Protein 7LKI (pdb70)

Secondary structure (P-SEA, 3-state):
cbbbbbcccccccccbbbbbbbbbcccccccbbbbbbbbccccccccccbbbcccccbbbbbcccccccbbbbbcccccbbbbbbccccccccccccccccccbbbbccbbbbbbccccbbbbbccccccccbbbbbcccccccccbbbbbcccccccccccccbbbbcccbbbbbbbbbbcccccccbbbbbbbbbcccbbbbbbbbcc/cbbbbbcccbbbbcccbbbbbbbbbcccccccccccbbbbbbbcccccccccccccccccccccccccccccccbbbbbbccccccccbbbbbbbccccccccccbbbbcccccbbbbbbbbbcccaaaaaacbbbbbbbbcccccccbbbbbbccccccccbbbbbbbcccccccbbbbbbbbbbcccccccccbbbbbbbcccccbbbbbbccccc/cccccccc/cbbbbcccccccccbbbbbbbbbcccccccbbbbbbbbcccccccccbbbbcccccbbbbbcccccccccccccccccbbbbbbccccccccbbbbbcccccbbbbccbbbbbbccccccccccccccccbbbbbcccccccccbbbbbcccccccccccbbbbcccbbbbbbbbbbcccccccbbbbbbbbbcccbbbbbbbbcc/cbbbbcccbbbbcccbbbbbbbbbcccccccccccbbbbbbbcccccccccccccccccccccccccccccccbbbbbbccccccccbbbbbbbccccccccccbbbbbbbbcbbbbbbbbbcccaaaaaacbbbbbbbbcccccccbbbbbbccccccccccccccccccbbbbbbbbbbcccccccccbbbbbbbcccccbbbbbcc/cccccccc

Nearest PDB structures (foldseek):
  7lki-assembly2_EEE  TM=1.005E+00  e=5.283E-41  Mus musculus
  7lki-assembly1_BBB  TM=8.548E-01  e=1.337E-38  Mus musculus
  3sgd-assembly1_L  TM=9.559E-01  e=1.073E-36  Mus musculus
  6b0g-assembly1_C  TM=9.041E-01  e=3.671E-32  Homo sapiens
  6o3g-assembly4_F  TM=9.374E-01  e=7.115E-29  Homo sapiens

Radius of gyration: 34.5 Å; Cα contacts (8 Å, |Δi|>4): 2276; chains: 6; bounding box: 102×67×68 Å

Foldseek 3Di:
DWAKAKDFADEAAQQAKIKIKIQIDDDQLQQFKKWKWWADPVPGIGTAKIFHHVVVVRDIDGDPVQPPFWDWDADSVRSMIMIIGGSDDQVNFTWMWIWGPGVDTDTHPTGTHGHAPDDADAWDWDWAADPQKGKTKIKTDFGDDDDKDKDKPNPPQPPQKDKDDWDDDPRGTITMMMGMDGPVCPPVPWIWIWIADVSVRDTDTHIHHD/DKAKAKPDQEDADAAFAKDKIKIFIPWWQQAPVRFRFKWKWFDDPPGDIHTQDTSQFHGDPPRDPQWGKDDGITMIMIMGRGDHPVRFGWMKMWRPRDPPIDIYPTYGHAYDDDFAFFDKDKDWADPVVVVVFKTKIKIKRDFGDDQDKDKWKDFVNHTDDPQWDKDKDQQDPVRSGIMMMIMRIDTSVVSVVTFKIWIWMDDPVDPHIDIDIGTPVD/DDDPDDPD/DAKAKDFADEAAQQDKIKIKIQDDDDQLQQFKKWKWWADPVPGIGTAKIFHHVVVVRDIDGDPVQPPFWDWADDSVRSMIMIIGGSDDQVNFTWMWIWGPGVDTDIHPTGTHGHHPDDADAWDWAWAADCKGKTKIKTDFGDDDDKDKAKPNHDVQKDKDDWDDDPRGTITMMMGMDRPVCPPVPWIWIWIADVSVRDTDTHIHHD/DAKAKPDQEDADAAFAKDKIKIFDPWWQQAPVRFRFKWKWFDDPPGDIDTQDTSQFHGDPPRDPQWGKDDGTTMIMIMGRGDDLVRFGWMKIWRPRDPPIDIYPTYGHAYDDDFAFFDKDKDWADPVVLVVQKTKIKIKRPFGDDQDKDKWKDFPNHTDDKDKDDQDSVRSGIMMMDMDIDTSVVSVVTDKIWIWMDDPVDPHIDIDID/DDDPDDPD

B-factor: mean 30.25, std 10.68, range [11.55, 88.4]

Sequence (859 aa):
EVKLEESGGGLVQPGGSMKLSCAASGFTFSDAYMDWVRQSPEKGLEWVAEIRNKANNHATFYAESVKGRFTISRDDSKSSVYLQMNSLRAEDTGIYYCTLQYGTSSWGQGTTLTVSSAKTTPPSVYPLAPNSMVTLGCLVKGYFPEPVTVTWNSGSLSSGVHTFPAVLQSDLYTLSSSVTVPSSTWPSETVTCNVAHPASSTKVDKKIVPDVVMTQTPLTLSVTIGQPASISCKSSQSLLYSNGKTFLNWLFQRPGQSPKRLIYLVSKLDSGVPDRFTGSGSGTAFTLKISRVEAEDLGVYYCVQGTHFPLTFGAGTKLELKRADAAPTVSIFPPSSEQLTSGGASVVCFLNNFYPKDINVKWKIDGSERQNGVLNSWTDQDSKDSTYSMSSTLTLTKDEYERHNSYTCEATHKTSTSPIVKSFNRNEGAPTYSWGVKLEESGGGLVQPGGSMKLSCAASGFTFSDAYMDWVRQSPEKGLEWVAEIRNKANNHATFYAESVKGRFTISRDDSKSSVYLQMNSLRAEDTGIYYCTLQYGTSSWGQGTTLTVSSAKTTPPSVYPLAPSMVTLGCLVKGYFPEPVTVTWNSGSSGVHTFPAVLQSDLYTLSSSVTVPSSTWPSETVTCNVAHPASSTKVDKKIVPVVMTQTPLTLSVTIGQPASISCKSSQSLLYSNGKTFLNWLFQRPGQSPKRLIYLVSKLDSGVPDRFTGSGSGTAFTLKISRVEAEDLGVYYCVQGTHFPLTFGAGTKLELKRADAAPTVSIFPPSSEQLTSGGASVVCFLNNFYPKDINVKWKIDGSERLNSWTDQDSKDSTYSMSSTLTLTKDEYERHNSYTCEATHKTSTSPIVKSFGAPTYSWG

Structure (mmCIF, N/CA/C/O backbone):
data_7LKI
#
_entry.id   7LKI
#
_cell.length_a   201.683
_cell.length_b   42.793
_cell.length_c   110.824
_cell.angle_alpha   90.000
_cell.angle_beta   109.533
_cell.angle_gamma   90.000
#
_symmetry.space_group_name_H-M   'C 1 2 1'
#
loop_
_entity.id
_entity.type
_entity.pdbx_description
1 polymer 'antibody 1H8 heavy chain'
2 polymer 'antibody 1H8 light chain'
3 polymer 'Epitope III peptide GLY-ALA-PRO-THR-TYR-SER-TRP-GLY'
4 water water
#
loop_
_atom_site.group_PDB
_atom_site.id
_atom_site.type_symbol
_atom_site.label_atom_id
_atom_site.label_alt_id
_atom_site.label_comp_id
_atom_site.label_asym_id
_atom_site.label_entity_id
_atom_site.label_seq_id
_atom_site.pdbx_PDB_ins_code
_atom_site.Cartn_x
_atom_site.Cartn_y
_atom_site.Cartn_z
_atom_site.occupancy
_atom_site.B_iso_or_equiv
_atom_site.auth_seq_id
_atom_site.auth_comp_id
_atom_site.auth_asym_id
_atom_site.auth_atom_id
_atom_site.pdbx_PDB_model_num
ATOM 1 N N . GLU A 1 1 ? 20.474 8.054 14.579 1.000 39.166 1 GLU AAA N 1
ATOM 2 C CA . GLU A 1 1 ? 20.377 6.672 15.123 1.000 37.864 1 GLU AAA CA 1
ATOM 3 C C . GLU A 1 1 ? 18.907 6.376 15.452 1.000 32.867 1 GLU AAA C 1
ATOM 4 O O . GLU A 1 1 ? 18.299 7.175 16.185 1.000 33.776 1 GLU AAA O 1
ATOM 10 N N . VAL A 1 2 ? 18.357 5.281 14.920 1.000 50.725 2 VAL AAA N 1
ATOM 11 C CA . VAL A 1 2 ? 16.964 4.819 15.199 1.000 46.655 2 VAL AAA CA 1
ATOM 12 C C . VAL A 1 2 ? 16.870 4.374 16.668 1.000 43.101 2 VAL AAA C 1
ATOM 13 O O . VAL A 1 2 ? 17.643 3.494 17.079 1.000 42.319 2 VAL AAA O 1
ATOM 17 N N . LYS A 1 3 ? 15.933 4.955 17.418 1.000 40.293 3 LYS AAA N 1
ATOM 18 C CA . LYS A 1 3 ? 15.663 4.623 18.843 1.000 37.911 3 LYS AAA CA 1
ATOM 19 C C . LYS A 1 3 ? 14.159 4.352 19.006 1.000 35.392 3 LYS AAA C 1
ATOM 20 O O . LYS A 1 3 ? 13.341 5.201 18.588 1.000 35.518 3 LYS AAA O 1
ATOM 26 N N . LEU A 1 4 ? 13.826 3.186 19.558 1.000 32.383 4 LEU AAA N 1
ATOM 27 C CA . LEU A 1 4 ? 12.464 2.777 19.994 1.000 30.681 4 LEU AAA CA 1
ATOM 28 C C . LEU A 1 4 ? 12.532 2.468 21.494 1.000 29.293 4 LEU AAA C 1
ATOM 29 O O . LEU A 1 4 ? 13.417 1.703 21.883 1.000 28.575 4 LEU AAA O 1
ATOM 34 N N . GLU A 1 5 ? 11.661 3.077 22.301 1.000 28.561 5 GLU AAA N 1
ATOM 35 C CA . GLU A 1 5 ? 11.618 2.858 23.774 1.000 27.517 5 GLU AAA CA 1
ATOM 36 C C . GLU A 1 5 ? 10.174 2.574 24.198 1.000 26.351 5 GLU AAA C 1
ATOM 37 O O . GLU A 1 5 ? 9.323 3.489 24.111 1.000 26.721 5 GLU AAA O 1
ATOM 43 N N . GLU A 1 6 ? 9.924 1.344 24.643 1.000 24.795 6 GLU AAA N 1
ATOM 44 C CA . GLU A 1 6 ? 8.586 0.865 25.076 1.000 23.786 6 GLU AAA CA 1
ATOM 45 C C . GLU A 1 6 ? 8.392 1.064 26.574 1.000 23.267 6 GLU AAA C 1
ATOM 46 O O . GLU A 1 6 ? 9.375 0.997 27.317 1.000 23.338 6 GLU AAA O 1
ATOM 52 N N . SER A 1 7 ? 7.136 1.235 26.979 1.000 22.670 7 SER AAA N 1
ATOM 53 C CA . SER A 1 7 ? 6.693 1.250 28.392 1.000 22.211 7 SER AAA CA 1
ATOM 54 C C . SER A 1 7 ? 5.274 0.665 28.490 1.000 21.245 7 SER AAA C 1
ATOM 55 O O . SER A 1 7 ? 4.642 0.427 27.436 1.000 20.934 7 SER AAA O 1
ATOM 58 N N . GLY A 1 8 ? 4.795 0.473 29.719 1.000 20.587 8 GLY AAA N 1
ATOM 59 C CA . GLY A 1 8 ? 3.399 0.136 30.013 1.000 20.020 8 GLY AAA CA 1
ATOM 60 C C . GLY A 1 8 ? 3.245 -1.316 30.435 1.000 19.190 8 GLY AAA C 1
ATOM 61 O O . GLY A 1 8 ? 2.098 -1.718 30.682 1.000 18.937 8 GLY AAA O 1
ATOM 62 N N . GLY A 1 9 ? 4.339 -2.078 30.473 1.000 18.758 9 GLY AAA N 1
ATOM 63 C CA . GLY A 1 9 ? 4.325 -3.468 30.948 1.000 18.288 9 GLY AAA CA 1
ATOM 64 C C . GLY A 1 9 ? 4.008 -3.518 32.433 1.000 18.303 9 GLY AAA C 1
ATOM 65 O O . GLY A 1 9 ? 3.910 -2.432 33.078 1.000 18.584 9 GLY AAA O 1
ATOM 66 N N . GLY A 1 10 ? 3.829 -4.720 32.960 1.000 18.021 10 GLY AAA N 1
ATOM 67 C CA . GLY A 1 10 ? 3.621 -4.955 34.402 1.000 18.291 10 GLY AAA CA 1
ATOM 68 C C . GLY A 1 10 ? 2.858 -6.240 34.658 1.000 18.039 10 GLY AAA C 1
ATOM 69 O O . GLY A 1 10 ? 2.706 -7.046 33.712 1.000 17.754 10 GLY AAA O 1
ATOM 70 N N . LEU A 1 11 ? 2.422 -6.424 35.900 1.000 18.379 11 LEU AAA N 1
ATOM 71 C CA . LEU A 1 11 ? 1.570 -7.555 36.349 1.000 18.467 11 LEU AAA CA 1
ATOM 72 C C . LEU A 1 11 ? 0.098 -7.167 36.192 1.000 18.388 11 LEU AAA C 1
ATOM 73 O O . LEU A 1 11 ? -0.262 -6.075 36.633 1.000 18.398 11 LEU AAA O 1
ATOM 78 N N . VAL A 1 12 ? -0.722 -8.029 35.582 1.000 18.334 12 VAL AAA N 1
ATOM 79 C CA . VAL A 1 12 ? -2.193 -7.802 35.498 1.000 18.488 12 VAL AAA CA 1
ATOM 80 C C . VAL A 1 12 ? -2.888 -9.148 35.648 1.000 18.912 12 VAL AAA C 1
ATOM 81 O O . VAL A 1 12 ? -2.316 -10.153 35.212 1.000 18.821 12 VAL AAA O 1
ATOM 85 N N . GLN A 1 13 ? -4.086 -9.140 36.231 1.000 19.689 13 GLN AAA N 1
ATOM 86 C CA . GLN A 1 13 ? -4.951 -10.337 36.391 1.000 20.473 13 GLN AAA CA 1
ATOM 87 C C . GLN A 1 13 ? -5.564 -10.700 35.037 1.000 20.308 13 GLN AAA C 1
ATOM 88 O O . GLN A 1 13 ? -5.762 -9.827 34.196 1.000 19.992 13 GLN AAA O 1
ATOM 94 N N . PRO A 1 14 ? -5.831 -12.004 34.772 1.000 20.716 14 PRO AAA N 1
ATOM 95 C CA . PRO A 1 14 ? -6.596 -12.421 33.601 1.000 20.780 14 PRO AAA CA 1
ATOM 96 C C . PRO A 1 14 ? -7.935 -11.677 33.564 1.000 20.743 14 PRO AAA C 1
ATOM 97 O O . PRO A 1 14 ? -8.528 -11.485 34.610 1.000 20.793 14 PRO AAA O 1
ATOM 101 N N . GLY A 1 15 ? -8.350 -11.231 32.374 1.000 20.743 15 GLY AAA N 1
ATOM 102 C CA . GLY A 1 15 ? -9.531 -10.376 32.190 1.000 20.773 15 GLY AAA CA 1
ATOM 103 C C . GLY A 1 15 ? -9.153 -8.907 32.193 1.000 20.395 15 GLY AAA C 1
ATOM 104 O O . GLY A 1 15 ? -9.934 -8.115 31.655 1.000 20.509 15 GLY AAA O 1
ATOM 105 N N . GLY A 1 16 ? -7.957 -8.566 32.682 1.000 19.996 16 GLY AAA N 1
ATOM 106 C CA . GLY A 1 16 ? -7.511 -7.170 32.849 1.000 19.805 16 GLY AAA CA 1
ATOM 107 C C . GLY A 1 16 ? -7.061 -6.517 31.556 1.000 19.849 16 GLY AAA C 1
ATOM 108 O O . GLY A 1 16 ? -7.000 -7.187 30.514 1.000 19.583 16 GLY AAA O 1
ATOM 109 N N . SER A 1 17 ? -6.714 -5.229 31.650 1.000 20.063 17 SER AAA N 1
ATOM 110 C CA . SER A 1 17 ? -6.343 -4.344 30.515 1.000 20.464 17 SER AAA CA 1
ATOM 111 C C . SER A 1 17 ? -4.961 -3.731 30.761 1.000 20.375 17 SER AAA C 1
ATOM 112 O O . SER A 1 17 ? -4.657 -3.432 31.928 1.000 19.905 17 SER AAA O 1
ATOM 115 N N . MET A 1 18 ? -4.172 -3.530 29.702 1.000 20.557 18 MET AAA N 1
ATOM 116 C CA . MET A 1 18 ? -2.872 -2.809 29.772 1.000 20.853 18 MET AAA CA 1
ATOM 117 C C . MET A 1 18 ? -2.635 -2.068 28.448 1.000 21.149 18 MET AAA C 1
ATOM 118 O O . MET A 1 18 ? -3.046 -2.581 27.399 1.000 21.248 18 MET AAA O 1
ATOM 123 N N . LYS A 1 19 ? -2.001 -0.897 28.488 1.000 21.615 19 LYS AAA N 1
ATOM 124 C CA . LYS A 1 19 ? -1.656 -0.137 27.257 1.000 22.072 19 LYS AAA CA 1
ATOM 125 C C . LYS A 1 19 ? -0.137 -0.042 27.184 1.000 21.815 19 LYS AAA C 1
ATOM 126 O O . LYS A 1 19 ? 0.451 0.419 28.181 1.000 21.652 19 LYS AAA O 1
ATOM 132 N N . LEU A 1 20 ? 0.459 -0.535 26.093 1.000 21.432 20 LEU AAA N 1
ATOM 133 C CA . LEU A 1 20 ? 1.903 -0.354 25.816 1.000 21.487 20 LEU AAA CA 1
ATOM 134 C C . LEU A 1 20 ? 2.037 0.887 24.925 1.000 22.222 20 LEU AAA C 1
ATOM 135 O O . LEU A 1 20 ? 1.141 1.128 24.088 1.000 22.592 20 LEU AAA O 1
ATOM 140 N N . SER A 1 21 ? 3.086 1.668 25.165 1.000 22.678 21 SER AAA N 1
ATOM 141 C CA . SER A 1 21 ? 3.466 2.896 24.418 1.000 23.644 21 SER AAA CA 1
ATOM 142 C C . SER A 1 21 ? 4.896 2.720 23.925 1.000 23.890 21 SER AAA C 1
ATOM 143 O O . SER A 1 21 ? 5.690 2.093 24.636 1.000 23.389 21 SER AAA O 1
ATOM 146 N N . CYS A 1 22 ? 5.192 3.269 22.754 1.000 24.783 22 CYS AAA N 1
ATOM 147 C CA . CYS A 1 22 ? 6.526 3.245 22.120 1.000 25.317 22 CYS AAA CA 1
ATOM 148 C C . CYS A 1 22 ? 6.788 4.634 21.555 1.000 26.614 22 CYS AAA C 1
ATOM 149 O O . CYS A 1 22 ? 6.007 5.045 20.707 1.000 27.110 22 CYS AAA O 1
ATOM 152 N N . ALA A 1 23 ? 7.783 5.332 22.101 1.000 27.317 23 ALA AAA N 1
ATOM 153 C CA . ALA A 1 23 ? 8.337 6.597 21.579 1.000 28.764 23 ALA AAA CA 1
ATOM 154 C C . ALA A 1 23 ? 9.416 6.241 20.549 1.000 29.222 23 ALA AAA C 1
ATOM 155 O O . ALA A 1 23 ? 10.367 5.535 20.912 1.000 28.564 23 ALA AAA O 1
ATOM 157 N N . ALA A 1 24 ? 9.254 6.660 19.295 1.000 30.384 24 ALA AAA N 1
ATOM 158 C CA . ALA A 1 24 ? 10.254 6.418 18.228 1.000 31.084 24 ALA AAA CA 1
ATOM 159 C C . ALA A 1 24 ? 11.022 7.714 17.938 1.000 32.686 24 ALA AAA C 1
ATOM 160 O O . ALA A 1 24 ? 10.465 8.800 18.150 1.000 33.555 24 ALA AAA O 1
ATOM 162 N N . SER A 1 25 ? 12.271 7.595 17.487 1.000 33.554 25 SER AAA N 1
ATOM 163 C CA . SER A 1 25 ? 13.077 8.711 16.920 1.000 35.493 25 SER AAA CA 1
ATOM 164 C C . SER A 1 25 ? 14.119 8.155 15.939 1.000 35.977 25 SER AAA C 1
ATOM 165 O O . SER A 1 25 ? 14.410 6.941 16.015 1.000 35.030 25 SER AAA O 1
ATOM 168 N N . GLY A 1 26 ? 14.645 9.001 15.043 1.000 37.773 26 GLY AAA N 1
ATOM 169 C CA . GLY A 1 26 ? 15.749 8.664 14.117 1.000 38.467 26 GLY AAA CA 1
ATOM 170 C C . GLY A 1 26 ? 15.275 8.165 12.757 1.000 38.970 26 GLY AAA C 1
ATOM 171 O O . GLY A 1 26 ? 16.110 7.601 12.009 1.000 39.039 26 GLY AAA O 1
ATOM 172 N N . PHE A 1 27 ? 13.993 8.356 12.429 1.000 39.423 27 PHE AAA N 1
ATOM 173 C CA . PHE A 1 27 ? 13.430 8.075 11.082 1.000 40.297 27 PHE AAA CA 1
ATOM 174 C C . PHE A 1 27 ? 12.148 8.887 10.888 1.000 41.336 27 PHE AAA C 1
ATOM 175 O O . PHE A 1 27 ? 11.579 9.385 11.879 1.000 41.148 27 PHE AAA O 1
ATOM 183 N N . THR A 1 28 ? 11.722 9.047 9.634 1.000 42.765 28 THR AAA N 1
ATOM 184 C CA . THR A 1 28 ? 10.494 9.799 9.277 1.000 43.950 28 THR AAA CA 1
ATOM 185 C C . THR A 1 28 ? 9.319 8.910 9.673 1.000 42.822 28 THR AAA C 1
ATOM 186 O O . THR A 1 28 ? 8.996 7.966 8.924 1.000 42.760 28 THR AAA O 1
ATOM 190 N N . PHE A 1 29 ? 8.768 9.171 10.853 1.000 42.236 29 PHE AAA N 1
ATOM 191 C CA . PHE A 1 29 ? 7.812 8.269 11.535 1.000 41.023 29 PHE AAA CA 1
ATOM 192 C C . PHE A 1 29 ? 6.534 8.165 10.699 1.000 41.504 29 PHE AAA C 1
ATOM 193 O O . PHE A 1 29 ? 6.087 7.029 10.487 1.000 41.003 29 PHE AAA O 1
ATOM 201 N N . SER A 1 30 ? 6.002 9.297 10.221 1.000 42.884 30 SER AAA N 1
ATOM 202 C CA . SER A 1 30 ? 4.763 9.399 9.399 1.000 43.750 30 SER AAA CA 1
ATOM 203 C C . SER A 1 30 ? 4.704 8.307 8.323 1.000 43.290 30 SER AAA C 1
ATOM 204 O O . SER A 1 30 ? 3.585 7.837 8.038 1.000 43.429 30 SER AAA O 1
ATOM 207 N N . ASP A 1 31 ? 5.851 7.954 7.733 1.000 42.852 31 ASP AAA N 1
ATOM 208 C CA . ASP A 1 31 ? 5.957 7.197 6.456 1.000 42.898 31 ASP AAA CA 1
ATOM 209 C C . ASP A 1 31 ? 6.163 5.707 6.735 1.000 40.607 31 ASP AAA C 1
ATOM 210 O O . ASP A 1 31 ? 6.051 4.913 5.793 1.000 40.964 31 ASP AAA O 1
ATOM 215 N N . ALA A 1 32 ? 6.453 5.333 7.980 1.000 38.144 32 ALA AAA N 1
ATOM 216 C CA . ALA A 1 32 ? 6.776 3.940 8.356 1.000 36.094 32 ALA AAA CA 1
ATOM 217 C C . ALA A 1 32 ? 5.508 3.202 8.799 1.000 34.738 32 ALA AAA C 1
ATOM 218 O O . ALA A 1 32 ? 4.639 3.829 9.435 1.000 34.665 32 ALA AAA O 1
ATOM 220 N N . TYR A 1 33 ? 5.403 1.922 8.441 1.000 33.695 33 TYR AAA N 1
ATOM 221 C CA . TYR A 1 33 ? 4.601 0.923 9.185 1.000 32.106 33 TYR AAA CA 1
ATOM 222 C C . TYR A 1 33 ? 5.340 0.707 10.511 1.000 30.268 33 TYR AAA C 1
ATOM 223 O O . TYR A 1 33 ? 6.587 0.800 10.529 1.000 29.989 33 TYR AAA O 1
ATOM 232 N N . MET A 1 34 ? 4.602 0.444 11.584 1.000 28.906 34 MET AAA N 1
ATOM 233 C CA . MET A 1 34 ? 5.169 0.026 12.886 1.000 27.292 34 MET AAA CA 1
ATOM 234 C C . MET A 1 34 ? 4.559 -1.338 13.209 1.000 26.297 34 MET AAA C 1
ATOM 235 O O . MET A 1 34 ? 3.401 -1.569 12.806 1.000 26.627 34 MET AAA O 1
ATOM 240 N N . ASP A 1 35 ? 5.341 -2.219 13.828 1.000 25.199 35 ASP AAA N 1
ATOM 241 C CA . ASP A 1 35 ? 4.956 -3.616 14.159 1.000 24.412 35 ASP AAA CA 1
ATOM 242 C C . ASP A 1 35 ? 5.307 -3.934 15.615 1.000 23.202 35 ASP AAA C 1
ATOM 243 O O . ASP A 1 35 ? 6.438 -3.654 16.006 1.000 22.852 35 ASP AAA O 1
ATOM 248 N N . TRP A 1 36 ? 4.374 -4.548 16.352 1.000 22.577 36 TRP AAA N 1
ATOM 249 C CA . TRP A 1 3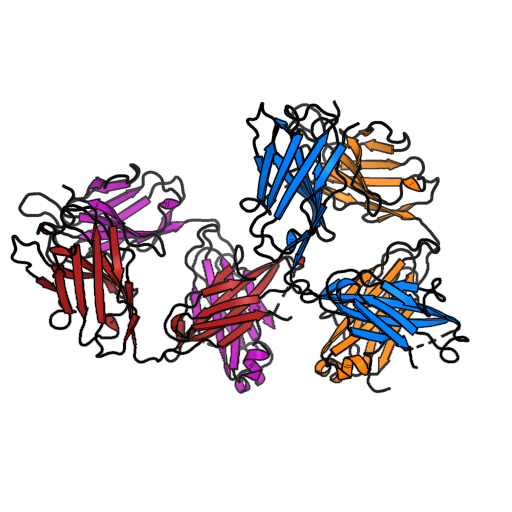6 ? 4.624 -5.150 17.685 1.000 21.579 36 TRP AAA CA 1
ATOM 250 C C . TRP A 1 36 ? 4.896 -6.642 17.495 1.000 21.520 36 TRP AAA C 1
ATOM 251 O O . TRP A 1 36 ? 4.181 -7.298 16.712 1.000 21.968 36 TRP AAA O 1
ATOM 262 N N . VAL A 1 37 ? 5.919 -7.132 18.177 1.000 21.250 37 VAL AAA N 1
ATOM 263 C CA . VAL A 1 37 ? 6.308 -8.569 18.239 1.000 21.232 37 VAL AAA CA 1
ATOM 264 C C . VAL A 1 37 ? 6.419 -8.896 19.722 1.000 20.773 37 VAL AAA C 1
ATOM 265 O O . VAL A 1 37 ? 6.875 -8.005 20.457 1.000 20.546 37 VAL AAA O 1
ATOM 269 N N . ARG A 1 38 ? 6.027 -10.103 20.134 1.000 20.850 38 ARG AAA N 1
ATOM 270 C CA . ARG A 1 38 ? 6.171 -10.542 21.543 1.000 20.590 38 ARG AAA CA 1
ATOM 271 C C . ARG A 1 38 ? 7.007 -11.819 21.551 1.000 21.019 38 ARG AAA C 1
ATOM 272 O O . ARG A 1 38 ? 7.131 -12.443 20.476 1.000 21.359 38 ARG AAA O 1
ATOM 280 N N . GLN A 1 39 ? 7.550 -12.156 22.721 1.000 21.100 39 GLN AAA N 1
ATOM 281 C CA . GLN A 1 39 ? 8.439 -13.315 22.951 1.000 21.671 39 GLN AAA CA 1
ATOM 282 C C . GLN A 1 39 ? 8.071 -13.972 24.282 1.000 22.144 39 GLN AAA C 1
ATOM 283 O O . GLN A 1 39 ? 8.002 -13.256 25.299 1.000 21.256 39 GLN AAA O 1
ATOM 289 N N . SER A 1 40 ? 7.856 -15.285 24.248 1.000 23.383 40 SER AAA N 1
ATOM 290 C CA . SER A 1 40 ? 7.620 -16.166 25.419 1.000 24.737 40 SER AAA CA 1
ATOM 291 C C . SER A 1 40 ? 8.442 -17.450 25.248 1.000 26.631 40 SER AAA C 1
ATOM 292 O O . SER A 1 40 ? 8.658 -17.891 24.118 1.000 27.184 40 SER AAA O 1
ATOM 295 N N . PRO A 1 41 ? 8.915 -18.113 26.331 1.000 28.432 41 PRO AAA N 1
ATOM 296 C CA . PRO A 1 41 ? 9.548 -19.435 26.205 1.000 30.063 41 PRO AAA CA 1
ATOM 297 C C . PRO A 1 41 ? 8.780 -20.464 25.357 1.000 31.702 41 PRO AAA C 1
ATOM 298 O O . PRO A 1 41 ? 9.378 -21.105 24.512 1.000 32.559 41 PRO AAA O 1
ATOM 302 N N . GLU A 1 42 ? 7.464 -20.551 25.550 1.000 33.190 42 GLU AAA N 1
ATOM 303 C CA . GLU A 1 42 ? 6.613 -21.655 25.031 1.000 34.507 42 GLU AAA CA 1
ATOM 304 C C . GLU A 1 42 ? 6.238 -21.394 23.563 1.000 34.005 42 GLU AAA C 1
ATOM 305 O O . GLU A 1 42 ? 6.127 -22.385 22.840 1.000 35.438 42 GLU AAA O 1
ATOM 311 N N . LYS A 1 43 ? 6.084 -20.134 23.112 1.000 32.275 43 LYS AAA N 1
ATOM 312 C CA . LYS A 1 43 ? 5.658 -19.823 21.715 1.000 31.453 43 LYS AAA CA 1
ATOM 313 C C . LYS A 1 43 ? 6.791 -19.184 20.905 1.000 29.684 43 LYS AAA C 1
ATOM 314 O O . LYS A 1 43 ? 6.582 -18.992 19.694 1.000 29.491 43 LYS AAA O 1
ATOM 320 N N . GLY A 1 44 ? 7.928 -18.858 21.529 1.000 27.802 44 GLY AAA N 1
ATOM 321 C CA . GLY A 1 44 ? 9.043 -18.151 20.868 1.000 26.655 44 GLY AAA CA 1
ATOM 322 C C . GLY A 1 44 ? 8.655 -16.738 20.468 1.000 25.504 44 GLY AAA C 1
ATOM 323 O O . GLY A 1 44 ? 7.916 -16.077 21.245 1.000 25.122 44 GLY AAA O 1
ATOM 324 N N . LEU A 1 45 ? 9.162 -16.259 19.328 1.000 24.957 45 LEU AAA N 1
ATOM 325 C CA . LEU A 1 45 ? 8.864 -14.911 18.754 1.000 24.258 45 LEU AAA CA 1
ATOM 326 C C . LEU A 1 45 ? 7.559 -14.966 17.948 1.000 24.321 45 LEU AAA C 1
ATOM 327 O O . LEU A 1 45 ? 7.412 -15.866 17.103 1.000 24.925 45 LEU AAA O 1
ATOM 332 N N . GLU A 1 46 ? 6.641 -14.034 18.204 1.000 23.666 46 GLU AAA N 1
ATOM 333 C CA . GLU A 1 46 ? 5.323 -13.987 17.525 1.000 23.957 46 GLU AAA CA 1
ATOM 334 C C . GLU A 1 46 ? 5.001 -12.559 17.104 1.000 23.292 46 GLU AAA C 1
ATOM 335 O O . GLU A 1 46 ? 4.903 -11.716 17.984 1.000 22.407 46 GLU AAA O 1
ATOM 341 N N . TRP A 1 47 ? 4.757 -12.334 15.812 1.000 23.412 47 TRP AAA N 1
ATOM 342 C CA . TRP A 1 47 ? 4.162 -11.069 15.318 1.000 23.347 47 TRP AAA CA 1
ATOM 343 C C . TRP A 1 47 ? 2.797 -10.902 15.995 1.000 23.077 47 TRP AAA C 1
ATOM 344 O O . TRP A 1 47 ? 2.066 -11.903 16.089 1.000 23.131 47 TRP AAA O 1
ATOM 355 N N . VAL A 1 48 ? 2.489 -9.689 16.471 1.000 22.587 48 VAL AAA N 1
ATOM 356 C CA . VAL A 1 48 ? 1.246 -9.370 17.233 1.000 22.276 48 VAL AAA CA 1
ATOM 357 C C . VAL A 1 48 ? 0.342 -8.454 16.403 1.000 22.883 48 VAL AAA C 1
ATOM 358 O O . VAL A 1 48 ? -0.875 -8.761 16.295 1.000 23.363 48 VAL AAA O 1
ATOM 362 N N . ALA A 1 49 ? 0.874 -7.341 15.897 1.000 22.997 49 ALA AAA N 1
ATOM 363 C CA . ALA A 1 49 ? 0.071 -6.269 15.258 1.000 23.713 49 ALA AAA CA 1
ATOM 364 C C . ALA A 1 49 ? 0.927 -5.343 14.390 1.000 24.259 49 ALA AAA C 1
ATOM 365 O O . ALA A 1 49 ? 2.127 -5.143 14.701 1.000 23.680 49 ALA AAA O 1
ATOM 367 N N . GLU A 1 50 ? 0.284 -4.779 13.361 1.000 25.361 50 GLU AAA N 1
ATOM 368 C CA . GLU A 1 50 ? 0.860 -3.787 12.414 1.000 26.296 50 GLU AAA CA 1
ATOM 369 C C . GLU A 1 50 ? -0.087 -2.598 12.217 1.000 27.239 50 GLU AAA C 1
ATOM 370 O O . GLU A 1 50 ? -1.311 -2.816 12.069 1.000 27.417 50 GLU AAA O 1
ATOM 376 N N . ILE A 1 51 ? 0.463 -1.381 12.225 1.000 27.811 51 ILE AAA N 1
ATOM 377 C CA . ILE A 1 51 ? -0.271 -0.152 11.803 1.000 29.256 51 ILE AAA CA 1
ATOM 378 C C . ILE A 1 51 ? 0.498 0.512 10.654 1.000 30.798 51 ILE AAA C 1
ATOM 379 O O . ILE A 1 51 ? 1.719 0.725 10.763 1.000 30.355 51 ILE AAA O 1
ATOM 384 N N . ARG A 1 52 ? -0.199 0.789 9.557 1.000 32.872 52 ARG AAA N 1
ATOM 385 C CA . ARG A 1 52 ? 0.452 1.263 8.312 1.000 34.812 52 ARG AAA CA 1
ATOM 386 C C . ARG A 1 52 ? 0.504 2.793 8.335 1.000 36.223 52 ARG AAA C 1
ATOM 387 O O . ARG A 1 52 ? 0.007 3.401 9.303 1.000 35.729 52 ARG AAA O 1
ATOM 395 N N . ASN A 1 53 ? 1.152 3.369 7.324 1.000 38.249 53 ASN AAA N 1
ATOM 396 C CA . ASN A 1 53 ? 1.505 4.808 7.236 1.000 39.996 53 ASN AAA CA 1
ATOM 397 C C . ASN A 1 53 ? 0.304 5.613 6.734 1.000 42.348 53 ASN AAA C 1
ATOM 398 O O . ASN A 1 53 ? -0.697 5.002 6.276 1.000 42.797 53 ASN AAA O 1
ATOM 403 N N . LYS A 1 54 ? 0.421 6.940 6.776 1.000 44.180 54 LYS AAA N 1
ATOM 404 C CA . LYS A 1 54 ? -0.693 7.866 6.454 1.000 46.459 54 LYS AAA CA 1
ATOM 405 C C . LYS A 1 54 ? -1.252 7.519 5.066 1.000 48.623 54 LYS AAA C 1
ATOM 406 O O . LYS A 1 54 ? -2.483 7.616 4.878 1.000 49.606 54 LYS AAA O 1
ATOM 412 N N . ALA A 1 55 ? -0.384 7.106 4.142 1.000 49.679 55 ALA AAA N 1
ATOM 413 C CA . ALA A 1 55 ? -0.737 6.755 2.748 1.000 51.883 55 ALA AAA CA 1
ATOM 414 C C . ALA A 1 55 ? -1.753 5.606 2.725 1.000 51.819 55 ALA AAA C 1
ATOM 415 O O . ALA A 1 55 ? -2.669 5.662 1.889 1.000 53.478 55 ALA AAA O 1
ATOM 417 N N . ASN A 1 56 ? -1.592 4.608 3.595 1.000 50.378 56 ASN AAA N 1
ATOM 418 C CA . ASN A 1 56 ? -2.498 3.427 3.706 1.000 50.355 56 ASN AAA CA 1
ATOM 419 C C . ASN A 1 56 ? -3.588 3.676 4.761 1.000 49.678 56 ASN AAA C 1
ATOM 420 O O . ASN A 1 56 ? -4.129 2.684 5.281 1.000 48.951 56 ASN AAA O 1
ATOM 425 N N . ASN A 1 57 ? -3.883 4.946 5.072 1.000 50.420 57 ASN AAA N 1
ATOM 426 C CA . ASN A 1 57 ? -4.943 5.394 6.021 1.000 50.122 57 ASN AAA CA 1
ATOM 427 C C . ASN A 1 57 ? -4.804 4.686 7.373 1.000 47.555 57 ASN AAA C 1
ATOM 428 O O . ASN A 1 57 ? -5.858 4.333 7.959 1.000 47.338 57 ASN AAA O 1
ATOM 433 N N . HIS A 1 58 ? -3.569 4.494 7.851 1.000 45.840 58 HIS AAA N 1
ATOM 434 C CA . HIS A 1 58 ? -3.246 3.868 9.157 1.000 43.367 58 HIS AAA CA 1
ATOM 435 C C . HIS A 1 58 ? -3.887 2.481 9.292 1.000 41.575 58 HIS AAA C 1
ATOM 436 O O . HIS A 1 58 ? -4.371 2.175 10.405 1.000 40.410 58 HIS AAA O 1
ATOM 443 N N . ALA A 1 59 ? -3.867 1.661 8.235 1.000 41.073 59 ALA AAA N 1
ATOM 444 C CA . ALA A 1 59 ? -4.514 0.322 8.201 1.000 39.976 59 ALA AAA CA 1
ATOM 445 C C . ALA A 1 59 ? -3.896 -0.593 9.271 1.000 37.352 59 ALA AAA C 1
ATOM 446 O O . ALA A 1 59 ? -2.653 -0.722 9.317 1.000 36.448 59 ALA AAA O 1
ATOM 448 N N . THR A 1 60 ? -4.738 -1.207 10.104 1.000 35.775 60 THR AAA N 1
ATOM 449 C CA . THR A 1 60 ? -4.322 -2.022 11.272 1.000 33.669 60 THR AAA CA 1
ATOM 450 C C . THR A 1 60 ? -4.531 -3.504 10.958 1.000 33.083 60 THR AAA C 1
ATOM 451 O O . THR A 1 60 ? -5.532 -3.807 10.308 1.000 34.020 60 THR AAA O 1
ATOM 455 N N . PHE A 1 61 ? -3.623 -4.370 11.426 1.000 31.429 61 PHE AAA N 1
ATOM 456 C CA . PHE A 1 61 ? -3.635 -5.847 11.236 1.000 31.013 61 PHE AAA CA 1
ATOM 457 C C . PHE A 1 61 ? -3.181 -6.521 12.534 1.000 29.176 61 PHE AAA C 1
ATOM 458 O O . PHE A 1 61 ? -2.292 -5.962 13.194 1.000 28.109 61 PHE AAA O 1
ATOM 466 N N . TYR A 1 62 ? -3.774 -7.675 12.865 1.000 28.721 62 TYR AAA N 1
ATOM 467 C CA . TYR A 1 62 ? -3.623 -8.384 14.162 1.000 27.372 62 TYR AAA CA 1
ATOM 468 C C . TYR A 1 62 ? -3.349 -9.866 13.903 1.000 27.638 62 TYR AAA C 1
ATOM 469 O O . TYR A 1 62 ? -3.908 -10.409 12.962 1.000 28.511 62 TYR AAA O 1
ATOM 478 N N . ALA A 1 63 ? -2.509 -10.492 14.729 1.000 26.933 63 ALA AAA N 1
ATOM 479 C CA . ALA A 1 63 ? -2.391 -11.966 14.821 1.000 27.269 63 ALA AAA CA 1
ATOM 480 C C . ALA A 1 63 ? -3.760 -12.533 15.209 1.000 27.813 63 ALA AAA C 1
ATOM 481 O O . ALA A 1 63 ? -4.503 -11.845 15.935 1.000 27.212 63 ALA AAA O 1
ATOM 483 N N . GLU A 1 64 ? -4.091 -13.740 14.748 1.000 28.929 64 GLU AAA N 1
ATOM 484 C CA . GLU A 1 64 ? -5.400 -14.384 15.037 1.000 29.707 64 GLU AAA CA 1
ATOM 485 C C . GLU A 1 64 ? -5.611 -14.496 16.552 1.000 28.453 64 GLU AAA C 1
ATOM 486 O O . GLU A 1 64 ? -6.727 -14.204 17.006 1.000 28.472 64 GLU AAA O 1
ATOM 492 N N . SER A 1 65 ? -4.575 -14.853 17.316 1.000 27.402 65 SER AAA N 1
ATOM 493 C CA . SER A 1 65 ? -4.660 -15.103 18.785 1.000 26.492 65 SER AAA CA 1
ATOM 494 C C . SER A 1 65 ? -5.114 -13.847 19.549 1.000 25.522 65 SER AAA C 1
ATOM 495 O O . SER A 1 65 ? -5.522 -13.974 20.728 1.000 25.018 65 SER AAA O 1
ATOM 498 N N . VAL A 1 66 ? -5.034 -12.674 18.910 1.000 25.334 66 VAL AAA N 1
ATOM 499 C CA . VAL A 1 66 ? -5.112 -11.331 19.558 1.000 24.581 66 VAL AAA CA 1
ATOM 500 C C . VAL A 1 66 ? -6.288 -10.522 18.978 1.000 25.350 66 VAL AAA C 1
ATOM 501 O O . VAL A 1 66 ? -6.748 -9.579 19.648 1.000 24.969 66 VAL AAA O 1
ATOM 505 N N . LYS A 1 67 ? -6.812 -10.907 17.805 1.000 26.628 67 LYS AAA N 1
ATOM 506 C CA . LYS A 1 67 ? -7.924 -10.202 17.105 1.000 27.530 67 LYS AAA CA 1
ATOM 507 C C . LYS A 1 67 ? -9.109 -9.987 18.070 1.000 27.274 67 LYS AAA C 1
ATOM 508 O O . LYS A 1 67 ? -9.490 -10.924 18.809 1.000 26.870 67 LYS AAA O 1
ATOM 514 N N . GLY A 1 68 ? -9.652 -8.766 18.096 1.000 27.197 68 GLY AAA N 1
ATOM 515 C CA . GLY A 1 68 ? -10.826 -8.409 18.906 1.000 26.960 68 GLY AAA CA 1
ATOM 516 C C . GLY A 1 68 ? -10.463 -8.095 20.357 1.000 25.705 68 GLY AAA C 1
ATOM 517 O O . GLY A 1 68 ? -11.342 -7.676 21.096 1.000 25.381 68 GLY AAA O 1
ATOM 518 N N . ARG A 1 69 ? -9.212 -8.305 20.780 1.000 24.898 69 ARG AAA N 1
ATOM 519 C CA . ARG A 1 69 ? -8.779 -8.056 22.179 1.000 23.793 69 ARG AAA CA 1
ATOM 520 C C . ARG A 1 69 ? -7.742 -6.929 22.199 1.000 22.976 69 ARG AAA C 1
ATOM 521 O O . ARG A 1 69 ? -7.694 -6.197 23.197 1.000 22.305 69 ARG AAA O 1
ATOM 529 N N . PHE A 1 70 ? -6.928 -6.812 21.152 1.000 22.849 70 PHE AAA N 1
ATOM 530 C CA . PHE A 1 70 ? -5.861 -5.787 21.056 1.000 22.421 70 PHE AAA CA 1
ATOM 531 C C . PHE A 1 70 ? -6.221 -4.732 20.010 1.000 23.271 70 PHE AAA C 1
ATOM 532 O O . PHE A 1 70 ? -6.818 -5.059 18.938 1.000 24.110 70 PHE AAA O 1
ATOM 540 N N . THR A 1 71 ? -5.786 -3.496 20.264 1.000 23.289 71 THR AAA N 1
ATOM 541 C CA . THR A 1 71 ? -5.943 -2.349 19.324 1.000 24.220 71 THR AAA CA 1
ATOM 542 C C . THR A 1 71 ? -4.603 -1.627 19.187 1.000 24.254 71 THR AAA C 1
ATOM 543 O O . THR A 1 71 ? -4.093 -1.083 20.185 1.000 23.492 71 THR AAA O 1
ATOM 547 N N . ILE A 1 72 ? -4.065 -1.604 17.969 1.000 25.149 72 ILE AAA N 1
ATOM 548 C CA . ILE A 1 72 ? -2.808 -0.873 17.669 1.000 25.533 72 ILE AAA CA 1
ATOM 549 C C . ILE A 1 72 ? -3.207 0.507 17.152 1.000 26.927 72 ILE AAA C 1
ATOM 550 O O . ILE A 1 72 ? -4.167 0.596 16.374 1.000 27.754 72 ILE AAA O 1
ATOM 555 N N . SER A 1 73 ? -2.559 1.553 17.652 1.000 27.453 73 SER AAA N 1
ATOM 556 C CA . SER A 1 73 ? -2.823 2.952 17.235 1.000 29.082 73 SER AAA CA 1
ATOM 557 C C . SER A 1 73 ? -1.505 3.705 17.167 1.000 30.016 73 SER AAA C 1
ATOM 558 O O . SER A 1 73 ? -0.461 3.140 17.551 1.000 29.079 73 SER AAA O 1
ATOM 561 N N . ARG A 1 74 ? -1.567 4.940 16.686 1.000 32.131 74 ARG AAA N 1
ATOM 562 C CA . ARG A 1 74 ? -0.361 5.749 16.420 1.000 33.679 74 ARG AAA CA 1
ATOM 563 C C . ARG A 1 74 ? -0.703 7.233 16.573 1.000 35.520 74 ARG AAA C 1
ATOM 564 O O . ARG A 1 74 ? -1.817 7.634 16.197 1.000 36.131 74 ARG AAA O 1
ATOM 572 N N . ASP A 1 75 ? 0.240 8.008 17.107 1.000 36.721 75 ASP AAA N 1
ATOM 573 C CA . ASP A 1 75 ? 0.180 9.491 17.149 1.000 38.858 75 ASP AAA CA 1
ATOM 574 C C . ASP A 1 75 ? 1.342 10.018 16.306 1.000 40.680 75 ASP AAA C 1
ATOM 575 O O . ASP A 1 75 ? 2.477 10.052 16.828 1.000 40.875 75 ASP AAA O 1
ATOM 580 N N . ASP A 1 76 ? 1.077 10.372 15.043 1.000 42.398 76 ASP AAA N 1
ATOM 581 C CA . ASP A 1 76 ? 2.123 10.776 14.068 1.000 43.847 76 ASP AAA CA 1
ATOM 582 C C . ASP A 1 76 ? 2.833 12.020 14.605 1.000 44.577 76 ASP AAA C 1
ATOM 583 O O . ASP A 1 76 ? 4.052 12.128 14.391 1.000 44.735 76 ASP AAA O 1
ATOM 588 N N . SER A 1 77 ? 2.115 12.890 15.321 1.000 44.973 77 SER AAA N 1
ATOM 589 C CA . SER A 1 77 ? 2.652 14.186 15.818 1.000 46.100 77 SER AAA CA 1
ATOM 590 C C . SER A 1 77 ? 3.654 13.938 16.960 1.000 44.811 77 SER AAA C 1
ATOM 591 O O . SER A 1 77 ? 4.599 14.729 17.076 1.000 45.451 77 SER AAA O 1
ATOM 594 N N . LYS A 1 78 ? 3.491 12.860 17.743 1.000 42.770 78 LYS AAA N 1
ATOM 595 C CA . LYS A 1 78 ? 4.369 12.553 18.908 1.000 41.435 78 LYS AAA CA 1
ATOM 596 C C . LYS A 1 78 ? 5.382 11.450 18.587 1.000 39.354 78 LYS AAA C 1
ATOM 597 O O . LYS A 1 78 ? 6.104 11.071 19.528 1.000 38.341 78 LYS AAA O 1
ATOM 603 N N . SER A 1 79 ? 5.440 10.971 17.337 1.000 38.276 79 SER AAA N 1
ATOM 604 C CA . SER A 1 79 ? 6.239 9.795 16.897 1.000 36.619 79 SER AAA CA 1
ATOM 605 C C . SER A 1 79 ? 6.032 8.628 17.876 1.000 34.093 79 SER AAA C 1
ATOM 606 O O . SER A 1 79 ? 7.030 7.992 18.267 1.000 33.120 79 SER AAA O 1
ATOM 609 N N . SER A 1 80 ? 4.779 8.333 18.225 1.000 32.689 80 SER AAA N 1
ATOM 610 C CA . SER A 1 80 ? 4.429 7.279 19.211 1.000 30.792 80 SER AAA CA 1
ATOM 611 C C . SER A 1 80 ? 3.460 6.249 18.618 1.000 29.722 80 SER AAA C 1
ATOM 612 O O . SER A 1 80 ? 2.511 6.654 17.900 1.000 30.288 80 SER AAA O 1
ATOM 615 N N . VAL A 1 81 ? 3.690 4.967 18.930 1.000 28.017 81 VAL AAA N 1
ATOM 616 C CA . VAL A 1 81 ? 2.786 3.843 18.555 1.000 27.242 81 VAL AAA CA 1
ATOM 617 C C . VAL A 1 81 ? 2.347 3.144 19.846 1.000 25.941 81 VAL AAA C 1
ATOM 618 O O . VAL A 1 81 ? 3.143 3.083 20.799 1.000 25.490 81 VAL AAA O 1
ATOM 622 N N . TYR A 1 82 ? 1.093 2.693 19.899 1.000 25.517 82 TYR AAA N 1
ATOM 623 C CA . TYR A 1 82 ? 0.453 2.158 21.125 1.000 24.539 82 TYR AAA CA 1
ATOM 624 C C . TYR A 1 82 ? -0.179 0.799 20.826 1.000 23.872 82 TYR AAA C 1
ATOM 625 O O . TYR A 1 82 ? -0.538 0.500 19.673 1.000 24.500 82 TYR AAA O 1
ATOM 634 N N . LEU A 1 83 ? -0.343 0.008 21.871 1.000 22.752 83 LEU AAA N 1
ATOM 635 C CA . LEU A 1 83 ? -1.026 -1.305 21.815 1.000 22.128 83 LEU AAA CA 1
ATOM 636 C C . LEU A 1 83 ? -1.913 -1.408 23.048 1.000 21.590 83 LEU AAA C 1
ATOM 637 O O . LEU A 1 83 ? -1.374 -1.649 24.134 1.000 20.856 83 LEU AAA O 1
ATOM 642 N N . GLN A 1 84 ? -3.213 -1.167 22.872 1.000 21.945 84 GLN AAA N 1
ATOM 643 C CA . GLN A 1 84 ? -4.233 -1.355 23.931 1.000 21.676 84 GLN AAA CA 1
ATOM 644 C C . GLN A 1 84 ? -4.608 -2.834 23.952 1.000 21.197 84 GLN AAA C 1
ATOM 645 O O . GLN A 1 84 ? -5.050 -3.333 22.917 1.000 21.566 84 GLN AAA O 1
ATOM 651 N N . MET A 1 85 ? -4.434 -3.500 25.089 1.000 20.589 85 MET AAA N 1
ATOM 652 C CA . MET A 1 85 ? -4.673 -4.960 25.230 1.000 20.355 85 MET AAA CA 1
ATOM 653 C C . MET A 1 85 ? -5.765 -5.183 26.275 1.000 20.113 85 MET AAA C 1
ATOM 654 O O . MET A 1 85 ? -5.521 -4.895 27.451 1.000 19.753 85 MET AAA O 1
ATOM 659 N N . ASN A 1 86 ? -6.918 -5.697 25.845 1.000 20.308 86 ASN AAA N 1
ATOM 660 C CA . ASN A 1 86 ? -8.077 -5.997 26.721 1.000 20.191 86 ASN AAA CA 1
ATOM 661 C C . ASN A 1 86 ? -8.193 -7.520 26.897 1.000 20.062 86 ASN AAA C 1
ATOM 662 O O . ASN A 1 86 ? -7.580 -8.278 26.088 1.000 20.069 86 ASN AAA O 1
ATOM 667 N N . SER A 1 87 ? -8.989 -7.935 27.884 1.000 19.833 87 SER AAA N 1
ATOM 668 C CA . SER A 1 87 ? -9.375 -9.349 28.132 1.000 19.969 87 SER AAA CA 1
ATOM 669 C C . SER A 1 87 ? -8.115 -10.218 28.108 1.000 19.701 87 SER AAA C 1
ATOM 670 O O . SER A 1 87 ? -8.098 -11.240 27.375 1.000 20.088 87 SER AAA O 1
ATOM 673 N N . LEU A 1 88 ? -7.097 -9.819 28.876 1.000 19.135 88 LEU AAA N 1
ATOM 674 C CA . LEU A 1 88 ? -5.756 -10.461 28.826 1.000 19.059 88 LEU AAA CA 1
ATOM 675 C C . LEU A 1 88 ? -5.828 -11.875 29.419 1.000 19.380 88 LEU AAA C 1
ATOM 676 O O . LEU A 1 88 ? -6.614 -12.119 30.337 1.000 19.372 88 LEU AAA O 1
ATOM 681 N N . ARG A 1 89 ? -5.025 -12.770 28.876 1.000 19.752 89 ARG AAA N 1
ATOM 682 C CA . ARG A 1 89 ? -4.982 -14.194 29.274 1.000 20.459 89 ARG AAA CA 1
ATOM 683 C C . ARG A 1 89 ? -3.535 -14.541 29.630 1.000 20.042 89 ARG AAA C 1
ATOM 684 O O . ARG A 1 89 ? -2.609 -13.813 29.180 1.000 19.502 89 ARG AAA O 1
ATOM 692 N N . ALA A 1 90 ? -3.355 -15.628 30.378 1.000 20.263 90 ALA AAA N 1
ATOM 693 C CA . ALA A 1 90 ? -2.038 -16.187 30.769 1.000 20.307 90 ALA AAA CA 1
ATOM 694 C C . ALA A 1 90 ? -1.093 -16.289 29.566 1.000 20.155 90 ALA AAA C 1
ATOM 695 O O . ALA A 1 90 ? 0.104 -15.981 29.749 1.000 19.904 90 ALA AAA O 1
ATOM 697 N N . GLU A 1 91 ? -1.605 -16.667 28.391 1.000 20.406 91 GLU AAA N 1
ATOM 698 C CA . GLU A 1 91 ? -0.811 -16.935 27.160 1.000 20.608 91 GLU AAA CA 1
ATOM 699 C C . GLU A 1 91 ? -0.315 -15.631 26.529 1.000 19.895 91 GLU AAA C 1
ATOM 700 O O . GLU A 1 91 ? 0.497 -15.734 25.603 1.000 19.947 91 GLU AAA O 1
ATOM 706 N N . ASP A 1 92 ? -0.801 -14.469 26.973 1.000 19.335 92 ASP AAA N 1
ATOM 707 C CA . ASP A 1 92 ? -0.334 -13.138 26.493 1.000 18.809 92 ASP AAA CA 1
ATOM 708 C C . ASP A 1 92 ? 0.924 -12.735 27.259 1.000 18.472 92 ASP AAA C 1
ATOM 709 O O . ASP A 1 92 ? 1.566 -11.771 26.855 1.000 18.303 92 ASP AAA O 1
ATOM 714 N N . THR A 1 93 ? 1.251 -13.455 28.330 1.000 18.569 93 THR AAA N 1
ATOM 715 C CA . THR A 1 93 ? 2.488 -13.259 29.131 1.000 18.414 93 THR AAA CA 1
ATOM 716 C C . THR A 1 93 ? 3.699 -13.271 28.191 1.000 18.472 93 THR AAA C 1
ATOM 717 O O . THR A 1 93 ? 3.790 -14.189 27.343 1.000 18.732 93 THR AAA O 1
ATOM 721 N N . GLY A 1 94 ? 4.592 -12.280 28.320 1.000 18.275 94 GLY AAA N 1
ATOM 722 C CA . GLY A 1 94 ? 5.864 -12.266 27.580 1.000 18.351 94 GLY AAA CA 1
ATOM 723 C C . GLY A 1 94 ? 6.461 -10.887 27.466 1.000 18.263 94 GLY AAA C 1
ATOM 724 O O . GLY A 1 94 ? 5.899 -9.910 28.060 1.000 17.962 94 GLY AAA O 1
ATOM 725 N N . ILE A 1 95 ? 7.548 -10.800 26.703 1.000 18.383 95 ILE AAA N 1
ATOM 726 C CA . ILE A 1 95 ? 8.253 -9.519 26.431 1.000 18.524 95 ILE AAA CA 1
ATOM 727 C C . ILE A 1 95 ? 7.678 -8.955 25.132 1.000 18.539 95 ILE AAA C 1
ATOM 728 O O . ILE A 1 95 ? 7.678 -9.699 24.120 1.000 18.774 95 ILE AAA O 1
ATOM 733 N N . TYR A 1 96 ? 7.177 -7.718 25.167 1.000 18.471 96 TYR AAA N 1
ATOM 734 C CA . TYR A 1 96 ? 6.599 -7.019 23.994 1.000 18.755 96 TYR AAA CA 1
ATOM 735 C C . TYR A 1 96 ? 7.618 -6.006 23.464 1.000 19.279 96 TYR AAA C 1
ATOM 736 O O . TYR A 1 96 ? 8.049 -5.122 24.239 1.000 19.332 96 TYR AAA O 1
ATOM 745 N N . TYR A 1 97 ? 7.954 -6.137 22.175 1.000 19.775 97 TYR AAA N 1
ATOM 746 C CA . TYR A 1 97 ? 8.905 -5.271 21.442 1.000 20.411 97 TYR AAA CA 1
ATOM 747 C C . TYR A 1 97 ? 8.128 -4.425 20.436 1.000 21.082 97 TYR AAA C 1
ATOM 748 O O . TYR A 1 97 ? 7.345 -4.956 19.665 1.000 21.086 97 TYR AAA O 1
ATOM 757 N N . CYS A 1 98 ? 8.349 -3.123 20.504 1.000 21.842 98 CYS AAA N 1
ATOM 758 C CA . CYS A 1 98 ? 8.052 -2.151 19.438 1.000 23.026 98 CYS AAA CA 1
ATOM 759 C C . CYS A 1 98 ? 9.139 -2.293 18.368 1.000 23.535 98 CYS AAA C 1
ATOM 760 O O . CYS A 1 98 ? 10.326 -2.333 18.746 1.000 23.533 98 CYS AAA O 1
ATOM 763 N N . THR A 1 99 ? 8.771 -2.456 17.099 1.000 24.108 99 THR AAA N 1
ATOM 764 C CA . THR A 1 99 ? 9.768 -2.678 16.022 1.000 24.631 99 THR AAA CA 1
ATOM 765 C C . THR A 1 99 ? 9.452 -1.826 14.794 1.000 25.813 99 THR AAA C 1
ATOM 766 O O . THR A 1 99 ? 8.269 -1.592 14.485 1.000 25.993 99 THR AAA O 1
ATOM 770 N N . LEU A 1 100 ? 10.518 -1.375 14.143 1.000 26.697 100 LEU AAA N 1
ATOM 771 C CA . LEU A 1 100 ? 10.514 -0.849 12.759 1.000 28.054 100 LEU AAA CA 1
ATOM 772 C C . LEU A 1 100 ? 11.076 -1.944 11.854 1.000 28.553 100 LEU AAA C 1
ATOM 773 O O . LEU A 1 100 ? 12.289 -2.217 11.963 1.000 28.372 100 LEU AAA O 1
ATOM 778 N N . GLN A 1 101 ? 10.235 -2.560 11.025 1.000 29.373 101 GLN AAA N 1
ATOM 779 C CA . GLN A 1 101 ? 10.667 -3.625 10.086 1.000 30.235 101 GLN AAA CA 1
ATOM 780 C C . GLN A 1 101 ? 10.256 -3.202 8.668 1.000 31.611 101 GLN AAA C 1
ATOM 781 O O . GLN A 1 101 ? 10.135 -4.068 7.792 1.000 31.935 101 GLN AAA O 1
ATOM 787 N N . TYR A 1 102 ? 10.137 -1.888 8.450 1.000 32.374 102 TYR AAA N 1
ATOM 788 C CA . TYR A 1 102 ? 9.692 -1.254 7.185 1.000 34.010 102 TYR AAA CA 1
ATOM 789 C C . TYR A 1 102 ? 10.904 -0.623 6.487 1.000 34.873 102 TYR AAA C 1
ATOM 790 O O . TYR A 1 102 ? 11.347 0.476 6.887 1.000 34.918 102 TYR AAA O 1
ATOM 799 N N . GLY A 1 103 ? 11.415 -1.311 5.460 1.000 35.529 103 GLY AAA N 1
ATOM 800 C CA . GLY A 1 103 ? 12.563 -0.876 4.642 1.000 36.459 103 GLY AAA CA 1
ATOM 801 C C . GLY A 1 103 ? 13.867 -0.897 5.424 1.000 35.543 103 GLY AAA C 1
ATOM 802 O O . GLY A 1 103 ? 14.872 -0.400 4.891 1.000 36.335 103 GLY AAA O 1
ATOM 803 N N . THR A 1 104 ? 13.847 -1.466 6.635 1.000 34.077 104 THR AAA N 1
ATOM 804 C CA . THR A 1 104 ? 14.980 -1.563 7.597 1.000 33.055 104 THR AAA CA 1
ATOM 805 C C . THR A 1 104 ? 14.526 -2.478 8.738 1.000 31.584 104 THR AAA C 1
ATOM 806 O O . THR A 1 104 ? 13.402 -3.017 8.619 1.000 31.405 104 THR AAA O 1
ATOM 810 N N . SER A 1 105 ? 15.358 -2.671 9.773 1.000 30.452 105 SER AAA N 1
ATOM 811 C CA . SER A 1 105 ? 15.024 -3.455 10.993 1.000 29.096 105 SER AAA CA 1
ATOM 812 C C . SER A 1 105 ? 15.591 -2.751 12.221 1.000 28.323 105 SER AAA C 1
ATOM 813 O O . SER A 1 105 ? 16.798 -2.482 12.233 1.000 28.588 105 SER AAA O 1
ATOM 816 N N . SER A 1 106 ? 14.736 -2.473 13.201 1.000 27.552 106 SER AAA N 1
ATOM 817 C CA . SER A 1 106 ? 15.121 -1.894 14.514 1.000 27.073 106 SER AAA CA 1
ATOM 818 C C . SER A 1 106 ? 14.130 -2.344 15.591 1.000 25.980 106 SER AAA C 1
ATOM 819 O O . SER A 1 106 ? 12.916 -2.247 15.368 1.000 25.807 106 SER AAA O 1
ATOM 822 N N . TRP A 1 107 ? 14.643 -2.902 16.685 1.000 25.227 107 TRP AAA N 1
ATOM 823 C CA . TRP A 1 107 ? 13.847 -3.484 17.795 1.000 24.461 107 TRP AAA CA 1
ATOM 824 C C . TRP A 1 107 ? 14.097 -2.658 19.057 1.000 24.624 107 TRP AAA C 1
ATOM 825 O O . TRP A 1 107 ? 15.271 -2.311 19.290 1.000 24.785 107 TRP AAA O 1
ATOM 836 N N . GLY A 1 108 ? 13.048 -2.350 19.824 1.000 24.585 108 GLY AAA N 1
ATOM 837 C CA . GLY A 1 108 ? 13.179 -1.718 21.153 1.000 24.787 108 GLY AAA CA 1
ATOM 838 C C . GLY A 1 108 ? 13.766 -2.692 22.162 1.000 24.597 108 GLY AAA C 1
ATOM 839 O O . GLY A 1 108 ? 14.011 -3.822 21.770 1.000 24.425 108 GLY AAA O 1
ATOM 840 N N . GLN A 1 109 ? 13.976 -2.232 23.403 1.000 24.954 109 GLN AAA N 1
ATOM 841 C CA . GLN A 1 109 ? 14.500 -2.968 24.585 1.000 24.868 109 GLN AAA CA 1
ATOM 842 C C . GLN A 1 109 ? 13.415 -3.932 25.068 1.000 23.790 109 GLN AAA C 1
ATOM 843 O O . GLN A 1 109 ? 13.757 -4.950 25.694 1.000 23.847 109 GLN AAA O 1
ATOM 849 N N . GLY A 1 110 ? 12.153 -3.615 24.777 1.000 22.742 110 GLY AAA N 1
ATOM 850 C CA . GLY A 1 110 ? 11.011 -4.448 25.174 1.000 21.782 110 GLY AAA CA 1
ATOM 851 C C . GLY A 1 110 ? 10.463 -4.049 26.530 1.000 21.130 110 GLY AAA C 1
ATOM 852 O O . GLY A 1 110 ? 11.157 -3.332 27.275 1.000 21.449 110 GLY AAA O 1
ATOM 853 N N . THR A 1 111 ? 9.227 -4.460 26.801 1.000 20.228 111 THR AAA N 1
ATOM 854 C CA . THR A 1 111 ? 8.511 -4.275 28.086 1.000 19.813 111 THR AAA CA 1
ATOM 855 C C . THR A 1 111 ? 7.820 -5.602 28.414 1.000 19.134 111 THR AAA C 1
ATOM 856 O O . THR A 1 111 ? 7.297 -6.265 27.476 1.000 18.771 111 THR AAA O 1
ATOM 860 N N . THR A 1 112 ? 7.921 -6.036 29.674 1.000 18.906 112 THR AAA N 1
ATOM 861 C CA . THR A 1 112 ? 7.473 -7.369 30.128 1.000 18.532 112 THR AAA CA 1
ATOM 862 C C . THR A 1 112 ? 6.040 -7.253 30.625 1.000 18.124 112 THR AAA C 1
ATOM 863 O O . THR A 1 112 ? 5.757 -6.314 31.392 1.000 18.201 112 THR AAA O 1
ATOM 867 N N . LEU A 1 113 ? 5.184 -8.156 30.156 1.000 17.608 113 LEU AAA N 1
ATOM 868 C CA . LEU A 1 113 ? 3.781 -8.291 30.598 1.000 17.349 113 LEU AAA CA 1
ATOM 869 C C . LEU A 1 113 ? 3.637 -9.660 31.261 1.000 17.348 113 LEU AAA C 1
ATOM 870 O O . LEU A 1 113 ? 4.069 -10.646 30.637 1.000 17.384 113 LEU AAA O 1
ATOM 875 N N . THR A 1 114 ? 3.078 -9.692 32.476 1.000 17.303 114 THR AAA N 1
ATOM 876 C CA . THR A 1 114 ? 2.809 -10.931 33.259 1.000 17.542 114 THR AAA CA 1
ATOM 877 C C . THR A 1 114 ? 1.319 -10.983 33.577 1.000 17.514 114 THR AAA C 1
ATOM 878 O O . THR A 1 114 ? 0.836 -10.051 34.244 1.000 17.388 114 THR AAA O 1
ATOM 882 N N . VAL A 1 115 ? 0.612 -11.994 33.066 1.000 17.667 115 VAL AAA N 1
ATOM 883 C CA . VAL A 1 115 ? -0.860 -12.120 33.293 1.000 17.876 115 VAL AAA CA 1
ATOM 884 C C . VAL A 1 115 ? -1.066 -13.262 34.289 1.000 18.579 115 VAL AAA C 1
ATOM 885 O O . VAL A 1 115 ? -0.877 -14.436 33.919 1.000 18.844 115 VAL AAA O 1
ATOM 889 N N . SER A 1 116 ? -1.395 -12.938 35.533 1.000 19.060 116 SER AAA N 1
ATOM 890 C CA . SER A 1 116 ? -1.516 -13.962 36.603 1.000 20.074 116 SER AAA CA 1
ATOM 891 C C . SER A 1 116 ? -2.510 -13.494 37.665 1.000 20.749 116 SER AAA C 1
ATOM 892 O O . SER A 1 116 ? -2.665 -12.261 37.862 1.000 20.191 116 SER AAA O 1
ATOM 895 N N . SER A 1 117 ? -3.170 -14.478 38.273 1.000 22.136 117 SER AAA N 1
ATOM 896 C CA . SER A 1 117 ? -4.132 -14.357 39.394 1.000 23.358 117 SER AAA CA 1
ATOM 897 C C . SER A 1 117 ? -3.378 -14.197 40.715 1.000 24.378 117 SER AAA C 1
ATOM 898 O O . SER A 1 117 ? -4.037 -13.810 41.661 1.000 24.231 117 SER AAA O 1
ATOM 901 N N . ALA A 1 118 ? -2.091 -14.577 40.766 1.000 25.715 118 ALA AAA N 1
ATOM 902 C CA . ALA A 1 118 ? -1.313 -14.819 42.014 1.000 27.623 118 ALA AAA CA 1
ATOM 903 C C . ALA A 1 118 ? -1.191 -13.547 42.878 1.000 28.831 118 ALA AAA C 1
ATOM 904 O O . ALA A 1 118 ? -1.026 -12.466 42.312 1.000 27.876 118 ALA AAA O 1
ATOM 906 N N . LYS A 1 119 ? -1.276 -13.709 44.214 1.000 14.766 119 LYS AAA N 1
ATOM 907 C CA . LYS A 1 119 ? -0.968 -12.690 45.270 1.000 16.191 119 LYS AAA CA 1
ATOM 908 C C . LYS A 1 119 ? 0.434 -12.948 45.836 1.000 14.976 119 LYS AAA C 1
ATOM 909 O O . LYS A 1 119 ? 0.920 -14.090 45.700 1.000 16.314 119 LYS AAA O 1
ATOM 915 N N . THR A 1 120 ? 1.073 -11.927 46.420 1.000 26.104 120 THR AAA N 1
ATOM 916 C CA . THR A 1 120 ? 2.381 -12.058 47.106 1.000 23.505 120 THR AAA CA 1
ATOM 917 C C . THR A 1 120 ? 2.289 -13.211 48.119 1.000 21.755 120 THR AAA C 1
ATOM 918 O O . THR A 1 120 ? 1.389 -13.224 48.951 1.000 21.533 120 THR AAA O 1
ATOM 922 N N . THR A 1 121 ? 3.213 -14.155 48.026 1.000 19.899 121 THR AAA N 1
ATOM 923 C CA . THR A 1 121 ? 3.231 -15.398 48.829 1.000 18.809 121 THR AAA CA 1
ATOM 924 C C . THR A 1 121 ? 4.698 -15.717 49.102 1.000 17.563 121 THR AAA C 1
ATOM 925 O O . THR A 1 121 ? 5.463 -15.825 48.152 1.000 16.955 121 THR AAA O 1
ATOM 929 N N . PRO A 1 122 ? 5.153 -15.828 50.376 1.000 16.991 122 PRO AAA N 1
ATOM 930 C CA . PRO A 1 122 ? 6.540 -16.162 50.667 1.000 16.266 122 PRO AAA CA 1
ATOM 931 C C . PRO A 1 122 ? 6.778 -17.649 50.412 1.000 15.590 122 PRO AAA C 1
ATOM 932 O O . PRO A 1 122 ? 5.844 -18.440 50.461 1.000 15.566 122 PRO AAA O 1
ATOM 936 N N . PRO A 1 123 ? 8.040 -18.057 50.199 1.000 14.879 123 PRO AAA N 1
ATOM 937 C CA . PRO A 1 123 ? 8.364 -19.451 49.949 1.000 14.463 123 PRO AAA CA 1
ATOM 938 C C . PRO A 1 123 ? 8.369 -20.299 51.224 1.000 14.553 123 PRO AAA C 1
ATOM 939 O O . PRO A 1 123 ? 8.574 -19.794 52.310 1.000 14.701 123 PRO AAA O 1
ATOM 943 N N . SER A 1 124 ? 8.095 -21.584 51.046 1.000 14.434 124 SER AAA N 1
ATOM 944 C CA . SER A 1 124 ? 8.426 -22.657 52.007 1.000 14.559 124 SER AAA CA 1
ATOM 945 C C . SER A 1 124 ? 9.787 -23.223 51.597 1.000 14.160 124 SER AAA C 1
ATOM 946 O O . SER A 1 124 ? 9.941 -23.562 50.397 1.000 13.906 124 SER AAA O 1
ATOM 949 N N . VAL A 1 125 ? 10.759 -23.226 52.501 1.000 14.258 125 VAL AAA N 1
ATOM 950 C CA . VAL A 1 125 ? 12.151 -23.636 52.177 1.000 14.184 125 VAL AAA CA 1
ATOM 951 C C . VAL A 1 125 ? 12.400 -24.983 52.856 1.000 14.591 125 VAL AAA C 1
ATOM 952 O O . VAL A 1 125 ? 12.258 -25.077 54.111 1.000 14.948 125 VAL AAA O 1
ATOM 956 N N . TYR A 1 126 ? 12.716 -25.989 52.051 1.000 14.533 126 TYR AAA N 1
ATOM 957 C CA . TYR A 1 126 ? 12.838 -27.384 52.538 1.000 15.091 126 TYR AAA CA 1
ATOM 958 C C . TYR A 1 126 ? 14.239 -27.889 52.269 1.000 15.320 126 TYR AAA C 1
ATOM 959 O O . TYR A 1 126 ? 14.777 -27.624 51.198 1.000 15.032 126 TYR AAA O 1
ATOM 968 N N . PRO A 1 127 ? 14.867 -28.613 53.226 1.000 16.140 127 PRO AAA N 1
ATOM 969 C CA . PRO A 1 127 ? 16.225 -29.111 53.030 1.000 16.444 127 PRO AAA CA 1
ATOM 970 C C . PRO A 1 127 ? 16.183 -30.395 52.195 1.000 16.683 127 PRO AAA C 1
ATOM 971 O O . PRO A 1 127 ? 15.242 -31.194 52.336 1.000 16.687 127 PRO AAA O 1
ATOM 975 N N . LEU A 1 128 ? 17.197 -30.549 51.348 1.000 16.783 128 LEU AAA N 1
ATOM 976 C CA . LEU A 1 128 ? 17.449 -31.760 50.546 1.000 16.966 128 LEU AAA CA 1
ATOM 977 C C . LEU A 1 128 ? 18.766 -32.357 51.052 1.000 17.660 128 LEU AAA C 1
ATOM 978 O O . LEU A 1 128 ? 19.843 -31.760 50.818 1.000 17.479 128 LEU AAA O 1
ATOM 983 N N . ALA A 1 129 ? 18.676 -33.429 51.837 1.000 18.463 129 ALA AAA N 1
ATOM 984 C CA . ALA A 1 129 ? 19.850 -34.131 52.394 1.000 19.550 129 ALA AAA CA 1
ATOM 985 C C . ALA A 1 129 ? 19.785 -35.579 51.920 1.000 20.060 129 ALA AAA C 1
ATOM 986 O O . ALA A 1 129 ? 18.686 -36.092 51.712 1.000 19.730 129 ALA AAA O 1
ATOM 988 N N . PRO A 1 130 ? 20.945 -36.230 51.664 1.000 20.994 130 PRO AAA N 1
ATOM 989 C CA . PRO A 1 130 ? 20.994 -37.600 51.145 1.000 21.585 130 PRO AAA CA 1
ATOM 990 C C . PRO A 1 130 ? 20.023 -38.577 51.826 1.000 21.877 130 PRO AAA C 1
ATOM 991 O O . PRO A 1 130 ? 19.967 -38.489 53.055 1.000 22.371 130 PRO AAA O 1
ATOM 995 N N . ASN A 1 137 ? 30.899 -41.087 47.771 1.000 37.690 137 ASN AAA N 1
ATOM 996 C CA . ASN A 1 137 ? 32.144 -40.627 47.092 1.000 38.837 137 ASN AAA CA 1
ATOM 997 C C . ASN A 1 137 ? 32.785 -39.472 47.882 1.000 38.129 137 ASN AAA C 1
ATOM 998 O O . ASN A 1 137 ? 32.330 -39.204 49.000 1.000 37.418 137 ASN AAA O 1
ATOM 1003 N N . SER A 1 138 ? 33.805 -38.837 47.293 1.000 38.279 138 SER AAA N 1
ATOM 1004 C CA . SER A 1 138 ? 34.669 -37.745 47.820 1.000 38.854 138 SER AAA CA 1
ATOM 1005 C C . SER A 1 138 ? 33.960 -36.392 47.799 1.000 37.024 138 SER AAA C 1
ATOM 1006 O O . SER A 1 138 ? 34.492 -35.461 48.423 1.000 36.808 138 SER AAA O 1
ATOM 1009 N N . MET A 1 139 ? 32.880 -36.269 47.012 1.000 35.400 139 MET AAA N 1
ATOM 1010 C CA . MET A 1 139 ? 32.027 -35.054 46.915 1.000 33.525 139 MET AAA CA 1
ATOM 1011 C C . MET A 1 139 ? 30.627 -35.432 47.405 1.000 30.505 139 MET AAA C 1
ATOM 1012 O O . MET A 1 139 ? 30.208 -36.559 47.160 1.000 29.316 139 MET AAA O 1
ATOM 1017 N N . VAL A 1 140 ? 29.939 -34.527 48.093 1.000 27.808 140 VAL AAA N 1
ATOM 1018 C CA . VAL A 1 140 ? 28.526 -34.739 48.502 1.000 26.012 140 VAL AAA CA 1
ATOM 1019 C C . VAL A 1 140 ? 27.694 -33.581 47.935 1.000 24.010 140 VAL AAA C 1
ATOM 1020 O O . VAL A 1 140 ? 28.185 -32.420 47.915 1.000 23.893 140 VAL AAA O 1
ATOM 1024 N N . THR A 1 141 ? 26.497 -33.892 47.452 1.000 22.070 141 THR AAA N 1
ATOM 1025 C CA . THR A 1 141 ? 25.560 -32.893 46.904 1.000 20.782 141 THR AAA CA 1
ATOM 1026 C C . THR A 1 141 ? 24.426 -32.692 47.905 1.000 19.847 141 THR AAA C 1
ATOM 1027 O O . THR A 1 141 ? 23.865 -33.699 48.387 1.000 19.731 141 THR AAA O 1
ATOM 1031 N N . LEU A 1 142 ? 24.173 -31.433 48.251 1.000 19.053 142 LEU AAA N 1
ATOM 1032 C CA . LEU A 1 142 ? 23.037 -31.008 49.101 1.000 18.456 142 LEU AAA CA 1
ATOM 1033 C C . LEU A 1 142 ? 22.154 -30.071 48.287 1.000 17.418 142 LEU AAA C 1
ATOM 1034 O O . LEU A 1 142 ? 22.612 -29.570 47.253 1.000 17.408 142 LEU AAA O 1
ATOM 1039 N N . GLY A 1 143 ? 20.946 -29.813 48.764 1.000 16.741 143 GLY AAA N 1
ATOM 1040 C CA . GLY A 1 143 ? 20.033 -28.891 48.068 1.000 16.074 143 GLY AAA CA 1
ATOM 1041 C C . GLY A 1 143 ? 19.100 -28.181 49.015 1.000 15.709 143 GLY AAA C 1
ATOM 1042 O O . GLY A 1 143 ? 19.000 -28.604 50.182 1.000 15.840 143 GLY AAA O 1
ATOM 1043 N N . CYS A 1 144 ? 18.419 -27.163 48.490 1.000 15.350 144 CYS AAA N 1
ATOM 1044 C CA . CYS A 1 144 ? 17.234 -26.523 49.101 1.000 15.112 144 CYS AAA CA 1
ATOM 1045 C C . CYS A 1 144 ? 16.107 -26.441 48.076 1.000 14.388 144 CYS AAA C 1
ATOM 1046 O O . CYS A 1 144 ? 16.377 -26.004 46.937 1.000 14.161 144 CYS AAA O 1
ATOM 1049 N N . LEU A 1 145 ? 14.914 -26.897 48.472 1.000 13.926 145 LEU AAA N 1
ATOM 1050 C CA . LEU A 1 145 ? 13.662 -26.758 47.697 1.000 13.524 145 LEU AAA CA 1
ATOM 1051 C C . LEU A 1 145 ? 12.963 -25.468 48.133 1.000 13.304 145 LEU AAA C 1
ATOM 1052 O O . LEU A 1 145 ? 12.665 -25.326 49.325 1.000 13.434 145 LEU AAA O 1
ATOM 1057 N N . VAL A 1 146 ? 12.756 -24.543 47.212 1.000 13.052 146 VAL AAA N 1
ATOM 1058 C CA . VAL A 1 146 ? 12.113 -23.229 47.532 1.000 13.099 146 VAL AAA CA 1
ATOM 1059 C C . VAL A 1 146 ? 10.761 -23.224 46.834 1.000 13.154 146 VAL AAA C 1
ATOM 1060 O O . VAL A 1 146 ? 10.741 -23.035 45.582 1.000 13.214 146 VAL AAA O 1
ATOM 1064 N N . LYS A 1 147 ? 9.692 -23.471 47.592 1.000 13.360 147 LYS AAA N 1
ATOM 1065 C CA . LYS A 1 147 ? 8.383 -23.908 47.042 1.000 13.522 147 LYS AAA CA 1
ATOM 1066 C C . LYS A 1 147 ? 7.253 -22.915 47.355 1.000 13.787 147 LYS AAA C 1
ATOM 1067 O O . LYS A 1 147 ? 7.098 -22.493 48.532 1.000 13.912 147 LYS AAA O 1
ATOM 1073 N N . GLY A 1 148 ? 6.473 -22.590 46.328 1.000 13.862 148 GLY AAA N 1
ATOM 1074 C CA . GLY A 1 148 ? 5.153 -21.951 46.453 1.000 14.310 148 GLY AAA CA 1
ATOM 1075 C C . GLY A 1 148 ? 5.232 -20.459 46.736 1.000 14.437 148 GLY AAA C 1
ATOM 1076 O O . GLY A 1 148 ? 4.437 -20.024 47.538 1.000 14.895 148 GLY AAA O 1
ATOM 1077 N N . TYR A 1 149 ? 6.086 -19.698 46.043 1.000 14.205 149 TYR AAA N 1
ATOM 1078 C CA . TYR A 1 149 ? 6.232 -18.232 46.248 1.000 14.382 149 TYR AAA CA 1
ATOM 1079 C C . TYR A 1 149 ? 5.731 -17.463 45.027 1.000 14.717 149 TYR AAA C 1
ATOM 1080 O O . TYR A 1 149 ? 5.625 -18.014 43.919 1.000 14.691 149 TYR AAA O 1
ATOM 1089 N N . PHE A 1 150 ? 5.481 -16.173 45.224 1.000 15.112 150 PHE AAA N 1
ATOM 1090 C CA . PHE A 1 150 ? 5.100 -15.235 44.143 1.000 15.612 150 PHE AAA CA 1
ATOM 1091 C C . PHE A 1 150 ? 5.553 -13.844 44.593 1.000 15.957 150 PHE AAA C 1
ATOM 1092 O O . PHE A 1 150 ? 5.427 -13.559 45.793 1.000 15.969 150 PHE AAA O 1
ATOM 1100 N N . PRO A 1 151 ? 5.623 -12.863 43.664 1.000 16.528 151 PRO AAA N 1
ATOM 1101 C CA . PRO A 1 151 ? 6.318 -13.009 42.374 1.000 16.564 151 PRO AAA CA 1
ATOM 1102 C C . PRO A 1 151 ? 7.779 -13.478 42.408 1.000 16.189 151 PRO AAA C 1
ATOM 1103 O O . PRO A 1 151 ? 8.287 -13.722 43.461 1.000 15.739 151 PRO AAA O 1
ATOM 1107 N N . GLU A 1 152 ? 8.406 -13.572 41.240 1.000 16.565 152 GLU AAA N 1
ATOM 1108 C CA . GLU A 1 152 ? 9.879 -13.703 41.099 1.000 16.648 152 GLU AAA CA 1
ATOM 1109 C C . GLU A 1 152 ? 10.480 -12.449 41.721 1.000 17.026 152 GLU AAA C 1
ATOM 1110 O O . GLU A 1 152 ? 9.815 -11.411 41.675 1.000 17.613 152 GLU AAA O 1
ATOM 1116 N N . PRO A 1 153 ? 11.811 -12.355 41.845 1.000 17.093 153 PRO AAA N 1
ATOM 1117 C CA . PRO A 1 153 ? 12.662 -13.497 42.155 1.000 16.646 153 PRO AAA CA 1
ATOM 1118 C C . PRO A 1 153 ? 12.789 -13.917 43.618 1.000 16.468 153 PRO AAA C 1
ATOM 1119 O O . PRO A 1 153 ? 12.334 -13.199 44.490 1.000 16.601 153 PRO AAA O 1
ATOM 1123 N N . VAL A 1 154 ? 13.418 -15.075 43.839 1.000 16.278 154 VAL AAA N 1
ATOM 1124 C CA . VAL A 1 154 ? 14.078 -15.401 45.140 1.000 16.210 154 VAL AAA CA 1
ATOM 1125 C C . VAL A 1 154 ? 15.582 -15.381 44.886 1.000 16.387 154 VAL AAA C 1
ATOM 1126 O O . VAL A 1 154 ? 15.969 -15.537 43.725 1.000 16.815 154 VAL AAA O 1
ATOM 1130 N N . THR A 1 155 ? 16.394 -15.110 45.893 1.000 16.484 155 THR AAA N 1
ATOM 1131 C CA . THR A 1 155 ? 17.867 -15.281 45.829 1.000 16.760 155 THR AAA CA 1
ATOM 1132 C C . THR A 1 155 ? 18.211 -16.451 46.762 1.000 16.406 155 THR AAA C 1
ATOM 1133 O O . THR A 1 155 ? 17.596 -16.537 47.853 1.000 16.665 155 THR AAA O 1
ATOM 1137 N N . VAL A 1 156 ? 19.105 -17.349 46.351 1.000 16.021 156 VAL AAA N 1
ATOM 1138 C CA . VAL A 1 156 ? 19.620 -18.457 47.205 1.000 15.649 156 VAL AAA CA 1
ATOM 1139 C C . VAL A 1 156 ? 21.146 -18.357 47.246 1.000 15.911 156 VAL AAA C 1
ATOM 1140 O O . VAL A 1 156 ? 21.785 -18.280 46.172 1.000 16.119 156 VAL AAA O 1
ATOM 1144 N N . THR A 1 157 ? 21.710 -18.313 48.443 1.000 15.890 157 THR AAA N 1
ATOM 1145 C CA . THR A 1 157 ? 23.165 -18.410 48.649 1.000 16.393 157 THR AAA CA 1
ATOM 1146 C C . THR A 1 157 ? 23.403 -19.589 49.581 1.000 16.369 157 THR AAA C 1
ATOM 1147 O O . THR A 1 157 ? 22.407 -20.127 50.153 1.000 16.012 157 THR AAA O 1
ATOM 1151 N N . TRP A 1 158 ? 24.658 -19.997 49.674 1.000 16.875 158 TRP AAA N 1
ATOM 1152 C CA . TRP A 1 158 ? 25.106 -21.131 50.524 1.000 17.247 158 TRP AAA CA 1
ATOM 1153 C C . TRP A 1 158 ? 26.234 -20.650 51.440 1.000 18.137 158 TRP AAA C 1
ATOM 1154 O O . TRP A 1 158 ? 27.202 -20.027 50.920 1.000 18.551 158 TRP AAA O 1
ATOM 1165 N N . ASN A 1 159 ? 26.088 -20.919 52.742 1.000 18.581 159 ASN AAA N 1
ATOM 1166 C CA . ASN A 1 159 ? 26.918 -20.374 53.857 1.000 19.656 159 ASN AAA CA 1
ATOM 1167 C C . ASN A 1 159 ? 27.211 -18.878 53.595 1.000 20.151 159 ASN AAA C 1
ATOM 1168 O O . ASN A 1 159 ? 28.400 -18.453 53.660 1.000 20.857 159 ASN AAA O 1
ATOM 1173 N N . SER A 1 160 ? 26.142 -18.120 53.340 1.000 19.951 160 SER AAA N 1
ATOM 1174 C CA . SER A 1 160 ? 26.093 -16.659 53.047 1.000 20.427 160 SER AAA CA 1
ATOM 1175 C C . SER A 1 160 ? 27.017 -16.282 51.883 1.000 21.117 160 SER AAA C 1
ATOM 1176 O O . SER A 1 160 ? 27.566 -15.139 51.893 1.000 21.859 160 SER AAA O 1
ATOM 1179 N N . GLY A 1 161 ? 27.181 -17.193 50.918 1.000 21.130 161 GLY AAA N 1
ATOM 1180 C CA . GLY A 1 161 ? 27.955 -16.954 49.689 1.000 21.866 161 GLY AAA CA 1
ATOM 1181 C C . GLY A 1 161 ? 29.397 -17.439 49.772 1.000 23.095 161 GLY AAA C 1
ATOM 1182 O O . GLY A 1 161 ? 30.100 -17.285 48.769 1.000 23.727 161 GLY AAA O 1
ATOM 1183 N N . SER A 1 162 ? 29.835 -18.036 50.885 1.000 23.791 162 SER AAA N 1
ATOM 1184 C CA . SER A 1 162 ? 31.199 -18.619 51.002 1.000 24.920 162 SER AAA CA 1
ATOM 1185 C C . SER A 1 162 ? 31.327 -19.839 50.089 1.000 24.969 162 SER AAA C 1
ATOM 1186 O O . SER A 1 162 ? 32.432 -20.062 49.578 1.000 25.497 162 SER AAA O 1
ATOM 1189 N N . LEU A 1 163 ? 30.245 -20.612 49.930 1.000 24.586 163 LEU AAA N 1
ATOM 1190 C CA . LEU A 1 163 ? 30.143 -21.664 48.890 1.000 24.696 163 LEU AAA CA 1
ATOM 1191 C C . LEU A 1 163 ? 29.393 -21.029 47.711 1.000 24.651 163 LEU AAA C 1
ATOM 1192 O O . LEU A 1 163 ? 28.175 -20.798 47.821 1.000 23.991 163 LEU AAA O 1
ATOM 1197 N N . SER A 1 164 ? 30.121 -20.622 46.679 1.000 25.798 164 SER AAA N 1
ATOM 1198 C CA . SER A 1 164 ? 29.542 -20.079 45.419 1.000 26.001 164 SER AAA CA 1
ATOM 1199 C C . SER A 1 164 ? 29.964 -20.960 44.235 1.000 26.483 164 SER AAA C 1
ATOM 1200 O O . SER A 1 164 ? 29.191 -21.029 43.274 1.000 26.696 164 SER AAA O 1
ATOM 1203 N N . SER A 1 165 ? 31.078 -21.688 44.370 1.000 27.491 165 SER AAA N 1
ATOM 1204 C CA . SER A 1 165 ? 31.767 -22.470 43.307 1.000 27.964 165 SER AAA CA 1
ATOM 1205 C C . SER A 1 165 ? 30.950 -23.677 42.831 1.000 27.255 165 SER AAA C 1
ATOM 1206 O O . SER A 1 165 ? 30.847 -23.879 41.578 1.000 28.099 165 SER AAA O 1
ATOM 1209 N N . GLY A 1 166 ? 30.432 -24.491 43.749 1.000 25.820 166 GLY AAA N 1
ATOM 1210 C CA . GLY A 1 166 ? 29.751 -25.747 43.370 1.000 24.676 166 GLY AAA CA 1
ATOM 1211 C C . GLY A 1 166 ? 28.235 -25.607 43.401 1.000 23.019 166 GLY AAA C 1
ATOM 1212 O O . GLY A 1 166 ? 27.581 -26.619 43.697 1.000 22.387 166 GLY AAA O 1
ATOM 1213 N N . VAL A 1 167 ? 27.697 -24.407 43.120 1.000 22.035 167 VAL AAA N 1
ATOM 1214 C CA . VAL A 1 167 ? 26.247 -24.068 43.271 1.000 20.836 167 VAL AAA CA 1
ATOM 1215 C C . VAL A 1 167 ? 25.547 -24.072 41.910 1.000 20.352 167 VAL AAA C 1
ATOM 1216 O O . VAL A 1 167 ? 26.108 -23.521 40.929 1.000 21.007 167 VAL AAA O 1
ATOM 1220 N N . HIS A 1 168 ? 24.354 -24.667 41.854 1.000 19.514 168 HIS AAA N 1
ATOM 1221 C CA . HIS A 1 168 ? 23.405 -24.554 40.712 1.000 19.093 168 HIS AAA CA 1
ATOM 1222 C C . HIS A 1 168 ? 22.049 -24.165 41.279 1.000 17.924 168 HIS AAA C 1
ATOM 1223 O O . HIS A 1 168 ? 21.487 -24.984 41.998 1.000 17.604 168 HIS AAA O 1
ATOM 1230 N N . THR A 1 169 ? 21.556 -22.954 40.983 1.000 17.409 169 THR AAA N 1
ATOM 1231 C CA . THR A 1 169 ? 20.144 -22.591 41.254 1.000 16.496 169 THR AAA CA 1
ATOM 1232 C C . THR A 1 169 ? 19.411 -22.682 39.924 1.000 16.158 169 THR AAA C 1
ATOM 1233 O O . THR A 1 169 ? 19.802 -21.955 39.007 1.000 16.578 169 THR AAA O 1
ATOM 1237 N N . PHE A 1 170 ? 18.383 -23.524 39.847 1.000 15.432 170 PHE AAA N 1
ATOM 1238 C CA . PHE A 1 170 ? 17.638 -23.833 38.600 1.000 15.269 170 PHE AAA CA 1
ATOM 1239 C C . PHE A 1 170 ? 16.548 -22.796 38.394 1.000 15.151 170 PHE AAA C 1
ATOM 1240 O O . PHE A 1 170 ? 16.082 -22.218 39.367 1.000 14.740 170 PHE AAA O 1
ATOM 1248 N N . PRO A 1 171 ? 16.164 -22.504 37.133 1.000 15.445 171 PRO AAA N 1
ATOM 1249 C CA . PRO A 1 171 ? 15.078 -21.563 36.859 1.000 15.731 171 PRO AAA CA 1
ATOM 1250 C C . PRO A 1 171 ? 13.799 -22.042 37.545 1.000 15.429 171 PRO AAA C 1
ATOM 1251 O O . PRO A 1 171 ? 13.584 -23.278 37.623 1.000 15.273 171 PRO AAA O 1
ATOM 1255 N N . ALA A 1 172 ? 12.975 -21.100 37.999 1.000 15.502 172 ALA AAA N 1
ATOM 1256 C CA . ALA A 1 172 ? 11.705 -21.413 38.684 1.000 15.519 172 ALA AAA CA 1
ATOM 1257 C C . ALA A 1 172 ? 10.684 -21.936 37.658 1.000 16.067 172 ALA AAA C 1
ATOM 1258 O O . ALA A 1 172 ? 10.779 -21.592 36.492 1.000 16.422 172 ALA AAA O 1
ATOM 1260 N N . VAL A 1 173 ? 9.799 -22.825 38.094 1.000 16.084 173 VAL AAA N 1
ATOM 1261 C CA . VAL A 1 173 ? 8.643 -23.315 37.308 1.000 16.624 173 VAL AAA CA 1
ATOM 1262 C C . VAL A 1 173 ? 7.358 -22.953 38.052 1.000 16.901 173 VAL AAA C 1
ATOM 1263 O O . VAL A 1 173 ? 7.389 -22.772 39.274 1.000 16.304 173 VAL AAA O 1
ATOM 1267 N N . LEU A 1 174 ? 6.252 -22.869 37.320 1.000 17.804 174 LEU AAA N 1
ATOM 1268 C CA . LEU A 1 174 ? 4.922 -22.563 37.897 1.000 18.452 174 LEU AAA CA 1
ATOM 1269 C C . LEU A 1 174 ? 4.104 -23.835 38.080 1.000 18.795 174 LEU AAA C 1
ATOM 1270 O O . LEU A 1 174 ? 4.070 -24.664 37.142 1.000 19.000 174 LEU AAA O 1
ATOM 1275 N N . GLN A 1 175 ? 3.478 -23.958 39.245 1.000 19.001 175 GLN AAA N 1
ATOM 1276 C CA . GLN A 1 175 ? 2.342 -24.874 39.500 1.000 19.733 175 GLN AAA CA 1
ATOM 1277 C C . GLN A 1 175 ? 1.272 -24.041 40.232 1.000 19.298 175 GLN AAA C 1
ATOM 1278 O O . GLN A 1 175 ? 1.545 -23.535 41.337 1.000 18.874 175 GLN AAA O 1
ATOM 1284 N N . SER A 1 176 ? 0.084 -23.951 39.648 1.000 19.224 176 SER AAA N 1
ATOM 1285 C CA . SER A 1 176 ? -1.107 -23.311 40.250 1.000 19.428 176 SER AAA CA 1
ATOM 1286 C C . SER A 1 176 ? -0.762 -21.862 40.640 1.000 18.954 176 SER AAA C 1
ATOM 1287 O O . SER A 1 176 ? -1.008 -21.469 41.774 1.000 18.726 176 SER AAA O 1
ATOM 1290 N N . ASP A 1 177 ? -0.098 -21.156 39.726 1.000 18.531 177 ASP AAA N 1
ATOM 1291 C CA . ASP A 1 177 ? 0.204 -19.702 39.813 1.000 18.473 177 ASP AAA CA 1
ATOM 1292 C C . ASP A 1 177 ? 1.418 -19.415 40.709 1.000 17.470 177 ASP AAA C 1
ATOM 1293 O O . ASP A 1 177 ? 1.824 -18.231 40.733 1.000 17.600 177 ASP AAA O 1
ATOM 1298 N N . LEU A 1 178 ? 1.965 -20.410 41.426 1.000 16.633 178 LEU AAA N 1
ATOM 1299 C CA . LEU A 1 178 ? 3.098 -20.225 42.383 1.000 15.837 178 LEU AAA CA 1
ATOM 1300 C C . LEU A 1 178 ? 4.381 -20.806 41.781 1.000 15.111 178 LEU AAA C 1
ATOM 1301 O O . LEU A 1 178 ? 4.292 -21.847 41.056 1.000 14.924 178 LEU AAA O 1
ATOM 1306 N N . TYR A 1 179 ? 5.511 -20.130 42.015 1.000 14.661 179 TYR AAA N 1
ATOM 1307 C CA . TYR A 1 179 ? 6.871 -20.554 41.588 1.000 14.204 179 TYR AAA CA 1
ATOM 1308 C C . TYR A 1 179 ? 7.468 -21.545 42.601 1.000 13.793 179 TYR AAA C 1
ATOM 1309 O O . TYR A 1 179 ? 7.253 -21.415 43.826 1.000 13.679 179 TYR AAA O 1
ATOM 1318 N N . THR A 1 180 ? 8.220 -22.517 42.092 1.000 13.557 180 THR AAA N 1
ATOM 1319 C CA . THR A 1 180 ? 9.106 -23.406 42.873 1.000 13.308 180 THR AAA CA 1
ATOM 1320 C C . THR A 1 180 ? 10.441 -23.462 42.149 1.000 13.294 180 THR AAA C 1
ATOM 1321 O O . THR A 1 180 ? 10.452 -23.534 40.937 1.000 13.492 180 THR AAA O 1
ATOM 1325 N N . LEU A 1 181 ? 11.538 -23.433 42.878 1.000 13.433 181 LEU AAA N 1
ATOM 1326 C CA . LEU A 1 181 ? 12.854 -23.834 42.336 1.000 13.602 181 LEU AAA CA 1
ATOM 1327 C C . LEU A 1 181 ? 13.615 -24.635 43.390 1.000 13.652 181 LEU AAA C 1
ATOM 1328 O O . LEU A 1 181 ? 13.177 -24.707 44.555 1.000 13.627 181 LEU AAA O 1
ATOM 1333 N N . SER A 1 182 ? 14.731 -25.203 42.976 1.000 13.963 182 SER AAA N 1
ATOM 1334 C CA . SER A 1 182 ? 15.705 -25.856 43.875 1.000 14.214 182 SER AAA CA 1
ATOM 1335 C C . SER A 1 182 ? 17.079 -25.272 43.586 1.000 14.515 182 SER AAA C 1
ATOM 1336 O O . SER A 1 182 ? 17.310 -24.784 42.468 1.000 14.603 182 SER AAA O 1
ATOM 1339 N N . SER A 1 183 ? 17.950 -25.363 44.573 1.000 14.871 183 SER AAA N 1
ATOM 1340 C CA . SER A 1 183 ? 19.388 -25.019 44.477 1.000 15.330 183 SER AAA CA 1
ATOM 1341 C C . SER A 1 183 ? 20.199 -26.223 44.958 1.000 15.540 183 SER AAA C 1
ATOM 1342 O O . SER A 1 183 ? 19.862 -26.772 46.029 1.000 15.349 183 SER AAA O 1
ATOM 1345 N N . SER A 1 184 ? 21.218 -26.620 44.199 1.000 15.932 184 SER AAA N 1
ATOM 1346 C CA . SER A 1 184 ? 22.169 -27.685 44.586 1.000 16.378 184 SER AAA CA 1
ATOM 1347 C C . SER A 1 184 ? 23.495 -27.036 44.985 1.000 16.806 184 SER AAA C 1
ATOM 1348 O O . SER A 1 184 ? 23.850 -25.970 44.476 1.000 17.109 184 SER AAA O 1
ATOM 1351 N N . VAL A 1 185 ? 24.223 -27.677 45.881 1.000 17.145 185 VAL AAA N 1
ATOM 1352 C CA . VAL A 1 185 ? 25.622 -27.278 46.179 1.000 17.718 185 VAL AAA CA 1
ATOM 1353 C C . VAL A 1 185 ? 26.399 -28.570 46.319 1.000 18.297 185 VAL AAA C 1
ATOM 1354 O O . VAL A 1 185 ? 25.849 -29.470 46.929 1.000 18.096 185 VAL AAA O 1
ATOM 1358 N N . THR A 1 186 ? 27.624 -28.614 45.794 1.000 19.157 186 THR AAA N 1
ATOM 1359 C CA . THR A 1 186 ? 28.561 -29.760 45.905 1.000 20.045 186 THR AAA CA 1
ATOM 1360 C C . THR A 1 186 ? 29.773 -29.318 46.740 1.000 21.120 186 THR AAA C 1
ATOM 1361 O O . THR A 1 186 ? 30.359 -28.224 46.452 1.000 21.376 186 THR AAA O 1
ATOM 1365 N N . VAL A 1 187 ? 30.070 -30.087 47.784 1.000 21.783 187 VAL AAA N 1
ATOM 1366 C CA . VAL A 1 187 ? 31.153 -29.820 48.781 1.000 22.948 187 VAL AAA CA 1
ATOM 1367 C C . VAL A 1 187 ? 31.953 -31.110 48.921 1.000 24.081 187 VAL AAA C 1
ATOM 1368 O O . VAL A 1 187 ? 31.417 -32.189 48.656 1.000 23.641 187 VAL AAA O 1
ATOM 1372 N N . PRO A 1 188 ? 33.245 -31.030 49.321 1.000 25.649 188 PRO AAA N 1
ATOM 1373 C CA . PRO A 1 188 ? 34.002 -32.209 49.720 1.000 26.866 188 PRO AAA CA 1
ATOM 1374 C C . PRO A 1 188 ? 33.280 -32.875 50.897 1.000 26.979 188 PRO AAA C 1
ATOM 1375 O O . PRO A 1 188 ? 32.743 -32.182 51.738 1.000 26.578 188 PRO AAA O 1
ATOM 1379 N N . SER A 1 189 ? 33.288 -34.200 50.920 1.000 27.747 189 SER AAA N 1
ATOM 1380 C CA . SER A 1 189 ? 32.654 -35.047 51.963 1.000 28.275 189 SER AAA CA 1
ATOM 1381 C C . SER A 1 189 ? 33.336 -34.835 53.312 1.000 29.858 189 SER AAA C 1
ATOM 1382 O O . SER A 1 189 ? 32.762 -35.293 54.319 1.000 30.125 189 SER AAA O 1
ATOM 1385 N N . SER A 1 190 ? 34.538 -34.240 53.318 1.000 31.625 190 SER AAA N 1
ATOM 1386 C CA . SER A 1 190 ? 35.302 -33.871 54.543 1.000 33.313 190 SER AAA CA 1
ATOM 1387 C C . SER A 1 190 ? 34.654 -32.665 55.242 1.000 33.263 190 SER AAA C 1
ATOM 1388 O O . SER A 1 190 ? 34.851 -32.519 56.465 1.000 34.167 190 SER AAA O 1
ATOM 1391 N N . THR A 1 191 ? 33.875 -31.850 54.525 1.000 32.371 191 THR AAA N 1
ATOM 1392 C CA . THR A 1 191 ? 33.297 -30.594 55.084 1.000 32.257 191 THR AAA CA 1
ATOM 1393 C C . THR A 1 191 ? 31.867 -30.821 55.587 1.000 31.454 191 THR AAA C 1
ATOM 1394 O O . THR A 1 191 ? 31.452 -30.054 56.466 1.000 31.619 191 THR AAA O 1
ATOM 1398 N N . TRP A 1 192 ? 31.141 -31.815 55.080 1.000 31.072 192 TRP AAA N 1
ATOM 1399 C CA . TRP A 1 192 ? 29.743 -32.050 55.515 1.000 30.518 192 TRP AAA CA 1
ATOM 1400 C C . TRP A 1 192 ? 29.416 -33.518 55.742 1.000 31.573 192 TRP AAA C 1
ATOM 1401 O O . TRP A 1 192 ? 29.535 -34.305 54.817 1.000 31.287 192 TRP AAA O 1
ATOM 1412 N N . PRO A 1 193 ? 29.266 -33.952 57.008 1.000 33.542 193 PRO AAA N 1
ATOM 1413 C CA . PRO A 1 193 ? 28.259 -33.398 57.905 1.000 33.526 193 PRO AAA CA 1
ATOM 1414 C C . PRO A 1 193 ? 29.027 -32.623 58.994 1.000 34.841 193 PRO AAA C 1
ATOM 1415 O O . PRO A 1 193 ? 28.405 -31.919 59.787 1.000 34.768 193 PRO AAA O 1
ATOM 1419 N N . SER A 1 194 ? 30.367 -32.743 59.005 1.000 35.946 194 SER AAA N 1
ATOM 1420 C CA . SER A 1 194 ? 31.265 -32.278 60.103 1.000 36.833 194 SER AAA CA 1
ATOM 1421 C C . SER A 1 194 ? 31.101 -30.774 60.337 1.000 36.334 194 SER AAA C 1
ATOM 1422 O O . SER A 1 194 ? 31.038 -30.381 61.519 1.000 36.529 194 SER AAA O 1
ATOM 1425 N N . GLU A 1 195 ? 31.084 -29.973 59.259 1.000 34.905 195 GLU AAA N 1
ATOM 1426 C CA . GLU A 1 195 ? 30.830 -28.504 59.308 1.000 33.958 195 GLU AAA CA 1
ATOM 1427 C C . GLU A 1 195 ? 29.432 -28.240 58.750 1.000 31.296 195 GLU AAA C 1
ATOM 1428 O O . GLU A 1 195 ? 28.960 -29.044 57.911 1.000 30.265 195 GLU AAA O 1
ATOM 1434 N N . THR A 1 196 ? 28.805 -27.132 59.146 1.000 29.322 196 THR AAA N 1
ATOM 1435 C CA . THR A 1 196 ? 27.401 -26.850 58.755 1.000 27.340 196 THR AAA CA 1
ATOM 1436 C C . THR A 1 196 ? 27.341 -26.256 57.343 1.000 25.281 196 THR AAA C 1
ATOM 1437 O O . THR A 1 196 ? 28.301 -25.618 56.885 1.000 25.139 196 THR AAA O 1
ATOM 1441 N N . VAL A 1 197 ? 26.241 -26.552 56.667 1.000 23.358 197 VAL AAA N 1
ATOM 1442 C CA . VAL A 1 197 ? 25.911 -26.054 55.313 1.000 21.811 197 VAL AAA CA 1
ATOM 1443 C C . VAL A 1 197 ? 24.466 -25.604 55.416 1.000 20.625 197 VAL AAA C 1
ATOM 1444 O O . VAL A 1 197 ? 23.621 -26.428 55.834 1.000 20.362 197 VAL AAA O 1
ATOM 1448 N N . THR A 1 198 ? 24.242 -24.329 55.106 1.000 19.737 198 THR AAA N 1
ATOM 1449 C CA . THR A 1 198 ? 22.960 -23.614 55.237 1.000 18.936 198 THR AAA CA 1
ATOM 1450 C C . THR A 1 198 ? 22.674 -22.970 53.880 1.000 18.087 198 THR AAA C 1
ATOM 1451 O O . THR A 1 198 ? 23.607 -22.393 53.303 1.000 18.089 198 THR AAA O 1
ATOM 1455 N N . CYS A 1 199 ? 21.454 -23.079 53.369 1.000 17.255 199 CYS AAA N 1
ATOM 1456 C CA . CYS A 1 199 ? 21.033 -22.256 52.208 1.000 16.817 199 CYS AAA CA 1
ATOM 1457 C C . CYS A 1 199 ? 20.338 -21.004 52.750 1.000 16.387 199 CYS AAA C 1
ATOM 1458 O O . CYS A 1 199 ? 19.545 -21.120 53.671 1.000 16.559 199 CYS AAA O 1
ATOM 1461 N N . ASN A 1 200 ? 20.673 -19.845 52.219 1.000 16.077 200 ASN AAA N 1
ATOM 1462 C CA . ASN A 1 200 ? 20.070 -18.550 52.639 1.000 15.795 200 ASN AAA CA 1
ATOM 1463 C C . ASN A 1 200 ? 19.105 -18.130 51.531 1.000 15.058 200 ASN AAA C 1
ATOM 1464 O O . ASN A 1 200 ? 19.544 -17.940 50.404 1.000 14.924 200 ASN AAA O 1
ATOM 1469 N N . VAL A 1 201 ? 17.812 -18.126 51.821 1.000 14.583 201 VAL AAA N 1
ATOM 1470 C CA . VAL A 1 201 ? 16.767 -17.875 50.806 1.000 14.152 201 VAL AAA CA 1
ATOM 1471 C C . VAL A 1 201 ? 16.159 -16.520 51.143 1.000 14.358 201 VAL AAA C 1
ATOM 1472 O O . VAL A 1 201 ? 15.640 -16.387 52.265 1.000 14.548 201 VAL AAA O 1
ATOM 1476 N N . ALA A 1 202 ? 16.231 -15.568 50.211 1.000 14.404 202 ALA AAA N 1
ATOM 1477 C CA . ALA A 1 202 ? 15.562 -14.245 50.324 1.000 14.637 202 ALA AAA CA 1
ATOM 1478 C C . ALA A 1 202 ? 14.460 -14.131 49.263 1.000 14.409 202 ALA AAA C 1
ATOM 1479 O O . ALA A 1 202 ? 14.717 -14.477 48.102 1.000 14.206 202 ALA AAA O 1
ATOM 1481 N N . HIS A 1 203 ? 13.244 -13.772 49.671 1.000 14.492 203 HIS AAA N 1
ATOM 1482 C CA . HIS A 1 203 ? 12.119 -13.401 48.769 1.000 14.572 203 HIS AAA CA 1
ATOM 1483 C C . HIS A 1 203 ? 11.787 -11.929 49.002 1.000 15.168 203 HIS AAA C 1
ATOM 1484 O O . HIS A 1 203 ? 10.997 -11.618 49.882 1.000 15.443 203 HIS AAA O 1
ATOM 1491 N N . PRO A 1 204 ? 12.410 -10.982 48.269 1.000 15.548 204 PRO AAA N 1
ATOM 1492 C CA . PRO A 1 204 ? 12.245 -9.547 48.553 1.000 16.237 204 PRO AAA CA 1
ATOM 1493 C C . PRO A 1 204 ? 10.770 -9.101 48.635 1.000 16.711 204 PRO AAA C 1
ATOM 1494 O O . PRO A 1 204 ? 10.430 -8.384 49.527 1.000 17.129 204 PRO AAA O 1
ATOM 1498 N N . ALA A 1 205 ? 9.918 -9.522 47.697 1.000 16.829 205 ALA AAA N 1
ATOM 1499 C CA . ALA A 1 205 ? 8.505 -9.079 47.610 1.000 17.482 205 ALA AAA CA 1
ATOM 1500 C C . ALA A 1 205 ? 7.725 -9.434 48.881 1.000 17.766 205 ALA AAA C 1
ATOM 1501 O O . ALA A 1 205 ? 6.791 -8.700 49.194 1.000 18.439 205 ALA AAA O 1
ATOM 1503 N N . SER A 1 206 ? 8.037 -10.535 49.570 1.000 17.622 206 SER AAA N 1
ATOM 1504 C CA . SER A 1 206 ? 7.404 -10.880 50.874 1.000 18.159 206 SER AAA CA 1
ATOM 1505 C C . SER A 1 206 ? 8.275 -10.435 52.066 1.000 18.785 206 SER AAA C 1
ATOM 1506 O O . SER A 1 206 ? 7.837 -10.663 53.181 1.000 19.164 206 SER AAA O 1
ATOM 1509 N N . SER A 1 207 ? 9.424 -9.779 51.852 1.000 19.421 207 SER AAA N 1
ATOM 1510 C CA . SER A 1 207 ? 10.384 -9.353 52.912 1.000 20.194 207 SER AAA CA 1
ATOM 1511 C C . SER A 1 207 ? 10.755 -10.559 53.782 1.000 20.575 207 SER AAA C 1
ATOM 1512 O O . SER A 1 207 ? 10.846 -10.410 55.025 1.000 21.238 207 SER AAA O 1
ATOM 1515 N N . THR A 1 208 ? 11.004 -11.691 53.120 1.000 20.615 208 THR AAA N 1
ATOM 1516 C CA . THR A 1 208 ? 11.264 -13.034 53.698 1.000 20.829 208 THR AAA CA 1
ATOM 1517 C C . THR A 1 208 ? 12.752 -13.375 53.647 1.000 20.602 208 THR AAA C 1
ATOM 1518 O O . THR A 1 208 ? 13.315 -13.329 52.527 1.000 20.037 208 THR AAA O 1
ATOM 1522 N N . LYS A 1 209 ? 13.336 -13.797 54.777 1.000 20.930 209 LYS AAA N 1
ATOM 1523 C CA . LYS A 1 209 ? 14.649 -14.507 54.812 1.000 20.818 209 LYS AAA CA 1
ATOM 1524 C C . LYS A 1 209 ? 14.469 -15.843 55.551 1.000 20.258 209 LYS AAA C 1
ATOM 1525 O O . LYS A 1 209 ? 13.856 -15.844 56.654 1.000 20.671 209 LYS AAA O 1
ATOM 1531 N N . VAL A 1 210 ? 14.947 -16.940 54.969 1.000 19.068 210 VAL AAA N 1
ATOM 1532 C CA . VAL A 1 210 ? 15.050 -18.258 55.657 1.000 18.754 210 VAL AAA CA 1
ATOM 1533 C C . VAL A 1 210 ? 16.504 -18.743 55.547 1.000 18.650 210 VAL AAA C 1
ATOM 1534 O O . VAL A 1 210 ? 17.105 -18.636 54.433 1.000 17.989 210 VAL AAA O 1
ATOM 1538 N N . ASP A 1 211 ? 17.078 -19.199 56.669 1.000 18.877 211 ASP AAA N 1
ATOM 1539 C CA . ASP A 1 211 ? 18.389 -19.904 56.703 1.000 19.144 211 ASP AAA CA 1
ATOM 1540 C C . ASP A 1 211 ? 18.135 -21.381 57.059 1.000 19.241 211 ASP AAA C 1
ATOM 1541 O O . ASP A 1 211 ? 17.763 -21.670 58.202 1.000 19.291 211 ASP AAA O 1
ATOM 1546 N N . LYS A 1 212 ? 18.226 -22.280 56.088 1.000 19.330 212 LYS AAA N 1
ATOM 1547 C CA . LYS A 1 212 ? 17.938 -23.716 56.333 1.000 19.986 212 LYS AAA CA 1
ATOM 1548 C C . LYS A 1 212 ? 19.254 -24.464 56.416 1.000 20.388 212 LYS AAA C 1
ATOM 1549 O O . LYS A 1 212 ? 19.894 -24.612 55.368 1.000 19.988 212 LYS AAA O 1
ATOM 1555 N N . LYS A 1 213 ? 19.632 -24.868 57.627 1.000 21.375 213 LYS AAA N 1
ATOM 1556 C CA . LYS A 1 213 ? 20.791 -25.756 57.885 1.000 22.277 213 LYS AAA CA 1
ATOM 1557 C C . LYS A 1 213 ? 20.431 -27.148 57.360 1.000 22.087 213 LYS AAA C 1
ATOM 1558 O O . LYS A 1 213 ? 19.299 -27.593 57.614 1.000 21.983 213 LYS AAA O 1
ATOM 1564 N N . ILE A 1 214 ? 21.321 -27.786 56.597 1.000 22.028 214 ILE AAA N 1
ATOM 1565 C CA . ILE A 1 214 ? 21.081 -29.149 56.045 1.000 22.055 214 ILE AAA CA 1
ATOM 1566 C C . ILE A 1 214 ? 21.606 -30.164 57.073 1.000 23.350 214 ILE AAA C 1
ATOM 1567 O O . ILE A 1 214 ? 22.829 -30.187 57.298 1.000 23.519 214 ILE AAA O 1
ATOM 1572 N N . VAL A 1 215 ? 20.709 -30.954 57.674 1.000 24.601 215 VAL AAA N 1
ATOM 1573 C CA . VAL A 1 215 ? 21.020 -31.959 58.745 1.000 26.459 215 VAL AAA CA 1
ATOM 1574 C C . VAL A 1 215 ? 20.990 -33.347 58.118 1.000 27.130 215 VAL AAA C 1
ATOM 1575 O O . VAL A 1 215 ? 20.094 -33.659 57.347 1.000 26.549 215 VAL AAA O 1
ATOM 1579 N N . PRO A 1 216 ? 21.965 -34.237 58.410 1.000 29.234 216 PRO AAA N 1
ATOM 1580 C CA . PRO A 1 216 ? 22.000 -35.559 57.778 1.000 29.649 216 PRO AAA CA 1
ATOM 1581 C C . PRO A 1 216 ? 20.742 -36.400 58.047 1.000 30.104 216 PRO AAA C 1
ATOM 1582 O O . PRO A 1 216 ? 20.105 -36.115 59.065 1.000 30.973 216 PRO AAA O 1
ATOM 1586 N N . ASP B 2 1 ? 0.499 -19.110 9.729 1.000 43.875 1 ASP BBB N 1
ATOM 1587 C CA . ASP B 2 1 ? 0.332 -19.440 8.276 1.000 45.374 1 ASP BBB CA 1
ATOM 1588 C C . ASP B 2 1 ? 1.618 -20.133 7.786 1.000 44.627 1 ASP BBB C 1
ATOM 1589 O O . ASP B 2 1 ? 1.680 -21.375 7.902 1.000 44.819 1 ASP BBB O 1
ATOM 1594 N N . VAL B 2 2 ? 2.624 -19.391 7.297 1.000 43.050 2 VAL BBB N 1
ATOM 1595 C CA . VAL B 2 2 ? 3.895 -20.001 6.801 1.000 42.357 2 VAL BBB CA 1
ATOM 1596 C C . VAL B 2 2 ? 4.652 -20.559 8.011 1.000 40.310 2 VAL BBB C 1
ATOM 1597 O O . VAL B 2 2 ? 4.970 -19.783 8.922 1.000 38.433 2 VAL BBB O 1
ATOM 1601 N N . VAL B 2 3 ? 4.945 -21.857 8.013 1.000 40.091 3 VAL BBB N 1
ATOM 1602 C CA . VAL B 2 3 ? 5.699 -22.500 9.123 1.000 38.763 3 VAL BBB CA 1
ATOM 1603 C C . VAL B 2 3 ? 7.189 -22.494 8.766 1.000 38.116 3 VAL BBB C 1
ATOM 1604 O O . VAL B 2 3 ? 7.545 -22.939 7.658 1.000 39.013 3 VAL BBB O 1
ATOM 1608 N N . MET B 2 4 ? 8.018 -21.971 9.676 1.000 36.270 4 MET BBB N 1
ATOM 1609 C CA . MET B 2 4 ? 9.497 -21.908 9.528 1.000 35.709 4 MET BBB CA 1
ATOM 1610 C C . MET B 2 4 ? 10.136 -22.947 10.452 1.000 35.376 4 MET BBB C 1
ATOM 1611 O O . MET B 2 4 ? 9.983 -22.824 11.696 1.000 34.046 4 MET BBB O 1
ATOM 1616 N N . THR B 2 5 ? 10.850 -23.908 9.855 1.000 36.165 5 THR BBB N 1
ATOM 1617 C CA . THR B 2 5 ? 11.518 -25.042 10.543 1.000 36.412 5 THR BBB CA 1
ATOM 1618 C C . THR B 2 5 ? 13.036 -24.822 10.504 1.000 35.745 5 THR BBB C 1
ATOM 1619 O O . THR B 2 5 ? 13.602 -24.833 9.397 1.000 36.338 5 THR BBB O 1
ATOM 1623 N N . GLN B 2 6 ? 13.665 -24.655 11.671 1.000 34.630 6 GLN BBB N 1
ATOM 1624 C CA . GLN B 2 6 ? 15.141 -24.517 11.805 1.000 34.316 6 GLN BBB CA 1
ATOM 1625 C C . GLN B 2 6 ? 15.727 -25.825 12.342 1.000 35.141 6 GLN BBB C 1
ATOM 1626 O O . GLN B 2 6 ? 15.218 -26.321 13.353 1.000 35.334 6 GLN BBB O 1
ATOM 1632 N N . THR B 2 7 ? 16.784 -26.322 11.706 1.000 36.181 7 THR BBB N 1
ATOM 1633 C CA . THR B 2 7 ? 17.595 -27.476 12.171 1.000 37.050 7 THR BBB CA 1
ATOM 1634 C C . THR B 2 7 ? 18.990 -26.953 12.478 1.000 36.507 7 THR BBB C 1
ATOM 1635 O O . THR B 2 7 ? 19.402 -25.954 11.893 1.000 36.419 7 THR BBB O 1
ATOM 1639 N N . PRO B 2 8 ? 19.849 -27.769 13.116 1.000 36.881 8 PRO BBB N 1
ATOM 1640 C CA . PRO B 2 8 ? 19.738 -28.084 14.543 1.000 36.609 8 PRO BBB CA 1
ATOM 1641 C C . PRO B 2 8 ? 19.050 -27.037 15.429 1.000 35.373 8 PRO BBB C 1
ATOM 1642 O O . PRO B 2 8 ? 19.106 -25.855 15.131 1.000 34.536 8 PRO BBB O 1
ATOM 1646 N N . LEU B 2 9 ? 18.408 -27.535 16.488 1.000 35.437 9 LEU BBB N 1
ATOM 1647 C CA . LEU B 2 9 ? 17.772 -26.729 17.564 1.000 34.357 9 LEU BBB CA 1
ATOM 1648 C C . LEU B 2 9 ? 18.905 -26.183 18.435 1.000 33.362 9 LEU BBB C 1
ATOM 1649 O O . LEU B 2 9 ? 18.825 -25.030 18.864 1.000 32.250 9 LEU BBB O 1
ATOM 1654 N N . THR B 2 10 ? 19.953 -26.990 18.613 1.000 33.887 10 THR BBB N 1
ATOM 1655 C CA . THR B 2 10 ? 21.233 -26.592 19.248 1.000 33.616 10 THR BBB CA 1
ATOM 1656 C C . THR B 2 10 ? 22.395 -27.024 18.351 1.000 33.988 10 THR BBB C 1
ATOM 1657 O O . THR B 2 10 ? 22.449 -28.210 17.962 1.000 34.883 10 THR BBB O 1
ATOM 1661 N N . LEU B 2 11 ? 23.313 -26.101 18.069 1.000 33.091 11 LEU BBB N 1
ATOM 1662 C CA . LEU B 2 11 ? 24.606 -26.414 17.422 1.000 33.587 11 LEU BBB CA 1
ATOM 1663 C C . LEU B 2 11 ? 25.735 -26.134 18.418 1.000 33.440 11 LEU BBB C 1
ATOM 1664 O O . LEU B 2 11 ? 25.783 -25.014 18.979 1.000 32.281 11 LEU BBB O 1
ATOM 1669 N N . SER B 2 12 ? 26.591 -27.135 18.635 1.000 34.337 12 SER BBB N 1
ATOM 1670 C CA . SER B 2 12 ? 27.820 -27.042 19.460 1.000 34.592 12 SER BBB CA 1
ATOM 1671 C C . SER B 2 12 ? 28.973 -26.624 18.554 1.000 34.514 12 SER BBB C 1
ATOM 1672 O O . SER B 2 12 ? 29.210 -27.341 17.594 1.000 34.984 12 SER BBB O 1
ATOM 1675 N N . VAL B 2 13 ? 29.622 -25.498 18.858 1.000 33.849 13 VAL BBB N 1
ATOM 1676 C CA . VAL B 2 13 ? 30.655 -24.853 17.996 1.000 34.020 13 VAL BBB CA 1
ATOM 1677 C C . VAL B 2 13 ? 31.941 -24.669 18.805 1.000 34.390 13 VAL BBB C 1
ATOM 1678 O O . VAL B 2 13 ? 31.873 -24.439 20.031 1.000 34.226 13 VAL BBB O 1
ATOM 1682 N N . THR B 2 14 ? 33.079 -24.741 18.126 1.000 34.896 14 THR BBB N 1
ATOM 1683 C CA . THR B 2 14 ? 34.409 -24.381 18.677 1.000 35.314 14 THR BBB CA 1
ATOM 1684 C C . THR B 2 14 ? 34.745 -22.987 18.149 1.000 34.645 14 THR BBB C 1
ATOM 1685 O O . THR B 2 14 ? 34.603 -22.813 16.932 1.000 34.075 14 THR BBB O 1
ATOM 1689 N N . ILE B 2 15 ? 35.119 -22.039 19.024 1.000 34.410 15 ILE BBB N 1
ATOM 1690 C CA . ILE B 2 15 ? 35.589 -20.682 18.606 1.000 34.137 15 ILE BBB CA 1
ATOM 1691 C C . ILE B 2 15 ? 36.751 -20.879 17.630 1.000 34.621 15 ILE BBB C 1
ATOM 1692 O O . ILE B 2 15 ? 37.651 -21.651 17.976 1.000 35.549 15 ILE BBB O 1
ATOM 1697 N N . GLY B 2 16 ? 36.704 -20.234 16.456 1.000 34.093 16 GLY BBB N 1
ATOM 1698 C CA . GLY B 2 16 ? 37.691 -20.403 15.370 1.000 34.522 16 GLY BBB CA 1
ATOM 1699 C C . GLY B 2 16 ? 37.200 -21.327 14.261 1.000 34.478 16 GLY BBB C 1
ATOM 1700 O O . GLY B 2 16 ? 37.754 -21.234 13.162 1.000 34.661 16 GLY BBB O 1
ATOM 1701 N N . GLN B 2 17 ? 36.192 -22.172 14.521 1.000 34.162 17 GLN BBB N 1
ATOM 1702 C CA . GLN B 2 17 ? 35.662 -23.155 13.534 1.000 34.481 17 GLN BBB CA 1
ATOM 1703 C C . GLN B 2 17 ? 34.375 -22.619 12.911 1.000 33.590 17 GLN BBB C 1
ATOM 1704 O O . GLN B 2 17 ? 33.690 -21.792 13.509 1.000 32.513 17 GLN BBB O 1
ATOM 1710 N N . PRO B 2 18 ? 34.017 -23.058 11.680 1.000 33.833 18 PRO BBB N 1
ATOM 1711 C CA . PRO B 2 18 ? 32.789 -22.597 11.038 1.000 33.280 18 PRO BBB CA 1
ATOM 1712 C C . PRO B 2 18 ? 31.522 -23.141 11.716 1.000 32.898 18 PRO BBB C 1
ATOM 1713 O O . PRO B 2 18 ? 31.608 -24.094 12.476 1.000 33.243 18 PRO BBB O 1
ATOM 1717 N N . ALA B 2 19 ? 30.383 -22.506 11.423 1.000 32.131 19 ALA BBB N 1
ATOM 1718 C CA . ALA B 2 19 ? 29.026 -22.952 11.806 1.000 31.790 19 ALA BBB CA 1
ATOM 1719 C C . ALA B 2 19 ? 28.106 -22.838 10.588 1.000 31.883 19 ALA BBB C 1
ATOM 1720 O O . ALA B 2 19 ? 28.285 -21.892 9.774 1.000 31.696 19 ALA BBB O 1
ATOM 1722 N N . SER B 2 20 ? 27.156 -23.764 10.473 1.000 32.209 20 SER BBB N 1
ATOM 1723 C CA . SER B 2 20 ? 26.100 -23.754 9.432 1.000 32.571 20 SER BBB CA 1
ATOM 1724 C C . SER B 2 20 ? 24.775 -24.135 10.085 1.000 32.366 20 SER BBB C 1
ATOM 1725 O O . SER B 2 20 ? 24.753 -25.132 10.831 1.000 32.855 20 SER BBB O 1
ATOM 1728 N N . ILE B 2 21 ? 23.730 -23.343 9.848 1.000 31.895 21 ILE BBB N 1
ATOM 1729 C CA . ILE B 2 21 ? 22.362 -23.608 10.382 1.000 31.768 21 ILE BBB CA 1
ATOM 1730 C C . ILE B 2 21 ? 21.377 -23.499 9.222 1.000 32.362 21 ILE BBB C 1
ATOM 1731 O O . ILE B 2 21 ? 21.630 -22.713 8.308 1.000 32.502 21 ILE BBB O 1
ATOM 1736 N N . SER B 2 22 ? 20.320 -24.308 9.264 1.000 33.057 22 SER BBB N 1
ATOM 1737 C CA . SER B 2 22 ? 19.332 -24.479 8.178 1.000 33.943 22 SER BBB CA 1
ATOM 1738 C C . SER B 2 22 ? 18.007 -23.872 8.625 1.000 33.207 22 SER BBB C 1
ATOM 1739 O O . SER B 2 22 ? 17.697 -23.945 9.830 1.000 32.263 22 SER BBB O 1
ATOM 1742 N N . CYS B 2 23 ? 17.283 -23.312 7.662 1.000 33.529 23 CYS BBB N 1
ATOM 1743 C CA . CYS B 2 23 ? 15.895 -22.802 7.767 1.000 33.402 23 CYS BBB CA 1
ATOM 1744 C C . CYS B 2 23 ? 15.092 -23.327 6.569 1.000 35.078 23 CYS BBB C 1
ATOM 1745 O O . CYS B 2 23 ? 15.611 -23.267 5.421 1.000 35.848 23 CYS BBB O 1
ATOM 1748 N N . LYS B 2 24 ? 13.907 -23.876 6.824 1.000 35.694 24 LYS BBB N 1
ATOM 1749 C CA . LYS B 2 24 ? 12.993 -24.379 5.767 1.000 37.520 24 LYS BBB CA 1
ATOM 1750 C C . LYS B 2 24 ? 11.609 -23.785 5.989 1.000 37.249 24 LYS BBB C 1
ATOM 1751 O O . LYS B 2 24 ? 11.189 -23.723 7.150 1.000 36.292 24 LYS BBB O 1
ATOM 1757 N N . SER B 2 25 ? 10.947 -23.378 4.905 1.000 38.174 25 SER BBB N 1
ATOM 1758 C CA . SER B 2 25 ? 9.610 -22.736 4.918 1.000 38.189 25 SER BBB CA 1
ATOM 1759 C C . SER B 2 25 ? 8.577 -23.687 4.303 1.000 39.842 25 SER BBB C 1
ATOM 1760 O O . SER B 2 25 ? 8.913 -24.417 3.345 1.000 41.200 25 SER BBB O 1
ATOM 1763 N N . SER B 2 26 ? 7.363 -23.671 4.850 1.000 39.804 26 SER BBB N 1
ATOM 1764 C CA . SER B 2 26 ? 6.236 -24.560 4.465 1.000 41.370 26 SER BBB CA 1
ATOM 1765 C C . SER B 2 26 ? 5.749 -24.248 3.043 1.000 42.887 26 SER BBB C 1
ATOM 1766 O O . SER B 2 26 ? 5.076 -25.115 2.462 1.000 44.573 26 SER BBB O 1
ATOM 1769 N N . GLN B 2 27 ? 6.043 -23.056 2.510 1.000 42.560 27 GLN BBB N 1
ATOM 1770 C CA . GLN B 2 27 ? 5.781 -22.690 1.086 1.000 44.307 27 GLN BBB CA 1
ATOM 1771 C C . GLN B 2 27 ? 6.908 -21.764 0.621 1.000 43.591 27 GLN BBB C 1
ATOM 1772 O O . GLN B 2 27 ? 7.639 -21.257 1.481 1.000 41.717 27 GLN BBB O 1
ATOM 1778 N N . SER B 2 28 ? 7.047 -21.571 -0.691 1.000 44.997 28 SER BBB N 1
ATOM 1779 C CA . SER B 2 28 ? 8.126 -20.763 -1.315 1.000 44.864 28 SER BBB CA 1
ATOM 1780 C C . SER B 2 28 ? 8.106 -19.332 -0.761 1.000 43.487 28 SER BBB C 1
ATOM 1781 O O . SER B 2 28 ? 7.017 -18.783 -0.567 1.000 43.435 28 SER BBB O 1
ATOM 1784 N N . LEU B 2 29 ? 9.284 -18.751 -0.529 1.000 42.555 29 LEU BBB N 1
ATOM 1785 C CA . LEU B 2 29 ? 9.444 -17.348 -0.071 1.000 41.417 29 LEU BBB CA 1
ATOM 1786 C C . LEU B 2 29 ? 9.775 -16.437 -1.262 1.000 42.549 29 LEU BBB C 1
ATOM 1787 O O . LEU B 2 29 ? 9.996 -15.242 -1.031 1.000 41.692 29 LEU BBB O 1
ATOM 1792 N N . LEU B 2 30 ? 9.782 -16.964 -2.491 1.000 44.655 30 LEU BBB N 1
ATOM 1793 C CA . LEU B 2 30 ? 9.930 -16.148 -3.726 1.000 46.238 30 LEU BBB CA 1
ATOM 1794 C C . LEU B 2 30 ? 8.689 -15.258 -3.862 1.000 46.944 30 LEU BBB C 1
ATOM 1795 O O . LEU B 2 30 ? 7.570 -15.806 -3.839 1.000 47.574 30 LEU BBB O 1
ATOM 1800 N N . TYR B 2 31 ? 8.881 -13.938 -3.970 1.000 46.930 31 TYR BBB N 1
ATOM 1801 C CA . TYR B 2 31 ? 7.792 -12.939 -4.148 1.000 47.600 31 TYR BBB CA 1
ATOM 1802 C C . TYR B 2 31 ? 7.620 -12.594 -5.637 1.000 50.037 31 TYR BBB C 1
ATOM 1803 O O . TYR B 2 31 ? 8.561 -12.779 -6.444 1.000 50.660 31 TYR BBB O 1
ATOM 1812 N N . SER B 2 32 ? 6.423 -12.101 -5.975 1.000 51.318 32 SER BBB N 1
ATOM 1813 C CA . SER B 2 32 ? 5.975 -11.691 -7.332 1.000 53.906 32 SER BBB CA 1
ATOM 1814 C C . SER B 2 32 ? 7.038 -10.829 -8.021 1.000 54.369 32 SER BBB C 1
ATOM 1815 O O . SER B 2 32 ? 7.258 -11.030 -9.220 1.000 56.350 32 SER BBB O 1
ATOM 1818 N N . ASN B 2 33 ? 7.679 -9.911 -7.294 1.000 52.771 33 ASN BBB N 1
ATOM 1819 C CA . ASN B 2 33 ? 8.610 -8.915 -7.890 1.000 53.205 33 ASN BBB CA 1
ATOM 1820 C C . ASN B 2 33 ? 10.032 -9.493 -7.981 1.000 52.227 33 ASN BBB C 1
ATOM 1821 O O . ASN B 2 33 ? 10.961 -8.707 -8.251 1.000 52.218 33 ASN BBB O 1
ATOM 1826 N N . GLY B 2 34 ? 10.204 -10.801 -7.750 1.000 51.375 34 GLY BBB N 1
ATOM 1827 C CA . GLY B 2 34 ? 11.489 -11.512 -7.893 1.000 50.744 34 GLY BBB CA 1
ATOM 1828 C C . GLY B 2 34 ? 12.283 -11.575 -6.600 1.000 48.214 34 GLY BBB C 1
ATOM 1829 O O . GLY B 2 34 ? 13.248 -12.346 -6.563 1.000 47.722 34 GLY BBB O 1
ATOM 1830 N N . LYS B 2 35 ? 11.908 -10.803 -5.573 1.000 46.632 35 LYS BBB N 1
ATOM 1831 C CA . LYS B 2 35 ? 12.636 -10.734 -4.275 1.000 44.387 35 LYS BBB CA 1
ATOM 1832 C C . LYS B 2 35 ? 12.203 -11.915 -3.399 1.000 43.025 35 LYS BBB C 1
ATOM 1833 O O . LYS B 2 35 ? 11.082 -12.438 -3.611 1.000 43.805 35 LYS BBB O 1
ATOM 1839 N N . THR B 2 36 ? 13.075 -12.334 -2.480 1.000 41.101 36 THR BBB N 1
ATOM 1840 C CA . THR B 2 36 ? 12.822 -13.394 -1.468 1.000 39.685 36 THR BBB CA 1
ATOM 1841 C C . THR B 2 36 ? 13.105 -12.796 -0.085 1.000 37.536 36 THR BBB C 1
ATOM 1842 O O . THR B 2 36 ? 14.261 -12.453 0.171 1.000 36.808 36 THR BBB O 1
ATOM 1846 N N . PHE B 2 37 ? 12.072 -12.646 0.746 1.000 36.594 37 PHE BBB N 1
ATOM 1847 C CA . PHE B 2 37 ? 12.117 -11.857 2.005 1.000 34.989 37 PHE BBB CA 1
ATOM 1848 C C . PHE B 2 37 ? 12.444 -12.782 3.186 1.000 33.437 37 PHE BBB C 1
ATOM 1849 O O . PHE B 2 37 ? 11.642 -12.878 4.140 1.000 32.542 37 PHE BBB O 1
ATOM 1857 N N . LEU B 2 38 ? 13.597 -13.450 3.125 1.000 33.048 38 LEU BBB N 1
ATOM 1858 C CA . LEU B 2 38 ? 14.095 -14.240 4.271 1.000 31.714 38 LEU BBB CA 1
ATOM 1859 C C . LEU B 2 38 ? 15.132 -13.416 5.029 1.000 30.397 38 LEU BBB C 1
ATOM 1860 O O . LEU B 2 38 ? 16.102 -12.934 4.412 1.000 30.582 38 LEU BBB O 1
ATOM 1865 N N . ASN B 2 39 ? 14.911 -13.299 6.335 1.000 28.914 39 ASN BBB N 1
ATOM 1866 C CA . ASN B 2 39 ? 15.776 -12.543 7.271 1.000 27.862 39 ASN BBB CA 1
ATOM 1867 C C . ASN B 2 39 ? 16.332 -13.524 8.306 1.000 26.999 39 ASN BBB C 1
ATOM 1868 O O . ASN B 2 39 ? 15.670 -14.558 8.572 1.000 26.937 39 ASN BBB O 1
ATOM 1873 N N . TRP B 2 40 ? 17.507 -13.208 8.846 1.000 26.479 40 TRP BBB N 1
ATOM 1874 C CA . TRP B 2 40 ? 18.103 -13.880 10.023 1.000 25.776 40 TRP BBB CA 1
ATOM 1875 C C . TRP B 2 40 ? 18.212 -12.859 11.146 1.000 25.142 40 TRP BBB C 1
ATOM 1876 O O . TRP B 2 40 ? 18.814 -11.796 10.901 1.000 25.251 40 TRP BBB O 1
ATOM 1887 N N . LEU B 2 41 ? 17.639 -13.165 12.306 1.000 24.768 41 LEU BBB N 1
ATOM 1888 C CA . LEU B 2 41 ? 17.850 -12.370 13.541 1.000 24.267 41 LEU BBB CA 1
ATOM 1889 C C . LEU B 2 41 ? 18.838 -13.117 14.449 1.000 24.235 41 LEU BBB C 1
ATOM 1890 O O . LEU B 2 41 ? 18.908 -14.352 14.383 1.000 24.265 41 LEU BBB O 1
ATOM 1895 N N . PHE B 2 42 ? 19.531 -12.374 15.310 1.000 24.234 42 PHE BBB N 1
ATOM 1896 C CA . PHE B 2 42 ? 20.400 -12.919 16.381 1.000 24.329 42 PHE BBB CA 1
ATOM 1897 C C . PHE B 2 42 ? 19.969 -12.303 17.707 1.000 24.167 42 PHE BBB C 1
ATOM 1898 O O . PHE B 2 42 ? 19.716 -11.087 17.714 1.000 23.981 42 PHE BBB O 1
ATOM 1906 N N . GLN B 2 43 ? 19.886 -13.106 18.772 1.000 24.432 43 GLN BBB N 1
ATOM 1907 C CA . GLN B 2 43 ? 19.508 -12.637 20.132 1.000 24.564 43 GLN BBB CA 1
ATOM 1908 C C . GLN B 2 43 ? 20.541 -13.140 21.153 1.000 25.600 43 GLN BBB C 1
ATOM 1909 O O . GLN B 2 43 ? 20.680 -14.355 21.320 1.000 25.666 43 GLN BBB O 1
ATOM 1915 N N . ARG B 2 44 ? 21.258 -12.220 21.792 1.000 27.119 44 ARG BBB N 1
ATOM 1916 C CA . ARG B 2 44 ? 22.052 -12.501 23.023 1.000 28.681 44 ARG BBB CA 1
ATOM 1917 C C . ARG B 2 44 ? 21.086 -12.668 24.192 1.000 28.535 44 ARG BBB C 1
ATOM 1918 O O . ARG B 2 44 ? 20.047 -12.022 24.232 1.000 28.049 44 ARG BBB O 1
ATOM 1926 N N . PRO B 2 45 ? 21.374 -13.554 25.175 1.000 29.586 45 PRO BBB N 1
ATOM 1927 C CA . PRO B 2 45 ? 20.576 -13.625 26.400 1.000 29.409 45 PRO BBB CA 1
ATOM 1928 C C . PRO B 2 45 ? 20.348 -12.257 27.070 1.000 29.233 45 PRO BBB C 1
ATOM 1929 O O . PRO B 2 45 ? 21.279 -11.478 27.180 1.000 29.612 45 PRO BBB O 1
ATOM 1933 N N . GLY B 2 46 ? 19.108 -11.975 27.461 1.000 28.858 46 GLY BBB N 1
ATOM 1934 C CA . GLY B 2 46 ? 18.715 -10.716 28.120 1.000 28.960 46 GLY BBB CA 1
ATOM 1935 C C . GLY B 2 46 ? 18.595 -9.528 27.170 1.000 29.024 46 GLY BBB C 1
ATOM 1936 O O . GLY B 2 46 ? 18.225 -8.445 27.682 1.000 29.090 46 GLY BBB O 1
ATOM 1937 N N . GLN B 2 47 ? 18.878 -9.701 25.864 1.000 28.844 47 GLN BBB N 1
ATOM 1938 C CA . GLN B 2 47 ? 18.924 -8.621 24.830 1.000 28.915 47 GLN BBB CA 1
ATOM 1939 C C . GLN B 2 47 ? 17.811 -8.804 23.788 1.000 27.477 47 GLN BBB C 1
ATOM 1940 O O . GLN B 2 47 ? 17.327 -9.932 23.619 1.000 26.904 47 GLN BBB O 1
ATOM 1946 N N . SER B 2 48 ? 17.434 -7.731 23.092 1.000 26.770 48 SER BBB N 1
ATOM 1947 C CA . SER B 2 48 ? 16.414 -7.749 22.009 1.000 26.023 48 SER BBB CA 1
ATOM 1948 C C . SER B 2 48 ? 16.987 -8.472 20.793 1.000 25.803 48 SER BBB C 1
ATOM 1949 O O . SER B 2 48 ? 18.190 -8.419 20.571 1.000 25.804 48 SER BBB O 1
ATOM 1952 N N . PRO B 2 49 ? 16.167 -9.134 19.937 1.000 25.393 49 PRO BBB N 1
ATOM 1953 C CA . PRO B 2 49 ? 16.677 -9.670 18.682 1.000 25.570 49 PRO BBB CA 1
ATOM 1954 C C . PRO B 2 49 ? 17.249 -8.527 17.839 1.000 25.953 49 PRO BBB C 1
ATOM 1955 O O . PRO B 2 49 ? 16.799 -7.400 17.981 1.000 25.828 49 PRO BBB O 1
ATOM 1959 N N . LYS B 2 50 ? 18.201 -8.863 16.972 1.000 26.128 50 LYS BBB N 1
ATOM 1960 C CA . LYS B 2 50 ? 18.842 -7.921 16.032 1.000 26.795 50 LYS BBB CA 1
ATOM 1961 C C . LYS B 2 50 ? 18.973 -8.609 14.664 1.000 26.522 50 LYS BBB C 1
ATOM 1962 O O . LYS B 2 50 ? 19.469 -9.746 14.615 1.000 26.145 50 LYS BBB O 1
ATOM 1968 N N . ARG B 2 51 ? 18.506 -7.961 13.596 1.000 26.407 51 ARG BBB N 1
ATOM 1969 C CA . ARG B 2 51 ? 18.619 -8.526 12.229 1.000 26.556 51 ARG BBB CA 1
ATOM 1970 C C . ARG B 2 51 ? 20.078 -8.478 11.788 1.000 26.575 51 ARG BBB C 1
ATOM 1971 O O . ARG B 2 51 ? 20.741 -7.428 11.996 1.000 26.689 51 ARG BBB O 1
ATOM 1979 N N . LEU B 2 52 ? 20.569 -9.597 11.263 1.000 26.294 52 LEU BBB N 1
ATOM 1980 C CA . LEU B 2 52 ? 21.924 -9.709 10.671 1.000 26.602 52 LEU BBB CA 1
ATOM 1981 C C . LEU B 2 52 ? 21.800 -9.650 9.147 1.000 27.228 52 LEU BBB C 1
ATOM 1982 O O . LEU B 2 52 ? 22.556 -8.891 8.479 1.000 27.677 52 LEU BBB O 1
ATOM 1987 N N . ILE B 2 53 ? 20.856 -10.422 8.623 1.000 27.098 53 ILE BBB N 1
ATOM 1988 C CA . ILE B 2 53 ? 20.713 -10.684 7.168 1.000 27.926 53 ILE BBB CA 1
ATOM 1989 C C . ILE B 2 53 ? 19.275 -10.380 6.744 1.000 27.975 53 ILE BBB C 1
ATOM 1990 O O . ILE B 2 53 ? 18.354 -10.699 7.508 1.000 27.350 53 ILE BBB O 1
ATOM 1995 N N . TYR B 2 54 ? 19.118 -9.762 5.570 1.000 28.750 54 TYR BBB N 1
ATOM 1996 C CA . TYR B 2 54 ? 17.821 -9.518 4.889 1.000 29.243 54 TYR BBB CA 1
ATOM 1997 C C . TYR B 2 54 ? 17.951 -9.894 3.407 1.000 30.475 54 TYR BBB C 1
ATOM 1998 O O . TYR B 2 54 ? 19.089 -9.981 2.874 1.000 30.791 54 TYR BBB O 1
ATOM 2007 N N . LEU B 2 55 ? 16.805 -10.116 2.759 1.000 31.198 55 LEU BBB N 1
ATOM 2008 C CA . LEU B 2 55 ? 16.712 -10.551 1.339 1.000 32.631 55 LEU BBB CA 1
ATOM 2009 C C . LEU B 2 55 ? 17.689 -11.709 1.088 1.000 32.783 55 LEU BBB C 1
ATOM 2010 O O . LEU B 2 55 ? 18.381 -11.689 0.047 1.000 33.794 55 LEU BBB O 1
ATOM 2015 N N . VAL B 2 56 ? 17.732 -12.670 2.020 1.000 31.884 56 VAL BBB N 1
ATOM 2016 C CA . VAL B 2 56 ? 18.429 -13.990 1.921 1.000 32.082 56 VAL BBB CA 1
ATOM 2017 C C . VAL B 2 56 ? 19.921 -13.851 2.250 1.000 31.685 56 VAL BBB C 1
ATOM 2018 O O . VAL B 2 56 ? 20.419 -14.706 2.990 1.000 31.067 56 VAL BBB O 1
ATOM 2022 N N . SER B 2 57 ? 20.627 -12.885 1.652 1.000 32.315 57 SER BBB N 1
ATOM 2023 C CA . SER B 2 57 ? 22.113 -12.861 1.631 1.000 32.407 57 SER BBB CA 1
ATOM 2024 C C . SER B 2 57 ? 22.696 -11.455 1.822 1.000 32.448 57 SER BBB C 1
ATOM 2025 O O . SER B 2 57 ? 23.932 -11.346 1.797 1.000 32.591 57 SER BBB O 1
ATOM 2028 N N . LYS B 2 58 ? 21.884 -10.426 2.075 1.000 32.548 58 LYS BBB N 1
ATOM 2029 C CA . LYS B 2 58 ? 22.370 -9.031 2.243 1.000 32.901 58 LYS BBB CA 1
ATOM 2030 C C . LYS B 2 58 ? 22.625 -8.760 3.725 1.000 31.868 58 LYS BBB C 1
ATOM 2031 O O . LYS B 2 58 ? 21.704 -9.023 4.530 1.000 31.165 58 LYS BBB O 1
ATOM 2037 N N . LEU B 2 59 ? 23.830 -8.285 4.080 1.000 31.948 59 LEU BBB N 1
ATOM 2038 C CA . LEU B 2 59 ? 24.222 -8.012 5.493 1.000 31.072 59 LEU BBB CA 1
ATOM 2039 C C . LEU B 2 59 ? 23.688 -6.646 5.922 1.000 31.110 59 LEU BBB C 1
ATOM 2040 O O . LEU B 2 59 ? 23.826 -5.679 5.152 1.000 31.986 59 LEU BBB O 1
ATOM 2045 N N . ASP B 2 60 ? 23.154 -6.553 7.137 1.000 30.343 60 ASP BBB N 1
ATOM 2046 C CA . ASP B 2 60 ? 22.815 -5.251 7.768 1.000 30.520 60 ASP BBB CA 1
ATOM 2047 C C . ASP B 2 60 ? 24.113 -4.475 8.026 1.000 30.816 60 ASP BBB C 1
ATOM 2048 O O . ASP B 2 60 ? 25.186 -5.112 8.112 1.000 30.590 60 ASP BBB O 1
ATOM 2053 N N . SER B 2 61 ? 24.009 -3.145 8.103 1.000 31.369 61 SER BBB N 1
ATOM 2054 C CA . SER B 2 61 ? 25.096 -2.196 8.487 1.000 31.897 61 SER BBB CA 1
ATOM 2055 C C . SER B 2 61 ? 25.829 -2.673 9.741 1.000 31.016 61 SER BBB C 1
ATOM 2056 O O . SER B 2 61 ? 25.158 -2.876 10.746 1.000 30.259 61 SER BBB O 1
ATOM 2059 N N . GLY B 2 62 ? 27.156 -2.812 9.679 1.000 31.330 62 GLY BBB N 1
ATOM 2060 C CA . GLY B 2 62 ? 28.010 -3.134 10.840 1.000 30.808 62 GLY BBB CA 1
ATOM 2061 C C . GLY B 2 62 ? 28.056 -4.615 11.185 1.000 29.871 62 GLY BBB C 1
ATOM 2062 O O . GLY B 2 62 ? 28.846 -4.977 12.093 1.000 29.641 62 GLY BBB O 1
ATOM 2063 N N . VAL B 2 63 ? 27.283 -5.461 10.493 1.000 29.323 63 VAL BBB N 1
ATOM 2064 C CA . VAL B 2 63 ? 27.292 -6.936 10.727 1.000 28.590 63 VAL BBB CA 1
ATOM 2065 C C . VAL B 2 63 ? 28.634 -7.471 10.240 1.000 29.059 63 VAL BBB C 1
ATOM 2066 O O . VAL B 2 63 ? 29.039 -7.174 9.128 1.000 29.740 63 VAL BBB O 1
ATOM 2070 N N . PRO B 2 64 ? 29.394 -8.224 11.066 1.000 28.744 64 PRO BBB N 1
ATOM 2071 C CA . PRO B 2 64 ? 30.677 -8.768 10.629 1.000 29.287 64 PRO BBB CA 1
ATOM 2072 C C . PRO B 2 64 ? 30.561 -9.576 9.335 1.000 29.487 64 PRO BBB C 1
ATOM 2073 O O . PRO B 2 64 ? 29.528 -10.168 9.071 1.000 29.158 64 PRO BBB O 1
ATOM 2077 N N . ASP B 2 65 ? 31.659 -9.619 8.597 1.000 30.237 65 ASP BBB N 1
ATOM 2078 C CA . ASP B 2 65 ? 31.746 -10.205 7.239 1.000 30.720 65 ASP BBB CA 1
ATOM 2079 C C . ASP B 2 65 ? 31.762 -11.738 7.302 1.000 30.370 65 ASP BBB C 1
ATOM 2080 O O . ASP B 2 65 ? 31.520 -12.355 6.250 1.000 30.817 65 ASP BBB O 1
ATOM 2085 N N . ARG B 2 66 ? 32.005 -12.328 8.479 1.000 29.669 66 ARG BBB N 1
ATOM 2086 C CA . ARG B 2 66 ? 32.019 -13.806 8.675 1.000 29.412 66 ARG BBB CA 1
ATOM 2087 C C . ARG B 2 66 ? 30.605 -14.392 8.514 1.000 28.794 66 ARG BBB C 1
ATOM 2088 O O . ARG B 2 66 ? 30.496 -15.616 8.393 1.000 28.907 66 ARG BBB O 1
ATOM 2096 N N . PHE B 2 67 ? 29.560 -13.562 8.511 1.000 28.235 67 PHE BBB N 1
ATOM 2097 C CA . PHE B 2 67 ? 28.149 -13.997 8.318 1.000 27.837 67 PHE BBB CA 1
ATOM 2098 C C . PHE B 2 67 ? 27.797 -13.995 6.828 1.000 28.608 67 PHE BBB C 1
ATOM 2099 O O . PHE B 2 67 ? 28.034 -12.980 6.153 1.000 28.882 67 PHE BBB O 1
ATOM 2107 N N . THR B 2 68 ? 27.275 -15.123 6.337 1.000 28.936 68 THR BBB N 1
ATOM 2108 C CA . THR B 2 68 ? 26.806 -15.308 4.939 1.000 29.885 68 THR BBB CA 1
ATOM 2109 C C . THR B 2 68 ? 25.455 -16.028 4.971 1.000 29.732 68 THR BBB C 1
ATOM 2110 O O . THR B 2 68 ? 25.314 -17.010 5.734 1.000 29.355 68 THR BBB O 1
ATOM 2114 N N . GLY B 2 69 ? 24.484 -15.509 4.219 1.000 30.044 69 GLY BBB N 1
ATOM 2115 C CA . GLY B 2 69 ? 23.175 -16.141 3.997 1.000 30.175 69 GLY BBB CA 1
ATOM 2116 C C . GLY B 2 69 ? 23.062 -16.615 2.555 1.000 31.455 69 GLY BBB C 1
ATOM 2117 O O . GLY B 2 69 ? 23.692 -15.995 1.690 1.000 32.064 69 GLY BBB O 1
ATOM 2118 N N . SER B 2 70 ? 22.312 -17.691 2.316 1.000 31.891 70 SER BBB N 1
ATOM 2119 C CA . SER B 2 70 ? 22.061 -18.273 0.970 1.000 33.409 70 SER BBB CA 1
ATOM 2120 C C . SER B 2 70 ? 20.746 -19.059 0.983 1.000 33.765 70 SER BBB C 1
ATOM 2121 O O . SER B 2 70 ? 20.183 -19.259 2.077 1.000 32.706 70 SER BBB O 1
ATOM 2124 N N . GLY B 2 71 ? 20.317 -19.518 -0.200 1.000 35.255 71 GLY BBB N 1
ATOM 2125 C CA . GLY B 2 71 ? 19.111 -20.342 -0.389 1.000 36.040 71 GLY BBB CA 1
ATOM 2126 C C . GLY B 2 71 ? 18.124 -19.699 -1.350 1.000 37.074 71 GLY BBB C 1
ATOM 2127 O O . GLY B 2 71 ? 18.382 -18.574 -1.824 1.000 37.161 71 GLY BBB O 1
ATOM 2128 N N . SER B 2 72 ? 17.010 -20.390 -1.588 1.000 37.925 72 SER BBB N 1
ATOM 2129 C CA . SER B 2 72 ? 15.891 -19.963 -2.464 1.000 39.166 72 SER BBB CA 1
ATOM 2130 C C . SER B 2 72 ? 14.677 -20.850 -2.179 1.000 39.657 72 SER BBB C 1
ATOM 2131 O O . SER B 2 72 ? 14.848 -21.941 -1.602 1.000 39.349 72 SER BBB O 1
ATOM 2134 N N . GLY B 2 73 ? 13.495 -20.411 -2.601 1.000 40.594 73 GLY BBB N 1
ATOM 2135 C CA . GLY B 2 73 ? 12.266 -21.215 -2.493 1.000 41.386 73 GLY BBB CA 1
ATOM 2136 C C . GLY B 2 73 ? 11.956 -21.504 -1.039 1.000 39.891 73 GLY BBB C 1
ATOM 2137 O O . GLY B 2 73 ? 11.426 -20.593 -0.368 1.000 38.706 73 GLY BBB O 1
ATOM 2138 N N . THR B 2 74 ? 12.310 -22.702 -0.559 1.000 40.038 74 THR BBB N 1
ATOM 2139 C CA . THR B 2 74 ? 11.890 -23.233 0.767 1.000 39.129 74 THR BBB CA 1
ATOM 2140 C C . THR B 2 74 ? 13.092 -23.648 1.631 1.000 38.183 74 THR BBB C 1
ATOM 2141 O O . THR B 2 74 ? 12.855 -24.003 2.789 1.000 37.338 74 THR BBB O 1
ATOM 2145 N N . ALA B 2 75 ? 14.326 -23.574 1.120 1.000 38.491 75 ALA BBB N 1
ATOM 2146 C CA . ALA B 2 75 ? 15.548 -24.042 1.813 1.000 37.819 75 ALA BBB CA 1
ATOM 2147 C C . ALA B 2 75 ? 16.559 -22.897 1.881 1.000 36.948 75 ALA BBB C 1
ATOM 2148 O O . ALA B 2 75 ? 16.932 -22.385 0.818 1.000 37.770 75 ALA BBB O 1
ATOM 2150 N N . PHE B 2 76 ? 16.980 -22.523 3.095 1.000 35.502 76 PHE BBB N 1
ATOM 2151 C CA . PHE B 2 76 ? 17.918 -21.404 3.366 1.000 34.609 76 PHE BBB CA 1
ATOM 2152 C C . PHE B 2 76 ? 18.953 -21.822 4.417 1.000 33.843 76 PHE BBB C 1
ATOM 2153 O O . PHE B 2 76 ? 18.660 -22.683 5.281 1.000 33.542 76 PHE BBB O 1
ATOM 2161 N N . THR B 2 77 ? 20.131 -21.200 4.353 1.000 33.539 77 THR BBB N 1
ATOM 2162 C CA . THR B 2 77 ? 21.284 -21.500 5.236 1.000 32.984 77 THR BBB CA 1
ATOM 2163 C C . THR B 2 77 ? 21.910 -20.184 5.708 1.000 32.068 77 THR BBB C 1
ATOM 2164 O O . THR B 2 77 ? 22.079 -19.265 4.869 1.000 32.310 77 THR BBB O 1
ATOM 2168 N N . LEU B 2 78 ? 22.214 -20.109 7.005 1.000 31.072 78 LEU BBB N 1
ATOM 2169 C CA . LEU B 2 78 ? 23.136 -19.106 7.597 1.000 30.351 78 LEU BBB CA 1
ATOM 2170 C C . LEU B 2 78 ? 24.452 -19.816 7.931 1.000 30.502 78 LEU BBB C 1
ATOM 2171 O O . LEU B 2 78 ? 24.409 -20.908 8.516 1.000 30.467 78 LEU BBB O 1
ATOM 2176 N N . LYS B 2 79 ? 25.576 -19.218 7.544 1.000 30.760 79 LYS BBB N 1
ATOM 2177 C CA . LYS B 2 79 ? 26.925 -19.762 7.817 1.000 31.146 79 LYS BBB CA 1
ATOM 2178 C C . LYS B 2 79 ? 27.755 -18.693 8.519 1.000 30.589 79 LYS BBB C 1
ATOM 2179 O O . LYS B 2 79 ? 27.594 -17.507 8.211 1.000 30.281 79 LYS BBB O 1
ATOM 2185 N N . ILE B 2 80 ? 28.592 -19.131 9.453 1.000 30.662 80 ILE BBB N 1
ATOM 2186 C CA . ILE B 2 80 ? 29.661 -18.314 10.084 1.000 30.479 80 ILE BBB CA 1
ATOM 2187 C C . ILE B 2 80 ? 30.994 -18.945 9.679 1.000 31.543 80 ILE BBB C 1
ATOM 2188 O O . ILE B 2 80 ? 31.174 -20.148 9.942 1.000 31.910 80 ILE BBB O 1
ATOM 2193 N N . SER B 2 81 ? 31.864 -18.180 9.019 1.000 32.240 81 SER BBB N 1
ATOM 2194 C CA . SER B 2 81 ? 33.164 -18.671 8.493 1.000 33.513 81 SER BBB CA 1
ATOM 2195 C C . SER B 2 81 ? 34.039 -19.141 9.666 1.000 34.030 81 SER BBB C 1
ATOM 2196 O O . SER B 2 81 ? 34.607 -20.237 9.577 1.000 34.631 81 SER BBB O 1
ATOM 2199 N N . ARG B 2 82 ? 34.124 -18.344 10.734 1.000 34.255 82 ARG BBB N 1
ATOM 2200 C CA . ARG B 2 82 ? 34.877 -18.696 11.973 1.000 34.958 82 ARG BBB CA 1
ATOM 2201 C C . ARG B 2 82 ? 34.153 -18.077 13.169 1.000 34.016 82 ARG BBB C 1
ATOM 2202 O O . ARG B 2 82 ? 34.076 -16.839 13.249 1.000 33.499 82 ARG BBB O 1
ATOM 2210 N N . VAL B 2 83 ? 33.623 -18.920 14.051 1.000 33.805 83 VAL BBB N 1
ATOM 2211 C CA . VAL B 2 83 ? 32.802 -18.474 15.216 1.000 33.345 83 VAL BBB CA 1
ATOM 2212 C C . VAL B 2 83 ? 33.693 -17.677 16.179 1.000 33.628 83 VAL BBB C 1
ATOM 2213 O O . VAL B 2 83 ? 34.817 -18.111 16.444 1.000 34.241 83 VAL BBB O 1
ATOM 2217 N N . GLU B 2 84 ? 33.184 -16.549 16.676 1.000 33.436 84 GLU BBB N 1
ATOM 2218 C CA . GLU B 2 84 ? 33.804 -15.742 17.761 1.000 33.847 84 GLU BBB CA 1
ATOM 2219 C C . GLU B 2 84 ? 32.864 -15.766 18.976 1.000 32.723 84 GLU BBB C 1
ATOM 2220 O O . GLU B 2 84 ? 31.662 -16.132 18.819 1.000 31.468 84 GLU BBB O 1
ATOM 2226 N N . ALA B 2 85 ? 33.389 -15.432 20.161 1.000 32.529 85 ALA BBB N 1
ATOM 2227 C CA . ALA B 2 85 ? 32.664 -15.537 21.453 1.000 32.029 85 ALA BBB CA 1
ATOM 2228 C C . ALA B 2 85 ? 31.346 -14.739 21.400 1.000 30.870 85 ALA BBB C 1
ATOM 2229 O O . ALA B 2 85 ? 30.328 -15.234 21.939 1.000 30.097 85 ALA BBB O 1
ATOM 2231 N N . GLU B 2 86 ? 31.362 -13.572 20.743 1.000 30.641 86 GLU BBB N 1
ATOM 2232 C CA . GLU B 2 86 ? 30.205 -12.637 20.611 1.000 30.032 86 GLU BBB CA 1
ATOM 2233 C C . GLU B 2 86 ? 29.055 -13.299 19.837 1.000 28.742 86 GLU BBB C 1
ATOM 2234 O O . GLU B 2 86 ? 27.921 -12.782 19.960 1.000 28.143 86 GLU BBB O 1
ATOM 2240 N N . ASP B 2 87 ? 29.325 -14.363 19.066 1.000 28.129 87 ASP BBB N 1
ATOM 2241 C CA . ASP B 2 87 ? 28.339 -15.021 18.165 1.000 27.266 87 ASP BBB CA 1
ATOM 2242 C C . ASP B 2 87 ? 27.494 -16.041 18.934 1.000 26.838 87 ASP BBB C 1
ATOM 2243 O O . ASP B 2 87 ? 26.522 -16.529 18.354 1.000 26.438 87 ASP BBB O 1
ATOM 2248 N N . LEU B 2 88 ? 27.830 -16.350 20.196 1.000 26.853 88 LEU BBB N 1
ATOM 2249 C CA . LEU B 2 88 ? 27.055 -17.340 20.991 1.000 26.652 88 LEU BBB CA 1
ATOM 2250 C C . LEU B 2 88 ? 25.717 -16.718 21.401 1.000 25.738 88 LEU BBB C 1
ATOM 2251 O O . LEU B 2 88 ? 25.711 -15.533 21.784 1.000 25.434 88 LEU BBB O 1
ATOM 2256 N N . GLY B 2 89 ? 24.635 -17.503 21.289 1.000 25.249 89 GLY BBB N 1
ATOM 2257 C CA . GLY B 2 89 ? 23.238 -17.053 21.445 1.000 24.390 89 GLY BBB CA 1
ATOM 2258 C C . GLY B 2 89 ? 22.294 -17.773 20.491 1.000 24.156 89 GLY BBB C 1
ATOM 2259 O O . GLY B 2 89 ? 22.658 -18.867 19.967 1.000 24.613 89 GLY BBB O 1
ATOM 2260 N N . VAL B 2 90 ? 21.134 -17.172 20.230 1.000 23.433 90 VAL BBB N 1
ATOM 2261 C CA . VAL B 2 90 ? 20.046 -17.804 19.430 1.000 23.332 90 VAL BBB CA 1
ATOM 2262 C C . VAL B 2 90 ? 19.884 -17.069 18.094 1.000 23.131 90 VAL BBB C 1
ATOM 2263 O O . VAL B 2 90 ? 19.792 -15.838 18.092 1.000 22.652 90 VAL BBB O 1
ATOM 2267 N N . TYR B 2 91 ? 19.866 -17.829 17.005 1.000 23.607 91 TYR BBB N 1
ATOM 2268 C CA . TYR B 2 91 ? 19.628 -17.347 15.620 1.000 23.901 91 TYR BBB CA 1
ATOM 2269 C C . TYR B 2 91 ? 18.223 -17.776 15.201 1.000 24.225 91 TYR BBB C 1
ATOM 2270 O O . TYR B 2 91 ? 17.888 -18.968 15.358 1.000 24.740 91 TYR BBB O 1
ATOM 2279 N N . TYR B 2 92 ? 17.412 -16.825 14.736 1.000 24.254 92 TYR BBB N 1
ATOM 2280 C CA . TYR B 2 92 ? 16.050 -17.074 14.207 1.000 24.691 92 TYR BBB CA 1
ATOM 2281 C C . TYR B 2 92 ? 16.036 -16.700 12.728 1.000 25.519 92 TYR BBB C 1
ATOM 2282 O O . TYR B 2 92 ? 16.590 -15.646 12.395 1.000 25.279 92 TYR BBB O 1
ATOM 2291 N N . CYS B 2 93 ? 15.442 -17.544 11.881 1.000 26.558 93 CYS BBB N 1
ATOM 2292 C CA . CYS B 2 93 ? 15.050 -17.138 10.511 1.000 27.595 93 CYS BBB CA 1
ATOM 2293 C C . CYS B 2 93 ? 13.653 -16.520 10.589 1.000 27.438 93 CYS BBB C 1
ATOM 2294 O O . CYS B 2 93 ? 12.878 -16.929 11.475 1.000 27.035 93 CYS BBB O 1
ATOM 2297 N N . VAL B 2 94 ? 13.389 -15.508 9.761 1.000 27.816 94 VAL BBB N 1
ATOM 2298 C CA . VAL B 2 94 ? 12.100 -14.760 9.757 1.000 27.848 94 VAL BBB CA 1
ATOM 2299 C C . VAL B 2 94 ? 11.676 -14.508 8.312 1.000 29.052 94 VAL BBB C 1
ATOM 2300 O O . VAL B 2 94 ? 12.431 -13.895 7.550 1.000 29.463 94 VAL BBB O 1
ATOM 2304 N N . GLN B 2 95 ? 10.466 -14.961 8.004 1.000 29.893 95 GLN BBB N 1
ATOM 2305 C CA . GLN B 2 95 ? 9.810 -14.972 6.674 1.000 31.467 95 GLN BBB CA 1
ATOM 2306 C C . GLN B 2 95 ? 8.979 -13.688 6.584 1.000 31.519 95 GLN BBB C 1
ATOM 2307 O O . GLN B 2 95 ? 8.139 -13.491 7.472 1.000 31.147 95 GLN BBB O 1
ATOM 2313 N N . GLY B 2 96 ? 9.250 -12.834 5.597 1.000 32.221 96 GLY BBB N 1
ATOM 2314 C CA . GLY B 2 96 ? 8.501 -11.587 5.333 1.000 32.616 96 GLY BBB CA 1
ATOM 2315 C C . GLY B 2 96 ? 7.827 -11.570 3.963 1.000 34.193 96 GLY BBB C 1
ATOM 2316 O O . GLY B 2 96 ? 7.362 -10.492 3.559 1.000 34.878 96 GLY BBB O 1
ATOM 2317 N N . THR B 2 97 ? 7.781 -12.704 3.258 1.000 34.993 97 THR BBB N 1
ATOM 2318 C CA . THR B 2 97 ? 7.131 -12.846 1.923 1.000 36.864 97 THR BBB CA 1
ATOM 2319 C C . THR B 2 97 ? 5.602 -12.853 2.076 1.000 37.360 97 THR BBB C 1
ATOM 2320 O O . THR B 2 97 ? 4.943 -12.048 1.391 1.000 38.314 97 THR BBB O 1
ATOM 2324 N N . HIS B 2 98 ? 5.066 -13.745 2.915 1.000 36.853 98 HIS BBB N 1
ATOM 2325 C CA . HIS B 2 98 ? 3.614 -13.965 3.129 1.000 37.447 98 HIS BBB CA 1
ATOM 2326 C C . HIS B 2 98 ? 3.162 -13.332 4.448 1.000 36.163 98 HIS BBB C 1
ATOM 2327 O O . HIS B 2 98 ? 3.780 -13.646 5.490 1.000 34.951 98 HIS BBB O 1
ATOM 2334 N N . PHE B 2 99 ? 2.110 -12.502 4.408 1.000 36.630 99 PHE BBB N 1
ATOM 2335 C CA . PHE B 2 99 ? 1.437 -11.961 5.612 1.000 35.660 99 PHE BBB CA 1
ATOM 2336 C C . PHE B 2 99 ? 1.024 -13.170 6.449 1.000 35.316 99 PHE BBB C 1
ATOM 2337 O O . PHE B 2 99 ? 0.614 -14.179 5.869 1.000 36.468 99 PHE BBB O 1
ATOM 2345 N N . PRO B 2 100 ? 0.728 -12.993 7.752 1.000 33.988 100 PRO BBB N 1
ATOM 2346 C CA . PRO B 2 100 ? 1.707 -12.666 8.797 1.000 32.493 100 PRO BBB CA 1
ATOM 2347 C C . PRO B 2 100 ? 3.191 -13.071 8.771 1.000 31.931 100 PRO BBB C 1
ATOM 2348 O O . PRO B 2 100 ? 3.546 -14.202 8.522 1.000 32.310 100 PRO BBB O 1
ATOM 2352 N N . LEU B 2 101 ? 4.022 -12.084 9.105 1.000 31.135 101 LEU BBB N 1
ATOM 2353 C CA . LEU B 2 101 ? 5.451 -12.244 9.456 1.000 30.334 101 LEU BBB CA 1
ATOM 2354 C C . LEU B 2 101 ? 5.573 -13.407 10.442 1.000 29.417 101 LEU BBB C 1
ATOM 2355 O O . LEU B 2 101 ? 4.868 -13.397 11.464 1.000 28.605 101 LEU BBB O 1
ATOM 2360 N N . THR B 2 102 ? 6.413 -14.388 10.131 1.000 29.430 102 THR BBB N 1
ATOM 2361 C CA . THR B 2 102 ? 6.462 -15.677 10.865 1.000 29.022 102 THR BBB CA 1
ATOM 2362 C C . THR B 2 102 ? 7.932 -16.032 11.145 1.000 28.236 102 THR BBB C 1
ATOM 2363 O O . THR B 2 102 ? 8.803 -15.680 10.324 1.000 28.295 102 THR BBB O 1
ATOM 2367 N N . PHE B 2 103 ? 8.190 -16.674 12.288 1.000 27.207 103 PHE BBB N 1
ATOM 2368 C CA . PHE B 2 103 ? 9.548 -16.911 12.853 1.000 26.421 103 PHE BBB CA 1
ATOM 2369 C C . PHE B 2 103 ? 9.793 -18.409 13.016 1.000 26.721 103 PHE BBB C 1
ATOM 2370 O O . PHE B 2 103 ? 8.853 -19.130 13.388 1.000 26.959 103 PHE BBB O 1
ATOM 2378 N N . GLY B 2 104 ? 11.028 -18.849 12.786 1.000 26.716 104 GLY BBB N 1
ATOM 2379 C CA . GLY B 2 104 ? 11.517 -20.153 13.268 1.000 26.975 104 GLY BBB CA 1
ATOM 2380 C C . GLY B 2 104 ? 11.590 -20.159 14.790 1.000 26.170 104 GLY BBB C 1
ATOM 2381 O O . GLY B 2 104 ? 11.563 -19.069 15.382 1.000 25.072 104 GLY BBB O 1
ATOM 2382 N N . ALA B 2 105 ? 11.676 -21.341 15.399 1.000 26.582 105 ALA BBB N 1
ATOM 2383 C CA . ALA B 2 105 ? 11.739 -21.536 16.864 1.000 26.160 105 ALA BBB CA 1
ATOM 2384 C C . ALA B 2 105 ? 13.159 -21.229 17.364 1.000 25.838 105 ALA BBB C 1
ATOM 2385 O O . ALA B 2 105 ? 13.341 -21.152 18.595 1.000 25.528 105 ALA BBB O 1
ATOM 2387 N N . GLY B 2 106 ? 14.120 -21.070 16.450 1.000 26.011 106 GLY BBB N 1
ATOM 2388 C CA . GLY B 2 106 ? 15.491 -20.626 16.756 1.000 25.838 106 GLY BBB CA 1
ATOM 2389 C C . GLY B 2 106 ? 16.503 -21.765 16.840 1.000 26.545 106 GLY BBB C 1
ATOM 2390 O O . GLY B 2 106 ? 16.111 -22.931 17.096 1.000 27.206 106 GLY BBB O 1
ATOM 2391 N N . THR B 2 107 ? 17.776 -21.441 16.624 1.000 26.569 107 THR BBB N 1
ATOM 2392 C CA . THR B 2 107 ? 18.931 -22.361 16.778 1.000 27.368 107 THR BBB CA 1
ATOM 2393 C C . THR B 2 107 ? 19.925 -21.760 17.786 1.000 27.287 107 THR BBB C 1
ATOM 2394 O O . THR B 2 107 ? 20.477 -20.675 17.512 1.000 26.688 107 THR BBB O 1
ATOM 2398 N N . LYS B 2 108 ? 20.172 -22.452 18.894 1.000 28.067 108 LYS BBB N 1
ATOM 2399 C CA . LYS B 2 108 ? 21.095 -21.971 19.947 1.000 28.454 108 LYS BBB CA 1
ATOM 2400 C C . LYS B 2 108 ? 22.510 -22.428 19.576 1.000 29.277 108 LYS BBB C 1
ATOM 2401 O O . LYS B 2 108 ? 22.728 -23.648 19.470 1.000 30.023 108 LYS BBB O 1
ATOM 2407 N N . LEU B 2 109 ? 23.418 -21.477 19.346 1.000 29.366 109 LEU BBB N 1
ATOM 2408 C CA . LEU B 2 109 ? 24.877 -21.741 19.208 1.000 30.425 109 LEU BBB CA 1
ATOM 2409 C C . LEU B 2 109 ? 25.488 -21.872 20.602 1.000 30.975 109 LEU BBB C 1
ATOM 2410 O O . LEU B 2 109 ? 25.553 -20.840 21.271 1.000 29.954 109 LEU BBB O 1
ATOM 2415 N N . GLU B 2 110 ? 25.918 -23.080 20.990 1.000 32.696 110 GLU BBB N 1
ATOM 2416 C CA . GLU B 2 110 ? 26.494 -23.399 22.325 1.000 33.922 110 GLU BBB CA 1
ATOM 2417 C C . GLU B 2 110 ? 27.974 -23.778 22.155 1.000 34.955 110 GLU BBB C 1
ATOM 2418 O O . GLU B 2 110 ? 28.362 -24.230 21.061 1.000 34.831 110 GLU BBB O 1
ATOM 2424 N N . LEU B 2 111 ? 28.768 -23.581 23.207 1.000 35.588 111 LEU BBB N 1
ATOM 2425 C CA . LEU B 2 111 ? 30.233 -23.820 23.213 1.000 37.002 111 LEU BBB CA 1
ATOM 2426 C C . LEU B 2 111 ? 30.513 -25.306 23.465 1.000 38.804 111 LEU BBB C 1
ATOM 2427 O O . LEU B 2 111 ? 30.047 -25.842 24.485 1.000 38.715 111 LEU BBB O 1
ATOM 2432 N N . LYS B 2 112 ? 31.248 -25.941 22.552 1.000 40.778 112 LYS BBB N 1
ATOM 2433 C CA . LYS B 2 112 ? 31.719 -27.344 22.701 1.000 43.600 112 LYS BBB CA 1
ATOM 2434 C C . LYS B 2 112 ? 32.793 -27.438 23.789 1.000 45.652 112 LYS BBB C 1
ATOM 2435 O O . LYS B 2 112 ? 33.690 -26.577 23.832 1.000 45.507 112 LYS BBB O 1
ATOM 2441 N N . ARG B 2 113 ? 32.664 -28.485 24.612 1.000 19.943 113 ARG BBB N 1
ATOM 2442 C CA . ARG B 2 113 ? 33.626 -28.944 25.650 1.000 20.748 113 ARG BBB CA 1
ATOM 2443 C C . ARG B 2 113 ? 33.633 -30.477 25.607 1.000 20.007 113 ARG BBB C 1
ATOM 2444 O O . ARG B 2 113 ? 33.008 -31.026 24.677 1.000 21.554 113 ARG BBB O 1
ATOM 2452 N N . ALA B 2 114 ? 34.340 -31.144 26.526 1.000 18.906 114 ALA BBB N 1
ATOM 2453 C CA . ALA B 2 114 ? 34.446 -32.624 26.578 1.000 17.283 114 ALA BBB CA 1
ATOM 2454 C C . ALA B 2 114 ? 33.144 -33.229 27.118 1.000 15.483 114 ALA BBB C 1
ATOM 2455 O O . ALA B 2 114 ? 32.533 -32.649 28.030 1.000 17.169 114 ALA BBB O 1
ATOM 2457 N N . ASP B 2 115 ? 32.732 -34.377 26.581 1.000 35.413 115 ASP BBB N 1
ATOM 2458 C CA . ASP B 2 115 ? 31.568 -35.134 27.103 1.000 32.455 115 ASP BBB CA 1
ATOM 2459 C C . ASP B 2 115 ? 31.763 -35.310 28.616 1.000 30.263 115 ASP BBB C 1
ATOM 2460 O O . ASP B 2 115 ? 32.924 -35.491 29.068 1.000 30.424 115 ASP BBB O 1
ATOM 2465 N N . ALA B 2 116 ? 30.683 -35.202 29.380 1.000 27.595 116 ALA BBB N 1
ATOM 2466 C CA . ALA B 2 116 ? 30.690 -35.417 30.845 1.000 26.193 116 ALA BBB CA 1
ATOM 2467 C C . ALA B 2 116 ? 29.368 -36.062 31.275 1.000 24.615 116 ALA BBB C 1
ATOM 2468 O O . ALA B 2 116 ? 28.307 -35.548 30.905 1.000 23.834 116 ALA BBB O 1
ATOM 2470 N N . ALA B 2 117 ? 29.447 -37.194 31.974 1.000 24.158 117 ALA BBB N 1
ATOM 2471 C CA . ALA B 2 117 ? 28.282 -37.899 32.543 1.000 23.009 117 ALA BBB CA 1
ATOM 2472 C C . ALA B 2 117 ? 27.734 -37.055 33.689 1.000 21.711 117 ALA BBB C 1
ATOM 2473 O O . ALA B 2 117 ? 28.508 -36.449 34.418 1.000 21.661 117 ALA BBB O 1
ATOM 2475 N N . PRO B 2 118 ? 26.399 -37.029 33.891 1.000 20.564 118 PRO BBB N 1
ATOM 2476 C CA . PRO B 2 118 ? 25.796 -36.246 34.968 1.000 19.675 118 PRO BBB CA 1
ATOM 2477 C C . PRO B 2 118 ? 26.113 -36.880 36.331 1.000 19.508 118 PRO BBB C 1
ATOM 2478 O O . PRO B 2 118 ? 26.177 -38.107 36.378 1.000 19.741 118 PRO BBB O 1
ATOM 2482 N N . THR B 2 119 ? 26.296 -36.058 37.370 1.000 19.084 119 THR BBB N 1
ATOM 2483 C CA . THR B 2 119 ? 26.264 -36.495 38.794 1.000 18.800 119 THR BBB CA 1
ATOM 2484 C C . THR B 2 119 ? 24.801 -36.466 39.245 1.000 17.854 119 THR BBB C 1
ATOM 2485 O O . THR B 2 119 ? 24.194 -35.371 39.286 1.000 17.227 119 THR BBB O 1
ATOM 2489 N N . VAL B 2 120 ? 24.244 -37.632 39.550 1.000 17.775 120 VAL BBB N 1
ATOM 2490 C CA . VAL B 2 120 ? 22.794 -37.793 39.859 1.000 17.083 120 VAL BBB CA 1
ATOM 2491 C C . VAL B 2 120 ? 22.660 -37.958 41.364 1.000 16.919 120 VAL BBB C 1
ATOM 2492 O O . VAL B 2 120 ? 23.364 -38.809 41.901 1.000 17.482 120 VAL BBB O 1
ATOM 2496 N N . SER B 2 121 ? 21.778 -37.177 41.986 1.000 16.269 121 SER BBB N 1
ATOM 2497 C CA . SER B 2 121 ? 21.490 -37.184 43.445 1.000 16.173 121 SER BBB CA 1
ATOM 2498 C C . SER B 2 121 ? 19.972 -37.235 43.629 1.000 15.639 121 SER BBB C 1
ATOM 2499 O O . SER B 2 121 ? 19.283 -36.406 43.012 1.000 15.241 121 SER BBB O 1
ATOM 2502 N N . ILE B 2 122 ? 19.441 -38.139 44.445 1.000 15.681 122 ILE BBB N 1
ATOM 2503 C CA . ILE B 2 122 ? 17.976 -38.140 44.722 1.000 15.284 122 ILE BBB CA 1
ATOM 2504 C C . ILE B 2 122 ? 17.763 -37.760 46.194 1.000 15.286 122 ILE BBB C 1
ATOM 2505 O O . ILE B 2 122 ? 18.572 -38.171 47.025 1.000 15.659 122 ILE BBB O 1
ATOM 2510 N N . PHE B 2 123 ? 16.691 -37.025 46.492 1.000 14.879 123 PHE BBB N 1
ATOM 2511 C CA . PHE B 2 123 ? 16.382 -36.549 47.865 1.000 15.013 123 PHE BBB CA 1
ATOM 2512 C C . PHE B 2 123 ? 14.929 -36.864 48.220 1.000 15.138 123 PHE BBB C 1
ATOM 2513 O O . PHE B 2 123 ? 14.009 -36.487 47.481 1.000 14.826 123 PHE BBB O 1
ATOM 2521 N N . PRO B 2 124 ? 14.681 -37.507 49.383 1.000 15.636 124 PRO BBB N 1
ATOM 2522 C CA . PRO B 2 124 ? 13.324 -37.714 49.862 1.000 15.869 124 PRO BBB CA 1
ATOM 2523 C C . PRO B 2 124 ? 12.661 -36.413 50.295 1.000 15.730 124 PRO BBB C 1
ATOM 2524 O O . PRO B 2 124 ? 13.334 -35.423 50.497 1.000 15.464 124 PRO BBB O 1
ATOM 2528 N N . PRO B 2 125 ? 11.321 -36.377 50.423 1.000 16.067 125 PRO BBB N 1
ATOM 2529 C CA . PRO B 2 125 ? 10.630 -35.269 51.081 1.000 16.178 125 PRO BBB CA 1
ATOM 2530 C C . PRO B 2 125 ? 11.230 -34.975 52.469 1.000 16.758 125 PRO BBB C 1
ATOM 2531 O O . PRO B 2 125 ? 11.570 -35.910 53.225 1.000 17.174 125 PRO BBB O 1
ATOM 2535 N N . SER B 2 126 ? 11.381 -33.702 52.808 1.000 16.681 126 SER BBB N 1
ATOM 2536 C CA . SER B 2 126 ? 11.824 -33.312 54.173 1.000 17.279 126 SER BBB CA 1
ATOM 2537 C C . SER B 2 126 ? 10.706 -33.602 55.186 1.000 17.993 126 SER BBB C 1
ATOM 2538 O O . SER B 2 126 ? 9.536 -33.647 54.807 1.000 17.604 126 SER BBB O 1
ATOM 2541 N N . SER B 2 127 ? 11.058 -33.753 56.461 1.000 19.112 127 SER BBB N 1
ATOM 2542 C CA . SER B 2 127 ? 10.073 -33.934 57.556 1.000 20.249 127 SER BBB CA 1
ATOM 2543 C C . SER B 2 127 ? 9.253 -32.642 57.685 1.000 20.263 127 SER BBB C 1
ATOM 2544 O O . SER B 2 127 ? 8.021 -32.705 57.916 1.000 20.595 127 SER BBB O 1
ATOM 2547 N N . GLU B 2 128 ? 9.906 -31.502 57.476 1.000 19.993 128 GLU BBB N 1
ATOM 2548 C CA . GLU B 2 128 ? 9.237 -30.192 57.460 1.000 20.065 128 GLU BBB CA 1
ATOM 2549 C C . GLU B 2 128 ? 8.095 -30.248 56.446 1.000 19.769 128 GLU BBB C 1
ATOM 2550 O O . GLU B 2 128 ? 6.969 -29.922 56.833 1.000 19.849 128 GLU BBB O 1
ATOM 2556 N N . GLN B 2 129 ? 8.372 -30.606 55.187 1.000 19.412 129 GLN BBB N 1
ATOM 2557 C CA . GLN B 2 129 ? 7.333 -30.584 54.128 1.000 19.377 129 GLN BBB CA 1
ATOM 2558 C C . GLN B 2 129 ? 6.220 -31.563 54.527 1.000 20.412 129 GLN BBB C 1
ATOM 2559 O O . GLN B 2 129 ? 5.045 -31.189 54.433 1.000 21.160 129 GLN BBB O 1
ATOM 2565 N N . LEU B 2 130 ? 6.574 -32.770 54.964 1.000 21.044 130 LEU BBB N 1
ATOM 2566 C CA . LEU B 2 130 ? 5.580 -33.817 55.321 1.000 22.050 130 LEU BBB CA 1
ATOM 2567 C C . LEU B 2 130 ? 4.673 -33.303 56.434 1.000 23.201 130 LEU BBB C 1
ATOM 2568 O O . LEU B 2 130 ? 3.449 -33.436 56.285 1.000 23.724 130 LEU BBB O 1
ATOM 2573 N N . THR B 2 131 ? 5.263 -32.719 57.483 1.000 23.799 131 THR BBB N 1
ATOM 2574 C CA . THR B 2 131 ? 4.546 -31.939 58.526 1.000 24.975 131 THR BBB CA 1
ATOM 2575 C C . THR B 2 131 ? 3.485 -31.079 57.836 1.000 25.117 131 THR BBB C 1
ATOM 2576 O O . THR B 2 131 ? 2.317 -31.158 58.237 1.000 25.982 131 THR BBB O 1
ATOM 2580 N N . SER B 2 132 ? 3.875 -30.354 56.783 1.000 24.958 132 SER BBB N 1
ATOM 2581 C CA . SER B 2 132 ? 3.051 -29.336 56.081 1.000 24.778 132 SER BBB CA 1
ATOM 2582 C C . SER B 2 132 ? 1.980 -29.987 55.202 1.000 25.186 132 SER BBB C 1
ATOM 2583 O O . SER B 2 132 ? 1.125 -29.233 54.710 1.000 25.841 132 SER BBB O 1
ATOM 2586 N N . GLY B 2 133 ? 2.051 -31.303 54.961 1.000 24.893 133 GLY BBB N 1
ATOM 2587 C CA . GLY B 2 133 ? 1.033 -32.059 54.196 1.000 25.002 133 GLY BBB CA 1
ATOM 2588 C C . GLY B 2 133 ? 1.433 -32.311 52.746 1.000 24.043 133 GLY BBB C 1
ATOM 2589 O O . GLY B 2 133 ? 0.639 -32.937 52.025 1.000 25.008 133 GLY BBB O 1
ATOM 2590 N N . GLY B 2 134 ? 2.639 -31.880 52.347 1.000 22.698 134 GLY BBB N 1
ATOM 2591 C CA . GLY B 2 134 ? 3.202 -32.027 50.991 1.000 21.203 134 GLY BBB CA 1
ATOM 2592 C C . GLY B 2 134 ? 4.348 -33.031 50.959 1.000 20.266 134 GLY BBB C 1
ATOM 2593 O O . GLY B 2 134 ? 4.869 -33.388 52.015 1.000 20.356 134 GLY BBB O 1
ATOM 2594 N N . ALA B 2 135 ? 4.739 -33.479 49.773 1.000 19.308 135 ALA BBB N 1
ATOM 2595 C CA . ALA B 2 135 ? 5.860 -34.432 49.585 1.000 18.727 135 ALA BBB CA 1
ATOM 2596 C C . ALA B 2 135 ? 6.457 -34.266 48.191 1.000 17.789 135 ALA BBB C 1
ATOM 2597 O O . ALA B 2 135 ? 5.908 -34.830 47.251 1.000 18.043 135 ALA BBB O 1
ATOM 2599 N N . SER B 2 136 ? 7.546 -33.518 48.076 1.000 16.882 136 SER BBB N 1
ATOM 2600 C CA . SER B 2 136 ? 8.296 -33.332 46.813 1.000 16.125 136 SER BBB CA 1
ATOM 2601 C C . SER B 2 136 ? 9.520 -34.246 46.840 1.000 15.979 136 SER BBB C 1
ATOM 2602 O O . SER B 2 136 ? 10.219 -34.296 47.893 1.000 16.212 136 SER BBB O 1
ATOM 2605 N N . VAL B 2 137 ? 9.765 -34.975 45.755 1.000 15.686 137 VAL BBB N 1
ATOM 2606 C CA . VAL B 2 137 ? 10.987 -35.804 45.583 1.000 15.732 137 VAL BBB CA 1
ATOM 2607 C C . VAL B 2 137 ? 11.846 -35.132 44.514 1.000 15.413 137 VAL BBB C 1
ATOM 2608 O O . VAL B 2 137 ? 11.341 -34.868 43.436 1.000 15.361 137 VAL BBB O 1
ATOM 2612 N N . VAL B 2 138 ? 13.111 -34.889 44.813 1.000 15.453 138 VAL BBB N 1
ATOM 2613 C CA . VAL B 2 138 ? 13.977 -34.045 43.951 1.000 15.336 138 VAL BBB CA 1
ATOM 2614 C C . VAL B 2 138 ? 15.152 -34.876 43.454 1.000 15.562 138 VAL BBB C 1
ATOM 2615 O O . VAL B 2 138 ? 15.750 -35.583 44.234 1.000 15.726 138 VAL BBB O 1
ATOM 2619 N N . CYS B 2 139 ? 15.427 -34.775 42.157 1.000 15.736 139 CYS BBB N 1
ATOM 2620 C CA . CYS B 2 139 ? 16.570 -35.404 41.488 1.000 16.176 139 CYS BBB CA 1
ATOM 2621 C C . CYS B 2 139 ? 17.343 -34.280 40.790 1.000 15.981 139 CYS BBB C 1
ATOM 2622 O O . CYS B 2 139 ? 16.696 -33.478 40.085 1.000 15.924 139 CYS BBB O 1
ATOM 2625 N N . PHE B 2 140 ? 18.635 -34.156 41.087 1.000 15.926 140 PHE BBB N 1
ATOM 2626 C CA . PHE B 2 140 ? 19.594 -33.285 40.363 1.000 15.948 140 PHE BBB CA 1
ATOM 2627 C C . PHE B 2 140 ? 20.445 -34.148 39.421 1.000 16.183 140 PHE BBB C 1
ATOM 2628 O O . PHE B 2 140 ? 20.971 -35.213 39.827 1.000 16.248 140 PHE BBB O 1
ATOM 2636 N N . LEU B 2 141 ? 20.532 -33.705 38.169 1.000 16.253 141 LEU BBB N 1
ATOM 2637 C CA . LEU B 2 141 ? 21.395 -34.259 37.093 1.000 16.797 141 LEU BBB CA 1
ATOM 2638 C C . LEU B 2 141 ? 22.410 -33.160 36.773 1.000 17.016 141 LEU BBB C 1
ATOM 2639 O O . LEU B 2 141 ? 22.041 -32.217 36.033 1.000 16.880 141 LEU BBB O 1
ATOM 2644 N N . ASN B 2 142 ? 23.600 -33.222 37.386 1.000 17.209 142 ASN BBB N 1
ATOM 2645 C CA . ASN B 2 142 ? 24.499 -32.049 37.529 1.000 17.411 142 ASN BBB CA 1
ATOM 2646 C C . ASN B 2 142 ? 25.738 -32.191 36.640 1.000 18.198 142 ASN BBB C 1
ATOM 2647 O O . ASN B 2 142 ? 26.317 -33.290 36.588 1.000 18.509 142 ASN BBB O 1
ATOM 2652 N N . ASN B 2 143 ? 26.107 -31.104 35.953 1.000 18.465 143 ASN BBB N 1
ATOM 2653 C CA . ASN B 2 143 ? 27.460 -30.906 35.372 1.000 19.517 143 ASN BBB CA 1
ATOM 2654 C C . ASN B 2 143 ? 27.717 -31.926 34.259 1.000 20.153 143 ASN BBB C 1
ATOM 2655 O O . ASN B 2 143 ? 28.800 -32.545 34.238 1.000 20.836 143 ASN BBB O 1
ATOM 2660 N N . PHE B 2 144 ? 26.739 -32.115 33.375 1.000 20.088 144 PHE BBB N 1
ATOM 2661 C CA . PHE B 2 144 ? 26.835 -33.058 32.233 1.000 20.838 144 PHE BBB CA 1
ATOM 2662 C C . PHE B 2 144 ? 27.045 -32.267 30.944 1.000 21.858 144 PHE BBB C 1
ATOM 2663 O O . PHE B 2 144 ? 26.776 -31.037 30.887 1.000 21.517 144 PHE BBB O 1
ATOM 2671 N N . TYR B 2 145 ? 27.473 -32.960 29.892 1.000 23.232 145 TYR BBB N 1
ATOM 2672 C CA . TYR B 2 145 ? 27.598 -32.331 28.561 1.000 24.611 145 TYR BBB CA 1
ATOM 2673 C C . TYR B 2 145 ? 27.765 -33.340 27.435 1.000 26.315 145 TYR BBB C 1
ATOM 2674 O O . TYR B 2 145 ? 28.637 -34.185 27.571 1.000 26.903 145 TYR BBB O 1
ATOM 2683 N N . PRO B 2 146 ? 26.772 -33.513 26.531 1.000 27.599 146 PRO BBB N 1
ATOM 2684 C CA . PRO B 2 146 ? 26.158 -32.401 25.805 1.000 28.626 146 PRO BBB CA 1
ATOM 2685 C C . PRO B 2 146 ? 24.799 -32.200 26.499 1.000 28.656 146 PRO BBB C 1
ATOM 2686 O O . PRO B 2 146 ? 24.512 -33.006 27.385 1.000 27.838 146 PRO BBB O 1
ATOM 2690 N N . LYS B 2 147 ? 24.006 -31.189 26.109 1.000 30.126 147 LYS BBB N 1
ATOM 2691 C CA . LYS B 2 147 ? 22.786 -30.734 26.839 1.000 30.941 147 LYS BBB CA 1
ATOM 2692 C C . LYS B 2 147 ? 21.720 -31.842 26.917 1.000 31.093 147 LYS BBB C 1
ATOM 2693 O O . LYS B 2 147 ? 20.995 -31.872 27.928 1.000 31.450 147 LYS BBB O 1
ATOM 2699 N N . ASP B 2 148 ? 21.597 -32.695 25.899 1.000 32.347 148 ASP BBB N 1
ATOM 2700 C CA . ASP B 2 148 ? 20.494 -33.687 25.772 1.000 32.722 148 ASP BBB CA 1
ATOM 2701 C C . ASP B 2 148 ? 20.591 -34.776 26.845 1.000 31.275 148 ASP BBB C 1
ATOM 2702 O O . ASP B 2 148 ? 21.648 -35.424 26.964 1.000 31.469 148 ASP BBB O 1
ATOM 2707 N N . ILE B 2 149 ? 19.496 -35.002 27.567 1.000 29.541 149 ILE BBB N 1
ATOM 2708 C CA . ILE B 2 149 ? 19.433 -36.017 28.657 1.000 28.396 149 ILE BBB CA 1
ATOM 2709 C C . ILE B 2 149 ? 17.984 -36.495 28.819 1.000 27.372 149 ILE BBB C 1
ATOM 2710 O O . ILE B 2 149 ? 17.058 -35.718 28.503 1.000 27.139 149 ILE BBB O 1
ATOM 2715 N N . ASN B 2 150 ? 17.806 -37.755 29.239 1.000 26.334 150 ASN BBB N 1
ATOM 2716 C CA . ASN B 2 150 ? 16.478 -38.353 29.556 1.000 25.399 150 ASN BBB CA 1
ATOM 2717 C C . ASN B 2 150 ? 16.439 -38.712 31.049 1.000 23.622 150 ASN BBB C 1
ATOM 2718 O O . ASN B 2 150 ? 17.344 -39.436 31.504 1.000 24.002 150 ASN BBB O 1
ATOM 2723 N N . VAL B 2 151 ? 15.435 -38.227 31.779 1.000 21.860 151 VAL BBB N 1
ATOM 2724 C CA . VAL B 2 151 ? 15.191 -38.580 33.204 1.000 20.382 151 VAL BBB CA 1
ATOM 2725 C C . VAL B 2 151 ? 13.907 -39.406 33.231 1.000 19.560 151 VAL BBB C 1
ATOM 2726 O O . VAL B 2 151 ? 12.948 -39.004 32.545 1.000 19.296 151 VAL BBB O 1
ATOM 2730 N N . LYS B 2 152 ? 13.914 -40.521 33.971 1.000 18.695 152 LYS BBB N 1
ATOM 2731 C CA . LYS B 2 152 ? 12.702 -41.333 34.246 1.000 18.352 152 LYS BBB CA 1
ATOM 2732 C C . LYS B 2 152 ? 12.537 -41.447 35.761 1.000 17.416 152 LYS BBB C 1
ATOM 2733 O O . LYS B 2 152 ? 13.529 -41.788 36.434 1.000 17.340 152 LYS BBB O 1
ATOM 2739 N N . TRP B 2 153 ? 11.325 -41.236 36.261 1.000 16.695 153 TRP BBB N 1
ATOM 2740 C CA . TRP B 2 153 ? 10.952 -41.594 37.646 1.000 16.314 153 TRP BBB CA 1
ATOM 2741 C C . TRP B 2 153 ? 10.371 -43.006 37.664 1.000 16.496 153 TRP BBB C 1
ATOM 2742 O O . TRP B 2 153 ? 9.542 -43.299 36.785 1.000 16.653 153 TRP BBB O 1
ATOM 2753 N N . LYS B 2 154 ? 10.723 -43.784 38.688 1.000 16.362 154 LYS BBB N 1
ATOM 2754 C CA . LYS B 2 154 ? 10.052 -45.066 38.997 1.000 16.775 154 LYS BBB CA 1
ATOM 2755 C C . LYS B 2 154 ? 9.670 -45.112 40.476 1.000 16.656 154 LYS BBB C 1
ATOM 2756 O O . LYS B 2 154 ? 10.547 -44.869 41.346 1.000 16.507 154 LYS BBB O 1
ATOM 2762 N N . ILE B 2 155 ? 8.396 -45.394 40.739 1.000 16.773 155 ILE BBB N 1
ATOM 2763 C CA . ILE B 2 155 ? 7.828 -45.606 42.097 1.000 16.916 155 ILE BBB CA 1
ATOM 2764 C C . ILE B 2 155 ? 7.542 -47.107 42.215 1.000 17.617 155 ILE BBB C 1
ATOM 2765 O O . ILE B 2 155 ? 6.727 -47.590 41.422 1.000 17.828 155 ILE BBB O 1
ATOM 2770 N N . ASP B 2 156 ? 8.213 -47.820 43.118 1.000 17.969 156 ASP BBB N 1
ATOM 2771 C CA . ASP B 2 156 ? 8.029 -49.299 43.268 1.000 18.933 156 ASP BBB CA 1
ATOM 2772 C C . ASP B 2 156 ? 8.261 -49.994 41.911 1.000 19.266 156 ASP BBB C 1
ATOM 2773 O O . ASP B 2 156 ? 7.535 -51.002 41.563 1.000 20.009 156 ASP BBB O 1
ATOM 2778 N N . GLY B 2 157 ? 9.281 -49.541 41.178 1.000 18.970 157 GLY BBB N 1
ATOM 2779 C CA . GLY B 2 157 ? 9.774 -50.206 39.955 1.000 19.462 157 GLY BBB CA 1
ATOM 2780 C C . GLY B 2 157 ? 9.009 -49.812 38.706 1.000 19.517 157 GLY BBB C 1
ATOM 2781 O O . GLY B 2 157 ? 9.496 -50.158 37.625 1.000 19.627 157 GLY BBB O 1
ATOM 2782 N N . SER B 2 158 ? 7.898 -49.070 38.857 1.000 19.580 158 SER BBB N 1
ATOM 2783 C CA . SER B 2 158 ? 6.935 -48.710 37.782 1.000 19.921 158 SER BBB CA 1
ATOM 2784 C C . SER B 2 158 ? 7.056 -47.221 37.447 1.000 19.387 158 SER BBB C 1
ATOM 2785 O O . SER B 2 158 ? 7.177 -46.394 38.372 1.000 18.898 158 SER BBB O 1
ATOM 2788 N N . GLU B 2 159 ? 7.055 -46.886 36.154 1.000 19.803 159 GLU BBB N 1
ATOM 2789 C CA . GLU B 2 159 ? 7.290 -45.497 35.667 1.000 19.670 159 GLU BBB CA 1
ATOM 2790 C C . GLU B 2 159 ? 6.167 -44.553 36.137 1.000 20.020 159 GLU BBB C 1
ATOM 2791 O O . GLU B 2 159 ? 4.998 -44.991 36.329 1.000 20.425 159 GLU BBB O 1
ATOM 2797 N N . ARG B 2 160 ? 6.498 -43.268 36.248 1.000 20.327 160 ARG BBB N 1
ATOM 2798 C CA . ARG B 2 160 ? 5.609 -42.219 36.794 1.000 21.040 160 ARG BBB CA 1
ATOM 2799 C C . ARG B 2 160 ? 5.874 -40.928 36.021 1.000 21.071 160 ARG BBB C 1
ATOM 2800 O O . ARG B 2 160 ? 7.031 -40.600 35.849 1.000 20.531 160 ARG BBB O 1
ATOM 2808 N N . GLN B 2 161 ? 4.822 -40.268 35.545 1.000 22.214 161 GLN BBB N 1
ATOM 2809 C CA . GLN B 2 161 ? 4.886 -39.032 34.717 1.000 22.833 161 GLN BBB CA 1
ATOM 2810 C C . GLN B 2 161 ? 4.218 -37.863 35.452 1.000 22.884 161 GLN BBB C 1
ATOM 2811 O O . GLN B 2 161 ? 4.740 -36.704 35.381 1.000 22.447 161 GLN BBB O 1
ATOM 2817 N N . ASN B 2 162 ? 3.056 -38.142 36.047 1.000 23.655 162 ASN BBB N 1
ATOM 2818 C CA . ASN B 2 162 ? 2.170 -37.144 36.689 1.000 24.207 162 ASN BBB CA 1
ATOM 2819 C C . ASN B 2 162 ? 2.916 -36.569 37.896 1.000 22.914 162 ASN BBB C 1
ATOM 2820 O O . ASN B 2 162 ? 3.374 -37.395 38.716 1.000 22.381 162 ASN BBB O 1
ATOM 2825 N N . GLY B 2 163 ? 3.003 -35.236 37.962 1.000 21.757 163 GLY BBB N 1
ATOM 2826 C CA . GLY B 2 163 ? 3.565 -34.456 39.077 1.000 20.922 163 GLY BBB CA 1
ATOM 2827 C C . GLY B 2 163 ? 5.024 -34.078 38.870 1.000 19.924 163 GLY BBB C 1
ATOM 2828 O O . GLY B 2 163 ? 5.596 -33.493 39.793 1.000 19.364 163 GLY BBB O 1
ATOM 2829 N N . VAL B 2 164 ? 5.611 -34.416 37.718 1.000 19.601 164 VAL BBB N 1
ATOM 2830 C CA . VAL B 2 164 ? 7.051 -34.203 37.398 1.000 18.956 164 VAL BBB CA 1
ATOM 2831 C C . VAL B 2 164 ? 7.185 -32.862 36.671 1.000 18.860 164 VAL BBB C 1
ATOM 2832 O O . VAL B 2 164 ? 6.443 -32.666 35.699 1.000 19.088 164 VAL BBB O 1
ATOM 2836 N N . LEU B 2 165 ? 8.072 -31.979 37.144 1.000 18.235 165 LEU BBB N 1
ATOM 2837 C CA . LEU B 2 165 ? 8.514 -30.758 36.413 1.000 18.245 165 LEU BBB CA 1
ATOM 2838 C C . LEU B 2 165 ? 10.043 -30.694 36.371 1.000 17.939 165 LEU BBB C 1
ATOM 2839 O O . LEU B 2 165 ? 10.688 -30.989 37.421 1.000 17.747 165 LEU BBB O 1
ATOM 2844 N N . ASN B 2 166 ? 10.595 -30.361 35.199 1.000 18.077 166 ASN BBB N 1
ATOM 2845 C CA . ASN B 2 166 ? 12.050 -30.326 34.902 1.000 18.101 166 ASN BBB CA 1
ATOM 2846 C C . ASN B 2 166 ? 12.476 -28.860 34.686 1.000 18.516 166 ASN BBB C 1
ATOM 2847 O O . ASN B 2 166 ? 11.698 -28.078 34.133 1.000 18.760 166 ASN BBB O 1
ATOM 2852 N N . SER B 2 167 ? 13.684 -28.502 35.103 1.000 18.761 167 SER BBB N 1
ATOM 2853 C CA . SER B 2 167 ? 14.281 -27.180 34.799 1.000 19.599 167 SER BBB CA 1
ATOM 2854 C C . SER B 2 167 ? 15.752 -27.380 34.458 1.000 20.346 167 SER BBB C 1
ATOM 2855 O O . SER B 2 167 ? 16.395 -28.229 35.111 1.000 20.060 167 SER BBB O 1
ATOM 2858 N N . TRP B 2 168 ? 16.231 -26.708 33.416 1.000 21.711 168 TRP BBB N 1
ATOM 2859 C CA . TRP B 2 168 ? 17.638 -26.776 32.961 1.000 23.017 168 TRP BBB CA 1
ATOM 2860 C C . TRP B 2 168 ? 18.295 -25.465 33.348 1.000 22.710 168 TRP BBB C 1
ATOM 2861 O O . TRP B 2 168 ? 17.635 -24.419 33.233 1.000 22.588 168 TRP BBB O 1
ATOM 2872 N N . THR B 2 169 ? 19.569 -25.492 33.698 1.000 22.450 169 THR BBB N 1
ATOM 2873 C CA . THR B 2 169 ? 20.378 -24.254 33.784 1.000 22.714 169 THR BBB CA 1
ATOM 2874 C C . THR B 2 169 ? 20.814 -23.871 32.364 1.000 23.377 169 THR BBB C 1
ATOM 2875 O O . THR B 2 169 ? 20.702 -24.705 31.461 1.000 23.402 169 THR BBB O 1
ATOM 2879 N N . ASP B 2 170 ? 21.300 -22.650 32.187 1.000 23.789 170 ASP BBB N 1
ATOM 2880 C CA . ASP B 2 170 ? 22.089 -22.250 30.994 1.000 24.945 170 ASP BBB CA 1
ATOM 2881 C C . ASP B 2 170 ? 23.476 -22.893 31.113 1.000 24.840 170 ASP BBB C 1
ATOM 2882 O O . ASP B 2 170 ? 23.867 -23.277 32.237 1.000 23.851 170 ASP BBB O 1
ATOM 2887 N N . GLN B 2 171 ? 24.195 -23.005 29.996 1.000 25.506 171 GLN BBB N 1
ATOM 2888 C CA . GLN B 2 171 ? 25.595 -23.497 29.978 1.000 26.189 171 GLN BBB CA 1
ATOM 2889 C C . GLN B 2 171 ? 26.386 -22.724 31.036 1.000 26.363 171 GLN BBB C 1
ATOM 2890 O O . GLN B 2 171 ? 26.347 -21.467 31.013 1.000 26.043 171 GLN BBB O 1
ATOM 2896 N N . ASP B 2 172 ? 27.065 -23.450 31.922 1.000 26.585 172 ASP BBB N 1
ATOM 2897 C CA . ASP B 2 172 ? 27.808 -22.893 33.080 1.000 27.174 172 ASP BBB CA 1
ATOM 2898 C C . ASP B 2 172 ? 28.928 -21.970 32.566 1.000 28.304 172 ASP BBB C 1
ATOM 2899 O O . ASP B 2 172 ? 29.586 -22.335 31.576 1.000 28.786 172 ASP BBB O 1
ATOM 2904 N N . SER B 2 173 ? 29.113 -20.795 33.186 1.000 28.544 173 SER BBB N 1
ATOM 2905 C CA . SER B 2 173 ? 30.085 -19.755 32.745 1.000 29.830 173 SER BBB CA 1
ATOM 2906 C C . SER B 2 173 ? 31.515 -20.296 32.808 1.000 30.583 173 SER BBB C 1
ATOM 2907 O O . SER B 2 173 ? 32.292 -20.009 31.866 1.000 31.752 173 SER BBB O 1
ATOM 2910 N N . LYS B 2 174 ? 31.841 -21.048 33.862 1.000 30.116 174 LYS BBB N 1
ATOM 2911 C CA . LYS B 2 174 ? 33.228 -21.515 34.174 1.000 31.113 174 LYS BBB CA 1
ATOM 2912 C C . LYS B 2 174 ? 33.454 -22.904 33.554 1.000 30.608 174 LYS BBB C 1
ATOM 2913 O O . LYS B 2 174 ? 34.555 -23.137 33.052 1.000 31.469 174 LYS BBB O 1
ATOM 2919 N N . ASP B 2 175 ? 32.416 -23.758 33.577 1.000 29.038 175 ASP BBB N 1
ATOM 2920 C CA . ASP B 2 175 ? 32.442 -25.229 33.342 1.000 28.640 175 ASP BBB CA 1
ATOM 2921 C C . ASP B 2 175 ? 32.059 -25.583 31.899 1.000 27.978 175 ASP BBB C 1
ATOM 2922 O O . ASP B 2 175 ? 32.496 -26.636 31.389 1.000 27.965 175 ASP BBB O 1
ATOM 2927 N N . SER B 2 176 ? 31.146 -24.806 31.324 1.000 26.827 176 SER BBB N 1
ATOM 2928 C CA . SER B 2 176 ? 30.503 -25.076 30.010 1.000 26.529 176 SER BBB CA 1
ATOM 2929 C C . SER B 2 176 ? 29.639 -26.342 30.069 1.000 25.237 176 SER BBB C 1
ATOM 2930 O O . SER B 2 176 ? 29.238 -26.811 28.989 1.000 25.260 176 SER BBB O 1
ATOM 2933 N N . THR B 2 177 ? 29.311 -26.840 31.270 1.000 23.841 177 THR BBB N 1
ATOM 2934 C CA . THR B 2 177 ? 28.395 -27.998 31.455 1.000 22.940 177 THR BBB CA 1
ATOM 2935 C C . THR B 2 177 ? 26.955 -27.483 31.570 1.000 21.898 177 THR BBB C 1
ATOM 2936 O O . THR B 2 177 ? 26.736 -26.254 31.668 1.000 21.485 177 THR BBB O 1
ATOM 2940 N N . TYR B 2 178 ? 26.011 -28.413 31.557 1.000 21.327 178 TYR BBB N 1
ATOM 2941 C CA . TYR B 2 178 ? 24.580 -28.163 31.847 1.000 20.628 178 TYR BBB CA 1
ATOM 2942 C C . TYR B 2 178 ? 24.203 -28.918 33.121 1.000 19.748 178 TYR BBB C 1
ATOM 2943 O O . TYR B 2 178 ? 24.858 -29.920 33.447 1.000 19.786 178 TYR BBB O 1
ATOM 2952 N N . SER B 2 179 ? 23.172 -28.438 33.800 1.000 18.961 179 SER BBB N 1
ATOM 2953 C CA . SER B 2 179 ? 22.547 -29.138 34.936 1.000 18.429 179 SER BBB CA 1
ATOM 2954 C C . SER B 2 179 ? 21.026 -29.131 34.730 1.000 18.291 179 SER BBB C 1
ATOM 2955 O O . SER B 2 179 ? 20.491 -28.200 34.066 1.000 18.090 179 SER BBB O 1
ATOM 2958 N N . MET B 2 180 ? 20.366 -30.134 35.290 1.000 18.383 180 MET BBB N 1
ATOM 2959 C CA . MET B 2 180 ? 18.895 -30.316 35.232 1.000 18.532 180 MET BBB CA 1
ATOM 2960 C C . MET B 2 180 ? 18.398 -30.773 36.609 1.000 17.761 180 MET BBB C 1
ATOM 2961 O O . MET B 2 180 ? 19.108 -31.593 37.265 1.000 17.821 180 MET BBB O 1
ATOM 2966 N N . SER B 2 181 ? 17.255 -30.228 37.037 1.000 16.975 181 SER BBB N 1
ATOM 2967 C CA . SER B 2 181 ? 16.459 -30.661 38.210 1.000 16.483 181 SER BBB CA 1
ATOM 2968 C C . SER B 2 181 ? 15.162 -31.287 37.701 1.000 16.298 181 SER BBB C 1
ATOM 2969 O O . SER B 2 181 ? 14.586 -30.760 36.725 1.000 16.431 181 SER BBB O 1
ATOM 2972 N N . SER B 2 182 ? 14.781 -32.414 38.295 1.000 16.122 182 SER BBB N 1
ATOM 2973 C CA . SER B 2 182 ? 13.487 -33.103 38.093 1.000 15.961 182 SER BBB CA 1
ATOM 2974 C C . SER B 2 182 ? 12.817 -33.166 39.466 1.000 15.668 182 SER BBB C 1
ATOM 2975 O O . SER B 2 182 ? 13.478 -33.577 40.421 1.000 15.606 182 SER BBB O 1
ATOM 2978 N N . THR B 2 183 ? 11.556 -32.762 39.553 1.000 15.534 183 THR BBB N 1
ATOM 2979 C CA . THR B 2 183 ? 10.833 -32.676 40.839 1.000 15.425 183 THR BBB CA 1
ATOM 2980 C C . THR B 2 183 ? 9.504 -33.389 40.658 1.000 15.649 183 THR BBB C 1
ATOM 2981 O O . THR B 2 183 ? 8.754 -32.992 39.755 1.000 15.668 183 THR BBB O 1
ATOM 2985 N N . LEU B 2 184 ? 9.334 -34.469 41.422 1.000 15.811 184 LEU BBB N 1
ATOM 2986 C CA . LEU B 2 184 ? 8.079 -35.237 41.570 1.000 16.289 184 LEU BBB CA 1
ATOM 2987 C C . LEU B 2 184 ? 7.330 -34.725 42.802 1.000 16.607 184 LEU BBB C 1
ATOM 2988 O O . LEU B 2 184 ? 7.825 -34.944 43.908 1.000 16.426 184 LEU BBB O 1
ATOM 2993 N N . THR B 2 185 ? 6.189 -34.057 42.611 1.000 17.153 185 THR BBB N 1
ATOM 2994 C CA . THR B 2 185 ? 5.359 -33.497 43.707 1.000 17.727 185 THR BBB CA 1
ATOM 2995 C C . THR B 2 185 ? 4.155 -34.402 43.953 1.000 18.568 185 THR BBB C 1
ATOM 2996 O O . THR B 2 185 ? 3.342 -34.554 43.032 1.000 18.953 185 THR BBB O 1
ATOM 3000 N N . LEU B 2 186 ? 4.105 -35.029 45.128 1.000 19.140 186 LEU BBB N 1
ATOM 3001 C CA . LEU B 2 186 ? 2.996 -35.896 45.594 1.000 19.934 186 LEU BBB CA 1
ATOM 3002 C C . LEU B 2 186 ? 2.331 -35.229 46.793 1.000 20.279 186 LEU BBB C 1
ATOM 3003 O O . LEU B 2 186 ? 2.958 -34.340 47.385 1.000 19.814 186 LEU BBB O 1
ATOM 3008 N N . THR B 2 187 ? 1.117 -35.658 47.133 1.000 21.094 187 THR BBB N 1
ATOM 3009 C CA . THR B 2 187 ? 0.530 -35.451 48.478 1.000 21.886 187 THR BBB CA 1
ATOM 3010 C C . THR B 2 187 ? 1.301 -36.331 49.470 1.000 22.154 187 THR BBB C 1
ATOM 3011 O O . THR B 2 187 ? 1.858 -37.365 49.043 1.000 21.752 187 THR BBB O 1
ATOM 3015 N N . LYS B 2 188 ? 1.285 -35.971 50.756 1.000 22.729 188 LYS BBB N 1
ATOM 3016 C CA . LYS B 2 188 ? 1.779 -36.837 51.860 1.000 23.334 188 LYS BBB CA 1
ATOM 3017 C C . LYS B 2 188 ? 1.104 -38.206 51.728 1.000 24.292 188 LYS BBB C 1
ATOM 3018 O O . LYS B 2 188 ? 1.805 -39.235 51.696 1.000 23.654 188 LYS BBB O 1
ATOM 3024 N N . ASP B 2 189 ? -0.221 -38.213 51.603 1.000 25.378 189 ASP BBB N 1
ATOM 3025 C CA . ASP B 2 189 ? -1.018 -39.462 51.555 1.000 26.794 189 ASP BBB CA 1
ATOM 3026 C C . ASP B 2 189 ? -0.478 -40.357 50.433 1.000 26.029 189 ASP BBB C 1
ATOM 3027 O O . ASP B 2 189 ? -0.236 -41.536 50.696 1.000 26.025 189 ASP BBB O 1
ATOM 3032 N N . GLU B 2 190 ? -0.249 -39.797 49.244 1.000 25.130 190 GLU BBB N 1
ATOM 3033 C CA . GLU B 2 190 ? 0.167 -40.586 48.059 1.000 24.720 190 GLU BBB CA 1
ATOM 3034 C C . GLU B 2 190 ? 1.600 -41.079 48.261 1.000 23.508 190 GLU BBB C 1
ATOM 3035 O O . GLU B 2 190 ? 1.855 -42.268 47.968 1.000 23.342 190 GLU BBB O 1
ATOM 3041 N N . TYR B 2 191 ? 2.481 -40.227 48.790 1.000 22.109 191 TYR BBB N 1
ATOM 3042 C CA . TYR B 2 191 ? 3.901 -40.584 49.039 1.000 21.367 191 TYR BBB CA 1
ATOM 3043 C C . TYR B 2 191 ? 3.981 -41.795 49.967 1.000 22.126 191 TYR BBB C 1
ATOM 3044 O O . TYR B 2 191 ? 4.854 -42.646 49.746 1.000 21.862 191 TYR BBB O 1
ATOM 3053 N N . GLU B 2 192 ? 3.113 -41.855 50.977 1.000 22.997 192 GLU BBB N 1
ATOM 3054 C CA . GLU B 2 192 ? 3.140 -42.901 52.032 1.000 24.184 192 GLU BBB CA 1
ATOM 3055 C C . GLU B 2 192 ? 2.568 -44.209 51.489 1.000 24.710 192 GLU BBB C 1
ATOM 3056 O O . GLU B 2 192 ? 2.848 -45.223 52.100 1.000 25.477 192 GLU BBB O 1
ATOM 3062 N N . ARG B 2 193 ? 1.885 -44.194 50.341 1.000 24.685 193 ARG BBB N 1
ATOM 3063 C CA . ARG B 2 193 ? 1.319 -45.419 49.689 1.000 25.339 193 ARG BBB CA 1
ATOM 3064 C C . ARG B 2 193 ? 2.402 -46.246 48.974 1.000 24.298 193 ARG BBB C 1
ATOM 3065 O O . ARG B 2 193 ? 2.075 -47.366 48.511 1.000 24.254 193 ARG BBB O 1
ATOM 3073 N N . HIS B 2 194 ? 3.622 -45.716 48.838 1.000 22.861 194 HIS BBB N 1
ATOM 3074 C CA . HIS B 2 194 ? 4.733 -46.412 48.136 1.000 22.282 194 HIS BBB CA 1
ATOM 3075 C C . HIS B 2 194 ? 6.029 -46.239 48.932 1.000 21.581 194 HIS BBB C 1
ATOM 3076 O O . HIS B 2 194 ? 6.121 -45.253 49.691 1.000 21.090 194 HIS BBB O 1
ATOM 3083 N N . ASN B 2 195 ? 6.981 -47.155 48.751 1.000 21.333 195 ASN BBB N 1
ATOM 3084 C CA . ASN B 2 195 ? 8.206 -47.247 49.586 1.000 21.287 195 ASN BBB CA 1
ATOM 3085 C C . ASN B 2 195 ? 9.472 -46.962 48.770 1.000 20.464 195 ASN BBB C 1
ATOM 3086 O O . ASN B 2 195 ? 10.411 -46.392 49.343 1.000 20.329 195 ASN BBB O 1
ATOM 3091 N N . SER B 2 196 ? 9.517 -47.340 47.496 1.000 20.006 196 SER BBB N 1
ATOM 3092 C CA . SER B 2 196 ? 10.749 -47.279 46.676 1.000 19.489 196 SER BBB CA 1
ATOM 3093 C C . SER B 2 196 ? 10.621 -46.122 45.681 1.000 18.586 196 SER BBB C 1
ATOM 3094 O O . SER B 2 196 ? 9.688 -46.116 44.874 1.000 18.319 196 SER BBB O 1
ATOM 3097 N N . TYR B 2 197 ? 11.548 -45.175 45.735 1.000 18.018 197 TYR BBB N 1
ATOM 3098 C CA . TYR B 2 197 ? 11.563 -43.995 44.845 1.000 17.361 197 TYR BBB CA 1
ATOM 3099 C C . TYR B 2 197 ? 12.880 -44.012 44.082 1.000 17.456 197 TYR BBB C 1
ATOM 3100 O O . TYR B 2 197 ? 13.930 -44.148 44.734 1.000 17.767 197 TYR BBB O 1
ATOM 3109 N N . THR B 2 198 ? 12.814 -43.901 42.754 1.000 17.441 198 THR BBB N 1
ATOM 3110 C CA . THR B 2 198 ? 13.981 -44.061 41.861 1.000 17.743 198 THR BBB CA 1
ATOM 3111 C C . THR B 2 198 ? 13.972 -42.940 40.830 1.000 17.712 198 THR BBB C 1
ATOM 3112 O O . THR B 2 198 ? 12.901 -42.663 40.283 1.000 17.650 198 THR BBB O 1
ATOM 3116 N N . CYS B 2 199 ? 15.134 -42.321 40.633 1.000 18.114 199 CYS BBB N 1
ATOM 3117 C CA . CYS B 2 199 ? 15.484 -41.393 39.532 1.000 18.366 199 CYS BBB CA 1
ATOM 3118 C C . CYS B 2 199 ? 16.508 -42.088 38.630 1.000 18.827 199 CYS BBB C 1
ATOM 3119 O O . CYS B 2 199 ? 17.488 -42.563 39.185 1.000 19.006 199 CYS BBB O 1
ATOM 3122 N N . GLU B 2 200 ? 16.248 -42.202 37.321 1.000 19.329 200 GLU BBB N 1
ATOM 3123 C CA . GLU B 2 200 ? 17.146 -42.826 36.311 1.000 20.200 200 GLU BBB CA 1
ATOM 3124 C C . GLU B 2 200 ? 17.510 -41.799 35.230 1.000 20.132 200 GLU BBB C 1
ATOM 3125 O O . GLU B 2 200 ? 16.606 -41.184 34.671 1.000 19.805 200 GLU BBB O 1
ATOM 3131 N N . ALA B 2 201 ? 18.805 -41.612 34.958 1.000 20.511 201 ALA BBB N 1
ATOM 3132 C CA . ALA B 2 201 ? 19.320 -40.703 33.917 1.000 20.671 201 ALA BBB CA 1
ATOM 3133 C C . ALA B 2 201 ? 19.918 -41.538 32.782 1.000 21.515 201 ALA BBB C 1
ATOM 3134 O O . ALA B 2 201 ? 20.732 -42.413 33.061 1.000 22.129 201 ALA BBB O 1
ATOM 3136 N N . THR B 2 202 ? 19.539 -41.244 31.540 1.000 21.750 202 THR BBB N 1
ATOM 3137 C CA . THR B 2 202 ? 20.197 -41.784 30.326 1.000 22.650 202 THR BBB CA 1
ATOM 3138 C C . THR B 2 202 ? 20.867 -40.625 29.587 1.000 22.796 202 THR BBB C 1
ATOM 3139 O O . THR B 2 202 ? 20.180 -39.659 29.244 1.000 22.387 202 THR BBB O 1
ATOM 3143 N N . HIS B 2 203 ? 22.165 -40.759 29.338 1.000 23.367 203 HIS BBB N 1
ATOM 3144 C CA . HIS B 2 203 ? 23.008 -39.745 28.666 1.000 23.862 203 HIS BBB CA 1
ATOM 3145 C C . HIS B 2 203 ? 23.948 -40.491 27.727 1.000 25.109 203 HIS BBB C 1
ATOM 3146 O O . HIS B 2 203 ? 24.345 -41.610 28.083 1.000 25.569 203 HIS BBB O 1
ATOM 3153 N N . LYS B 2 204 ? 24.303 -39.882 26.597 1.000 26.108 204 LYS BBB N 1
ATOM 3154 C CA . LYS B 2 204 ? 25.167 -40.478 25.546 1.000 27.482 204 LYS BBB CA 1
ATOM 3155 C C . LYS B 2 204 ? 26.485 -41.004 26.135 1.000 28.142 204 LYS BBB C 1
ATOM 3156 O O . LYS B 2 204 ? 27.098 -41.873 25.499 1.000 29.388 204 LYS BBB O 1
ATOM 3162 N N . THR B 2 205 ? 26.948 -40.489 27.275 1.000 27.621 205 THR BBB N 1
ATOM 3163 C CA . THR B 2 205 ? 28.251 -40.889 27.877 1.000 28.315 205 THR BBB CA 1
ATOM 3164 C C . THR B 2 205 ? 28.233 -42.351 28.325 1.000 28.810 205 THR BBB C 1
ATOM 3165 O O . THR B 2 205 ? 29.332 -42.876 28.572 1.000 29.293 205 THR BBB O 1
ATOM 3169 N N . SER B 2 206 ? 27.049 -42.971 28.446 1.000 28.792 206 SER BBB N 1
ATOM 3170 C CA . SER B 2 206 ? 26.895 -44.422 28.747 1.000 29.506 206 SER BBB CA 1
ATOM 3171 C C . SER B 2 206 ? 25.581 -44.960 28.182 1.000 29.524 206 SER BBB C 1
ATOM 3172 O O . SER B 2 206 ? 24.562 -44.254 28.263 1.000 28.640 206 SER BBB O 1
ATOM 3175 N N . THR B 2 207 ? 25.608 -46.186 27.662 1.000 30.757 207 THR BBB N 1
ATOM 3176 C CA . THR B 2 207 ? 24.393 -46.923 27.228 1.000 31.094 207 THR BBB CA 1
ATOM 3177 C C . THR B 2 207 ? 23.617 -47.317 28.496 1.000 30.653 207 THR BBB C 1
ATOM 3178 O O . THR B 2 207 ? 22.380 -47.474 28.407 1.000 30.908 207 THR BBB O 1
ATOM 3182 N N . SER B 2 208 ? 24.309 -47.428 29.641 1.000 30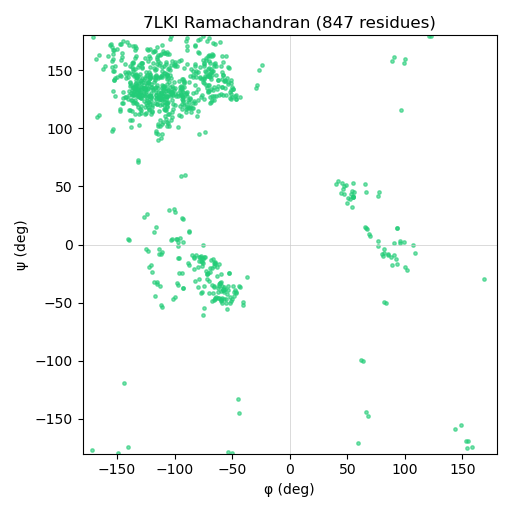.342 208 SER BBB N 1
ATOM 3183 C CA . SER B 2 208 ? 23.728 -47.837 30.946 1.000 29.471 208 SER BBB CA 1
ATOM 3184 C C . SER B 2 208 ? 23.201 -46.620 31.700 1.000 28.065 208 SER BBB C 1
ATOM 3185 O O . SER B 2 208 ? 23.936 -45.662 31.959 1.000 27.505 208 SER BBB O 1
ATOM 3188 N N . PRO B 2 209 ? 21.909 -46.634 32.094 1.000 26.968 209 PRO BBB N 1
ATOM 3189 C CA . PRO B 2 209 ? 21.336 -45.515 32.833 1.000 25.559 209 PRO BBB CA 1
ATOM 3190 C C . PRO B 2 209 ? 21.981 -45.446 34.222 1.000 24.785 209 PRO BBB C 1
ATOM 3191 O O . PRO B 2 209 ? 22.377 -46.494 34.749 1.000 24.818 209 PRO BBB O 1
ATOM 3195 N N . ILE B 2 210 ? 22.088 -44.225 34.753 1.000 23.516 210 ILE BBB N 1
ATOM 3196 C CA . ILE B 2 210 ? 22.514 -43.937 36.150 1.000 22.810 210 ILE BBB CA 1
ATOM 3197 C C . ILE B 2 210 ? 21.251 -44.000 36.998 1.000 21.646 210 ILE BBB C 1
ATOM 3198 O O . ILE B 2 210 ? 20.367 -43.167 36.791 1.000 20.886 210 ILE BBB O 1
ATOM 3203 N N . VAL B 2 211 ? 21.204 -44.935 37.934 1.000 21.461 211 VAL BBB N 1
ATOM 3204 C CA . VAL B 2 211 ? 20.019 -45.190 38.800 1.000 20.867 211 VAL BBB CA 1
ATOM 3205 C C . VAL B 2 211 ? 20.340 -44.692 40.211 1.000 20.325 211 VAL BBB C 1
ATOM 3206 O O . VAL B 2 211 ? 21.352 -45.115 40.761 1.000 20.792 211 VAL BBB O 1
ATOM 3210 N N . LYS B 2 212 ? 19.510 -43.813 40.769 1.000 19.382 212 LYS BBB N 1
ATOM 3211 C CA . LYS B 2 212 ? 19.593 -43.399 42.194 1.000 19.191 212 LYS BBB CA 1
ATOM 3212 C C . LYS B 2 212 ? 18.223 -43.604 42.848 1.000 18.769 212 LYS BBB C 1
ATOM 3213 O O . LYS B 2 212 ? 17.231 -43.223 42.258 1.000 18.163 212 LYS BBB O 1
ATOM 3219 N N . SER B 2 213 ? 18.189 -44.184 44.045 1.000 19.028 213 SER BBB N 1
ATOM 3220 C CA . SER B 2 213 ? 16.943 -44.578 44.745 1.000 19.040 213 SER BBB CA 1
ATOM 3221 C C . SER B 2 213 ? 17.113 -44.327 46.241 1.000 19.273 213 SER BBB C 1
ATOM 3222 O O . SER B 2 213 ? 18.252 -44.350 46.733 1.000 19.464 213 SER BBB O 1
ATOM 3225 N N . PHE B 2 214 ? 15.994 -44.137 46.928 1.000 19.301 214 PHE BBB N 1
ATOM 3226 C CA . PHE B 2 214 ? 15.897 -44.306 48.397 1.000 19.935 214 PHE BBB CA 1
ATOM 3227 C C . PHE B 2 214 ? 14.641 -45.104 48.726 1.000 20.452 214 PHE BBB C 1
ATOM 3228 O O . PHE B 2 214 ? 13.790 -45.342 47.849 1.000 19.996 214 PHE BBB O 1
ATOM 3236 N N . ASN B 2 215 ? 14.539 -45.478 49.988 1.000 21.302 215 ASN BBB N 1
ATOM 3237 C CA . ASN B 2 215 ? 13.341 -46.121 50.560 1.000 22.213 215 ASN BBB CA 1
ATOM 3238 C C . ASN B 2 215 ? 12.709 -45.138 51.551 1.000 22.508 215 ASN BBB C 1
ATOM 3239 O O . ASN B 2 215 ? 13.446 -44.605 52.432 1.000 22.440 215 ASN BBB O 1
ATOM 3244 N N . ARG B 2 216 ? 11.397 -44.932 51.430 1.000 22.850 216 ARG BBB N 1
ATOM 3245 C CA . ARG B 2 216 ? 10.600 -44.111 52.376 1.000 23.565 216 ARG BBB CA 1
ATOM 3246 C C . ARG B 2 216 ? 10.889 -44.543 53.828 1.000 25.502 216 ARG BBB C 1
ATOM 3247 O O . ARG B 2 216 ? 10.901 -43.655 54.695 1.000 25.485 216 ARG BBB O 1
ATOM 3255 N N . ASN B 2 217 ? 11.109 -45.834 54.098 1.000 27.706 217 ASN BBB N 1
ATOM 3256 C CA . ASN B 2 217 ? 11.194 -46.384 55.480 1.000 30.376 217 ASN BBB CA 1
ATOM 3257 C C . ASN B 2 217 ? 12.635 -46.706 55.898 1.000 32.441 217 ASN BBB C 1
ATOM 3258 O O . ASN B 2 217 ? 12.800 -47.654 56.715 1.000 35.119 217 ASN BBB O 1
ATOM 3263 N N . GLU B 2 218 ? 13.633 -45.991 55.372 1.000 33.493 218 GLU BBB N 1
ATOM 3264 C CA . GLU B 2 218 ? 15.007 -45.920 55.945 1.000 35.816 218 GLU BBB CA 1
ATOM 3265 C C . GLU B 2 218 ? 15.239 -44.508 56.489 1.000 36.125 218 GLU BBB C 1
ATOM 3266 O O . GLU B 2 218 ? 15.133 -43.597 55.667 1.000 36.048 218 GLU BBB O 1
ATOM 3272 N N . GLY C 3 4 ? 14.936 0.597 1.167 1.000 39.152 523 GLY CCC N 1
ATOM 3273 C CA . GLY C 3 4 ? 16.389 0.271 1.274 1.000 38.695 523 GLY CCC CA 1
ATOM 3274 C C . GLY C 3 4 ? 16.631 -1.199 1.595 1.000 37.377 523 GLY CCC C 1
ATOM 3275 O O . GLY C 3 4 ? 17.102 -1.928 0.707 1.000 37.991 523 GLY CCC O 1
ATOM 3276 N N . ALA C 3 5 ? 16.325 -1.632 2.818 1.000 35.822 524 ALA CCC N 1
ATOM 3277 C CA . ALA C 3 5 ? 16.665 -2.980 3.341 1.000 34.559 524 ALA CCC CA 1
ATOM 3278 C C . ALA C 3 5 ? 15.437 -3.613 3.993 1.000 33.711 524 ALA CCC C 1
ATOM 3279 O O . ALA C 3 5 ? 15.376 -3.776 5.212 1.000 32.384 524 ALA CCC O 1
ATOM 3281 N N . PRO C 3 6 ? 14.425 -4.010 3.192 1.000 34.516 525 PRO CCC N 1
ATOM 3282 C CA . PRO C 3 6 ? 13.133 -4.428 3.736 1.000 33.954 525 PRO CCC CA 1
ATOM 3283 C C . PRO C 3 6 ? 13.129 -5.826 4.372 1.000 32.921 525 PRO CCC C 1
ATOM 3284 O O . PRO C 3 6 ? 13.758 -6.739 3.853 1.000 32.947 525 PRO CCC O 1
ATOM 3288 N N . THR C 3 7 ? 12.415 -5.943 5.497 1.000 32.024 526 THR CCC N 1
ATOM 3289 C CA . THR C 3 7 ? 12.111 -7.218 6.202 1.000 31.232 526 THR CCC CA 1
ATOM 3290 C C . THR C 3 7 ? 11.016 -7.987 5.468 1.000 32.175 526 THR CCC C 1
ATOM 3291 O O . THR C 3 7 ? 11.130 -9.220 5.405 1.000 32.259 526 THR CCC O 1
ATOM 3295 N N . TYR C 3 8 ? 9.979 -7.298 4.981 1.000 33.175 527 TYR CCC N 1
ATOM 3296 C CA . TYR C 3 8 ? 8.772 -7.944 4.409 1.000 34.115 527 TYR CCC CA 1
ATOM 3297 C C . TYR C 3 8 ? 8.382 -7.298 3.077 1.000 35.957 527 TYR CCC C 1
ATOM 3298 O O . TYR C 3 8 ? 8.919 -6.243 2.726 1.000 36.419 527 TYR CCC O 1
ATOM 3307 N N . SER C 3 9 ? 7.459 -7.951 2.373 1.000 37.384 528 SER CCC N 1
ATOM 3308 C CA . SER C 3 9 ? 7.061 -7.665 0.967 1.000 39.644 528 SER CCC CA 1
ATOM 3309 C C . SER C 3 9 ? 5.961 -6.597 0.899 1.000 40.703 528 SER CCC C 1
ATOM 3310 O O . SER C 3 9 ? 5.762 -6.042 -0.191 1.000 42.274 528 SER CCC O 1
ATOM 3313 N N . TRP C 3 10 ? 5.257 -6.328 2.003 1.000 40.069 529 TRP CCC N 1
ATOM 3314 C CA . TRP C 3 10 ? 4.011 -5.518 1.974 1.000 41.302 529 TRP CCC CA 1
ATOM 3315 C C . TRP C 3 10 ? 4.314 -4.039 2.237 1.000 41.837 529 TRP CCC C 1
ATOM 3316 O O . TRP C 3 10 ? 3.357 -3.230 2.222 1.000 43.118 529 TRP CCC O 1
ATOM 3327 N N . GLY C 3 11 ? 5.587 -3.681 2.406 1.000 41.449 530 GLY CCC N 1
ATOM 3328 C CA . GLY C 3 11 ? 6.038 -2.279 2.318 1.000 42.038 530 GLY CCC CA 1
ATOM 3329 C C . GLY C 3 11 ? 5.622 -1.645 0.997 1.000 44.103 530 GLY CCC C 1
ATOM 3330 O O . GLY C 3 11 ? 6.284 -0.750 0.469 1.000 45.001 530 GLY CCC O 1
ATOM 3331 N N . VAL D 1 2 ? -41.224 3.765 20.948 1.000 43.283 2 VAL DDD N 1
ATOM 3332 C CA . VAL D 1 2 ? -42.102 2.904 21.816 1.000 42.390 2 VAL DDD CA 1
ATOM 3333 C C . VAL D 1 2 ? -41.221 2.083 22.761 1.000 42.060 2 VAL DDD C 1
ATOM 3334 O O . VAL D 1 2 ? -40.335 1.377 22.259 1.000 41.483 2 VAL DDD O 1
ATOM 3338 N N . LYS D 1 3 ? -41.490 2.175 24.068 1.000 42.998 3 LYS DDD N 1
ATOM 3339 C CA . LYS D 1 3 ? -40.796 1.431 25.154 1.000 43.685 3 LYS DDD CA 1
ATOM 3340 C C . LYS D 1 3 ? -41.852 0.783 26.065 1.000 42.530 3 LYS DDD C 1
ATOM 3341 O O . LYS D 1 3 ? -42.759 1.505 26.533 1.000 42.610 3 LYS DDD O 1
ATOM 3347 N N . LEU D 1 4 ? -41.747 -0.532 26.288 1.000 41.405 4 LEU DDD N 1
ATOM 3348 C CA . LEU D 1 4 ? -42.551 -1.303 27.275 1.000 40.560 4 LEU DDD CA 1
ATOM 3349 C C . LEU D 1 4 ? -41.582 -1.974 28.248 1.000 40.484 4 LEU DDD C 1
ATOM 3350 O O . LEU D 1 4 ? -40.716 -2.725 27.767 1.000 41.205 4 LEU DDD O 1
ATOM 3355 N N . GLU D 1 5 ? -41.706 -1.705 29.551 1.000 40.339 5 GLU DDD N 1
ATOM 3356 C CA . GLU D 1 5 ? -40.826 -2.301 30.591 1.000 40.068 5 GLU DDD CA 1
ATOM 3357 C C . GLU D 1 5 ? -41.674 -2.981 31.669 1.000 37.349 5 GLU DDD C 1
ATOM 3358 O O . GLU D 1 5 ? -42.362 -2.263 32.433 1.000 36.080 5 GLU DDD O 1
ATOM 3364 N N . GLU D 1 6 ? -41.581 -4.313 31.725 1.000 34.796 6 GLU DDD N 1
ATOM 3365 C CA . GLU D 1 6 ? -42.332 -5.180 32.666 1.000 33.278 6 GLU DDD CA 1
ATOM 3366 C C . GLU D 1 6 ? -41.532 -5.359 33.951 1.000 32.888 6 GLU DDD C 1
ATOM 3367 O O . GLU D 1 6 ? -40.287 -5.230 33.906 1.000 34.599 6 GLU DDD O 1
ATOM 3373 N N . SER D 1 7 ? -42.236 -5.651 35.041 1.000 31.398 7 SER DDD N 1
ATOM 3374 C CA . SER D 1 7 ? -41.669 -6.065 36.348 1.000 30.563 7 SER DDD CA 1
ATOM 3375 C C . SER D 1 7 ? -42.702 -6.897 37.103 1.000 28.793 7 SER DDD C 1
ATOM 3376 O O . SER D 1 7 ? -43.855 -6.936 36.629 1.000 27.998 7 SER DDD O 1
ATOM 3379 N N . GLY D 1 8 ? -42.283 -7.523 38.215 1.000 27.852 8 GLY DDD N 1
ATOM 3380 C CA . GLY D 1 8 ? -43.157 -8.285 39.131 1.000 26.806 8 GLY DDD CA 1
ATOM 3381 C C . GLY D 1 8 ? -42.935 -9.799 39.066 1.000 25.867 8 GLY DDD C 1
ATOM 3382 O O . GLY D 1 8 ? -43.541 -10.505 39.897 1.000 25.659 8 GLY DDD O 1
ATOM 3383 N N . GLY D 1 9 ? -42.123 -10.299 38.133 1.000 25.104 9 GLY DDD N 1
ATOM 3384 C CA . GLY D 1 9 ? -41.866 -11.748 37.992 1.000 24.446 9 GLY DDD CA 1
ATOM 3385 C C . GLY D 1 9 ? -41.140 -12.302 39.206 1.000 24.299 9 GLY DDD C 1
ATOM 3386 O O . GLY D 1 9 ? -40.748 -11.507 40.064 1.000 24.685 9 GLY DDD O 1
ATOM 3387 N N . GLY D 1 10 ? -40.979 -13.624 39.289 1.000 23.403 10 GLY DDD N 1
ATOM 3388 C CA . GLY D 1 10 ? -40.267 -14.281 40.396 1.000 23.153 10 GLY DDD CA 1
ATOM 3389 C C . GLY D 1 10 ? -40.766 -15.703 40.619 1.000 22.379 10 GLY DDD C 1
ATOM 3390 O O . GLY D 1 10 ? -41.558 -16.223 39.781 1.000 21.940 10 GLY DDD O 1
ATOM 3391 N N . LEU D 1 11 ? -40.342 -16.286 41.734 1.000 22.071 11 LEU DDD N 1
ATOM 3392 C CA . LEU D 1 11 ? -40.697 -17.657 42.169 1.000 21.593 11 LEU DDD CA 1
ATOM 3393 C C . LEU D 1 11 ? -41.908 -17.583 43.103 1.000 20.990 11 LEU DDD C 1
ATOM 3394 O O . LEU D 1 11 ? -41.875 -16.776 44.052 1.000 20.969 11 LEU DDD O 1
ATOM 3399 N N . VAL D 1 12 ? -42.947 -18.376 42.817 1.000 20.178 12 VAL DDD N 1
ATOM 3400 C CA . VAL D 1 12 ? -44.154 -18.475 43.686 1.000 19.701 12 VAL DDD CA 1
ATOM 3401 C C . VAL D 1 12 ? -44.623 -19.932 43.743 1.000 19.391 12 VAL DDD C 1
ATOM 3402 O O . VAL D 1 12 ? -44.425 -20.660 42.763 1.000 19.197 12 VAL DDD O 1
ATOM 3406 N N . GLN D 1 13 ? -45.209 -20.328 44.878 1.000 19.152 13 GLN DDD N 1
ATOM 3407 C CA . GLN D 1 13 ? -45.756 -21.695 45.058 1.000 19.234 13 GLN DDD CA 1
ATOM 3408 C C . GLN D 1 13 ? -47.062 -21.821 44.269 1.000 18.578 13 GLN DDD C 1
ATOM 3409 O O . GLN D 1 13 ? -47.729 -20.820 44.005 1.000 17.867 13 GLN DDD O 1
ATOM 3415 N N . PRO D 1 14 ? -47.455 -23.057 43.868 1.000 18.556 14 PRO DDD N 1
ATOM 3416 C CA . PRO D 1 14 ? -48.778 -23.287 43.296 1.000 18.287 14 PRO DDD CA 1
ATOM 3417 C C . PRO D 1 14 ? -49.826 -22.788 44.298 1.000 18.127 14 PRO DDD C 1
ATOM 3418 O O . PRO D 1 14 ? -49.646 -22.944 45.475 1.000 18.204 14 PRO DDD O 1
ATOM 3422 N N . GLY D 1 15 ? -50.900 -22.181 43.805 1.000 17.874 15 GLY DDD N 1
ATOM 3423 C CA . GLY D 1 15 ? -51.913 -21.551 44.671 1.000 18.003 15 GLY DDD CA 1
ATOM 3424 C C . GLY D 1 15 ? -51.593 -20.100 44.992 1.000 17.968 15 GLY DDD C 1
ATOM 3425 O O . GLY D 1 15 ? -52.511 -19.376 45.408 1.000 17.735 15 GLY DDD O 1
ATOM 3426 N N . GLY D 1 16 ? -50.347 -19.673 44.799 1.000 18.409 16 GLY DDD N 1
ATOM 3427 C CA . GLY D 1 16 ? -49.895 -18.311 45.126 1.000 18.743 16 GLY DDD CA 1
ATOM 3428 C C . GLY D 1 16 ? -50.385 -17.276 44.119 1.000 19.028 16 GLY DDD C 1
ATOM 3429 O O . GLY D 1 16 ? -51.049 -17.649 43.122 1.000 18.422 16 GLY DDD O 1
ATOM 3430 N N . SER D 1 17 ? -50.013 -16.021 44.379 1.000 19.822 17 SER DDD N 1
ATOM 3431 C CA . SER D 1 17 ? -50.462 -14.779 43.703 1.000 20.518 17 SER DDD CA 1
ATOM 3432 C C . SER D 1 17 ? -49.244 -13.931 43.322 1.000 21.385 17 SER DDD C 1
ATOM 3433 O O . SER D 1 17 ? -48.340 -13.787 44.173 1.000 21.957 17 SER DDD O 1
ATOM 3436 N N . MET D 1 18 ? -49.258 -13.329 42.137 1.000 22.123 18 MET DDD N 1
ATOM 3437 C CA . MET D 1 18 ? -48.199 -12.394 41.663 1.000 23.362 18 MET DDD CA 1
ATOM 3438 C C . MET D 1 18 ? -48.860 -11.325 40.783 1.000 22.469 18 MET DDD C 1
ATOM 3439 O O . MET D 1 18 ? -49.803 -11.677 40.026 1.000 21.349 18 MET DDD O 1
ATOM 3444 N N . LYS D 1 19 ? -48.359 -10.092 40.840 1.000 22.191 19 LYS DDD N 1
ATOM 3445 C CA . LYS D 1 19 ? -48.839 -8.978 39.976 1.000 22.238 19 LYS DDD CA 1
ATOM 3446 C C . LYS D 1 19 ? -47.684 -8.563 39.060 1.000 22.165 19 LYS DDD C 1
ATOM 3447 O O . LYS D 1 19 ? -46.611 -8.247 39.572 1.000 22.058 19 LYS DDD O 1
ATOM 3453 N N . LEU D 1 20 ? -47.893 -8.638 37.751 1.000 22.008 20 LEU DDD N 1
ATOM 3454 C CA . LEU D 1 20 ? -46.970 -8.074 36.741 1.000 22.449 20 LEU DDD CA 1
ATOM 3455 C C . LEU D 1 20 ? -47.436 -6.647 36.424 1.000 22.962 20 LEU DDD C 1
ATOM 3456 O O . LEU D 1 20 ? -48.676 -6.399 36.378 1.000 22.819 20 LEU DDD O 1
ATOM 3461 N N . SER D 1 21 ? -46.470 -5.740 36.254 1.000 23.704 21 SER DDD N 1
ATOM 3462 C CA . SER D 1 21 ? -46.669 -4.312 35.896 1.000 24.294 21 SER DDD CA 1
ATOM 3463 C C . SER D 1 21 ? -45.909 -4.021 34.601 1.000 24.868 21 SER DDD C 1
ATOM 3464 O O . SER D 1 21 ? -44.851 -4.635 34.366 1.000 24.896 21 SER DDD O 1
ATOM 3467 N N . CYS D 1 22 ? -46.427 -3.106 33.793 1.000 25.263 22 CYS DDD N 1
ATOM 3468 C CA . CYS D 1 22 ? -45.808 -2.676 32.518 1.000 25.925 22 CYS DDD CA 1
ATOM 3469 C C . CYS D 1 22 ? -45.953 -1.160 32.419 1.000 26.613 22 CYS DDD C 1
ATOM 3470 O O . CYS D 1 22 ? -47.110 -0.697 32.445 1.000 26.466 22 CYS DDD O 1
ATOM 3473 N N . ALA D 1 23 ? -44.830 -0.437 32.423 1.000 27.341 23 ALA DDD N 1
ATOM 3474 C CA . ALA D 1 23 ? -44.748 1.022 32.165 1.000 28.572 23 ALA DDD CA 1
ATOM 3475 C C . ALA D 1 23 ? -44.534 1.253 30.662 1.000 29.036 23 ALA DDD C 1
ATOM 3476 O O . ALA D 1 23 ? -43.510 0.786 30.133 1.000 29.252 23 ALA DDD O 1
ATOM 3478 N N . ALA D 1 24 ? -45.476 1.909 29.978 1.000 29.545 24 ALA DDD N 1
ATOM 3479 C CA . ALA D 1 24 ? -45.389 2.175 28.523 1.000 30.137 24 ALA DDD CA 1
ATOM 3480 C C . ALA D 1 24 ? -45.017 3.643 28.287 1.000 31.502 24 ALA DDD C 1
ATOM 3481 O O . ALA D 1 24 ? -45.374 4.505 29.108 1.000 31.834 24 ALA DDD O 1
ATOM 3483 N N . SER D 1 25 ? -44.328 3.912 27.182 1.000 32.427 25 SER DDD N 1
ATOM 3484 C CA . SER D 1 25 ? -44.043 5.283 26.688 1.000 33.976 25 SER DDD CA 1
ATOM 3485 C C . SER D 1 25 ? -43.820 5.248 25.172 1.000 34.280 25 SER DDD C 1
ATOM 3486 O O . SER D 1 25 ? -43.497 4.150 24.648 1.000 33.867 25 SER DDD O 1
ATOM 3489 N N . GLY D 1 26 ? -44.000 6.388 24.500 1.000 35.310 26 GLY DDD N 1
ATOM 3490 C CA . GLY D 1 26 ? -43.726 6.554 23.056 1.000 35.873 26 GLY DDD CA 1
ATOM 3491 C C . GLY D 1 26 ? -44.951 6.321 22.183 1.000 35.521 26 GLY DDD C 1
ATOM 3492 O O . GLY D 1 26 ? -44.779 6.213 20.954 1.000 35.917 26 GLY DDD O 1
ATOM 3493 N N . PHE D 1 27 ? -46.150 6.283 22.772 1.000 35.015 27 PHE DDD N 1
ATOM 3494 C CA . PHE D 1 27 ? -47.444 6.268 22.040 1.000 35.164 27 PHE DDD CA 1
ATOM 3495 C C . PHE D 1 27 ? -48.548 6.889 22.909 1.000 35.474 27 PHE DDD C 1
ATOM 3496 O O . PHE D 1 27 ? -48.322 7.144 24.100 1.000 35.226 27 PHE DDD O 1
ATOM 3504 N N . THR D 1 28 ? -49.701 7.179 22.309 1.000 36.167 28 THR DDD N 1
ATOM 3505 C CA . THR D 1 28 ? -50.892 7.694 23.026 1.000 36.696 28 THR DDD CA 1
ATOM 3506 C C . THR D 1 28 ? -51.581 6.513 23.704 1.000 36.014 28 THR DDD C 1
ATOM 3507 O O . THR D 1 28 ? -52.378 5.814 23.052 1.000 35.541 28 THR DDD O 1
ATOM 3511 N N . PHE D 1 29 ? -51.256 6.300 24.976 1.000 36.361 29 PHE DDD N 1
ATOM 3512 C CA . PHE D 1 29 ? -51.567 5.062 25.732 1.000 35.239 29 PHE DDD CA 1
ATOM 3513 C C . PHE D 1 29 ? -53.090 4.895 25.859 1.000 35.172 29 PHE DDD C 1
ATOM 3514 O O . PHE D 1 29 ? -53.600 3.786 25.607 1.000 34.341 29 PHE DDD O 1
ATOM 3522 N N . SER D 1 30 ? -53.798 5.980 26.193 1.000 36.214 30 SER DDD N 1
ATOM 3523 C CA . SER D 1 30 ? -55.277 6.038 26.353 1.000 36.296 30 SER DDD CA 1
ATOM 3524 C C . SER D 1 30 ? -55.992 5.294 25.214 1.000 35.623 30 SER DDD C 1
ATOM 3525 O O . SER D 1 30 ? -57.074 4.714 25.472 1.000 34.948 30 SER DDD O 1
ATOM 3528 N N . ASP D 1 31 ? -55.447 5.357 23.994 1.000 35.409 31 ASP DDD N 1
ATOM 3529 C CA . ASP D 1 31 ? -56.166 5.000 22.741 1.000 35.065 31 ASP DDD CA 1
ATOM 3530 C C . ASP D 1 31 ? -55.868 3.555 22.327 1.000 33.102 31 ASP DDD C 1
ATOM 3531 O O . ASP D 1 31 ? -56.566 3.065 21.405 1.000 32.735 31 ASP DDD O 1
ATOM 3536 N N . ALA D 1 32 ? -54.875 2.914 22.952 1.000 31.399 32 ALA DDD N 1
ATOM 3537 C CA . ALA D 1 32 ? -54.364 1.585 22.549 1.000 30.020 32 ALA DDD CA 1
ATOM 3538 C C . ALA D 1 32 ? -55.015 0.479 23.385 1.000 28.534 32 ALA DDD C 1
ATOM 3539 O O . ALA D 1 32 ? -55.193 0.647 24.615 1.000 27.904 32 ALA DDD O 1
ATOM 3541 N N . TYR D 1 33 ? -55.337 -0.643 22.739 1.000 27.468 33 TYR DDD N 1
ATOM 3542 C CA . TYR D 1 33 ? -55.485 -1.946 23.427 1.000 25.966 33 TYR DDD CA 1
ATOM 3543 C C . TYR D 1 33 ? -54.074 -2.295 23.901 1.000 25.205 33 TYR DDD C 1
ATOM 3544 O O . TYR D 1 33 ? -53.129 -1.828 23.243 1.000 25.579 33 TYR DDD O 1
ATOM 3553 N N . MET D 1 34 ? -53.945 -3.006 25.023 1.000 23.997 34 MET DDD N 1
ATOM 3554 C CA . MET D 1 34 ? -52.670 -3.609 25.501 1.000 23.293 34 MET DDD CA 1
ATOM 3555 C C . MET D 1 34 ? -52.901 -5.113 25.652 1.000 22.471 34 MET DDD C 1
ATOM 3556 O O . MET D 1 34 ? -54.060 -5.491 25.954 1.000 22.151 34 MET DDD O 1
ATOM 3561 N N . ASP D 1 35 ? -51.891 -5.932 25.322 1.000 22.160 35 ASP DDD N 1
ATOM 3562 C CA . ASP D 1 35 ? -51.993 -7.416 25.297 1.000 21.639 35 ASP DDD CA 1
ATOM 3563 C C . ASP D 1 35 ? -50.810 -8.037 26.061 1.000 21.419 35 ASP DDD C 1
ATOM 3564 O O . ASP D 1 35 ? -49.644 -7.606 25.845 1.000 21.699 35 ASP DDD O 1
ATOM 3569 N N . TRP D 1 36 ? -51.100 -9.011 26.936 1.000 20.841 36 TRP DDD N 1
ATOM 3570 C CA . TRP D 1 36 ? -50.078 -9.879 27.560 1.000 20.460 36 TRP DDD CA 1
ATOM 3571 C C . TRP D 1 36 ? -49.979 -11.168 26.748 1.000 20.245 36 TRP DDD C 1
ATOM 3572 O O . TRP D 1 36 ? -51.022 -11.774 26.401 1.000 19.911 36 TRP DDD O 1
ATOM 3583 N N . VAL D 1 37 ? -48.742 -11.549 26.463 1.000 20.223 37 VAL DDD N 1
ATOM 3584 C CA . VAL D 1 37 ? -48.366 -12.806 25.773 1.000 20.296 37 VAL DDD CA 1
ATOM 3585 C C . VAL D 1 37 ? -47.345 -13.508 26.665 1.000 20.012 37 VAL DDD C 1
ATOM 3586 O O . VAL D 1 37 ? -46.494 -12.814 27.240 1.000 20.368 37 VAL DDD O 1
ATOM 3590 N N . ARG D 1 38 ? -47.407 -14.826 26.761 1.000 19.716 38 ARG DDD N 1
ATOM 3591 C CA . ARG D 1 38 ? -46.430 -15.591 27.567 1.000 19.725 38 ARG DDD CA 1
ATOM 3592 C C . ARG D 1 38 ? -45.760 -16.620 26.669 1.000 20.209 38 ARG DDD C 1
ATOM 3593 O O . ARG D 1 38 ? -46.345 -16.967 25.633 1.000 20.062 38 ARG DDD O 1
ATOM 3601 N N . GLN D 1 39 ? -44.578 -17.057 27.075 1.000 20.862 39 GLN DDD N 1
ATOM 3602 C CA . GLN D 1 39 ? -43.739 -18.015 26.315 1.000 21.988 39 GLN DDD CA 1
ATOM 3603 C C . GLN D 1 39 ? -43.183 -19.075 27.269 1.000 22.818 39 GLN DDD C 1
ATOM 3604 O O . GLN D 1 39 ? -42.603 -18.699 28.293 1.000 22.837 39 GLN DDD O 1
ATOM 3610 N N . SER D 1 40 ? -43.364 -20.350 26.924 1.000 24.424 40 SER DDD N 1
ATOM 3611 C CA . SER D 1 40 ? -42.804 -21.530 27.630 1.000 25.702 40 SER DDD CA 1
ATOM 3612 C C . SER D 1 40 ? -42.272 -22.504 26.584 1.000 27.664 40 SER DDD C 1
ATOM 3613 O O . SER D 1 40 ? -42.799 -22.532 25.475 1.000 27.625 40 SER DDD O 1
ATOM 3616 N N . PRO D 1 41 ? -41.241 -23.329 26.888 1.000 29.914 41 PRO DDD N 1
ATOM 3617 C CA . PRO D 1 41 ? -40.816 -24.395 25.976 1.000 31.796 41 PRO DDD CA 1
ATOM 3618 C C . PRO D 1 41 ? -41.968 -25.296 25.488 1.000 33.550 41 PRO DDD C 1
ATOM 3619 O O . PRO D 1 41 ? -42.073 -25.527 24.293 1.000 33.696 41 PRO DDD O 1
ATOM 3623 N N . GLU D 1 42 ? -42.827 -25.748 26.404 1.000 35.258 42 GLU DDD N 1
ATOM 3624 C CA . GLU D 1 42 ? -43.804 -26.835 26.132 1.000 37.575 42 GLU DDD CA 1
ATOM 3625 C C . GLU D 1 42 ? -45.029 -26.313 25.359 1.000 36.908 42 GLU DDD C 1
ATOM 3626 O O . GLU D 1 42 ? -45.601 -27.139 24.604 1.000 37.719 42 GLU DDD O 1
ATOM 3632 N N . LYS D 1 43 ? -45.428 -25.038 25.515 1.000 34.909 43 LYS DDD N 1
ATOM 3633 C CA . LYS D 1 43 ? -46.657 -24.478 24.876 1.000 34.279 43 LYS DDD CA 1
ATOM 3634 C C . LYS D 1 43 ? -46.315 -23.415 23.819 1.000 32.433 43 LYS DDD C 1
ATOM 3635 O O . LYS D 1 43 ? -47.252 -22.991 23.097 1.000 32.723 43 LYS DDD O 1
ATOM 3641 N N . GLY D 1 44 ? -45.050 -22.999 23.711 1.000 29.939 44 GLY DDD N 1
ATOM 3642 C CA . GLY D 1 44 ? -44.624 -21.929 22.792 1.000 28.456 44 GLY DDD CA 1
ATOM 3643 C C . GLY D 1 44 ? -45.173 -20.579 23.215 1.000 26.814 44 GLY DDD C 1
ATOM 3644 O O . GLY D 1 44 ? -45.316 -20.364 24.432 1.000 26.234 44 GLY DDD O 1
ATOM 3645 N N . LEU D 1 45 ? -45.458 -19.694 22.248 1.000 25.687 45 LEU DDD N 1
ATOM 3646 C CA . LEU D 1 45 ? -46.053 -18.346 22.479 1.000 24.473 45 LEU DDD CA 1
ATOM 3647 C C . LEU D 1 45 ? -47.569 -18.494 22.649 1.000 23.726 45 LEU DDD C 1
ATOM 3648 O O . LEU D 1 45 ? -48.172 -19.178 21.831 1.000 23.995 45 LEU DDD O 1
ATOM 3653 N N . GLU D 1 46 ? -48.147 -17.887 23.689 1.000 22.753 46 GLU DDD N 1
ATOM 3654 C CA . GLU D 1 46 ? -49.599 -17.948 24.006 1.000 22.228 46 GLU DDD CA 1
ATOM 3655 C C . GLU D 1 46 ? -50.088 -16.554 24.383 1.000 21.279 46 GLU DDD C 1
ATOM 3656 O O . GLU D 1 46 ? -49.566 -16.008 25.366 1.000 20.953 46 GLU DDD O 1
ATOM 3662 N N . TRP D 1 47 ? -51.077 -16.032 23.662 1.000 20.734 47 TRP DDD N 1
ATOM 3663 C CA . TRP D 1 47 ? -51.857 -14.832 24.073 1.000 20.065 47 TRP DDD CA 1
ATOM 3664 C C . TRP D 1 47 ? -52.507 -15.150 25.423 1.000 19.358 47 TRP DDD C 1
ATOM 3665 O O . TRP D 1 47 ? -53.033 -16.289 25.578 1.000 19.231 47 TRP DDD O 1
ATOM 3676 N N . VAL D 1 48 ? -52.439 -14.204 26.361 1.000 18.783 48 VAL DDD N 1
ATOM 3677 C CA . VAL D 1 48 ? -52.907 -14.373 27.768 1.000 18.186 48 VAL DDD CA 1
ATOM 3678 C C . VAL D 1 48 ? -54.140 -13.499 27.989 1.000 18.092 48 VAL DDD C 1
ATOM 3679 O O . VAL D 1 48 ? -55.175 -14.043 28.444 1.000 18.095 48 VAL DDD O 1
ATOM 3683 N N . ALA D 1 49 ? -54.042 -12.199 27.698 1.000 18.098 49 ALA DDD N 1
ATOM 3684 C CA . ALA D 1 49 ? -55.093 -11.231 28.052 1.000 18.123 49 ALA DDD CA 1
ATOM 3685 C C . ALA D 1 49 ? -54.982 -9.957 27.217 1.000 18.553 49 ALA DDD C 1
ATOM 3686 O O . ALA D 1 49 ? -53.855 -9.585 26.796 1.000 18.666 49 ALA DDD O 1
ATOM 3688 N N . GLU D 1 50 ? -56.127 -9.297 27.049 1.000 18.842 50 GLU DDD N 1
ATOM 3689 C CA . GLU D 1 50 ? -56.276 -7.999 26.345 1.000 19.420 50 GLU DDD CA 1
ATOM 3690 C C . GLU D 1 50 ? -57.126 -7.071 27.213 1.000 19.578 50 GLU DDD C 1
ATOM 3691 O O . GLU D 1 50 ? -58.132 -7.560 27.772 1.000 19.433 50 GLU DDD O 1
ATOM 3697 N N . ILE D 1 51 ? -56.730 -5.797 27.324 1.000 19.925 51 ILE DDD N 1
ATOM 3698 C CA . ILE D 1 51 ? -57.586 -4.714 27.882 1.000 20.362 51 ILE DDD CA 1
ATOM 3699 C C . ILE D 1 51 ? -57.710 -3.632 26.806 1.000 21.279 51 ILE DDD C 1
ATOM 3700 O O . ILE D 1 51 ? -56.671 -3.212 26.269 1.000 21.462 51 ILE DDD O 1
ATOM 3705 N N . ARG D 1 52 ? -58.942 -3.233 26.488 1.000 21.914 52 ARG DDD N 1
ATOM 3706 C CA . ARG D 1 52 ? -59.211 -2.311 25.357 1.000 22.956 52 ARG DDD CA 1
ATOM 3707 C C . ARG D 1 52 ? -59.134 -0.881 25.884 1.000 23.647 52 ARG DDD C 1
ATOM 3708 O O . ARG D 1 52 ? -58.851 -0.713 27.089 1.000 23.180 52 ARG DDD O 1
ATOM 3716 N N . ASN D 1 53 ? -59.300 0.081 24.975 1.000 24.860 53 ASN DDD N 1
ATOM 3717 C CA . ASN D 1 53 ? -59.085 1.541 25.184 1.000 25.797 53 ASN DDD CA 1
ATOM 3718 C C . ASN D 1 53 ? -60.312 2.130 25.893 1.000 26.294 53 ASN DDD C 1
ATOM 3719 O O . ASN D 1 53 ? -61.286 1.368 26.146 1.000 25.623 53 ASN DDD O 1
ATOM 3724 N N . LYS D 1 54 ? -60.258 3.424 26.237 1.000 27.217 54 LYS DDD N 1
ATOM 3725 C CA . LYS D 1 54 ? -61.347 4.134 26.957 1.000 27.908 54 LYS DDD CA 1
ATOM 3726 C C . LYS D 1 54 ? -62.645 4.022 26.139 1.000 28.367 54 LYS DDD C 1
ATOM 3727 O O . LYS D 1 54 ? -63.714 3.841 26.739 1.000 28.274 54 LYS DDD O 1
ATOM 3733 N N . ALA D 1 55 ? -62.552 4.112 24.809 1.000 28.932 55 ALA DDD N 1
ATOM 3734 C CA . ALA D 1 55 ? -63.704 4.065 23.875 1.000 29.560 55 ALA DDD CA 1
ATOM 3735 C C . ALA D 1 55 ? -64.475 2.737 24.062 1.000 28.838 55 ALA DDD C 1
ATOM 3736 O O . ALA D 1 55 ? -65.725 2.760 24.015 1.000 29.175 55 ALA DDD O 1
ATOM 3738 N N . ASN D 1 56 ? -63.766 1.621 24.285 1.000 27.828 56 ASN DDD N 1
ATOM 3739 C CA . ASN D 1 56 ? -64.367 0.275 24.508 1.000 27.236 56 ASN DDD CA 1
ATOM 3740 C C . ASN D 1 56 ? -64.547 -0.005 26.011 1.000 26.613 56 ASN DDD C 1
ATOM 3741 O O . ASN D 1 56 ? -64.610 -1.200 26.378 1.000 25.936 56 ASN DDD O 1
ATOM 3746 N N . ASN D 1 57 ? -64.620 1.042 26.842 1.000 27.089 57 ASN DDD N 1
ATOM 3747 C CA . ASN D 1 57 ? -64.855 0.995 28.311 1.000 26.814 57 ASN DDD CA 1
ATOM 3748 C C . ASN D 1 57 ? -63.889 0.007 28.977 1.000 25.640 57 ASN DDD C 1
ATOM 3749 O O . ASN D 1 57 ? -64.323 -0.721 29.876 1.000 24.796 57 ASN DDD O 1
ATOM 3754 N N . HIS D 1 58 ? -62.631 -0.023 28.531 1.000 25.390 58 HIS DDD N 1
ATOM 3755 C CA . HIS D 1 58 ? -61.561 -0.896 29.081 1.000 24.512 58 HIS DDD CA 1
ATOM 3756 C C . HIS D 1 58 ? -61.992 -2.374 29.060 1.000 23.424 58 HIS DDD C 1
ATOM 3757 O O . HIS D 1 58 ? -61.707 -3.104 30.033 1.000 22.890 58 HIS DDD O 1
ATOM 3764 N N . ALA D 1 59 ? -62.657 -2.829 27.996 1.000 23.263 59 ALA DDD N 1
ATOM 3765 C CA . ALA D 1 59 ? -63.175 -4.214 27.894 1.000 22.473 59 ALA DDD CA 1
ATOM 3766 C C . ALA D 1 59 ? -62.004 -5.197 28.008 1.000 21.523 59 ALA DDD C 1
ATOM 3767 O O . ALA D 1 59 ? -60.987 -5.001 27.299 1.000 21.434 59 ALA DDD O 1
ATOM 3769 N N . THR D 1 60 ? -62.138 -6.199 28.893 1.000 20.654 60 THR DDD N 1
ATOM 3770 C CA . THR D 1 60 ? -61.074 -7.177 29.215 1.000 19.902 60 THR DDD CA 1
ATOM 3771 C C . THR D 1 60 ? -61.418 -8.532 28.575 1.000 19.853 60 THR DDD C 1
ATOM 3772 O O . THR D 1 60 ? -62.615 -8.877 28.524 1.000 19.970 60 THR DDD O 1
ATOM 3776 N N . PHE D 1 61 ? -60.390 -9.269 28.137 1.000 19.634 61 PHE DDD N 1
ATOM 3777 C CA . PHE D 1 61 ? -60.489 -10.599 27.479 1.000 19.747 61 PHE DDD CA 1
ATOM 3778 C C . PHE D 1 61 ? -59.328 -11.472 27.966 1.000 19.339 61 PHE DDD C 1
ATOM 3779 O O . PHE D 1 61 ? -58.226 -10.941 28.190 1.000 19.128 61 PHE DDD O 1
ATOM 3787 N N . TYR D 1 62 ? -59.584 -12.770 28.155 1.000 19.363 62 TYR DDD N 1
ATOM 3788 C CA . TYR D 1 62 ? -58.650 -13.741 28.779 1.000 19.044 62 TYR DDD CA 1
ATOM 3789 C C . TYR D 1 62 ? -58.596 -15.021 27.949 1.000 19.481 62 TYR DDD C 1
ATOM 3790 O O . TYR D 1 62 ? -59.637 -15.426 27.432 1.000 19.913 62 TYR DDD O 1
ATOM 3799 N N . ALA D 1 63 ? -57.412 -15.616 27.816 1.000 19.724 63 ALA DDD N 1
ATOM 3800 C CA . ALA D 1 63 ? -57.244 -16.991 27.294 1.000 20.409 63 ALA DDD CA 1
ATOM 3801 C C . ALA D 1 63 ? -58.052 -17.934 28.198 1.000 20.902 63 ALA DDD C 1
ATOM 3802 O O . ALA D 1 63 ? -58.171 -17.648 29.418 1.000 20.437 63 ALA DDD O 1
ATOM 3804 N N . GLU D 1 64 ? -58.632 -18.985 27.627 1.000 21.980 64 GLU DDD N 1
ATOM 3805 C CA . GLU D 1 64 ? -59.488 -19.929 28.383 1.000 22.813 64 GLU DDD CA 1
ATOM 3806 C C . GLU D 1 64 ? -58.696 -20.520 29.557 1.000 22.281 64 GLU DDD C 1
ATOM 3807 O O . GLU D 1 64 ? -59.316 -20.755 30.589 1.000 22.263 64 GLU DDD O 1
ATOM 3813 N N . SER D 1 65 ? -57.399 -20.788 29.393 1.000 22.074 65 SER DDD N 1
ATOM 3814 C CA . SER D 1 65 ? -56.538 -21.439 30.423 1.000 21.878 65 SER DDD CA 1
ATOM 3815 C C . SER D 1 65 ? -56.394 -20.543 31.664 1.000 21.485 65 SER DDD C 1
ATOM 3816 O O . SER D 1 65 ? -55.959 -21.046 32.740 1.000 21.289 65 SER DDD O 1
ATOM 3819 N N . VAL D 1 66 ? -56.748 -19.261 31.537 1.000 21.235 66 VAL DDD N 1
ATOM 3820 C CA . VAL D 1 66 ? -56.417 -18.203 32.531 1.000 20.936 66 VAL DDD CA 1
ATOM 3821 C C . VAL D 1 66 ? -57.685 -17.513 33.073 1.000 20.883 66 VAL DDD C 1
ATOM 3822 O O . VAL D 1 66 ? -57.620 -16.936 34.210 1.000 20.611 66 VAL DDD O 1
ATOM 3826 N N . LYS D 1 67 ? -58.808 -17.629 32.359 1.000 21.099 67 LYS DDD N 1
ATOM 3827 C CA . LYS D 1 67 ? -60.119 -17.040 32.729 1.000 21.411 67 LYS DDD CA 1
ATOM 3828 C C . LYS D 1 67 ? -60.470 -17.426 34.171 1.000 20.865 67 LYS DDD C 1
ATOM 3829 O O . LYS D 1 67 ? -60.406 -18.636 34.490 1.000 20.994 67 LYS DDD O 1
ATOM 3835 N N . GLY D 1 68 ? -60.832 -16.430 34.988 1.000 20.298 68 GLY DDD N 1
ATOM 3836 C CA . GLY D 1 68 ? -61.262 -16.576 36.390 1.000 19.912 68 GLY DDD CA 1
ATOM 3837 C C . GLY D 1 68 ? -60.108 -16.545 37.366 1.000 19.406 68 GLY DDD C 1
ATOM 3838 O O . GLY D 1 68 ? -60.384 -16.466 38.559 1.000 19.427 68 GLY DDD O 1
ATOM 3839 N N . ARG D 1 69 ? -58.859 -16.610 36.905 1.000 19.106 69 ARG DDD N 1
ATOM 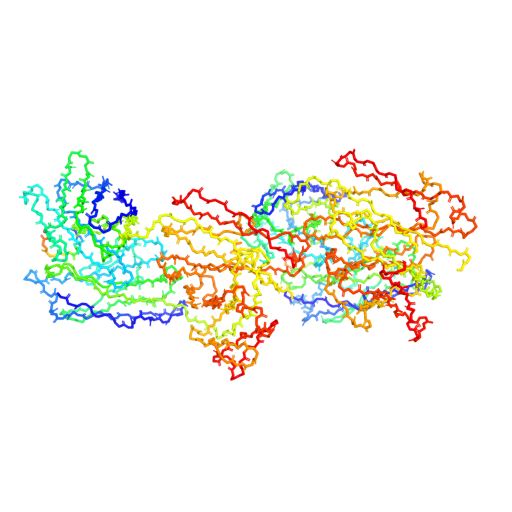3840 C CA . ARG D 1 69 ? -57.661 -16.636 37.784 1.000 18.798 69 ARG DDD CA 1
ATOM 3841 C C . ARG D 1 69 ? -56.857 -15.339 37.602 1.000 18.319 69 ARG DDD C 1
ATOM 3842 O O . ARG D 1 69 ? -56.265 -14.848 38.590 1.000 17.662 69 ARG DDD O 1
ATOM 3850 N N . PHE D 1 70 ? -56.819 -14.809 36.379 1.000 18.262 70 PHE DDD N 1
ATOM 3851 C CA . PHE D 1 70 ? -56.065 -13.582 36.016 1.000 18.289 70 PHE DDD CA 1
ATOM 3852 C C . PHE D 1 70 ? -57.034 -12.406 35.870 1.000 18.491 70 PHE DDD C 1
ATOM 3853 O O . PHE D 1 70 ? -58.184 -12.578 35.404 1.000 18.806 70 PHE DDD O 1
ATOM 3861 N N . THR D 1 71 ? -56.553 -11.228 36.238 1.000 18.472 71 THR DDD N 1
ATOM 3862 C CA . THR D 1 71 ? -57.247 -9.934 36.028 1.000 18.741 71 THR DDD CA 1
ATOM 3863 C C . THR D 1 71 ? -56.246 -8.998 35.352 1.000 18.911 71 THR DDD C 1
ATOM 3864 O O . THR D 1 71 ? -55.165 -8.769 35.938 1.000 18.720 71 THR DDD O 1
ATOM 3868 N N . ILE D 1 72 ? -56.577 -8.530 34.147 1.000 19.267 72 ILE DDD N 1
ATOM 3869 C CA . ILE D 1 72 ? -55.781 -7.508 33.422 1.000 19.909 72 ILE DDD CA 1
ATOM 3870 C C . ILE D 1 72 ? -56.423 -6.167 33.770 1.000 20.505 72 ILE DDD C 1
ATOM 3871 O O . ILE D 1 72 ? -57.650 -6.109 33.830 1.000 20.629 72 ILE DDD O 1
ATOM 3876 N N . SER D 1 73 ? -55.624 -5.159 34.072 1.000 21.495 73 SER DDD N 1
ATOM 3877 C CA . SER D 1 73 ? -56.122 -3.798 34.389 1.000 22.530 73 SER DDD CA 1
ATOM 3878 C C . SER D 1 73 ? -55.127 -2.773 33.840 1.000 23.815 73 SER DDD C 1
ATOM 3879 O O . SER D 1 73 ? -54.055 -3.182 33.336 1.000 23.487 73 SER DDD O 1
ATOM 3882 N N . ARG D 1 74 ? -55.476 -1.496 33.952 1.000 25.522 74 ARG DDD N 1
ATOM 3883 C CA . ARG D 1 74 ? -54.750 -0.382 33.301 1.000 27.344 74 ARG DDD CA 1
ATOM 3884 C C . ARG D 1 74 ? -54.957 0.887 34.126 1.000 28.502 74 ARG DDD C 1
ATOM 3885 O O . ARG D 1 74 ? -56.073 1.081 34.637 1.000 27.937 74 ARG DDD O 1
ATOM 3893 N N . ASP D 1 75 ? -53.898 1.694 34.224 1.000 30.093 75 ASP DDD N 1
ATOM 3894 C CA . ASP D 1 75 ? -53.905 3.073 34.773 1.000 31.945 75 ASP DDD CA 1
ATOM 3895 C C . ASP D 1 75 ? -53.528 4.027 33.628 1.000 33.007 75 ASP DDD C 1
ATOM 3896 O O . ASP D 1 75 ? -52.322 4.167 33.357 1.000 33.464 75 ASP DDD O 1
ATOM 3901 N N . ASP D 1 76 ? -54.525 4.624 32.959 1.000 33.868 76 ASP DDD N 1
ATOM 3902 C CA . ASP D 1 76 ? -54.344 5.499 31.769 1.000 35.305 76 ASP DDD CA 1
ATOM 3903 C C . ASP D 1 76 ? -53.482 6.708 32.166 1.000 36.183 76 ASP DDD C 1
ATOM 3904 O O . ASP D 1 76 ? -52.696 7.164 31.323 1.000 36.480 76 ASP DDD O 1
ATOM 3909 N N . SER D 1 77 ? -53.592 7.179 33.414 1.000 36.271 77 SER DDD N 1
ATOM 3910 C CA . SER D 1 77 ? -52.860 8.371 33.920 1.000 37.236 77 SER DDD CA 1
ATOM 3911 C C . SER D 1 77 ? -51.361 8.057 34.058 1.000 36.956 77 SER DDD C 1
ATOM 3912 O O . SER D 1 77 ? -50.566 8.983 33.852 1.000 38.905 77 SER DDD O 1
ATOM 3915 N N . LYS D 1 78 ? -50.981 6.810 34.355 1.000 35.775 78 LYS DDD N 1
ATOM 3916 C CA . LYS D 1 78 ? -49.565 6.410 34.599 1.000 35.380 78 LYS DDD CA 1
ATOM 3917 C C . LYS D 1 78 ? -48.987 5.676 33.387 1.000 34.555 78 LYS DDD C 1
ATOM 3918 O O . LYS D 1 78 ? -47.830 5.266 33.473 1.000 34.337 78 LYS DDD O 1
ATOM 3924 N N . SER D 1 79 ? -49.741 5.553 32.290 1.000 34.043 79 SER DDD N 1
ATOM 3925 C CA . SER D 1 79 ? -49.380 4.752 31.087 1.000 33.298 79 SER DDD CA 1
ATOM 3926 C C . SER D 1 79 ? -48.888 3.369 31.524 1.000 31.457 79 SER DDD C 1
ATOM 3927 O O . SER D 1 79 ? -47.806 2.978 31.070 1.000 30.987 79 SER DDD O 1
ATOM 3930 N N . SER D 1 80 ? -49.653 2.688 32.382 1.000 30.136 80 SER DDD N 1
ATOM 3931 C CA . SER D 1 80 ? -49.302 1.379 32.994 1.000 28.899 80 SER DDD CA 1
ATOM 3932 C C . SER D 1 80 ? -50.437 0.360 32.817 1.000 27.683 80 SER DDD C 1
ATOM 3933 O O . SER D 1 80 ? -51.629 0.709 33.014 1.000 27.687 80 SER DDD O 1
ATOM 3936 N N . VAL D 1 81 ? -50.070 -0.862 32.433 1.000 26.558 81 VAL DDD N 1
ATOM 3937 C CA . VAL D 1 81 ? -51.002 -2.016 32.332 1.000 25.526 81 VAL DDD CA 1
ATOM 3938 C C . VAL D 1 81 ? -50.513 -3.082 33.321 1.000 24.399 81 VAL DDD C 1
ATOM 3939 O O . VAL D 1 81 ? -49.288 -3.152 33.590 1.000 24.460 81 VAL DDD O 1
ATOM 3943 N N . TYR D 1 82 ? -51.446 -3.791 33.951 1.000 23.373 82 TYR DDD N 1
ATOM 3944 C CA . TYR D 1 82 ? -51.153 -4.756 35.044 1.000 22.493 82 TYR DDD CA 1
ATOM 3945 C C . TYR D 1 82 ? -51.794 -6.107 34.746 1.000 21.361 82 TYR DDD C 1
ATOM 3946 O O . TYR D 1 82 ? -52.828 -6.155 34.072 1.000 21.317 82 TYR DDD O 1
ATOM 3955 N N . LEU D 1 83 ? -51.190 -7.172 35.271 1.000 20.531 83 LEU DDD N 1
ATOM 3956 C CA . LEU D 1 83 ? -51.761 -8.538 35.242 1.000 19.878 83 LEU DDD CA 1
ATOM 3957 C C . LEU D 1 83 ? -51.686 -9.124 36.652 1.000 19.541 83 LEU DDD C 1
ATOM 3958 O O . LEU D 1 83 ? -50.582 -9.522 37.082 1.000 19.112 83 LEU DDD O 1
ATOM 3963 N N . GLN D 1 84 ? -52.821 -9.141 37.351 1.000 19.563 84 GLN DDD N 1
ATOM 3964 C CA . GLN D 1 84 ? -52.954 -9.796 38.673 1.000 19.596 84 GLN DDD CA 1
ATOM 3965 C C . GLN D 1 84 ? -53.236 -11.279 38.404 1.000 19.042 84 GLN DDD C 1
ATOM 3966 O O . GLN D 1 84 ? -54.209 -11.556 37.691 1.000 18.908 84 GLN DDD O 1
ATOM 3972 N N . MET D 1 85 ? -52.388 -12.178 38.903 1.000 18.733 85 MET DDD N 1
ATOM 3973 C CA . MET D 1 85 ? -52.487 -13.642 38.632 1.000 18.634 85 MET DDD CA 1
ATOM 3974 C C . MET D 1 85 ? -52.685 -14.396 39.950 1.000 18.347 85 MET DDD C 1
ATOM 3975 O O . MET D 1 85 ? -51.765 -14.331 40.802 1.000 18.485 85 MET DDD O 1
ATOM 3980 N N . ASN D 1 86 ? -53.841 -15.043 40.121 1.000 17.819 86 ASN DDD N 1
ATOM 3981 C CA . ASN D 1 86 ? -54.248 -15.737 41.373 1.000 17.626 86 ASN DDD CA 1
ATOM 3982 C C . ASN D 1 86 ? -54.275 -17.244 41.078 1.000 17.386 86 ASN DDD C 1
ATOM 3983 O O . ASN D 1 86 ? -54.227 -17.618 39.886 1.000 17.199 86 ASN DDD O 1
ATOM 3988 N N . SER D 1 87 ? -54.297 -18.071 42.121 1.000 17.258 87 SER DDD N 1
ATOM 3989 C CA . SER D 1 87 ? -54.401 -19.556 42.029 1.000 17.375 87 SER DDD CA 1
ATOM 3990 C C . SER D 1 87 ? -53.444 -20.066 40.950 1.000 17.368 87 SER DDD C 1
ATOM 3991 O O . SER D 1 87 ? -53.881 -20.826 40.070 1.000 17.584 87 SER DDD O 1
ATOM 3994 N N . LEU D 1 88 ? -52.172 -19.684 41.044 1.000 17.426 88 LEU DDD N 1
ATOM 3995 C CA . LEU D 1 88 ? -51.151 -19.971 40.010 1.000 17.693 88 LEU DDD CA 1
ATOM 3996 C C . LEU D 1 88 ? -50.862 -21.467 39.995 1.000 18.284 88 LEU DDD C 1
ATOM 3997 O O . LEU D 1 88 ? -50.894 -22.107 41.071 1.000 17.985 88 LEU DDD O 1
ATOM 4002 N N . ARG D 1 89 ? -50.612 -21.987 38.795 1.000 18.826 89 ARG DDD N 1
ATOM 4003 C CA . ARG D 1 89 ? -50.286 -23.405 38.552 1.000 19.801 89 ARG DDD CA 1
ATOM 4004 C C . ARG D 1 89 ? -48.928 -23.485 37.879 1.000 19.788 89 ARG DDD C 1
ATOM 4005 O O . ARG D 1 89 ? -48.526 -22.468 37.306 1.000 19.125 89 ARG DDD O 1
ATOM 4013 N N . ALA D 1 90 ? -48.299 -24.666 37.940 1.000 20.271 90 ALA DDD N 1
ATOM 4014 C CA . ALA D 1 90 ? -47.006 -24.992 37.306 1.000 20.745 90 ALA DDD CA 1
ATOM 4015 C C . ALA D 1 90 ? -47.025 -24.529 35.842 1.000 20.754 90 ALA DDD C 1
ATOM 4016 O O . ALA D 1 90 ? -45.990 -23.987 35.387 1.000 20.551 90 ALA DDD O 1
ATOM 4018 N N . GLU D 1 91 ? -48.155 -24.725 35.144 1.000 20.931 91 GLU DDD N 1
ATOM 4019 C CA . GLU D 1 91 ? -48.283 -24.502 33.674 1.000 21.170 91 GLU DDD CA 1
ATOM 4020 C C . GLU D 1 91 ? -48.313 -23.002 33.377 1.000 20.348 91 GLU DDD C 1
ATOM 4021 O O . GLU D 1 91 ? -48.241 -22.652 32.194 1.000 20.392 91 GLU DDD O 1
ATOM 4027 N N . ASP D 1 92 ? -48.454 -22.152 34.398 1.000 19.369 92 ASP DDD N 1
ATOM 4028 C CA . ASP D 1 92 ? -48.389 -20.679 34.214 1.000 18.868 92 ASP DDD CA 1
ATOM 4029 C C . ASP D 1 92 ? -46.929 -20.224 34.170 1.000 18.947 92 ASP DDD C 1
ATOM 4030 O O . ASP D 1 92 ? -46.712 -19.043 33.818 1.000 19.298 92 ASP DDD O 1
ATOM 4035 N N . THR D 1 93 ? -45.990 -21.122 34.479 1.000 19.116 93 THR DDD N 1
ATOM 4036 C CA . THR D 1 93 ? -44.526 -20.884 34.418 1.000 19.241 93 THR DDD CA 1
ATOM 4037 C C . THR D 1 93 ? -44.163 -20.429 33.004 1.000 19.178 93 THR DDD C 1
ATOM 4038 O O . THR D 1 93 ? -44.668 -21.033 32.050 1.000 19.009 93 THR DDD O 1
ATOM 4042 N N . GLY D 1 94 ? -43.336 -19.387 32.886 1.000 19.102 94 GLY DDD N 1
ATOM 4043 C CA . GLY D 1 94 ? -42.840 -18.907 31.583 1.000 19.232 94 GLY DDD CA 1
ATOM 4044 C C . GLY D 1 94 ? -42.483 -17.437 31.632 1.000 19.111 94 GLY DDD C 1
ATOM 4045 O O . GLY D 1 94 ? -42.505 -16.863 32.724 1.000 18.882 94 GLY DDD O 1
ATOM 4046 N N . ILE D 1 95 ? -42.117 -16.879 30.482 1.000 19.318 95 ILE DDD N 1
ATOM 4047 C CA . ILE D 1 95 ? -41.719 -15.460 30.332 1.000 19.604 95 ILE DDD CA 1
ATOM 4048 C C . ILE D 1 95 ? -42.969 -14.698 29.898 1.000 19.332 95 ILE DDD C 1
ATOM 4049 O O . ILE D 1 95 ? -43.605 -15.139 28.923 1.000 19.188 95 ILE DDD O 1
ATOM 4054 N N . TYR D 1 96 ? -43.299 -13.605 30.592 1.000 19.292 96 TYR DDD N 1
ATOM 4055 C CA . TYR D 1 96 ? -44.508 -12.791 30.329 1.000 19.201 96 TYR DDD CA 1
ATOM 4056 C C . TYR D 1 96 ? -44.080 -11.493 29.647 1.000 19.904 96 TYR DDD C 1
ATOM 4057 O O . TYR D 1 96 ? -43.238 -10.775 30.198 1.000 20.189 96 TYR DDD O 1
ATOM 4066 N N . TYR D 1 97 ? -44.632 -11.237 28.459 1.000 20.369 97 TYR DDD N 1
ATOM 4067 C CA . TYR D 1 97 ? -44.351 -10.018 27.668 1.000 21.153 97 TYR DDD CA 1
ATOM 4068 C C . TYR D 1 97 ? -45.571 -9.103 27.705 1.000 21.524 97 TYR DDD C 1
ATOM 4069 O O . TYR D 1 97 ? -46.694 -9.559 27.426 1.000 21.349 97 TYR DDD O 1
ATOM 4078 N N . CYS D 1 98 ? -45.339 -7.854 28.070 1.000 22.401 98 CYS DDD N 1
ATOM 4079 C CA . CYS D 1 98 ? -46.263 -6.723 27.823 1.000 23.204 98 CYS DDD CA 1
ATOM 4080 C C . CYS D 1 98 ? -46.116 -6.332 26.347 1.000 23.334 98 CYS DDD C 1
ATOM 4081 O O . CYS D 1 98 ? -44.979 -6.212 25.897 1.000 23.623 98 CYS DDD O 1
ATOM 4084 N N . THR D 1 99 ? -47.200 -6.256 25.585 1.000 23.215 99 THR DDD N 1
ATOM 4085 C CA . THR D 1 99 ? -47.112 -5.957 24.133 1.000 23.702 99 THR DDD CA 1
ATOM 4086 C C . THR D 1 99 ? -48.135 -4.888 23.744 1.000 24.315 99 THR DDD C 1
ATOM 4087 O O . THR D 1 99 ? -49.212 -4.811 24.363 1.000 24.032 99 THR DDD O 1
ATOM 4091 N N . LEU D 1 100 ? -47.741 -4.070 22.774 1.000 25.235 100 LEU DDD N 1
ATOM 4092 C CA . LEU D 1 100 ? -48.610 -3.218 21.933 1.000 26.054 100 LEU DDD CA 1
ATOM 4093 C C . LEU D 1 100 ? -48.689 -3.905 20.570 1.000 26.407 100 LEU DDD C 1
ATOM 4094 O O . LEU D 1 100 ? -47.638 -4.020 19.916 1.000 26.554 100 LEU DDD O 1
ATOM 4099 N N . GLN D 1 101 ? -49.863 -4.419 20.214 1.000 26.712 101 GLN DDD N 1
ATOM 4100 C CA . GLN D 1 101 ? -50.132 -5.072 18.903 1.000 27.353 101 GLN DDD CA 1
ATOM 4101 C C . GLN D 1 101 ? -51.359 -4.398 18.271 1.000 28.070 101 GLN DDD C 1
ATOM 4102 O O . GLN D 1 101 ? -51.991 -4.998 17.379 1.000 28.388 101 GLN DDD O 1
ATOM 4108 N N . TYR D 1 102 ? -51.629 -3.154 18.664 1.000 28.539 102 TYR DDD N 1
ATOM 4109 C CA . TYR D 1 102 ? -52.790 -2.356 18.205 1.000 29.452 102 TYR DDD CA 1
ATOM 4110 C C . TYR D 1 102 ? -52.314 -1.297 17.208 1.000 30.737 102 TYR DDD C 1
ATOM 4111 O O . TYR D 1 102 ? -51.748 -0.304 17.675 1.000 30.901 102 TYR DDD O 1
ATOM 4120 N N . GLY D 1 103 ? -52.529 -1.541 15.903 1.000 31.756 103 GLY DDD N 1
ATOM 4121 C CA . GLY D 1 103 ? -52.136 -0.680 14.764 1.000 33.121 103 GLY DDD CA 1
ATOM 4122 C C . GLY D 1 103 ? -50.628 -0.629 14.535 1.000 33.634 103 GLY DDD C 1
ATOM 4123 O O . GLY D 1 103 ? -50.176 0.187 13.695 1.000 34.431 103 GLY DDD O 1
ATOM 4124 N N . THR D 1 104 ? -49.876 -1.459 15.265 1.000 33.038 104 THR DDD N 1
ATOM 4125 C CA . THR D 1 104 ? -48.388 -1.521 15.281 1.000 33.375 104 THR DDD CA 1
ATOM 4126 C C . THR D 1 104 ? -48.012 -2.762 16.086 1.000 32.514 104 THR DDD C 1
ATOM 4127 O O . THR D 1 104 ? -48.941 -3.444 16.563 1.000 32.218 104 THR DDD O 1
ATOM 4131 N N . SER D 1 105 ? -46.721 -3.051 16.228 1.000 32.646 105 SER DDD N 1
ATOM 4132 C CA . SER D 1 105 ? -46.214 -4.164 17.064 1.000 31.987 105 SER DDD CA 1
ATOM 4133 C C . SER D 1 105 ? -45.008 -3.687 17.874 1.000 32.190 105 SER DDD C 1
ATOM 4134 O O . SER D 1 105 ? -44.059 -3.120 17.279 1.000 32.639 105 SER DDD O 1
ATOM 4137 N N . SER D 1 106 ? -45.056 -3.915 19.186 1.000 31.418 106 SER DDD N 1
ATOM 4138 C CA . SER D 1 106 ? -43.935 -3.657 20.118 1.000 31.307 106 SER DDD CA 1
ATOM 4139 C C . SER D 1 106 ? -44.062 -4.601 21.317 1.000 30.255 106 SER DDD C 1
ATOM 4140 O O . SER D 1 106 ? -45.177 -4.712 21.871 1.000 29.729 106 SER DDD O 1
ATOM 4143 N N . TRP D 1 107 ? -42.953 -5.256 21.675 1.000 29.691 107 TRP DDD N 1
ATOM 4144 C CA . TRP D 1 107 ? -42.866 -6.256 22.772 1.000 28.806 107 TRP DDD CA 1
ATOM 4145 C C . TRP D 1 107 ? -41.895 -5.752 23.831 1.000 28.969 107 TRP DDD C 1
ATOM 4146 O O . TRP D 1 107 ? -40.858 -5.215 23.447 1.000 29.761 107 TRP DDD O 1
ATOM 4157 N N . GLY D 1 108 ? -42.211 -5.940 25.109 1.000 28.698 108 GLY DDD N 1
ATOM 4158 C CA . GLY D 1 108 ? -41.267 -5.686 26.212 1.000 29.151 108 GLY DDD CA 1
ATOM 4159 C C . GLY D 1 108 ? -40.163 -6.735 26.269 1.000 29.399 108 GLY DDD C 1
ATOM 4160 O O . GLY D 1 108 ? -40.187 -7.673 25.436 1.000 28.863 108 GLY DDD O 1
ATOM 4161 N N . GLN D 1 109 ? -39.200 -6.536 27.184 1.000 30.436 109 GLN DDD N 1
ATOM 4162 C CA . GLN D 1 109 ? -38.038 -7.426 27.479 1.000 30.977 109 GLN DDD CA 1
ATOM 4163 C C . GLN D 1 109 ? -38.562 -8.711 28.136 1.000 29.494 109 GLN DDD C 1
ATOM 4164 O O . GLN D 1 109 ? -37.879 -9.750 28.042 1.000 29.507 109 GLN DDD O 1
ATOM 4170 N N . GLY D 1 110 ? -39.742 -8.642 28.754 1.000 27.929 110 GLY DDD N 1
ATOM 4171 C CA . GLY D 1 110 ? -40.379 -9.789 29.417 1.000 26.823 110 GLY DDD CA 1
ATOM 4172 C C . GLY D 1 110 ? -39.935 -9.883 30.861 1.000 26.150 110 GLY DDD C 1
ATOM 4173 O O . GLY D 1 110 ? -38.875 -9.302 31.206 1.000 26.836 110 GLY DDD O 1
ATOM 4174 N N . THR D 1 111 ? -40.744 -10.551 31.681 1.000 24.988 111 THR DDD N 1
ATOM 4175 C CA .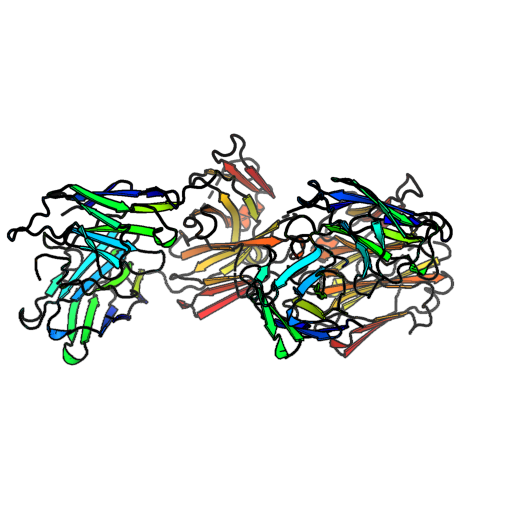 THR D 1 111 ? -40.458 -10.848 33.106 1.000 24.279 111 THR DDD CA 1
ATOM 4176 C C . THR D 1 111 ? -40.808 -12.326 33.343 1.000 23.211 111 THR DDD C 1
ATOM 4177 O O . THR D 1 111 ? -41.865 -12.776 32.865 1.000 22.488 111 THR DDD O 1
ATOM 4181 N N . THR D 1 112 ? -39.948 -13.045 34.059 1.000 22.688 112 THR DDD N 1
ATOM 4182 C CA . THR D 1 112 ? -40.031 -14.516 34.219 1.000 22.104 112 THR DDD CA 1
ATOM 4183 C C . THR D 1 112 ? -40.884 -14.851 35.438 1.000 21.265 112 THR DDD C 1
ATOM 4184 O O . THR D 1 112 ? -40.601 -14.337 36.521 1.000 21.437 112 THR DDD O 1
ATOM 4188 N N . LEU D 1 113 ? -41.850 -15.744 35.252 1.000 20.442 113 LEU DDD N 1
ATOM 4189 C CA . LEU D 1 113 ? -42.633 -16.357 36.343 1.000 19.815 113 LEU DDD CA 1
ATOM 4190 C C . LEU D 1 113 ? -42.277 -17.841 36.445 1.000 19.600 113 LEU DDD C 1
ATOM 4191 O O . LEU D 1 113 ? -42.288 -18.520 35.412 1.000 19.468 113 LEU DDD O 1
ATOM 4196 N N . THR D 1 114 ? -41.968 -18.297 37.657 1.000 19.510 114 THR DDD N 1
ATOM 4197 C CA . THR D 1 114 ? -41.708 -19.716 38.008 1.000 19.607 114 THR DDD CA 1
ATOM 4198 C C . THR D 1 114 ? -42.715 -20.087 39.094 1.000 19.274 114 THR DDD C 1
ATOM 4199 O O . THR D 1 114 ? -42.709 -19.438 40.162 1.000 19.266 114 THR DDD O 1
ATOM 4203 N N . VAL D 1 115 ? -43.604 -21.024 38.800 1.000 19.078 115 VAL DDD N 1
ATOM 4204 C CA . VAL D 1 115 ? -44.574 -21.552 39.793 1.000 18.995 115 VAL DDD CA 1
ATOM 4205 C C . VAL D 1 115 ? -44.094 -22.955 40.138 1.000 19.541 115 VAL DDD C 1
ATOM 4206 O O . VAL D 1 115 ? -44.212 -23.810 39.253 1.000 19.653 115 VAL DDD O 1
ATOM 4210 N N . SER D 1 116 ? -43.547 -23.156 41.338 1.000 19.916 116 SER DDD N 1
ATOM 4211 C CA . SER D 1 116 ? -42.984 -24.449 41.808 1.000 20.615 116 SER DDD CA 1
ATOM 4212 C C . SER D 1 116 ? -43.110 -24.532 43.333 1.000 21.168 116 SER DDD C 1
ATOM 4213 O O . SER D 1 116 ? -43.132 -23.467 43.966 1.000 20.722 116 SER DDD O 1
ATOM 4216 N N . SER D 1 117 ? -43.181 -25.759 43.859 1.000 22.280 117 SER DDD N 1
ATOM 4217 C CA . SER D 1 117 ? -43.175 -26.122 45.299 1.000 23.480 117 SER DDD CA 1
ATOM 4218 C C . SER D 1 117 ? -41.734 -26.176 45.817 1.000 25.042 117 SER DDD C 1
ATOM 4219 O O . SER D 1 117 ? -41.558 -26.060 47.030 1.000 25.436 117 SER DDD O 1
ATOM 4222 N N . ALA D 1 118 ? -40.749 -26.343 44.929 1.000 26.427 118 ALA DDD N 1
ATOM 4223 C CA . ALA D 1 118 ? -39.335 -26.539 45.312 1.000 28.783 118 ALA DDD CA 1
ATOM 4224 C C . ALA D 1 118 ? -38.877 -25.269 46.011 1.000 30.591 118 ALA DDD C 1
ATOM 4225 O O . ALA D 1 118 ? -39.370 -24.186 45.685 1.000 29.316 118 ALA DDD O 1
ATOM 4227 N N . LYS D 1 119 ? -38.011 -25.390 46.994 1.000 17.444 119 LYS DDD N 1
ATOM 4228 C CA . LYS D 1 119 ? -37.639 -24.202 47.789 1.000 19.532 119 LYS DDD CA 1
ATOM 4229 C C . LYS D 1 119 ? -36.326 -23.671 47.220 1.000 18.473 119 LYS DDD C 1
ATOM 4230 O O . LYS D 1 119 ? -35.575 -24.467 46.608 1.000 19.000 119 LYS DDD O 1
ATOM 4236 N N . THR D 1 120 ? -36.077 -22.372 47.386 1.000 41.666 120 THR DDD N 1
ATOM 4237 C CA . THR D 1 120 ? -34.778 -21.743 47.056 1.000 40.374 120 THR DDD CA 1
ATOM 4238 C C . THR D 1 120 ? -33.672 -22.551 47.737 1.000 40.389 120 THR DDD C 1
ATOM 4239 O O . THR D 1 120 ? -33.760 -22.754 48.953 1.000 41.337 120 THR DDD O 1
ATOM 4243 N N . THR D 1 121 ? -32.693 -23.007 46.959 1.000 38.773 121 THR DDD N 1
ATOM 4244 C CA . THR D 1 121 ? -31.623 -23.952 47.372 1.000 38.901 121 THR DDD CA 1
ATOM 4245 C C . THR D 1 121 ? -30.371 -23.546 46.602 1.000 37.631 121 THR DDD C 1
ATOM 4246 O O . THR D 1 121 ? -30.387 -23.492 45.374 1.000 35.591 121 THR DDD O 1
ATOM 4250 N N . PRO D 1 122 ? -29.256 -23.211 47.282 1.000 38.480 122 PRO DDD N 1
ATOM 4251 C CA . PRO D 1 122 ? -28.031 -22.849 46.580 1.000 37.905 122 PRO DDD CA 1
ATOM 4252 C C . PRO D 1 122 ? -27.386 -24.077 45.946 1.000 36.905 122 PRO DDD C 1
ATOM 4253 O O . PRO D 1 122 ? -27.657 -25.212 46.339 1.000 37.180 122 PRO DDD O 1
ATOM 4257 N N . PRO D 1 123 ? -26.521 -23.887 44.932 1.000 35.779 123 PRO DDD N 1
ATOM 4258 C CA . PRO D 1 123 ? -25.851 -25.004 44.280 1.000 35.184 123 PRO DDD CA 1
ATOM 4259 C C . PRO D 1 123 ? -24.653 -25.526 45.077 1.000 36.866 123 PRO DDD C 1
ATOM 4260 O O . PRO D 1 123 ? -23.999 -24.752 45.719 1.000 37.530 123 PRO DDD O 1
ATOM 4264 N N . SER D 1 124 ? -24.390 -26.827 44.961 1.000 37.570 124 SER DDD N 1
ATOM 4265 C CA . SER D 1 124 ? -23.079 -27.443 45.281 1.000 39.109 124 SER DDD CA 1
ATOM 4266 C C . SER D 1 124 ? -22.232 -27.368 44.007 1.000 38.385 124 SER DDD C 1
ATOM 4267 O O . SER D 1 124 ? -22.730 -27.817 42.957 1.000 37.209 124 SER DDD O 1
ATOM 4270 N N . VAL D 1 125 ? -21.053 -26.741 44.066 1.000 39.341 125 VAL DDD N 1
ATOM 4271 C CA . VAL D 1 125 ? -20.164 -26.529 42.886 1.000 38.670 125 VAL DDD CA 1
ATOM 4272 C C . VAL D 1 125 ? -18.978 -27.483 43.032 1.000 40.118 125 VAL DDD C 1
ATOM 4273 O O . VAL D 1 125 ? -18.301 -27.400 44.056 1.000 41.302 125 VAL DDD O 1
ATOM 4277 N N . TYR D 1 126 ? -18.769 -28.352 42.043 1.000 40.029 126 TYR DDD N 1
ATOM 4278 C CA . TYR D 1 126 ? -17.739 -29.417 42.055 1.000 41.835 126 TYR DDD CA 1
ATOM 4279 C C . TYR D 1 126 ? -16.783 -29.193 40.890 1.000 41.994 126 TYR DDD C 1
ATOM 4280 O O . TYR D 1 126 ? -17.213 -28.902 39.773 1.000 40.537 126 TYR DDD O 1
ATOM 4289 N N . PRO D 1 127 ? -15.452 -29.313 41.108 1.000 44.306 127 PRO DDD N 1
ATOM 4290 C CA . PRO D 1 127 ? -14.485 -29.166 40.022 1.000 44.121 127 PRO DDD CA 1
ATOM 4291 C C . PRO D 1 127 ? -14.438 -30.448 39.184 1.000 43.734 127 PRO DDD C 1
ATOM 4292 O O . PRO D 1 127 ? -14.604 -31.515 39.744 1.000 45.122 127 PRO DDD O 1
ATOM 4296 N N . LEU D 1 128 ? -14.256 -30.299 37.872 1.000 42.878 128 LEU DDD N 1
ATOM 4297 C CA . LEU D 1 128 ? -14.040 -31.421 36.919 1.000 42.426 128 LEU DDD CA 1
ATOM 4298 C C . LEU D 1 128 ? -12.622 -31.286 36.357 1.000 41.861 128 LEU DDD C 1
ATOM 4299 O O . LEU D 1 128 ? -12.404 -30.413 35.507 1.000 41.530 128 LEU DDD O 1
ATOM 4304 N N . ALA D 1 129 ? -11.685 -32.088 36.852 1.000 42.353 129 ALA DDD N 1
ATOM 4305 C CA . ALA D 1 129 ? -10.276 -32.079 36.403 1.000 42.208 129 ALA DDD CA 1
ATOM 4306 C C . ALA D 1 129 ? -9.965 -33.430 35.770 1.000 41.632 129 ALA DDD C 1
ATOM 4307 O O . ALA D 1 129 ? -10.494 -34.446 36.206 1.000 42.213 129 ALA DDD O 1
ATOM 4309 N N . PRO D 1 130 ? -9.116 -33.484 34.719 1.000 40.944 130 PRO DDD N 1
ATOM 4310 C CA . PRO D 1 130 ? -8.766 -34.746 34.055 1.000 40.998 130 PRO DDD CA 1
ATOM 4311 C C . PRO D 1 130 ? -8.440 -35.893 35.020 1.000 42.122 130 PRO DDD C 1
ATOM 4312 O O . PRO D 1 130 ? -7.804 -35.558 35.996 1.000 43.199 130 PRO DDD O 1
ATOM 4316 N N . SER D 1 138 ? -2.278 -30.475 23.252 1.000 33.861 138 SER DDD N 1
ATOM 4317 C CA . SER D 1 138 ? -2.008 -29.015 23.154 1.000 34.017 138 SER DDD CA 1
ATOM 4318 C C . SER D 1 138 ? -3.125 -28.173 23.804 1.000 33.645 138 SER DDD C 1
ATOM 4319 O O . SER D 1 138 ? -2.851 -27.004 24.179 1.000 33.303 138 SER DDD O 1
ATOM 4322 N N . MET D 1 139 ? -4.355 -28.701 23.836 1.000 32.934 139 MET DDD N 1
ATOM 4323 C CA . MET D 1 139 ? -5.538 -28.116 24.523 1.000 32.484 139 MET DDD CA 1
ATOM 4324 C C . MET D 1 139 ? -5.933 -29.049 25.667 1.000 31.129 139 MET DDD C 1
ATOM 4325 O O . MET D 1 139 ? -5.829 -30.286 25.488 1.000 31.059 139 MET DDD O 1
ATOM 4330 N N . VAL D 1 140 ? -6.370 -28.488 26.787 1.000 29.747 140 VAL DDD N 1
ATOM 4331 C CA . VAL D 1 140 ? -6.912 -29.271 27.931 1.000 29.267 140 VAL DDD CA 1
ATOM 4332 C C . VAL D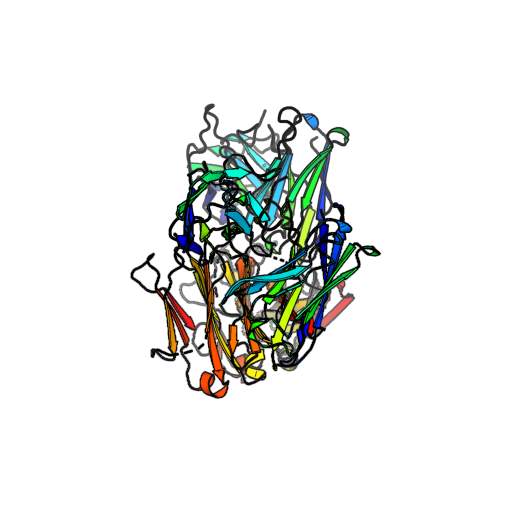 1 140 ? -8.313 -28.723 28.211 1.000 28.142 140 VAL DDD C 1
ATOM 4333 O O . VAL D 1 140 ? -8.492 -27.488 28.179 1.000 27.833 140 VAL DDD O 1
ATOM 4337 N N . THR D 1 141 ? -9.270 -29.612 28.452 1.000 27.193 141 THR DDD N 1
ATOM 4338 C CA . THR D 1 141 ? -10.653 -29.243 28.830 1.000 26.664 141 THR DDD CA 1
ATOM 4339 C C . THR D 1 141 ? -10.819 -29.456 30.338 1.000 27.225 141 THR DDD C 1
ATOM 4340 O O . THR D 1 141 ? -10.412 -30.527 30.836 1.000 27.535 141 THR DDD O 1
ATOM 4344 N N . LEU D 1 142 ? -11.359 -28.441 31.011 1.000 27.333 142 LEU DDD N 1
ATOM 4345 C CA . LEU D 1 142 ? -11.749 -28.462 32.443 1.000 28.162 142 LEU DDD CA 1
ATOM 4346 C C . LEU D 1 142 ? -13.258 -28.262 32.498 1.000 27.816 142 LEU DDD C 1
ATOM 4347 O O . LEU D 1 142 ? -13.820 -27.872 31.452 1.000 26.575 142 LEU DDD O 1
ATOM 4352 N N . GLY D 1 143 ? -13.874 -28.524 33.655 1.000 28.938 143 GLY DDD N 1
ATOM 4353 C CA . GLY D 1 143 ? -15.299 -28.224 33.874 1.000 29.161 143 GLY DDD CA 1
ATOM 4354 C C . GLY D 1 143 ? -15.620 -27.820 35.301 1.000 30.679 143 GLY DDD C 1
ATOM 4355 O O . GLY D 1 143 ? -14.729 -27.879 36.177 1.000 31.709 143 GLY DDD O 1
ATOM 4356 N N . CYS D 1 144 ? -16.863 -27.397 35.515 1.000 31.172 144 CYS DDD N 1
ATOM 4357 C CA . CYS D 1 144 ? -17.501 -27.283 36.850 1.000 32.671 144 CYS DDD CA 1
ATOM 4358 C C . CYS D 1 144 ? -18.895 -27.895 36.802 1.000 31.693 144 CYS DDD C 1
ATOM 4359 O O . CYS D 1 144 ? -19.639 -27.583 35.862 1.000 30.744 144 CYS DDD O 1
ATOM 4362 N N . LEU D 1 145 ? -19.197 -28.742 37.780 1.000 31.803 145 LEU DDD N 1
ATOM 4363 C CA . LEU D 1 145 ? -20.533 -29.335 37.985 1.000 31.199 145 LEU DDD CA 1
ATOM 4364 C C . LEU D 1 145 ? -21.272 -28.480 39.013 1.000 31.506 145 LEU DDD C 1
ATOM 4365 O O . LEU D 1 145 ? -20.782 -28.366 40.159 1.000 33.000 145 LEU DDD O 1
ATOM 4370 N N . VAL D 1 146 ? -22.405 -27.903 38.617 1.000 30.154 146 VAL DDD N 1
ATOM 4371 C CA . VAL D 1 146 ? -23.233 -27.015 39.476 1.000 30.264 146 VAL DDD CA 1
ATOM 4372 C C . VAL D 1 146 ? -24.516 -27.780 39.782 1.000 30.061 146 VAL DDD C 1
ATOM 4373 O O . VAL D 1 146 ? -25.378 -27.874 38.898 1.000 28.997 146 VAL DDD O 1
ATOM 4377 N N . LYS D 1 147 ? -24.625 -28.319 40.992 1.000 30.938 147 LYS DDD N 1
ATOM 4378 C CA . LYS D 1 147 ? -25.594 -29.397 41.291 1.000 30.973 147 LYS DDD CA 1
ATOM 4379 C C . LYS D 1 147 ? -26.556 -28.949 42.394 1.000 31.232 147 LYS DDD C 1
ATOM 4380 O O . LYS D 1 147 ? -26.103 -28.334 43.388 1.000 32.596 147 LYS DDD O 1
ATOM 4386 N N . GLY D 1 148 ? -27.843 -29.226 42.195 1.000 29.924 148 GLY DDD N 1
ATOM 4387 C CA . GLY D 1 148 ? -28.881 -29.234 43.241 1.000 30.313 148 GLY DDD CA 1
ATOM 4388 C C . GLY D 1 148 ? -29.333 -27.845 43.666 1.000 29.817 148 GLY DDD C 1
ATOM 4389 O O . GLY D 1 148 ? -29.566 -27.656 44.872 1.000 30.740 148 GLY DDD O 1
ATOM 4390 N N . TYR D 1 149 ? -29.511 -26.918 42.719 1.000 28.069 149 TYR DDD N 1
ATOM 4391 C CA . TYR D 1 149 ? -29.974 -25.535 43.017 1.000 27.969 149 TYR DDD CA 1
ATOM 4392 C C . TYR D 1 149 ? -31.430 -25.354 42.578 1.000 27.115 149 TYR DDD C 1
ATOM 4393 O O . TYR D 1 149 ? -31.950 -26.170 41.807 1.000 26.355 149 TYR DDD O 1
ATOM 4402 N N . PHE D 1 150 ? -32.066 -24.290 43.072 1.000 27.488 150 PHE DDD N 1
ATOM 4403 C CA . PHE D 1 150 ? -33.416 -23.840 42.643 1.000 26.817 150 PHE DDD CA 1
ATOM 4404 C C . PHE D 1 150 ? -33.503 -22.335 42.896 1.000 27.268 150 PHE DDD C 1
ATOM 4405 O O . PHE D 1 150 ? -32.897 -21.858 43.845 1.000 28.435 150 PHE DDD O 1
ATOM 4413 N N . PRO D 1 151 ? -34.517 -21.637 42.355 1.000 26.796 151 PRO DDD N 1
ATOM 4414 C CA . PRO D 1 151 ? -34.800 -21.650 40.919 1.000 25.681 151 PRO DDD CA 1
ATOM 4415 C C . PRO D 1 151 ? -33.624 -21.387 39.973 1.000 25.268 151 PRO DDD C 1
ATOM 4416 O O . PRO D 1 151 ? -32.526 -21.208 40.412 1.000 25.577 151 PRO DDD O 1
ATOM 4420 N N . GLU D 1 152 ? -33.921 -21.394 38.675 1.000 24.686 152 GLU DDD N 1
ATOM 4421 C CA . GLU D 1 152 ? -33.033 -20.837 37.635 1.000 24.692 152 GLU DDD CA 1
ATOM 4422 C C . GLU D 1 152 ? -33.048 -19.314 37.623 1.000 25.683 152 GLU DDD C 1
ATOM 4423 O O . GLU D 1 152 ? -34.008 -18.722 38.122 1.000 26.094 152 GLU DDD O 1
ATOM 4429 N N . PRO D 1 153 ? -31.895 -18.642 37.446 1.000 26.430 153 PRO DDD N 1
ATOM 4430 C CA . PRO D 1 153 ? -30.779 -19.153 36.657 1.000 26.151 153 PRO DDD CA 1
ATOM 4431 C C . PRO D 1 153 ? -29.574 -19.219 37.613 1.000 27.180 153 PRO DDD C 1
ATOM 4432 O O . PRO D 1 153 ? -29.669 -18.683 38.692 1.000 27.977 153 PRO DDD O 1
ATOM 4436 N N . VAL D 1 154 ? -28.482 -19.879 37.206 1.000 27.369 154 VAL DDD N 1
ATOM 4437 C CA . VAL D 1 154 ? -27.117 -19.648 37.767 1.000 28.531 154 VAL DDD CA 1
ATOM 4438 C C . VAL D 1 154 ? -26.310 -18.975 36.651 1.000 28.830 154 VAL DDD C 1
ATOM 4439 O O . VAL D 1 154 ? -26.629 -19.234 35.479 1.000 28.184 154 VAL DDD O 1
ATOM 4443 N N . THR D 1 155 ? -25.297 -18.175 36.990 1.000 30.262 155 THR DDD N 1
ATOM 4444 C CA . THR D 1 155 ? -24.298 -17.664 36.010 1.000 30.829 155 THR DDD CA 1
ATOM 4445 C C . THR D 1 155 ? -22.933 -18.292 36.320 1.000 31.260 155 THR DDD C 1
ATOM 4446 O O . THR D 1 155 ? -22.493 -18.201 37.485 1.000 32.518 155 THR DDD O 1
ATOM 4450 N N . VAL D 1 156 ? -22.291 -18.899 35.319 1.000 31.051 156 VAL DDD N 1
ATOM 4451 C CA . VAL D 1 156 ? -20.927 -19.498 35.437 1.000 31.594 156 VAL DDD CA 1
ATOM 4452 C C . VAL D 1 156 ? -20.001 -18.699 34.535 1.000 32.593 156 VAL DDD C 1
ATOM 4453 O O . VAL D 1 156 ? -20.330 -18.539 33.354 1.000 32.201 156 VAL DDD O 1
ATOM 4457 N N . THR D 1 157 ? -18.897 -18.210 35.093 1.000 34.593 157 THR DDD N 1
ATOM 4458 C CA . THR D 1 157 ? -17.777 -17.610 34.329 1.000 35.834 157 THR DDD CA 1
ATOM 4459 C C . THR D 1 157 ? -16.497 -18.364 34.684 1.000 36.206 157 THR DDD C 1
ATOM 4460 O O . THR D 1 157 ? -16.497 -19.128 35.682 1.000 36.325 157 THR DDD O 1
ATOM 4464 N N . TRP D 1 158 ? -15.448 -18.117 33.907 1.000 37.483 158 TRP DDD N 1
ATOM 4465 C CA . TRP D 1 158 ? -14.109 -18.739 34.066 1.000 38.213 158 TRP DDD CA 1
ATOM 4466 C C . TRP D 1 158 ? -13.061 -17.628 34.176 1.000 40.877 158 TRP DDD C 1
ATOM 4467 O O . TRP D 1 158 ? -13.047 -16.727 33.286 1.000 41.568 158 TRP DDD O 1
ATOM 4478 N N . ASN D 1 159 ? -12.238 -17.698 35.234 1.000 42.865 159 ASN DDD N 1
ATOM 4479 C CA . ASN D 1 159 ? -11.245 -16.666 35.644 1.000 45.099 159 ASN DDD CA 1
ATOM 4480 C C . ASN D 1 159 ? -11.908 -15.291 35.493 1.000 46.727 159 ASN DDD C 1
ATOM 4481 O O . ASN D 1 159 ? -11.356 -14.441 34.770 1.000 48.114 159 ASN DDD O 1
ATOM 4486 N N . SER D 1 160 ? -13.076 -15.136 36.135 1.000 47.513 160 SER DDD N 1
ATOM 4487 C CA . SER D 1 160 ? -13.954 -13.931 36.168 1.000 48.224 160 SER DDD CA 1
ATOM 4488 C C . SER D 1 160 ? -14.218 -13.382 34.757 1.000 47.964 160 SER DDD C 1
ATOM 4489 O O . SER D 1 160 ? -14.310 -12.139 34.621 1.000 48.996 160 SER DDD O 1
ATOM 4492 N N . GLY D 1 161 ? -14.332 -14.261 33.753 1.000 45.869 161 GLY DDD N 1
ATOM 4493 C CA . GLY D 1 161 ? -14.754 -13.906 32.382 1.000 45.585 161 GLY DDD CA 1
ATOM 4494 C C . GLY D 1 161 ? -13.586 -13.683 31.444 1.000 46.477 161 GLY DDD C 1
ATOM 4495 O O . GLY D 1 161 ? -13.874 -13.545 30.232 1.000 46.493 161 GLY DDD O 1
ATOM 4496 N N . SER D 1 164 ? -13.568 -16.706 28.159 1.000 46.216 164 SER DDD N 1
ATOM 4497 C CA . SER D 1 164 ? -14.943 -16.679 27.592 1.000 45.318 164 SER DDD CA 1
ATOM 4498 C C . SER D 1 164 ? -14.994 -17.469 26.275 1.000 44.238 164 SER DDD C 1
ATOM 4499 O O . SER D 1 164 ? -16.058 -18.045 25.971 1.000 43.107 164 SER DDD O 1
ATOM 4502 N N . SER D 1 165 ? -13.878 -17.503 25.542 1.000 44.180 165 SER DDD N 1
ATOM 4503 C CA . SER D 1 165 ? -13.771 -18.007 24.150 1.000 43.552 165 SER DDD CA 1
ATOM 4504 C C . SER D 1 165 ? -14.051 -19.512 24.074 1.000 40.833 165 SER DDD C 1
ATOM 4505 O O . SER D 1 165 ? -14.809 -19.906 23.181 1.000 41.098 165 SER DDD O 1
ATOM 4508 N N . GLY D 1 166 ? -13.444 -20.323 24.946 1.000 38.746 166 GLY DDD N 1
ATOM 4509 C CA . GLY D 1 166 ? -13.512 -21.799 24.866 1.000 36.586 166 GLY DDD CA 1
ATOM 4510 C C . GLY D 1 166 ? -14.535 -22.399 25.825 1.000 34.760 166 GLY DDD C 1
ATOM 4511 O O . GLY D 1 166 ? -14.336 -23.580 26.252 1.000 34.415 166 GLY DDD O 1
ATOM 4512 N N . VAL D 1 167 ? -15.587 -21.642 26.162 1.000 32.934 167 VAL DDD N 1
ATOM 4513 C CA . VAL D 1 167 ? -16.557 -21.986 27.242 1.000 31.322 167 VAL DDD CA 1
ATOM 4514 C C . VAL D 1 167 ? -17.826 -22.574 26.617 1.000 29.286 167 VAL DDD C 1
ATOM 4515 O O . VAL D 1 167 ? -18.246 -22.117 25.558 1.000 29.784 167 VAL DDD O 1
ATOM 4519 N N . HIS D 1 168 ? -18.374 -23.605 27.251 1.000 27.648 168 HIS DDD N 1
ATOM 4520 C CA . HIS D 1 168 ? -19.732 -24.138 26.992 1.000 26.564 168 HIS DDD CA 1
ATOM 4521 C C . HIS D 1 168 ? -20.404 -24.372 28.334 1.000 25.628 168 HIS DDD C 1
ATOM 4522 O O . HIS D 1 168 ? -19.983 -25.305 29.022 1.000 25.361 168 HIS DDD O 1
ATOM 4529 N N . THR D 1 169 ? -21.440 -23.592 28.640 1.000 24.997 169 THR DDD N 1
ATOM 4530 C CA . THR D 1 169 ? -22.357 -23.858 29.768 1.000 24.484 169 THR DDD CA 1
ATOM 4531 C C . THR D 1 169 ? -23.626 -24.481 29.193 1.000 23.796 169 THR DDD C 1
ATOM 4532 O O . THR D 1 169 ? -24.343 -23.785 28.453 1.000 23.729 169 THR DDD O 1
ATOM 4536 N N . PHE D 1 170 ? -23.896 -25.729 29.572 1.000 23.073 170 PHE DDD N 1
ATOM 4537 C CA . PHE D 1 170 ? -25.012 -26.553 29.049 1.000 22.701 170 PHE DDD CA 1
ATOM 4538 C C . PHE D 1 170 ? -26.286 -26.165 29.787 1.000 22.789 170 PHE DDD C 1
ATOM 4539 O O . PHE D 1 170 ? -26.218 -25.789 30.963 1.000 22.963 170 PHE DDD O 1
ATOM 4547 N N . PRO D 1 171 ? -27.462 -26.237 29.124 1.000 22.851 171 PRO DDD N 1
ATOM 4548 C CA . PRO D 1 171 ? -28.741 -25.988 29.782 1.000 23.059 171 PRO DDD CA 1
ATOM 4549 C C . PRO D 1 171 ? -28.912 -26.890 31.014 1.000 23.239 171 PRO DDD C 1
ATOM 4550 O O . PRO D 1 171 ? -28.530 -28.068 30.964 1.000 22.947 171 PRO DDD O 1
ATOM 4554 N N . ALA D 1 172 ? -29.532 -26.355 32.060 1.000 23.747 172 ALA DDD N 1
ATOM 4555 C CA . ALA D 1 172 ? -29.760 -27.085 33.329 1.000 24.896 172 ALA DDD CA 1
ATOM 4556 C C . ALA D 1 172 ? -30.874 -28.118 33.138 1.000 25.856 172 ALA DDD C 1
ATOM 4557 O O . ALA D 1 172 ? -31.799 -27.840 32.349 1.000 25.829 172 ALA DDD O 1
ATOM 4559 N N . VAL D 1 173 ? -30.737 -29.286 33.778 1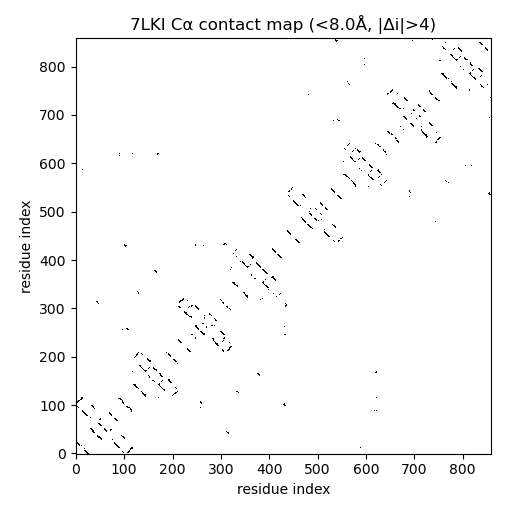.000 27.226 173 VAL DDD N 1
ATOM 4560 C CA . VAL D 1 173 ? -31.742 -30.391 33.787 1.000 28.648 173 VAL DDD CA 1
ATOM 4561 C C . VAL D 1 173 ? -32.224 -30.589 35.232 1.000 30.424 173 VAL DDD C 1
ATOM 4562 O O . VAL D 1 173 ? -31.440 -30.350 36.182 1.000 30.227 173 VAL DDD O 1
ATOM 4566 N N . LEU D 1 174 ? -33.468 -31.030 35.392 1.000 32.537 174 LEU DDD N 1
ATOM 4567 C CA . LEU D 1 174 ? -34.079 -31.315 36.713 1.000 34.709 174 LEU DDD CA 1
ATOM 4568 C C . LEU D 1 174 ? -33.858 -32.779 37.080 1.000 37.072 174 LEU DDD C 1
ATOM 4569 O O . LEU D 1 174 ? -34.057 -33.626 36.205 1.000 37.783 174 LEU DDD O 1
ATOM 4574 N N . GLN D 1 175 ? -33.475 -33.038 38.332 1.000 40.276 175 GLN DDD N 1
ATOM 4575 C CA . GLN D 1 175 ? -33.566 -34.367 39.007 1.000 43.395 175 GLN DDD CA 1
ATOM 4576 C C . GLN D 1 175 ? -34.029 -34.151 40.446 1.000 45.488 175 GLN DDD C 1
ATOM 4577 O O . GLN D 1 175 ? -33.279 -33.500 41.202 1.000 46.087 175 GLN DDD O 1
ATOM 4583 N N . SER D 1 176 ? -35.214 -34.677 40.777 1.000 47.939 176 SER DDD N 1
ATOM 4584 C CA . SER D 1 176 ? -35.899 -34.530 42.086 1.000 49.378 176 SER DDD CA 1
ATOM 4585 C C . SER D 1 176 ? -36.044 -33.049 42.424 1.000 47.686 176 SER DDD C 1
ATOM 4586 O O . SER D 1 176 ? -35.594 -32.659 43.511 1.000 49.661 176 SER DDD O 1
ATOM 4589 N N . ASP D 1 177 ? -36.619 -32.276 41.500 1.000 45.362 177 ASP DDD N 1
ATOM 4590 C CA . ASP D 1 177 ? -37.053 -30.869 41.703 1.000 43.688 177 ASP DDD CA 1
ATOM 4591 C C . ASP D 1 177 ? -35.874 -29.920 41.933 1.000 39.881 177 ASP DDD C 1
ATOM 4592 O O . ASP D 1 177 ? -36.144 -28.772 42.340 1.000 40.131 177 ASP DDD O 1
ATOM 4597 N N . LEU D 1 178 ? -34.638 -30.341 41.673 1.000 36.214 178 LEU DDD N 1
ATOM 4598 C CA . LEU D 1 178 ? -33.465 -29.434 41.711 1.000 33.933 178 LEU DDD CA 1
ATOM 4599 C C . LEU D 1 178 ? -32.764 -29.417 40.351 1.000 31.397 178 LEU DDD C 1
ATOM 4600 O O . LEU D 1 178 ? -32.793 -30.450 39.653 1.000 30.792 178 LEU DDD O 1
ATOM 4605 N N . TYR D 1 179 ? -32.194 -28.272 39.976 1.000 29.250 179 TYR DDD N 1
ATOM 4606 C CA . TYR D 1 179 ? -31.432 -28.126 38.709 1.000 27.538 179 TYR DDD CA 1
ATOM 4607 C C . TYR D 1 179 ? -29.985 -28.585 38.917 1.000 27.032 179 TYR DDD C 1
ATOM 4608 O O . TYR D 1 179 ? -29.428 -28.419 40.018 1.000 27.224 179 TYR DDD O 1
ATOM 4617 N N . THR D 1 180 ? -29.406 -29.169 37.866 1.000 25.799 180 THR DDD N 1
ATOM 4618 C CA . THR D 1 180 ? -27.949 -29.405 37.725 1.000 25.475 180 THR DDD CA 1
ATOM 4619 C C . THR D 1 180 ? -27.524 -28.997 36.319 1.000 24.205 180 THR DDD C 1
ATOM 4620 O O . THR D 1 180 ? -28.237 -29.355 35.373 1.000 23.578 180 THR DDD O 1
ATOM 4624 N N . LEU D 1 181 ? -26.409 -28.284 36.196 1.000 23.763 181 LEU DDD N 1
ATOM 4625 C CA . LEU D 1 181 ? -25.719 -28.109 34.898 1.000 22.919 181 LEU DDD CA 1
ATOM 4626 C C . LEU D 1 181 ? -24.220 -28.281 35.106 1.000 23.156 181 LEU DDD C 1
ATOM 4627 O O . LEU D 1 181 ? -23.762 -28.388 36.252 1.000 23.967 181 LEU DDD O 1
ATOM 4632 N N . SER D 1 182 ? -23.505 -28.333 34.000 1.000 22.701 182 SER DDD N 1
ATOM 4633 C CA . SER D 1 182 ? -22.032 -28.330 33.931 1.000 22.815 182 SER DDD CA 1
ATOM 4634 C C . SER D 1 182 ? -21.605 -27.242 32.957 1.000 22.209 182 SER DDD C 1
ATOM 4635 O O . SER D 1 182 ? -22.415 -26.867 32.089 1.000 21.592 182 SER DDD O 1
ATOM 4638 N N . SER D 1 183 ? -20.376 -26.768 33.120 1.000 22.291 183 SER DDD N 1
ATOM 4639 C CA . SER D 1 183 ? -19.713 -25.825 32.198 1.000 22.123 183 SER DDD CA 1
ATOM 4640 C C . SER D 1 183 ? -18.340 -26.402 31.854 1.000 22.167 183 SER DDD C 1
ATOM 4641 O O . SER D 1 183 ? -17.682 -26.909 32.763 1.000 22.744 183 SER DDD O 1
ATOM 4644 N N . SER D 1 184 ? -17.967 -26.407 30.576 1.000 21.850 184 SER DDD N 1
ATOM 4645 C CA . SER D 1 184 ? -16.622 -26.814 30.098 1.000 21.934 184 SER DDD CA 1
ATOM 4646 C C . SER D 1 184 ? -15.858 -25.568 29.677 1.000 22.171 184 SER DDD C 1
ATOM 4647 O O . SER D 1 184 ? -16.466 -24.649 29.150 1.000 22.003 184 SER DDD O 1
ATOM 4650 N N . VAL D 1 185 ? -14.550 -25.582 29.873 1.000 22.577 185 VAL DDD N 1
ATOM 4651 C CA . VAL D 1 185 ? -13.645 -24.556 29.293 1.000 22.965 185 VAL DDD CA 1
ATOM 4652 C C . VAL D 1 185 ? -12.476 -25.305 28.657 1.000 22.813 185 VAL DDD C 1
ATOM 4653 O O . VAL D 1 185 ? -12.061 -26.340 29.205 1.000 22.719 185 VAL DDD O 1
ATOM 4657 N N . THR D 1 186 ? -11.993 -24.804 27.526 1.000 22.890 186 THR DDD N 1
ATOM 4658 C CA . THR D 1 186 ? -10.790 -25.317 26.836 1.000 23.004 186 THR DDD CA 1
ATOM 4659 C C . THR D 1 186 ? -9.729 -24.213 26.893 1.000 23.796 186 THR DDD C 1
ATOM 4660 O O . THR D 1 186 ? -10.063 -23.045 26.629 1.000 24.172 186 THR DDD O 1
ATOM 4664 N N . VAL D 1 187 ? -8.515 -24.584 27.300 1.000 24.201 187 VAL DDD N 1
ATOM 4665 C CA . VAL D 1 187 ? -7.327 -23.693 27.431 1.000 25.134 187 VAL DDD CA 1
ATOM 4666 C C . VAL D 1 187 ? -6.125 -24.434 26.858 1.000 25.166 187 VAL DDD C 1
ATOM 4667 O O . VAL D 1 187 ? -6.111 -25.674 26.794 1.000 24.591 187 VAL DDD O 1
ATOM 4671 N N . PRO D 1 188 ? -5.079 -23.698 26.420 1.000 25.860 188 PRO DDD N 1
ATOM 4672 C CA . PRO D 1 188 ? -3.816 -24.320 26.030 1.000 25.968 188 PRO DDD CA 1
ATOM 4673 C C . PRO D 1 188 ? -3.205 -25.029 27.246 1.000 26.299 188 PRO DDD C 1
ATOM 4674 O O . PRO D 1 188 ? -3.313 -24.518 28.348 1.000 26.908 188 PRO DDD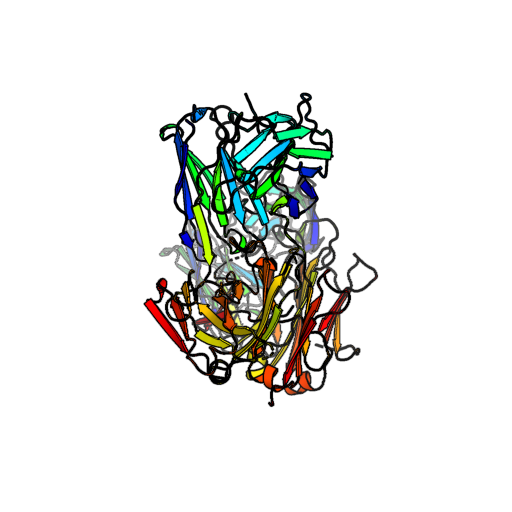 O 1
ATOM 4678 N N . SER D 1 189 ? -2.604 -26.197 27.012 1.000 25.928 189 SER DDD N 1
ATOM 4679 C CA . SER D 1 189 ? -1.926 -27.038 28.030 1.000 26.448 189 SER DDD CA 1
ATOM 4680 C C . SER D 1 189 ? -0.784 -26.256 28.684 1.000 27.678 189 SER DDD C 1
ATOM 4681 O O . SER D 1 189 ? -0.430 -26.582 29.827 1.000 28.501 189 SER DDD O 1
ATOM 4684 N N . SER D 1 190 ? -0.231 -25.266 27.986 1.000 27.952 190 SER DDD N 1
ATOM 4685 C CA . SER D 1 190 ? 0.817 -24.370 28.538 1.000 29.418 190 SER DDD CA 1
ATOM 4686 C C . SER D 1 190 ? 0.267 -23.553 29.718 1.000 30.106 190 SER DDD C 1
ATOM 4687 O O . SER D 1 190 ? 1.070 -23.175 30.569 1.000 31.596 190 SER DDD O 1
ATOM 4690 N N . THR D 1 191 ? -1.035 -23.288 29.779 1.000 29.218 191 THR DDD N 1
ATOM 4691 C CA . THR D 1 191 ? -1.619 -22.364 30.789 1.000 30.022 191 THR DDD CA 1
ATOM 4692 C C . THR D 1 191 ? -2.090 -23.138 32.021 1.000 29.960 191 THR DDD C 1
ATOM 4693 O O . THR D 1 191 ? -2.211 -22.508 33.074 1.000 31.118 191 THR DDD O 1
ATOM 4697 N N . TRP D 1 192 ? -2.409 -24.428 31.897 1.000 28.759 192 TRP DDD N 1
ATOM 4698 C CA . TRP D 1 192 ? -2.974 -25.197 33.037 1.000 28.886 192 TRP DDD CA 1
ATOM 4699 C C . TRP D 1 192 ? -2.382 -26.598 33.141 1.000 28.944 192 TRP DDD C 1
ATOM 4700 O O . TRP D 1 192 ? -2.408 -27.335 32.158 1.000 27.808 192 TRP DDD O 1
ATOM 4711 N N . PRO D 1 193 ? -1.510 -26.836 34.141 1.000 30.596 193 PRO DDD N 1
ATOM 4712 C CA . PRO D 1 193 ? -1.836 -26.645 35.552 1.000 31.963 193 PRO DDD CA 1
ATOM 4713 C C . PRO D 1 193 ? -0.966 -25.473 36.078 1.000 33.783 193 PRO DDD C 1
ATOM 4714 O O . PRO D 1 193 ? -1.109 -25.089 37.227 1.000 35.072 193 PRO DDD O 1
ATOM 4718 N N . SER D 1 194 ? -0.075 -24.934 35.226 1.000 33.929 194 SER DDD N 1
ATOM 4719 C CA . SER D 1 194 ? 0.945 -23.911 35.585 1.000 35.960 194 SER DDD CA 1
ATOM 4720 C C . SER D 1 194 ? 0.259 -22.658 36.154 1.000 37.012 194 SER DDD C 1
ATOM 4721 O O . SER D 1 194 ? 0.679 -22.227 37.228 1.000 38.941 194 SER DDD O 1
ATOM 4724 N N . GLU D 1 195 ? -0.748 -22.116 35.454 1.000 35.979 195 GLU DDD N 1
ATOM 4725 C CA . GLU D 1 195 ? -1.610 -20.998 35.926 1.000 36.959 195 GLU DDD CA 1
ATOM 4726 C C . GLU D 1 195 ? -2.929 -21.617 36.382 1.000 36.197 195 GLU DDD C 1
ATOM 4727 O O . GLU D 1 195 ? -3.239 -22.753 35.957 1.000 34.593 195 GLU DDD O 1
ATOM 4733 N N . THR D 1 196 ? -3.656 -20.909 37.234 1.000 37.700 196 THR DDD N 1
ATOM 4734 C CA . THR D 1 196 ? -4.917 -21.400 37.837 1.000 37.563 196 THR DDD CA 1
ATOM 4735 C C . THR D 1 196 ? -6.058 -21.182 36.847 1.000 36.442 196 THR DDD C 1
ATOM 4736 O O . THR D 1 196 ? -5.973 -20.296 35.968 1.000 36.328 196 THR DDD O 1
ATOM 4740 N N . VAL D 1 197 ? -7.082 -22.001 37.016 1.000 36.196 197 VAL DDD N 1
ATOM 4741 C CA . VAL D 1 197 ? -8.383 -21.900 36.311 1.000 35.588 197 VAL DDD CA 1
ATOM 4742 C C . VAL D 1 197 ? -9.462 -22.143 37.365 1.000 36.601 197 VAL DDD C 1
ATOM 4743 O O . VAL D 1 197 ? -9.361 -23.143 38.127 1.000 36.940 197 VAL DDD O 1
ATOM 4747 N N . THR D 1 198 ? -10.366 -21.176 37.482 1.000 37.946 198 THR DDD N 1
ATOM 4748 C CA . THR D 1 198 ? -11.422 -21.094 38.518 1.000 39.510 198 THR DDD CA 1
ATOM 4749 C C . THR D 1 198 ? -12.739 -20.851 37.776 1.000 38.896 198 THR DDD C 1
ATOM 4750 O O . THR D 1 198 ? -12.759 -19.983 36.876 1.000 38.787 198 THR DDD O 1
ATOM 4754 N N . CYS D 1 199 ? -13.785 -21.612 38.084 1.000 39.358 199 CYS DDD N 1
ATOM 4755 C CA . CYS D 1 199 ? -15.150 -21.256 37.624 1.000 39.400 199 CYS DDD CA 1
ATOM 4756 C C . CYS D 1 199 ? -15.825 -20.439 38.727 1.000 40.969 199 CYS DDD C 1
ATOM 4757 O O . CYS D 1 199 ? -15.682 -20.808 39.911 1.000 42.709 199 CYS DDD O 1
ATOM 4760 N N . ASN D 1 200 ? -16.482 -19.352 38.333 1.000 41.711 200 ASN DDD N 1
ATOM 4761 C CA . ASN D 1 200 ? -17.190 -18.418 39.250 1.000 43.256 200 ASN DDD CA 1
ATOM 4762 C C . ASN D 1 200 ? -18.691 -18.619 39.043 1.000 41.603 200 ASN DDD C 1
ATOM 4763 O O . ASN D 1 200 ? -19.179 -18.289 37.952 1.000 40.115 200 ASN DDD O 1
ATOM 4768 N N . VAL D 1 201 ? -19.353 -19.195 40.047 1.000 41.465 201 VAL DDD N 1
ATOM 4769 C CA . VAL D 1 201 ? -20.768 -19.650 39.985 1.000 40.108 201 VAL DDD CA 1
ATOM 4770 C C . VAL D 1 201 ? -21.587 -18.707 40.864 1.000 41.042 201 VAL DDD C 1
ATOM 4771 O O . VAL D 1 201 ? -21.304 -18.663 42.076 1.000 43.570 201 VAL DDD O 1
ATOM 4775 N N . ALA D 1 202 ? -22.524 -17.961 40.277 1.000 39.471 202 ALA DDD N 1
ATOM 4776 C CA . ALA D 1 202 ? -23.442 -17.061 41.016 1.000 40.094 202 ALA DDD CA 1
ATOM 4777 C C . ALA D 1 202 ? -24.873 -17.591 40.911 1.000 38.280 202 ALA DDD C 1
ATOM 4778 O O . ALA D 1 202 ? -25.319 -17.819 39.774 1.000 36.714 202 ALA DDD O 1
ATOM 4780 N N . HIS D 1 203 ? -25.536 -17.794 42.059 1.000 38.496 203 HIS DDD N 1
ATOM 4781 C CA . HIS D 1 203 ? -26.983 -18.126 42.173 1.000 37.528 203 HIS DDD CA 1
ATOM 4782 C C . HIS D 1 203 ? -27.701 -16.939 42.817 1.000 39.004 203 HIS DDD C 1
ATOM 4783 O O . HIS D 1 203 ? -27.760 -16.823 44.039 1.000 40.665 203 HIS DDD O 1
ATOM 4790 N N . PRO D 1 204 ? -28.225 -15.985 42.016 1.000 38.802 204 PRO DDD N 1
ATOM 4791 C CA . PRO D 1 204 ? -28.822 -14.762 42.559 1.000 40.221 204 PRO DDD CA 1
ATOM 4792 C C . PRO D 1 204 ? -29.926 -14.992 43.604 1.000 40.586 204 PRO DDD C 1
ATOM 4793 O O . PRO D 1 204 ? -29.912 -14.327 44.596 1.000 41.747 204 PRO DDD O 1
ATOM 4797 N N . ALA D 1 205 ? -30.823 -15.955 43.366 1.000 39.442 205 ALA DDD N 1
ATOM 4798 C CA . ALA D 1 205 ? -31.984 -16.264 44.231 1.000 40.023 205 ALA DDD CA 1
ATOM 4799 C C . ALA D 1 205 ? -31.533 -16.642 45.650 1.000 41.817 205 ALA DDD C 1
ATOM 4800 O O . ALA D 1 205 ? -32.270 -16.284 46.585 1.000 42.687 205 ALA DDD O 1
ATOM 4802 N N . SER D 1 206 ? -30.401 -17.344 45.820 1.000 42.357 206 SER DDD N 1
ATOM 4803 C CA . SER D 1 206 ? -29.859 -17.734 47.153 1.000 44.199 206 SER DDD CA 1
ATOM 4804 C C . SER D 1 206 ? -28.790 -16.738 47.614 1.000 46.481 206 SER DDD C 1
ATOM 4805 O O . SER D 1 206 ? -28.251 -16.955 48.706 1.000 47.742 206 SER DDD O 1
ATOM 4808 N N . SER D 1 207 ? -28.474 -15.718 46.808 1.000 47.106 207 SER DDD N 1
ATOM 4809 C CA . SER D 1 207 ? -27.375 -14.747 47.062 1.000 49.597 207 SER DDD CA 1
ATOM 4810 C C . SER D 1 207 ? -26.054 -15.496 47.281 1.000 50.768 207 SER DDD C 1
ATOM 4811 O O . SER D 1 207 ? -25.336 -15.141 48.225 1.000 53.033 207 SER DDD O 1
ATOM 4814 N N . THR D 1 208 ? -25.767 -16.473 46.412 1.000 50.059 208 THR DDD N 1
ATOM 4815 C CA . THR D 1 208 ? -24.613 -17.414 46.437 1.000 50.689 208 THR DDD CA 1
ATOM 4816 C C . THR D 1 208 ? -23.548 -16.962 45.437 1.000 51.162 208 THR DDD C 1
ATOM 4817 O O . THR D 1 208 ? -23.915 -16.668 44.290 1.000 49.070 208 THR DDD O 1
ATOM 4821 N N . LYS D 1 209 ? -22.280 -16.970 45.855 1.000 54.165 209 LYS DDD N 1
ATOM 4822 C CA . LYS D 1 209 ? -21.093 -16.974 44.957 1.000 55.411 209 LYS DDD CA 1
ATOM 4823 C C . LYS D 1 209 ? -20.097 -18.047 45.424 1.000 56.942 209 LYS DDD C 1
ATOM 4824 O O . LYS D 1 209 ? -19.712 -18.037 46.610 1.000 58.504 209 LYS DDD O 1
ATOM 4830 N N . VAL D 1 210 ? -19.678 -18.923 44.511 1.000 56.590 210 VAL DDD N 1
ATOM 4831 C CA . VAL D 1 210 ? -18.588 -19.910 44.744 1.000 58.492 210 VAL DDD CA 1
ATOM 4832 C C . VAL D 1 210 ? -17.544 -19.708 43.644 1.000 58.840 210 VAL DDD C 1
ATOM 4833 O O . VAL D 1 210 ? -17.939 -19.544 42.475 1.000 58.639 210 VAL DDD O 1
ATOM 4837 N N . ASP D 1 211 ? -16.268 -19.660 44.031 1.000 61.653 211 ASP DDD N 1
ATOM 4838 C CA . ASP D 1 211 ? -15.092 -19.668 43.122 1.000 61.533 211 ASP DDD CA 1
ATOM 4839 C C . ASP D 1 211 ? -14.361 -20.989 43.357 1.000 61.828 211 ASP DDD C 1
ATOM 4840 O O . ASP D 1 211 ? -13.778 -21.142 44.449 1.000 63.318 211 ASP DDD O 1
ATOM 4845 N N . LYS D 1 212 ? -14.449 -21.921 42.403 1.000 60.044 212 LYS DDD N 1
ATOM 4846 C CA . LYS D 1 212 ? -13.821 -23.264 42.503 1.000 60.401 212 LYS DDD CA 1
ATOM 4847 C C . LYS D 1 212 ? -12.598 -23.314 41.594 1.000 59.729 212 LYS DDD C 1
ATOM 4848 O O . LYS D 1 212 ? -12.775 -23.400 40.366 1.000 57.874 212 LYS DDD O 1
ATOM 4854 N N . LYS D 1 213 ? -11.412 -23.243 42.198 1.000 60.192 213 LYS DDD N 1
ATOM 4855 C CA . LYS D 1 213 ? -10.114 -23.455 41.513 1.000 59.047 213 LYS DDD CA 1
ATOM 4856 C C . LYS D 1 213 ? -10.066 -24.927 41.093 1.000 56.310 213 LYS DDD C 1
ATOM 4857 O O . LYS D 1 213 ? -10.424 -25.781 41.928 1.000 56.786 213 LYS DDD O 1
ATOM 4863 N N . ILE D 1 214 ? -9.680 -25.207 39.844 1.000 52.938 214 ILE DDD N 1
ATOM 4864 C CA . ILE D 1 214 ? -9.539 -26.597 39.319 1.000 50.861 214 ILE DDD CA 1
ATOM 4865 C C . ILE D 1 214 ? -8.109 -27.059 39.618 1.000 50.504 214 ILE DDD C 1
ATOM 4866 O O . ILE D 1 214 ? -7.180 -26.412 39.115 1.000 50.317 214 ILE DDD O 1
ATOM 4871 N N . VAL D 1 215 ? -7.950 -28.115 40.426 1.000 50.064 215 VAL DDD N 1
ATOM 4872 C CA . VAL D 1 215 ? -6.629 -28.640 40.895 1.000 50.398 215 VAL DDD CA 1
ATOM 4873 C C . VAL D 1 215 ? -6.380 -29.986 40.215 1.000 48.433 215 VAL DDD C 1
ATOM 4874 O O . VAL D 1 215 ? -7.258 -30.847 40.179 1.000 47.418 215 VAL DDD O 1
ATOM 4878 N N . PRO D 1 216 ? -5.174 -30.234 39.664 1.000 47.147 216 PRO DDD N 1
ATOM 4879 C CA . PRO D 1 216 ? -4.928 -31.469 38.920 1.000 46.007 216 PRO DDD CA 1
ATOM 4880 C C . PRO D 1 216 ? -5.201 -32.761 39.712 1.000 46.769 216 PRO DDD C 1
ATOM 4881 O O . PRO D 1 216 ? -5.144 -32.863 40.938 1.000 47.912 216 PRO DDD O 1
ATOM 4885 N N . VAL E 2 2 ? -57.869 -21.006 16.117 1.000 30.011 2 VAL EEE N 1
ATOM 4886 C CA . VAL E 2 2 ? -57.129 -21.229 14.829 1.000 30.485 2 VAL EEE CA 1
ATOM 4887 C C . VAL E 2 2 ? -55.767 -21.869 15.122 1.000 29.772 2 VAL EEE C 1
ATOM 4888 O O . VAL E 2 2 ? -55.019 -21.294 15.918 1.000 28.848 2 VAL EEE O 1
ATOM 4892 N N . VAL E 2 3 ? -55.460 -22.998 14.480 1.000 29.877 3 VAL EEE N 1
ATOM 4893 C CA . VAL E 2 3 ? -54.148 -23.693 14.609 1.000 29.532 3 VAL EEE CA 1
ATOM 4894 C C . VAL E 2 3 ? -53.237 -23.234 13.462 1.000 29.670 3 VAL EEE C 1
ATOM 4895 O O . VAL E 2 3 ? -53.695 -23.221 12.286 1.000 30.320 3 VAL EEE O 1
ATOM 4899 N N . MET E 2 4 ? -52.013 -22.813 13.810 1.000 28.753 4 MET EEE N 1
ATOM 4900 C CA . MET E 2 4 ? -50.961 -22.368 12.860 1.000 28.927 4 MET EEE CA 1
ATOM 4901 C C . MET E 2 4 ? -49.878 -23.446 12.790 1.000 29.005 4 MET EEE C 1
ATOM 4902 O O . MET E 2 4 ? -49.331 -23.816 13.854 1.000 28.192 4 MET EEE O 1
ATOM 4907 N N . THR E 2 5 ? -49.624 -23.967 11.591 1.000 29.864 5 THR EEE N 1
ATOM 4908 C CA . THR E 2 5 ? -48.658 -25.068 11.340 1.000 30.493 5 THR EEE CA 1
ATOM 4909 C C . THR E 2 5 ? -47.503 -24.509 10.508 1.000 30.972 5 THR EEE C 1
ATOM 4910 O O . THR E 2 5 ? -47.760 -24.093 9.371 1.000 31.393 5 THR EEE O 1
ATOM 4914 N N . GLN E 2 6 ? -46.290 -24.462 11.062 1.000 30.988 6 GLN EEE N 1
ATOM 4915 C CA . GLN E 2 6 ? -45.083 -24.011 10.324 1.000 31.755 6 GLN EEE CA 1
ATOM 4916 C C . GLN E 2 6 ? -44.263 -25.237 9.911 1.000 32.871 6 GLN EEE C 1
ATOM 4917 O O . GLN E 2 6 ? -43.984 -26.071 10.776 1.000 33.104 6 GLN EEE O 1
ATOM 4923 N N . THR E 2 7 ? -43.857 -25.312 8.645 1.000 34.462 7 THR EEE N 1
ATOM 4924 C CA . THR E 2 7 ? -42.878 -26.300 8.127 1.000 35.705 7 THR EEE CA 1
ATOM 4925 C C . THR E 2 7 ? -41.608 -25.537 7.772 1.000 36.013 7 THR EEE C 1
ATOM 4926 O O . THR E 2 7 ? -41.657 -24.331 7.532 1.000 35.900 7 THR EEE O 1
ATOM 4930 N N . PRO E 2 8 ? -40.518 -26.256 7.441 1.000 36.688 8 PRO EEE N 1
ATOM 4931 C CA . PRO E 2 8 ? -39.699 -26.943 8.438 1.000 36.454 8 PRO EEE CA 1
ATOM 4932 C C . PRO E 2 8 ? -39.759 -26.377 9.866 1.000 35.373 8 PRO EEE C 1
ATOM 4933 O O . PRO E 2 8 ? -40.072 -25.222 10.072 1.000 35.360 8 PRO EEE O 1
ATOM 4937 N N . LEU E 2 9 ? -39.487 -27.248 10.829 1.000 35.091 9 LEU EEE N 1
ATOM 4938 C CA . LEU E 2 9 ? -39.347 -26.889 12.267 1.000 34.169 9 LEU EEE CA 1
ATOM 4939 C C . LEU E 2 9 ? -37.947 -26.296 12.453 1.000 33.553 9 LEU EEE C 1
ATOM 4940 O O . LEU E 2 9 ? -37.812 -25.287 13.187 1.000 32.522 9 LEU EEE O 1
ATOM 4945 N N . THR E 2 10 ? -36.979 -26.862 11.723 1.000 33.792 10 THR EEE N 1
ATOM 4946 C CA . THR E 2 10 ? -35.598 -26.339 11.553 1.000 33.846 10 THR EEE CA 1
ATOM 4947 C C . THR E 2 10 ? -35.238 -26.259 10.063 1.000 33.899 10 THR EEE C 1
ATOM 4948 O O . THR E 2 10 ? -35.388 -27.280 9.378 1.000 34.143 10 THR EEE O 1
ATOM 4952 N N . LEU E 2 11 ? -34.751 -25.099 9.603 1.000 33.372 11 LEU EEE N 1
ATOM 4953 C CA . LEU E 2 11 ? -34.172 -24.919 8.244 1.000 33.902 11 LEU EEE CA 1
ATOM 4954 C C . LEU E 2 11 ? -32.674 -24.642 8.401 1.000 33.901 11 LEU EEE C 1
ATOM 4955 O O . LEU E 2 11 ? -32.322 -23.724 9.182 1.000 33.424 11 LEU EEE O 1
ATOM 4960 N N . SER E 2 12 ? -31.837 -25.439 7.728 1.000 34.305 12 SER EEE N 1
ATOM 4961 C CA . SER E 2 12 ? -30.377 -25.219 7.617 1.000 34.627 12 SER EEE CA 1
ATOM 4962 C C . SER E 2 12 ? -30.149 -24.280 6.429 1.000 34.968 12 SER EEE C 1
ATOM 4963 O O . SER E 2 12 ? -30.703 -24.560 5.341 1.000 35.288 12 SER EEE O 1
ATOM 4966 N N . VAL E 2 13 ? -29.435 -23.174 6.649 1.000 34.626 13 VAL EEE N 1
ATOM 4967 C CA . VAL E 2 13 ? -29.232 -22.100 5.637 1.000 34.901 13 VAL EEE CA 1
ATOM 4968 C C . VAL E 2 13 ? -27.742 -21.803 5.507 1.000 35.404 13 VAL EEE C 1
ATOM 4969 O O . VAL E 2 13 ? -27.006 -22.043 6.463 1.000 34.970 13 VAL EEE O 1
ATOM 4973 N N . THR E 2 14 ? -27.329 -21.333 4.329 1.000 36.069 14 THR EEE N 1
ATOM 4974 C CA . THR E 2 14 ? -25.960 -20.840 4.050 1.000 36.813 14 THR EEE CA 1
ATOM 4975 C C . THR E 2 14 ? -26.044 -19.318 3.922 1.000 36.786 14 THR EEE C 1
ATOM 4976 O O . THR E 2 14 ? -26.982 -18.831 3.245 1.000 36.607 14 THR EEE O 1
ATOM 4980 N N . ILE E 2 15 ? -25.145 -18.595 4.591 1.000 36.815 15 ILE EEE N 1
ATOM 4981 C CA . ILE E 2 15 ? -25.064 -17.112 4.486 1.000 37.021 15 ILE EEE CA 1
ATOM 4982 C C . ILE E 2 15 ? -24.832 -16.793 3.005 1.000 38.126 15 ILE EEE C 1
ATOM 4983 O O . ILE E 2 15 ? -23.940 -17.425 2.387 1.000 38.794 15 ILE EEE O 1
ATOM 4988 N N . GLY E 2 16 ? -25.651 -15.904 2.441 1.000 38.085 16 GLY EEE N 1
ATOM 4989 C CA . GLY E 2 16 ? -25.576 -15.528 1.015 1.000 39.167 16 GLY EEE CA 1
ATOM 4990 C C . GLY E 2 16 ? -26.640 -16.207 0.162 1.000 39.026 16 GLY EEE C 1
ATOM 4991 O O . GLY E 2 16 ? -26.916 -15.680 -0.926 1.000 39.582 16 GLY EEE O 1
ATOM 4992 N N . GLN E 2 17 ? -27.196 -17.339 0.621 1.000 38.397 17 GLN EEE N 1
ATOM 4993 C CA . GLN E 2 17 ? -28.207 -18.154 -0.116 1.000 38.418 17 GLN EEE CA 1
ATOM 4994 C C . GLN E 2 17 ? -29.607 -17.837 0.413 1.000 37.488 17 GLN EEE C 1
ATOM 4995 O O . GLN E 2 17 ? -29.782 -17.378 1.543 1.000 36.679 17 GLN EEE O 1
ATOM 5001 N N . PRO E 2 18 ? -30.663 -18.054 -0.401 1.000 37.774 18 PRO EEE N 1
ATOM 5002 C CA . PRO E 2 18 ? -32.027 -17.764 0.034 1.000 36.981 18 PRO EEE CA 1
ATOM 5003 C C . PRO E 2 18 ? -32.529 -18.750 1.103 1.000 36.157 18 PRO EEE C 1
ATOM 5004 O O . PRO E 2 18 ? -31.941 -19.818 1.279 1.000 36.223 18 PRO EEE O 1
ATOM 5008 N N . ALA E 2 19 ? -33.591 -18.351 1.806 1.000 35.305 19 ALA EEE N 1
ATOM 5009 C CA . ALA E 2 19 ? -34.373 -19.208 2.720 1.000 34.575 19 ALA EEE CA 1
ATOM 5010 C C . ALA E 2 19 ? -35.857 -19.028 2.418 1.000 34.452 19 ALA EEE C 1
ATOM 5011 O O . ALA E 2 19 ? -36.247 -17.892 2.084 1.000 34.614 19 ALA EEE O 1
ATOM 5013 N N . SER E 2 20 ? -36.640 -20.102 2.552 1.000 34.274 20 SER EEE N 1
ATOM 5014 C CA . SER E 2 20 ? -38.121 -20.086 2.457 1.000 34.229 20 SER EEE CA 1
ATOM 5015 C C . SER E 2 20 ? -38.696 -20.896 3.622 1.000 33.507 20 SER EEE C 1
ATOM 5016 O O . SER E 2 20 ? -38.170 -21.987 3.906 1.000 33.546 20 SER EEE O 1
ATOM 5019 N N . ILE E 2 21 ? -39.713 -20.366 4.295 1.000 33.139 21 ILE EEE N 1
ATOM 5020 C CA . ILE E 2 21 ? -40.444 -21.079 5.388 1.000 32.753 21 ILE EEE CA 1
ATOM 5021 C C . ILE E 2 21 ? -41.953 -20.922 5.169 1.000 33.008 21 ILE EEE C 1
ATOM 5022 O O . ILE E 2 21 ? -42.385 -19.862 4.699 1.000 33.111 21 ILE EEE O 1
ATOM 5027 N N . SER E 2 22 ? -42.713 -21.966 5.494 1.000 33.425 22 SER EEE N 1
ATOM 5028 C CA . SER E 2 22 ? -44.165 -22.085 5.223 1.000 33.883 22 SER EEE CA 1
ATOM 5029 C C . SER E 2 22 ? -44.937 -21.942 6.530 1.000 33.322 22 SER EEE C 1
ATOM 5030 O O . SER E 2 22 ? -44.468 -22.452 7.570 1.000 32.843 22 SER EEE O 1
ATOM 5033 N N . CYS E 2 23 ? -46.103 -21.318 6.436 1.000 33.766 23 CYS EEE N 1
ATOM 5034 C CA . CYS E 2 23 ? -47.118 -21.222 7.504 1.000 33.482 23 CYS EEE CA 1
ATOM 5035 C C . CYS E 2 23 ? -48.476 -21.591 6.899 1.000 34.431 23 CYS EEE C 1
ATOM 5036 O O . CYS E 2 23 ? -48.794 -21.100 5.789 1.000 35.021 23 CYS EEE O 1
ATOM 5039 N N . LYS E 2 24 ? -49.220 -22.455 7.586 1.000 34.643 24 LYS EEE N 1
ATOM 5040 C CA . LYS E 2 24 ? -50.585 -22.887 7.200 1.000 35.498 24 LYS EEE CA 1
ATOM 5041 C C . LYS E 2 24 ? -51.507 -22.714 8.405 1.000 34.627 24 LYS EEE C 1
ATOM 5042 O O . LYS E 2 24 ? -51.044 -22.960 9.532 1.000 33.584 24 LYS EEE O 1
ATOM 5048 N N . SER E 2 25 ? -52.746 -22.285 8.153 1.000 34.668 25 SER EEE N 1
ATOM 5049 C CA . SER E 2 25 ? -53.781 -22.001 9.173 1.000 34.155 25 SER EEE CA 1
ATOM 5050 C C . SER E 2 25 ? -54.950 -22.971 8.979 1.000 34.895 25 SER EEE C 1
ATOM 5051 O O . SER E 2 25 ? -55.249 -23.292 7.823 1.000 35.716 25 SER EEE O 1
ATOM 5054 N N . SER E 2 26 ? -55.593 -23.377 10.077 1.000 34.453 26 SER EEE N 1
ATOM 5055 C CA . SER E 2 26 ? -56.676 -24.398 10.132 1.000 35.097 26 SER EEE CA 1
ATOM 5056 C C . SER E 2 26 ? -57.961 -23.875 9.471 1.000 35.988 26 SER EEE C 1
ATOM 5057 O O . SER E 2 26 ? -58.836 -24.708 9.117 1.000 37.175 26 SER EEE O 1
ATOM 5060 N N . GLN E 2 27 ? -58.096 -22.551 9.337 1.000 35.584 27 GLN EEE N 1
ATOM 5061 C CA . GLN E 2 27 ? -59.205 -21.894 8.596 1.000 36.200 27 GLN EEE CA 1
ATOM 5062 C C . GLN E 2 27 ? -58.651 -20.632 7.922 1.000 36.055 27 GLN EEE C 1
ATOM 5063 O O . GLN E 2 27 ? -57.562 -20.189 8.314 1.000 35.076 27 GLN EEE O 1
ATOM 5069 N N . SER E 2 28 ? -59.355 -20.113 6.912 1.000 36.833 28 SER EEE N 1
ATOM 5070 C CA . SER E 2 28 ? -58.930 -18.953 6.085 1.000 36.897 28 SER EEE CA 1
ATOM 5071 C C . SER E 2 28 ? -58.650 -17.747 6.993 1.000 35.786 28 SER EEE C 1
ATOM 5072 O O . SER E 2 28 ? -59.409 -17.556 7.939 1.000 35.036 28 SER EEE O 1
ATOM 5075 N N . LEU E 2 29 ? -57.606 -16.968 6.691 1.000 35.358 29 LEU EEE N 1
ATOM 5076 C CA . LEU E 2 29 ? -57.242 -15.730 7.436 1.000 34.636 29 LEU EEE CA 1
ATOM 5077 C C . LEU E 2 29 ? -57.783 -14.499 6.690 1.000 35.409 29 LEU EEE C 1
ATOM 5078 O O . LEU E 2 29 ? -57.512 -13.369 7.139 1.000 35.176 29 LEU EEE O 1
ATOM 5083 N N . LEU E 2 30 ? -58.546 -14.698 5.611 1.000 36.554 30 LEU EEE N 1
ATOM 5084 C CA . LEU E 2 30 ? -59.216 -13.585 4.885 1.000 37.395 30 LEU EEE CA 1
ATOM 5085 C C . LEU E 2 30 ? -60.307 -12.996 5.782 1.000 37.089 30 LEU EEE C 1
ATOM 5086 O O . LEU E 2 30 ? -61.200 -13.761 6.178 1.000 37.058 30 LEU EEE O 1
ATOM 5091 N N . TYR E 2 31 ? -60.246 -11.694 6.081 1.000 36.902 31 TYR EEE N 1
ATOM 5092 C CA . TYR E 2 31 ? -61.242 -10.994 6.936 1.000 36.706 31 TYR EEE CA 1
ATOM 5093 C C . TYR E 2 31 ? -62.333 -10.352 6.070 1.000 37.952 31 TYR EEE C 1
ATOM 5094 O O . TYR E 2 31 ? -62.105 -10.094 4.855 1.000 38.748 31 TYR EEE O 1
ATOM 5103 N N . SER E 2 32 ? -63.479 -10.088 6.704 1.000 37.937 32 SER EEE N 1
ATOM 5104 C CA . SER E 2 32 ? -64.694 -9.462 6.124 1.000 39.186 32 SER EEE CA 1
ATOM 5105 C C . SER E 2 32 ? -64.336 -8.222 5.295 1.000 39.870 32 SER EEE C 1
ATOM 5106 O O . SER E 2 32 ? -64.927 -8.064 4.219 1.000 41.129 32 SER EEE O 1
ATOM 5109 N N . ASN E 2 33 ? -63.406 -7.387 5.771 1.000 39.182 33 ASN EEE N 1
ATOM 5110 C CA . ASN E 2 33 ? -63.056 -6.080 5.147 1.000 40.026 33 ASN EEE CA 1
ATOM 5111 C C . ASN E 2 33 ? -61.966 -6.254 4.069 1.000 40.383 33 ASN EEE C 1
ATOM 5112 O O . ASN E 2 33 ? -61.403 -5.226 3.621 1.000 40.801 33 ASN EEE O 1
ATOM 5117 N N . GLY E 2 34 ? -61.666 -7.497 3.673 1.000 40.140 34 GLY EEE N 1
ATOM 5118 C CA . GLY E 2 34 ? -60.764 -7.815 2.549 1.000 40.587 34 GLY EEE CA 1
ATOM 5119 C C . GLY E 2 34 ? -59.319 -7.975 2.995 1.000 39.454 34 GLY EEE C 1
ATOM 5120 O O . GLY E 2 34 ? -58.503 -8.408 2.177 1.000 39.855 34 GLY EEE O 1
ATOM 5121 N N . LYS E 2 35 ? -59.002 -7.634 4.248 1.000 38.149 35 LYS EEE N 1
ATOM 5122 C CA . LYS E 2 35 ? -57.628 -7.715 4.815 1.000 37.002 35 LYS EEE CA 1
ATOM 5123 C C . LYS E 2 35 ? -57.368 -9.141 5.318 1.000 35.693 35 LYS EEE C 1
ATOM 5124 O O . LYS E 2 35 ? -58.327 -9.818 5.742 1.000 35.213 35 LYS EEE O 1
ATOM 5130 N N . THR E 2 36 ? -56.106 -9.567 5.266 1.000 34.949 36 THR EEE N 1
ATOM 5131 C CA . THR E 2 36 ? -55.621 -10.872 5.786 1.000 33.900 36 THR EEE CA 1
ATOM 5132 C C . THR E 2 36 ? -54.565 -10.567 6.851 1.000 32.702 36 THR EEE C 1
ATOM 5133 O O . THR E 2 36 ? -53.505 -10.026 6.489 1.000 32.720 36 THR EEE O 1
ATOM 5137 N N . PHE E 2 37 ? -54.854 -10.860 8.125 1.000 31.498 37 PHE EEE N 1
ATOM 5138 C CA . PHE E 2 37 ? -54.032 -10.415 9.281 1.000 30.449 37 PHE EEE CA 1
ATOM 5139 C C . PHE E 2 37 ? -52.979 -11.476 9.604 1.000 29.902 37 PHE EEE C 1
ATOM 5140 O O . PHE E 2 37 ? -52.995 -12.012 10.738 1.000 29.099 37 PHE EEE O 1
ATOM 5148 N N . LEU E 2 38 ? -52.098 -11.802 8.650 1.000 30.402 38 LEU EEE N 1
ATOM 5149 C CA . LEU E 2 38 ? -50.967 -12.721 8.932 1.000 29.957 38 LEU EEE CA 1
ATOM 5150 C C . LEU E 2 38 ? -49.700 -11.902 9.174 1.000 29.661 38 LEU EEE C 1
ATOM 5151 O O . LEU E 2 38 ? -49.357 -11.041 8.338 1.000 30.294 38 LEU EEE O 1
ATOM 5156 N N . ASN E 2 39 ? -49.037 -12.208 10.289 1.000 28.651 39 ASN EEE N 1
ATOM 5157 C CA . ASN E 2 39 ? -47.808 -11.520 10.749 1.000 28.384 39 ASN EEE CA 1
ATOM 5158 C C . ASN E 2 39 ? -46.683 -12.546 10.865 1.000 28.175 39 ASN EEE C 1
ATOM 5159 O O . ASN E 2 39 ? -46.975 -13.759 11.045 1.000 27.624 39 ASN EEE O 1
ATOM 5164 N N . TRP E 2 40 ? -45.450 -12.062 10.712 1.000 28.524 40 TRP EEE N 1
ATOM 5165 C CA . TRP E 2 40 ? -44.211 -12.832 10.970 1.000 28.468 40 TRP EEE CA 1
ATOM 5166 C C . TRP E 2 40 ? -43.424 -12.127 12.063 1.000 28.264 40 TRP EEE C 1
ATOM 5167 O O . TRP E 2 40 ? -43.043 -10.948 11.840 1.000 28.511 40 TRP EEE O 1
ATOM 5178 N N . LEU E 2 41 ? -43.192 -12.825 13.181 1.000 27.773 41 LEU EEE N 1
ATOM 5179 C CA . LEU E 2 41 ? -42.250 -12.373 14.230 1.000 27.736 41 LEU EEE CA 1
ATOM 5180 C C . LEU E 2 41 ? -40.919 -13.104 14.059 1.000 28.101 41 LEU EEE C 1
ATOM 5181 O O . LEU E 2 41 ? -40.899 -14.245 13.537 1.000 28.163 41 LEU EEE O 1
ATOM 5186 N N . PHE E 2 42 ? -39.855 -12.463 14.518 1.000 28.463 42 PHE EEE N 1
ATOM 5187 C CA . PHE E 2 42 ? -38.489 -13.021 14.603 1.000 28.866 42 PHE EEE CA 1
ATOM 5188 C C . PHE E 2 42 ? -38.000 -12.870 16.047 1.000 28.701 42 PHE EEE C 1
ATOM 5189 O O . PHE E 2 42 ? -38.152 -11.777 16.630 1.000 28.121 42 PHE EEE O 1
ATOM 5197 N N . GLN E 2 43 ? -37.409 -13.925 16.603 1.000 29.223 43 GLN EEE N 1
ATOM 5198 C CA . GLN E 2 43 ? -36.819 -13.897 17.969 1.000 29.902 43 GLN EEE CA 1
ATOM 5199 C C . GLN E 2 43 ? -35.362 -14.363 17.915 1.000 31.915 43 GLN EEE C 1
ATOM 5200 O O . GLN E 2 43 ? -35.136 -15.490 17.480 1.000 31.741 43 GLN EEE O 1
ATOM 5206 N N . ARG E 2 44 ? -34.418 -13.496 18.296 1.000 35.274 44 ARG EEE N 1
ATOM 5207 C CA . ARG E 2 44 ? -33.002 -13.856 18.595 1.000 38.353 44 ARG EEE CA 1
ATOM 5208 C C . ARG E 2 44 ? -32.932 -14.486 19.979 1.000 39.396 44 ARG EEE C 1
ATOM 5209 O O . ARG E 2 44 ? -33.652 -14.069 20.883 1.000 39.569 44 ARG EEE O 1
ATOM 5217 N N . PRO E 2 45 ? -32.066 -15.500 20.209 1.000 41.584 45 PRO EEE N 1
ATOM 5218 C CA . PRO E 2 45 ? -31.907 -16.066 21.547 1.000 41.839 45 PRO EEE CA 1
ATOM 5219 C C . PRO E 2 45 ? -31.701 -14.993 22.630 1.000 42.374 45 PRO EEE C 1
ATOM 5220 O O . PRO E 2 45 ? -30.925 -14.075 22.412 1.000 43.039 45 PRO EEE O 1
ATOM 5224 N N . GLY E 2 46 ? -32.427 -15.120 23.749 1.000 42.268 46 GLY EEE N 1
ATOM 5225 C CA . GLY E 2 46 ? -32.377 -14.199 24.901 1.000 42.277 46 GLY EEE CA 1
ATOM 5226 C C . GLY E 2 46 ? -33.212 -12.936 24.707 1.000 42.522 46 GLY EEE C 1
ATOM 5227 O O . GLY E 2 46 ? -33.387 -12.201 25.708 1.000 44.354 46 GLY EEE O 1
ATOM 5228 N N . GLN E 2 47 ? -33.727 -12.683 23.495 1.000 41.537 47 GLN EEE N 1
ATOM 5229 C CA . GLN E 2 47 ? -34.392 -11.411 23.099 1.000 40.347 47 GLN EEE CA 1
ATOM 5230 C C . GLN E 2 47 ? -35.902 -11.639 22.973 1.000 37.304 47 GLN EEE C 1
ATOM 5231 O O . GLN E 2 47 ? -36.317 -12.791 22.737 1.000 36.440 47 GLN EEE O 1
ATOM 5237 N N . SER E 2 48 ? -36.688 -10.565 23.086 1.000 35.227 48 SER EEE N 1
ATOM 5238 C CA . SER E 2 48 ? -38.163 -10.565 22.880 1.000 33.256 48 SER EEE CA 1
ATOM 5239 C C . SER E 2 48 ? -38.464 -10.774 21.397 1.000 32.354 48 SER EEE C 1
ATOM 5240 O O . SER E 2 48 ? -37.663 -10.401 20.538 1.000 32.422 48 SER EEE O 1
ATOM 5243 N N . PRO E 2 49 ? -39.623 -11.362 21.025 1.000 30.966 49 PRO EEE N 1
ATOM 5244 C CA . PRO E 2 49 ? -40.006 -11.405 19.620 1.000 30.842 49 PRO EEE CA 1
ATOM 5245 C C . PRO E 2 49 ? -40.087 -9.975 19.079 1.000 30.745 49 PRO EEE C 1
ATOM 5246 O O . PRO E 2 49 ? -40.234 -9.049 19.866 1.000 29.956 49 PRO EEE O 1
ATOM 5250 N N . LYS E 2 50 ? -39.956 -9.848 17.758 1.000 30.626 50 LYS EEE N 1
ATOM 5251 C CA . LYS E 2 50 ? -40.060 -8.573 17.012 1.000 31.395 50 LYS EEE CA 1
ATOM 5252 C C . LYS E 2 50 ? -40.785 -8.879 15.700 1.000 30.881 50 LYS EEE C 1
ATOM 5253 O O . LYS E 2 50 ? -40.380 -9.862 15.024 1.000 30.986 50 LYS EEE O 1
ATOM 5259 N N . ARG E 2 51 ? -41.857 -8.138 15.407 1.000 30.031 51 ARG EEE N 1
ATOM 5260 C CA . ARG E 2 51 ? -42.623 -8.304 14.147 1.000 29.916 51 ARG EEE CA 1
ATOM 5261 C C . ARG E 2 51 ? -41.767 -7.775 12.999 1.000 30.238 51 ARG EEE C 1
ATOM 5262 O O . ARG E 2 51 ? -41.246 -6.648 13.143 1.000 30.392 51 ARG EEE O 1
ATOM 5270 N N . LEU E 2 52 ? -41.646 -8.577 11.936 1.000 30.086 52 LEU EEE N 1
ATOM 5271 C CA . LEU E 2 52 ? -40.987 -8.216 10.649 1.000 30.894 52 LEU EEE CA 1
ATOM 5272 C C . LEU E 2 52 ? -42.046 -7.839 9.613 1.000 31.080 52 LEU EEE C 1
ATOM 5273 O O . LEU E 2 52 ? -41.842 -6.860 8.878 1.000 31.790 52 LEU EEE O 1
ATOM 5278 N N . ILE E 2 53 ? -43.104 -8.644 9.527 1.000 30.391 53 ILE EEE N 1
ATOM 5279 C CA . ILE E 2 53 ? -44.133 -8.539 8.461 1.000 30.808 53 ILE EEE CA 1
ATOM 5280 C C . ILE E 2 53 ? -45.526 -8.521 9.096 1.000 30.001 53 ILE EEE C 1
ATOM 5281 O O . ILE E 2 53 ? -45.744 -9.271 10.055 1.000 29.161 53 ILE EEE O 1
ATOM 5286 N N . TYR E 2 54 ? -46.417 -7.693 8.542 1.000 30.399 54 TYR EEE N 1
ATOM 5287 C CA . TYR E 2 54 ? -47.866 -7.601 8.875 1.000 29.981 54 TYR EEE CA 1
ATOM 5288 C C . TYR E 2 54 ? -48.688 -7.564 7.573 1.000 30.796 54 TYR EEE C 1
ATOM 5289 O O . TYR E 2 54 ? -48.122 -7.324 6.499 1.000 31.519 54 TYR EEE O 1
ATOM 5298 N N . LEU E 2 55 ? -49.988 -7.856 7.675 1.000 30.650 55 LEU EEE N 1
ATOM 5299 C CA . LEU E 2 55 ? -50.934 -7.947 6.534 1.000 31.598 55 LEU EEE CA 1
ATOM 5300 C C . LEU E 2 55 ? -50.291 -8.737 5.382 1.000 32.037 55 LEU EEE C 1
ATOM 5301 O O . LEU E 2 55 ? -50.406 -8.310 4.228 1.000 32.820 55 LEU EEE O 1
ATOM 5306 N N . VAL E 2 56 ? -49.636 -9.854 5.715 1.000 31.537 56 VAL EEE N 1
ATOM 5307 C CA . VAL E 2 56 ? -49.127 -10.905 4.778 1.000 32.170 56 VAL EEE CA 1
ATOM 5308 C C . VAL E 2 56 ? -47.757 -10.497 4.222 1.000 32.757 56 VAL EEE C 1
ATOM 5309 O O . VAL E 2 56 ? -46.846 -11.352 4.249 1.000 32.434 56 VAL EEE O 1
ATOM 5313 N N . SER E 2 57 ? -47.617 -9.270 3.708 1.000 33.828 57 SER EEE N 1
ATOM 5314 C CA . SER E 2 57 ? -46.487 -8.875 2.824 1.000 34.914 57 SER EEE CA 1
ATOM 5315 C C . SER E 2 57 ? -45.952 -7.468 3.129 1.000 35.502 57 SER EEE C 1
ATOM 5316 O O . SER E 2 57 ? -45.048 -7.030 2.391 1.000 36.142 57 SER EEE O 1
ATOM 5319 N N . LYS E 2 58 ? -46.460 -6.775 4.155 1.000 35.431 58 LYS EEE N 1
ATOM 5320 C CA . LYS E 2 58 ? -46.035 -5.384 4.446 1.000 36.188 58 LYS EEE CA 1
ATOM 5321 C C . LYS E 2 58 ? -44.897 -5.428 5.471 1.000 35.846 58 LYS EEE C 1
ATOM 5322 O O . LYS E 2 58 ? -45.099 -6.022 6.580 1.000 34.722 58 LYS EEE O 1
ATOM 5328 N N . LEU E 2 59 ? -43.754 -4.810 5.144 1.000 36.831 59 LEU EEE N 1
ATOM 5329 C CA . LEU E 2 59 ? -42.560 -4.778 6.032 1.000 36.904 59 LEU EEE CA 1
ATOM 5330 C C . LEU E 2 59 ? -42.743 -3.717 7.116 1.000 37.316 59 LEU EEE C 1
ATOM 5331 O O . LEU E 2 59 ? -43.134 -2.595 6.767 1.000 38.184 59 LEU EEE O 1
ATOM 5336 N N . ASP E 2 60 ? -42.433 -4.067 8.372 1.000 37.089 60 ASP EEE N 1
ATOM 5337 C CA . ASP E 2 60 ? -42.320 -3.098 9.494 1.000 37.375 60 ASP EEE CA 1
ATOM 5338 C C . ASP E 2 60 ? -41.145 -2.154 9.223 1.000 38.606 60 ASP EEE C 1
ATOM 5339 O O . ASP E 2 60 ? -40.222 -2.542 8.474 1.000 38.851 60 ASP EEE O 1
ATOM 5344 N N . SER E 2 61 ? -41.197 -0.965 9.831 1.000 39.596 61 SER EEE N 1
ATOM 5345 C CA . SER E 2 61 ? -40.160 0.098 9.783 1.000 41.147 61 SER EEE CA 1
ATOM 5346 C C . SER E 2 61 ? -38.775 -0.500 10.058 1.000 40.981 61 SER EEE C 1
ATOM 5347 O O . SER E 2 61 ? -38.636 -1.231 11.047 1.000 40.039 61 SER EEE O 1
ATOM 5350 N N . GLY E 2 62 ? -37.801 -0.233 9.189 1.000 41.917 62 GLY EEE N 1
ATOM 5351 C CA . GLY E 2 62 ? -36.392 -0.600 9.421 1.000 42.262 62 GLY EEE CA 1
ATOM 5352 C C . GLY E 2 62 ? -36.108 -2.078 9.194 1.000 41.644 62 GLY EEE C 1
ATOM 5353 O O . GLY E 2 62 ? -34.957 -2.480 9.420 1.000 41.720 62 GLY EEE O 1
ATOM 5354 N N . VAL E 2 63 ? -37.098 -2.871 8.767 1.000 41.077 63 VAL EEE N 1
ATOM 5355 C CA . VAL E 2 63 ? -36.902 -4.306 8.406 1.000 40.518 63 VAL EEE CA 1
ATOM 5356 C C . VAL E 2 63 ? -36.189 -4.374 7.060 1.000 41.511 63 VAL EEE C 1
ATOM 5357 O O . VAL E 2 63 ? -36.666 -3.815 6.073 1.000 41.976 63 VAL EEE O 1
ATOM 5361 N N . PRO E 2 64 ? -35.047 -5.088 6.965 1.000 41.473 64 PRO EEE N 1
ATOM 5362 C CA . PRO E 2 64 ? -34.326 -5.202 5.701 1.000 42.363 64 PRO EEE CA 1
ATOM 5363 C C . PRO E 2 64 ? -35.219 -5.682 4.547 1.000 42.235 64 PRO EEE C 1
ATOM 5364 O O . PRO E 2 64 ? -36.164 -6.428 4.756 1.000 41.274 64 PRO EEE O 1
ATOM 5368 N N . ASP E 2 65 ? -34.851 -5.271 3.340 1.000 43.228 65 ASP EEE N 1
ATOM 5369 C CA . ASP E 2 65 ? -35.636 -5.473 2.099 1.000 43.528 65 ASP EEE CA 1
ATOM 5370 C C . ASP E 2 65 ? -35.519 -6.927 1.620 1.000 42.259 65 ASP EEE C 1
ATOM 5371 O O . ASP E 2 65 ? -36.343 -7.338 0.776 1.000 42.180 65 ASP EEE O 1
ATOM 5376 N N . ARG E 2 66 ? -34.536 -7.674 2.124 1.000 41.164 66 ARG EEE N 1
ATOM 5377 C CA . ARG E 2 66 ? -34.324 -9.107 1.772 1.000 40.482 66 ARG EEE CA 1
ATOM 5378 C C . ARG E 2 66 ? -35.482 -9.977 2.294 1.000 38.669 66 ARG EEE C 1
ATOM 5379 O O . ARG E 2 66 ? -35.569 -11.137 1.857 1.000 38.282 66 ARG EEE O 1
ATOM 5387 N N . PHE E 2 67 ? -36.342 -9.452 3.172 1.000 37.516 67 PHE EEE N 1
ATOM 5388 C CA . PHE E 2 67 ? -37.543 -10.163 3.693 1.000 36.407 67 PHE EEE CA 1
ATOM 5389 C C . PHE E 2 67 ? -38.742 -9.872 2.781 1.000 36.783 67 PHE EEE C 1
ATOM 5390 O O . PHE E 2 67 ? -39.001 -8.694 2.498 1.000 37.210 67 PHE EEE O 1
ATOM 5398 N N . THR E 2 68 ? -39.446 -10.928 2.349 1.000 36.626 68 THR EEE N 1
ATOM 5399 C CA . THR E 2 68 ? -40.701 -10.858 1.553 1.000 36.951 68 THR EEE CA 1
ATOM 5400 C C . THR E 2 68 ? -41.711 -11.867 2.111 1.000 36.175 68 THR EEE C 1
ATOM 5401 O O . THR E 2 68 ? -41.331 -13.042 2.298 1.000 35.913 68 THR EEE O 1
ATOM 5405 N N . GLY E 2 69 ? -42.944 -11.418 2.363 1.000 35.913 69 GLY EEE N 1
ATOM 5406 C CA . GLY E 2 69 ? -44.078 -12.271 2.766 1.000 35.343 69 GLY EEE CA 1
ATOM 5407 C C . GLY E 2 69 ? -45.073 -12.398 1.630 1.000 36.032 69 GLY EEE C 1
ATOM 5408 O O . GLY E 2 69 ? -45.184 -11.443 0.864 1.000 36.700 69 GLY EEE O 1
ATOM 5409 N N . SER E 2 70 ? -45.751 -13.542 1.523 1.000 35.894 70 SER EEE N 1
ATOM 5410 C CA . SER E 2 70 ? -46.762 -13.833 0.473 1.000 36.890 70 SER EEE CA 1
ATOM 5411 C C . SER E 2 70 ? -47.732 -14.909 0.964 1.000 36.501 70 SER EEE C 1
ATOM 5412 O O . SER E 2 70 ? -47.473 -15.493 2.034 1.000 35.539 70 SER EEE O 1
ATOM 5415 N N . GLY E 2 71 ? -48.801 -15.144 0.198 1.000 37.422 71 GLY EEE N 1
ATOM 5416 C CA . GLY E 2 71 ? -49.850 -16.139 0.487 1.000 37.509 71 GLY EEE CA 1
ATOM 5417 C C . GLY E 2 71 ? -51.232 -15.512 0.598 1.000 37.894 71 GLY EEE C 1
ATOM 5418 O O . GLY E 2 71 ? -51.351 -14.275 0.464 1.000 38.250 71 GLY EEE O 1
ATOM 5419 N N . SER E 2 72 ? -52.238 -16.354 0.850 1.000 37.969 72 SER EEE N 1
ATOM 5420 C CA . SER E 2 72 ? -53.678 -16.004 0.973 1.000 38.207 72 SER EEE CA 1
ATOM 5421 C C . SER E 2 72 ? -54.418 -17.216 1.540 1.000 38.058 72 SER EEE C 1
ATOM 5422 O O . SER E 2 72 ? -53.861 -18.349 1.439 1.000 38.217 72 SER EEE O 1
ATOM 5425 N N . GLY E 2 73 ? -55.606 -16.996 2.113 1.000 37.805 73 GLY EEE N 1
ATOM 5426 C CA . GLY E 2 73 ? -56.460 -18.073 2.637 1.000 37.563 73 GLY EEE CA 1
ATOM 5427 C C . GLY E 2 73 ? -55.779 -18.788 3.781 1.000 36.235 73 GLY EEE C 1
ATOM 5428 O O . GLY E 2 73 ? -55.804 -18.233 4.908 1.000 35.362 73 GLY EEE O 1
ATOM 5429 N N . THR E 2 74 ? -55.179 -19.960 3.521 1.000 36.123 74 THR EEE N 1
ATOM 5430 C CA . THR E 2 74 ? -54.640 -20.861 4.581 1.000 35.180 74 THR EEE CA 1
ATOM 5431 C C . THR E 2 74 ? -53.146 -21.159 4.387 1.000 34.927 74 THR EEE C 1
ATOM 5432 O O . THR E 2 74 ? -52.583 -21.818 5.290 1.000 34.275 74 THR EEE O 1
ATOM 5436 N N . ALA E 2 75 ? -52.525 -20.703 3.288 1.000 35.349 75 ALA EEE N 1
ATOM 5437 C CA . ALA E 2 75 ? -51.120 -21.022 2.930 1.000 35.143 75 ALA EEE CA 1
ATOM 5438 C C . ALA E 2 75 ? -50.315 -19.731 2.764 1.000 34.681 75 ALA EEE C 1
ATOM 5439 O O . ALA E 2 75 ? -50.693 -18.914 1.921 1.000 35.352 75 ALA EEE O 1
ATOM 5441 N N . PHE E 2 76 ? -49.224 -19.579 3.521 1.000 33.695 76 PHE EEE N 1
ATOM 5442 C CA . PHE E 2 76 ? -48.373 -18.360 3.542 1.000 33.382 76 PHE EEE CA 1
ATOM 5443 C C . PHE E 2 76 ? -46.895 -18.755 3.577 1.000 33.261 76 PHE EEE C 1
ATOM 5444 O O . PHE E 2 76 ? -46.525 -19.842 4.099 1.000 32.866 76 PHE EEE O 1
ATOM 5452 N N . THR E 2 77 ? -46.053 -17.861 3.063 1.000 33.592 77 THR EEE N 1
ATOM 5453 C CA . THR E 2 77 ? -44.591 -18.065 2.931 1.000 33.644 77 THR EEE CA 1
ATOM 5454 C C . THR E 2 77 ? -43.856 -16.806 3.407 1.000 33.135 77 THR EEE C 1
ATOM 5455 O O . THR E 2 77 ? -44.323 -15.692 3.096 1.000 33.088 77 THR EEE O 1
ATOM 5459 N N . LEU E 2 78 ? -42.765 -17.006 4.159 1.000 32.619 78 LEU EEE N 1
ATOM 5460 C CA . LEU E 2 78 ? -41.721 -15.983 4.418 1.000 32.635 78 LEU EEE CA 1
ATOM 5461 C C . LEU E 2 78 ? -40.442 -16.389 3.699 1.000 33.250 78 LEU EEE C 1
ATOM 5462 O O . LEU E 2 78 ? -39.978 -17.521 3.926 1.000 33.112 78 LEU EEE O 1
ATOM 5467 N N . LYS E 2 79 ? -39.879 -15.473 2.909 1.000 33.940 79 LYS EEE N 1
ATOM 5468 C CA . LYS E 2 79 ? -38.655 -15.705 2.109 1.000 34.692 79 LYS EEE CA 1
ATOM 5469 C C . LYS E 2 79 ? -37.593 -14.666 2.481 1.000 34.642 79 LYS EEE C 1
ATOM 5470 O O . LYS E 2 79 ? -37.940 -13.460 2.650 1.000 34.656 79 LYS EEE O 1
ATOM 5476 N N . ILE E 2 80 ? -36.344 -15.122 2.565 1.000 34.534 80 ILE EEE N 1
ATOM 5477 C CA . ILE E 2 80 ? -35.132 -14.264 2.671 1.000 34.812 80 ILE EEE CA 1
ATOM 5478 C C . ILE E 2 80 ? -34.343 -14.453 1.373 1.000 35.919 80 ILE EEE C 1
ATOM 5479 O O . ILE E 2 80 ? -33.995 -15.604 1.073 1.000 36.132 80 ILE EEE O 1
ATOM 5484 N N . SER E 2 81 ? -34.131 -13.373 0.617 1.000 36.579 81 SER EEE N 1
ATOM 5485 C CA . SER E 2 81 ? -33.438 -13.378 -0.697 1.000 37.774 81 SER EEE CA 1
ATOM 5486 C C . SER E 2 81 ? -32.006 -13.907 -0.520 1.000 37.969 81 SER EEE C 1
ATOM 5487 O O . SER E 2 81 ? -31.592 -14.774 -1.308 1.000 38.588 81 SER EEE O 1
ATOM 5490 N N . ARG E 2 82 ? -31.285 -13.416 0.492 1.000 37.454 82 ARG EEE N 1
ATOM 5491 C CA . ARG E 2 82 ? -29.904 -13.862 0.826 1.000 37.609 82 ARG EEE CA 1
ATOM 5492 C C . ARG E 2 82 ? -29.734 -13.752 2.343 1.000 36.478 82 ARG EEE C 1
ATOM 5493 O O . ARG E 2 82 ? -29.849 -12.644 2.862 1.000 36.359 82 ARG EEE O 1
ATOM 5501 N N . VAL E 2 83 ? -29.514 -14.878 3.018 1.000 35.756 83 VAL EEE N 1
ATOM 5502 C CA . VAL E 2 83 ? -29.416 -14.953 4.506 1.000 34.734 83 VAL EEE CA 1
ATOM 5503 C C . VAL E 2 83 ? -28.144 -14.237 4.961 1.000 35.206 83 VAL EEE C 1
ATOM 5504 O O . VAL E 2 83 ? -27.074 -14.488 4.382 1.000 35.894 83 VAL EEE O 1
ATOM 5508 N N . GLU E 2 84 ? -28.270 -13.395 5.988 1.000 34.855 84 GLU EEE N 1
ATOM 5509 C CA . GLU E 2 84 ? -27.140 -12.745 6.696 1.000 35.341 84 GLU EEE CA 1
ATOM 5510 C C . GLU E 2 84 ? -27.119 -13.271 8.137 1.000 34.546 84 GLU EEE C 1
ATOM 5511 O O . GLU E 2 84 ? -28.162 -13.776 8.592 1.000 33.563 84 GLU EEE O 1
ATOM 5517 N N . ALA E 2 85 ? -25.978 -13.165 8.821 1.000 35.083 85 ALA EEE N 1
ATOM 5518 C CA . ALA E 2 85 ? -25.739 -13.741 10.172 1.000 34.683 85 ALA EEE CA 1
ATOM 5519 C C . ALA E 2 85 ? -26.827 -13.285 11.165 1.000 33.825 85 ALA EEE C 1
ATOM 5520 O O . ALA E 2 85 ? -27.282 -14.114 11.992 1.000 33.071 85 ALA EEE O 1
ATOM 5522 N N . GLU E 2 86 ? -27.248 -12.019 11.080 1.000 34.079 86 GLU EEE N 1
ATOM 5523 C CA . GLU E 2 86 ? -28.253 -11.394 11.990 1.000 33.486 86 GLU EEE CA 1
ATOM 5524 C C . GLU E 2 86 ? -29.640 -12.048 11.847 1.000 32.318 86 GLU EEE C 1
ATOM 5525 O O . GLU E 2 86 ? -30.472 -11.860 12.753 1.000 31.646 86 GLU EEE O 1
ATOM 5531 N N . ASP E 2 87 ? -29.891 -12.790 10.768 1.000 32.079 87 ASP EEE N 1
ATOM 5532 C CA . ASP E 2 87 ? -31.199 -13.427 10.472 1.000 31.127 87 ASP EEE CA 1
ATOM 5533 C C . ASP E 2 87 ? -31.344 -14.770 11.205 1.000 30.237 87 ASP EEE C 1
ATOM 5534 O O . ASP E 2 87 ? -32.484 -15.305 11.203 1.000 29.472 87 ASP EEE O 1
ATOM 5539 N N . LEU E 2 88 ? -30.272 -15.311 11.803 1.000 30.226 88 LEU EEE N 1
ATOM 5540 C CA . LEU E 2 88 ? -30.315 -16.626 12.513 1.000 29.659 88 LEU EEE CA 1
ATOM 5541 C C . LEU E 2 88 ? -31.098 -16.460 13.824 1.000 28.592 88 LEU EEE C 1
ATOM 5542 O O . LEU E 2 88 ? -30.885 -15.467 14.559 1.000 28.347 88 LEU EEE O 1
ATOM 5547 N N . GLY E 2 89 ? -31.998 -17.404 14.090 1.000 27.921 89 GLY EEE N 1
ATOM 5548 C CA . GLY E 2 89 ? -32.944 -17.349 15.218 1.000 27.009 89 GLY EEE CA 1
ATOM 5549 C C . GLY E 2 89 ? -34.230 -18.058 14.857 1.000 26.536 89 GLY EEE C 1
ATOM 5550 O O . GLY E 2 89 ? -34.179 -18.915 13.959 1.000 27.087 89 GLY EEE O 1
ATOM 5551 N N . VAL E 2 90 ? -35.338 -17.704 15.504 1.000 25.802 90 VAL EEE N 1
ATOM 5552 C CA . VAL E 2 90 ? -36.652 -18.400 15.337 1.000 25.456 90 VAL EEE CA 1
ATOM 5553 C C . VAL E 2 90 ? -37.679 -17.434 14.733 1.000 25.352 90 VAL EEE C 1
ATOM 5554 O O . VAL E 2 90 ? -37.836 -16.285 15.233 1.000 24.940 90 VAL EEE O 1
ATOM 5558 N N . TYR E 2 91 ? -38.369 -17.908 13.698 1.000 25.672 91 TYR EEE N 1
ATOM 5559 C CA . TYR E 2 91 ? -39.438 -17.156 13.004 1.000 25.834 91 TYR EEE CA 1
ATOM 5560 C C . TYR E 2 91 ? -40.758 -17.800 13.401 1.000 25.613 91 TYR EEE C 1
ATOM 5561 O O . TYR E 2 91 ? -40.811 -19.049 13.453 1.000 25.512 91 TYR EEE O 1
ATOM 5570 N N . TYR E 2 92 ? -41.741 -16.969 13.747 1.000 25.732 92 TYR EEE N 1
ATOM 5571 C CA . TYR E 2 92 ? -43.120 -17.386 14.090 1.000 25.889 92 TYR EEE CA 1
ATOM 5572 C C . TYR E 2 92 ? -44.105 -16.671 13.168 1.000 26.893 92 TYR EEE C 1
ATOM 5573 O O . TYR E 2 92 ? -43.995 -15.447 12.989 1.000 26.882 92 TYR EEE O 1
ATOM 5582 N N . CYS E 2 93 ? -45.072 -17.416 12.627 1.000 28.054 93 CYS EEE N 1
ATOM 5583 C CA . CYS E 2 93 ? -46.268 -16.821 11.979 1.000 28.819 93 CYS EEE CA 1
ATOM 5584 C C . CYS E 2 93 ? -47.325 -16.591 13.062 1.000 28.468 93 CYS EEE C 1
ATOM 5585 O O . CYS E 2 93 ? -47.423 -17.407 14.005 1.000 27.851 93 CYS EEE O 1
ATOM 5588 N N . VAL E 2 94 ? -48.016 -15.460 12.984 1.000 28.531 94 VAL EEE N 1
ATOM 5589 C CA . VAL E 2 94 ? -49.029 -15.071 13.999 1.000 28.138 94 VAL EEE CA 1
ATOM 5590 C C . VAL E 2 94 ? -50.272 -14.574 13.268 1.000 28.598 94 VAL EEE C 1
ATOM 5591 O O . VAL E 2 94 ? -50.156 -13.616 12.474 1.000 28.776 94 VAL EEE O 1
ATOM 5595 N N . GLN E 2 95 ? -51.390 -15.222 13.599 1.000 28.428 95 GLN EEE N 1
ATOM 5596 C CA . GLN E 2 95 ? -52.751 -15.074 13.028 1.000 29.056 95 GLN EEE CA 1
ATOM 5597 C C . GLN E 2 95 ? -53.516 -14.068 13.896 1.000 28.785 95 GLN EEE C 1
ATOM 5598 O O . GLN E 2 95 ? -53.678 -14.359 15.099 1.000 27.953 95 GLN EEE O 1
ATOM 5604 N N . GLY E 2 96 ? -53.913 -12.927 13.312 1.000 29.391 96 GLY EEE N 1
ATOM 5605 C CA . GLY E 2 96 ? -54.709 -11.863 13.962 1.000 29.418 96 GLY EEE CA 1
ATOM 5606 C C . GLY E 2 96 ? -56.076 -11.687 13.310 1.000 30.139 96 GLY EEE C 1
ATOM 5607 O O . GLY E 2 96 ? -56.707 -10.655 13.534 1.000 30.278 96 GLY EEE O 1
ATOM 5608 N N . THR E 2 97 ? -56.528 -12.637 12.490 1.000 31.029 97 THR EEE N 1
ATOM 5609 C CA . THR E 2 97 ? -57.871 -12.584 11.842 1.000 32.227 97 THR EEE CA 1
ATOM 5610 C C . THR E 2 97 ? -58.937 -12.936 12.887 1.000 32.116 97 THR EEE C 1
ATOM 5611 O O . THR E 2 97 ? -59.810 -12.079 13.160 1.000 32.722 97 THR EEE O 1
ATOM 5615 N N . HIS E 2 98 ? -58.860 -14.142 13.448 1.000 31.860 98 HIS EEE N 1
ATOM 5616 C CA . HIS E 2 98 ? -59.858 -14.752 14.369 1.000 31.794 98 HIS EEE CA 1
ATOM 5617 C C . HIS E 2 98 ? -59.411 -14.547 15.824 1.000 30.707 98 HIS EEE C 1
ATOM 5618 O O . HIS E 2 98 ? -58.236 -14.818 16.122 1.000 30.041 98 HIS EEE O 1
ATOM 5625 N N . PHE E 2 99 ? -60.296 -14.047 16.690 1.000 30.393 99 PHE EEE N 1
ATOM 5626 C CA . PHE E 2 99 ? -60.042 -13.990 18.152 1.000 29.765 99 PHE EEE CA 1
ATOM 5627 C C . PHE E 2 99 ? -59.797 -15.421 18.618 1.000 29.514 99 PHE EEE C 1
ATOM 5628 O O . PHE E 2 99 ? -60.473 -16.317 18.134 1.000 30.870 99 PHE EEE O 1
ATOM 5636 N N . PRO E 2 100 ? -59.195 -15.643 19.797 1.000 28.552 100 PRO EEE N 1
ATOM 5637 C CA . PRO E 2 100 ? -57.791 -15.343 20.078 1.000 27.659 100 PRO EEE CA 1
ATOM 5638 C C . PRO E 2 100 ? -56.705 -15.349 18.995 1.000 27.165 100 PRO EEE C 1
ATOM 5639 O O . PRO E 2 100 ? -56.611 -16.282 18.229 1.000 27.054 100 PRO EEE O 1
ATOM 5643 N N . LEU E 2 101 ? -55.857 -14.322 19.083 1.000 26.509 101 LEU EEE N 1
ATOM 5644 C CA . LEU E 2 101 ? -54.495 -14.246 18.503 1.000 26.505 101 LEU EEE CA 1
ATOM 5645 C C . LEU E 2 101 ? -53.784 -15.579 18.760 1.000 26.047 101 LEU EEE C 1
ATOM 5646 O O . LEU E 2 101 ? -53.743 -16.039 19.933 1.000 25.381 101 LEU EEE O 1
ATOM 5651 N N . THR E 2 102 ? -53.255 -16.190 17.705 1.000 26.199 102 THR EEE N 1
ATOM 5652 C CA . THR E 2 102 ? -52.679 -17.550 17.760 1.000 26.185 102 THR EEE CA 1
ATOM 5653 C C . THR E 2 102 ? -51.360 -17.580 16.968 1.000 26.151 102 THR EEE C 1
ATOM 5654 O O . THR E 2 102 ? -51.241 -16.852 15.950 1.000 26.665 102 THR EEE O 1
ATOM 5658 N N . PHE E 2 103 ? -50.411 -18.397 17.436 1.000 25.720 103 PHE EEE N 1
ATOM 5659 C CA . PHE E 2 103 ? -48.991 -18.452 16.998 1.000 25.566 103 PHE EEE CA 1
ATOM 5660 C C . PHE E 2 103 ? -48.642 -19.846 16.471 1.000 26.099 103 PHE EEE C 1
ATOM 5661 O O . PHE E 2 103 ? -49.096 -20.861 17.066 1.000 25.934 103 PHE EEE O 1
ATOM 5669 N N . GLY E 2 104 ? -47.807 -19.897 15.434 1.000 26.485 104 GLY EEE N 1
ATOM 5670 C CA . GLY E 2 104 ? -47.095 -21.129 15.057 1.000 27.002 104 GLY EEE CA 1
ATOM 5671 C C . GLY E 2 104 ? -46.079 -21.510 16.120 1.000 26.500 104 GLY EEE C 1
ATOM 5672 O O . GLY E 2 104 ? -45.757 -20.662 16.951 1.000 25.767 104 GLY EEE O 1
ATOM 5673 N N . ALA E 2 105 ? -45.589 -22.751 16.089 1.000 27.166 105 ALA EEE N 1
ATOM 5674 C CA . ALA E 2 105 ? -44.619 -23.292 17.067 1.000 27.093 105 ALA EEE CA 1
ATOM 5675 C C . ALA E 2 105 ? -43.219 -22.790 16.717 1.000 27.413 105 ALA EEE C 1
ATOM 5676 O O . ALA E 2 105 ? -42.322 -22.999 17.546 1.000 27.188 105 ALA EEE O 1
ATOM 5678 N N . GLY E 2 106 ? -43.059 -22.176 15.531 1.000 27.936 106 GLY EEE N 1
ATOM 5679 C CA . GLY E 2 106 ? -41.834 -21.480 15.095 1.000 28.318 106 GLY EEE CA 1
ATOM 5680 C C . GLY E 2 106 ? -40.982 -22.328 14.167 1.000 29.363 106 GLY EEE C 1
ATOM 5681 O O . GLY E 2 106 ? -41.133 -23.573 14.170 1.000 29.604 106 GLY EEE O 1
ATOM 5682 N N . THR E 2 107 ? -40.109 -21.674 13.399 1.000 29.992 107 THR EEE N 1
ATOM 5683 C CA . THR E 2 107 ? -39.091 -22.308 12.522 1.000 31.066 107 THR EEE CA 1
ATOM 5684 C C . THR E 2 107 ? -37.729 -21.750 12.931 1.000 31.402 107 THR EEE C 1
ATOM 5685 O O . THR E 2 107 ? -37.557 -20.523 12.835 1.000 31.465 107 THR EEE O 1
ATOM 5689 N N . LYS E 2 108 ? -36.800 -22.605 13.354 1.000 32.115 108 LYS EEE N 1
ATOM 5690 C CA . LYS E 2 108 ? -35.424 -22.182 13.723 1.000 32.707 108 LYS EEE CA 1
ATOM 5691 C C . LYS E 2 108 ? -34.549 -22.213 12.464 1.000 33.848 108 LYS EEE C 1
ATOM 5692 O O . LYS E 2 108 ? -34.396 -23.289 11.884 1.000 34.029 108 LYS EEE O 1
ATOM 5698 N N . LEU E 2 109 ? -34.008 -21.064 12.068 1.000 34.936 109 LEU EEE N 1
ATOM 5699 C CA . LEU E 2 109 ? -32.967 -20.953 11.008 1.000 36.797 109 LEU EEE CA 1
ATOM 5700 C C . LEU E 2 109 ? -31.632 -21.330 11.653 1.000 37.780 109 LEU EEE C 1
ATOM 5701 O O . LEU E 2 109 ? -31.218 -20.587 12.553 1.000 37.818 109 LEU EEE O 1
ATOM 5706 N N . GLU E 2 110 ? -31.000 -22.427 11.225 1.000 39.142 110 GLU EEE N 1
ATOM 5707 C CA . GLU E 2 110 ? -29.683 -22.888 11.748 1.000 40.387 110 GLU EEE CA 1
ATOM 5708 C C . GLU E 2 110 ? -28.643 -22.834 10.621 1.000 41.417 110 GLU EEE C 1
ATOM 5709 O O . GLU E 2 110 ? -29.018 -22.950 9.447 1.000 41.457 110 GLU EEE O 1
ATOM 5715 N N . LEU E 2 111 ? -27.378 -22.624 10.977 1.000 42.145 111 LEU EEE N 1
ATOM 5716 C CA . LEU E 2 111 ? -26.260 -22.478 10.013 1.000 43.591 111 LEU EEE CA 1
ATOM 5717 C C . LEU E 2 111 ? -25.833 -23.876 9.554 1.000 44.503 111 LEU EEE C 1
ATOM 5718 O O . LEU E 2 111 ? -25.540 -24.710 10.423 1.000 42.892 111 LEU EEE O 1
ATOM 5723 N N . LYS E 2 112 ? -25.837 -24.124 8.241 1.000 45.831 112 LYS EEE N 1
ATOM 5724 C CA . LYS E 2 112 ? -25.205 -25.315 7.616 1.000 48.522 112 LYS EEE CA 1
ATOM 5725 C C . LYS E 2 112 ? -23.693 -25.109 7.742 1.000 51.193 112 LYS EEE C 1
ATOM 5726 O O . LYS E 2 112 ? -23.250 -23.974 7.561 1.000 51.824 112 LYS EEE O 1
ATOM 5732 N N . ARG E 2 113 ? -22.907 -26.115 8.102 1.000 25.356 113 ARG EEE N 1
ATOM 5733 C CA . ARG E 2 113 ? -21.431 -25.956 8.120 1.000 25.953 113 ARG EEE CA 1
ATOM 5734 C C . ARG E 2 113 ? -20.807 -27.313 7.800 1.000 25.076 113 ARG EEE C 1
ATOM 5735 O O . ARG E 2 113 ? -21.570 -28.282 7.558 1.000 25.158 113 ARG EEE O 1
ATOM 5743 N N . ALA E 2 114 ? -19.477 -27.378 7.774 1.000 23.750 114 ALA EEE N 1
ATOM 5744 C CA . ALA E 2 114 ? -18.724 -28.616 7.475 1.000 22.791 114 ALA EEE CA 1
ATOM 5745 C C . ALA E 2 114 ? -18.917 -29.609 8.628 1.000 20.522 114 ALA EEE C 1
ATOM 5746 O O . ALA E 2 114 ? -18.976 -29.169 9.801 1.000 22.284 114 ALA EEE O 1
ATOM 5748 N N . ASP E 2 115 ? -19.021 -30.900 8.311 1.000 44.398 115 ASP EEE N 1
ATOM 5749 C CA . ASP E 2 115 ? -19.046 -31.982 9.322 1.000 40.998 115 ASP EEE CA 1
ATOM 5750 C C . ASP E 2 115 ? -17.816 -31.847 10.230 1.000 37.720 115 ASP EEE C 1
ATOM 5751 O O . ASP E 2 115 ? -16.727 -31.526 9.712 1.000 37.399 115 ASP EEE O 1
ATOM 5756 N N . ALA E 2 116 ? -17.999 -32.065 11.539 1.000 34.627 116 ALA EEE N 1
ATOM 5757 C CA . ALA E 2 116 ? -16.936 -31.982 12.573 1.000 32.214 116 ALA EEE CA 1
ATOM 5758 C C . ALA E 2 116 ? -17.165 -33.070 13.632 1.000 30.598 116 ALA EEE C 1
ATOM 5759 O O . ALA E 2 116 ? -18.297 -33.152 14.170 1.000 29.746 116 ALA EEE O 1
ATOM 5761 N N . ALA E 2 117 ? -16.137 -33.888 13.897 1.000 29.522 117 ALA EEE N 1
ATOM 5762 C CA . ALA E 2 117 ? -16.152 -34.904 14.971 1.000 28.681 117 ALA EEE CA 1
ATOM 5763 C C . ALA E 2 117 ? -16.144 -34.162 16.304 1.000 26.907 117 ALA EEE C 1
ATOM 5764 O O . ALA E 2 117 ? -15.602 -33.075 16.401 1.000 26.180 117 ALA EEE O 1
ATOM 5766 N N . PRO E 2 118 ? -16.765 -34.715 17.363 1.000 26.320 118 PRO EEE N 1
ATOM 5767 C CA . PRO E 2 118 ? -16.716 -34.109 18.692 1.000 25.182 118 PRO EEE CA 1
ATOM 5768 C C . PRO E 2 118 ? -15.335 -34.264 19.333 1.000 24.783 118 PRO EEE C 1
ATOM 5769 O O . PRO E 2 118 ? -14.701 -35.282 19.106 1.000 25.235 118 PRO EEE O 1
ATOM 5773 N N . THR E 2 119 ? -14.898 -33.262 20.098 1.000 24.046 119 THR EEE N 1
ATOM 5774 C CA . THR E 2 119 ? -13.790 -33.415 21.073 1.000 23.752 119 THR EEE CA 1
ATOM 5775 C C . THR E 2 119 ? -14.397 -33.959 22.363 1.000 23.674 119 THR EEE C 1
ATOM 5776 O O . THR E 2 119 ? -15.268 -33.285 22.910 1.000 23.127 119 THR EEE O 1
ATOM 5780 N N . VAL E 2 120 ? -13.991 -35.153 22.777 1.000 24.367 120 VAL EEE N 1
ATOM 5781 C CA . VAL E 2 120 ? -14.587 -35.890 23.924 1.000 24.965 120 VAL EEE CA 1
ATOM 5782 C C . VAL E 2 120 ? -13.597 -35.807 25.088 1.000 25.336 120 VAL EEE C 1
ATOM 5783 O O . VAL E 2 120 ? -12.397 -36.007 24.847 1.000 25.880 120 VAL EEE O 1
ATOM 5787 N N . SER E 2 121 ? -14.086 -35.482 26.287 1.000 25.457 121 SER EEE N 1
ATOM 5788 C CA . SER E 2 121 ? -13.294 -35.360 27.539 1.000 26.025 121 SER EEE CA 1
ATOM 5789 C C . SER E 2 121 ? -14.093 -36.024 28.655 1.000 26.822 121 SER EEE C 1
ATOM 5790 O O . SER E 2 121 ? -15.287 -35.754 28.733 1.000 26.573 121 SER EEE O 1
ATOM 5793 N N . ILE E 2 122 ? -13.466 -36.868 29.468 1.000 28.177 122 ILE EEE N 1
ATOM 5794 C CA . ILE E 2 122 ? -14.136 -37.512 30.634 1.000 29.430 122 ILE EEE CA 1
ATOM 5795 C C . ILE E 2 122 ? -13.457 -37.007 31.901 1.000 30.399 122 ILE EEE C 1
ATOM 5796 O O . ILE E 2 122 ? -12.229 -36.783 31.882 1.000 30.833 122 ILE EEE O 1
ATOM 5801 N N . PHE E 2 123 ? -14.232 -36.819 32.961 1.000 31.402 123 PHE EEE N 1
ATOM 5802 C CA . PHE E 2 123 ? -13.738 -36.273 34.251 1.000 32.518 123 PHE EEE CA 1
ATOM 5803 C C . PHE E 2 123 ? -14.227 -37.141 35.397 1.000 34.842 123 PHE EEE C 1
ATOM 5804 O O . PHE E 2 123 ? -15.425 -37.406 35.492 1.000 34.951 123 PHE EEE O 1
ATOM 5812 N N . PRO E 2 124 ? -13.310 -37.608 36.279 1.000 37.354 124 PRO EEE N 1
ATOM 5813 C CA . PRO E 2 124 ? -13.720 -38.312 37.491 1.000 39.683 124 PRO EEE CA 1
ATOM 5814 C C . PRO E 2 124 ? -14.434 -37.382 38.475 1.000 40.763 124 PRO EEE C 1
ATOM 5815 O O . PRO E 2 124 ? -14.339 -36.154 38.385 1.000 39.480 124 PRO EEE O 1
ATOM 5819 N N . PRO E 2 125 ? -15.178 -37.946 39.454 1.000 43.216 125 PRO EEE N 1
ATOM 5820 C CA . PRO E 2 125 ? -15.651 -37.176 40.603 1.000 44.495 125 PRO EEE CA 1
ATOM 5821 C C . PRO E 2 125 ? -14.505 -36.392 41.258 1.000 46.080 125 PRO EEE C 1
ATOM 5822 O O . PRO E 2 125 ? -13.452 -36.964 41.452 1.000 47.688 125 PRO EEE O 1
ATOM 5826 N N . SER E 2 126 ? -14.729 -35.123 41.594 1.000 46.346 126 SER EEE N 1
ATOM 5827 C CA . SER E 2 126 ? -13.750 -34.312 42.362 1.000 48.549 126 SER EEE CA 1
ATOM 5828 C C . SER E 2 126 ? -13.650 -34.861 43.788 1.000 51.784 126 SER EEE C 1
ATOM 5829 O O . SER E 2 126 ? -14.660 -35.421 44.266 1.000 51.884 126 SER EEE O 1
ATOM 5832 N N . SER E 2 127 ? -12.486 -34.713 44.431 1.000 55.320 127 SER EEE N 1
ATOM 5833 C CA . SER E 2 127 ? -12.269 -35.084 45.857 1.000 59.096 127 SER EEE CA 1
ATOM 5834 C C . SER E 2 127 ? -13.277 -34.299 46.710 1.000 60.212 127 SER EEE C 1
ATOM 5835 O O . SER E 2 127 ? -13.842 -34.886 47.649 1.000 63.550 127 SER EEE O 1
ATOM 5838 N N . GLU E 2 128 ? -13.532 -33.032 46.363 1.000 59.052 128 GLU EEE N 1
ATOM 5839 C CA . GLU E 2 128 ? -14.514 -32.153 47.057 1.000 59.527 128 GLU EEE CA 1
ATOM 5840 C C . GLU E 2 128 ? -15.905 -32.797 47.050 1.000 58.511 128 GLU EEE C 1
ATOM 5841 O O . GLU E 2 128 ? -16.548 -32.820 48.115 1.000 60.539 128 GLU EEE O 1
ATOM 5847 N N . GLN E 2 129 ? -16.359 -33.298 45.900 1.000 55.432 129 GLN EEE N 1
ATOM 5848 C CA . GLN E 2 129 ? -17.682 -33.967 45.799 1.000 54.308 129 GLN EEE CA 1
ATOM 5849 C C . GLN E 2 129 ? -17.671 -35.237 46.643 1.000 56.263 129 GLN EEE C 1
ATOM 5850 O O . GLN E 2 129 ? -18.646 -35.417 47.388 1.000 56.234 129 GLN EEE O 1
ATOM 5856 N N . LEU E 2 130 ? -16.618 -36.060 46.526 1.000 57.611 130 LEU EEE N 1
ATOM 5857 C CA . LEU E 2 130 ? -16.487 -37.362 47.241 1.000 60.559 130 LEU EEE CA 1
ATOM 5858 C C . LEU E 2 130 ? -16.521 -37.120 48.756 1.000 63.349 130 LEU EEE C 1
ATOM 5859 O O . LEU E 2 130 ? -17.287 -37.835 49.459 1.000 64.221 130 LEU EEE O 1
ATOM 5864 N N . THR E 2 131 ? -15.717 -36.159 49.232 1.000 64.190 131 THR EEE N 1
ATOM 5865 C CA . THR E 2 131 ? -15.777 -35.604 50.611 1.000 66.552 131 THR EEE CA 1
ATOM 5866 C C . THR E 2 131 ? -17.262 -35.464 50.966 1.000 66.066 131 THR EEE C 1
ATOM 5867 O O . THR E 2 131 ? -17.663 -36.070 51.972 1.000 69.198 131 THR EEE O 1
ATOM 5871 N N . SER E 2 132 ? -18.049 -34.803 50.101 1.000 62.345 132 SER EEE N 1
ATOM 5872 C CA . SER E 2 132 ? -19.482 -34.453 50.312 1.000 61.064 132 SER EEE CA 1
ATOM 5873 C C . SER E 2 132 ? -20.424 -35.670 50.152 1.000 60.719 132 SER EEE C 1
ATOM 5874 O O . SER E 2 132 ? -21.648 -35.473 50.275 1.000 60.174 132 SER EEE O 1
ATOM 5877 N N . GLY E 2 133 ? -19.907 -36.869 49.847 1.000 60.521 133 GLY EEE N 1
ATOM 5878 C CA . GLY E 2 133 ? -20.683 -38.128 49.829 1.000 60.736 133 GLY EEE CA 1
ATOM 5879 C C . GLY E 2 133 ? -21.302 -38.426 48.470 1.000 57.709 133 GLY EEE C 1
ATOM 5880 O O . GLY E 2 133 ? -21.986 -39.468 48.357 1.000 58.602 133 GLY EEE O 1
ATOM 5881 N N . GLY E 2 134 ? -21.065 -37.560 47.476 1.000 54.022 134 GLY EEE N 1
ATOM 5882 C CA . GLY E 2 134 ? -21.569 -37.691 46.099 1.000 50.986 134 GLY EEE CA 1
ATOM 5883 C C . GLY E 2 134 ? -20.448 -38.045 45.145 1.000 49.615 134 GLY EEE C 1
ATOM 5884 O O . GLY E 2 134 ? -19.270 -37.892 45.551 1.000 50.316 134 GLY EEE O 1
ATOM 5885 N N . ALA E 2 135 ? -20.801 -38.499 43.934 1.000 47.223 135 ALA EEE N 1
ATOM 5886 C CA . ALA E 2 135 ? -19.861 -38.867 42.845 1.000 45.898 135 ALA EEE CA 1
ATOM 5887 C C . ALA E 2 135 ? -20.536 -38.698 41.474 1.000 43.240 135 ALA EEE C 1
ATOM 5888 O O . ALA E 2 135 ? -21.281 -39.607 41.043 1.000 43.762 135 ALA EEE O 1
ATOM 5890 N N . SER E 2 136 ? -20.268 -37.580 40.797 1.000 40.473 136 SER EEE N 1
ATOM 5891 C CA . SER E 2 136 ? -20.718 -37.319 39.406 1.000 37.772 136 SER EEE CA 1
ATOM 5892 C C . SER E 2 136 ? -19.552 -37.545 38.445 1.000 36.390 136 SER EEE C 1
ATOM 5893 O O . SER E 2 136 ? -18.464 -36.986 38.713 1.000 36.388 136 SER EEE O 1
ATOM 5896 N N . VAL E 2 137 ? -19.788 -38.309 37.376 1.000 35.103 137 VAL EEE N 1
ATOM 5897 C CA . VAL E 2 137 ? -18.826 -38.525 36.253 1.000 34.202 137 VAL EEE CA 1
ATOM 5898 C C . VAL E 2 137 ? -19.359 -37.790 35.019 1.000 32.053 137 VAL EEE C 1
ATOM 5899 O O . VAL E 2 137 ? -20.509 -38.039 34.618 1.000 31.645 137 VAL EEE O 1
ATOM 5903 N N . VAL E 2 138 ? -18.539 -36.921 34.440 1.000 30.532 138 VAL EEE N 1
ATOM 5904 C CA . VAL E 2 138 ? -18.979 -35.969 33.389 1.000 28.872 138 VAL EEE CA 1
ATOM 5905 C C . VAL E 2 138 ? -18.234 -36.299 32.096 1.000 28.106 138 VAL EEE C 1
ATOM 5906 O O . VAL E 2 138 ? -17.008 -36.486 32.144 1.000 28.191 138 VAL EEE O 1
ATOM 5910 N N . CYS E 2 139 ? -18.968 -36.338 30.987 1.000 27.449 139 CYS EEE N 1
ATOM 5911 C CA . CYS E 2 139 ? -18.415 -36.455 29.610 1.000 27.151 139 CYS EEE CA 1
ATOM 5912 C C . CYS E 2 139 ? -18.877 -35.239 28.779 1.000 25.470 139 CYS EEE C 1
ATOM 5913 O O . CYS E 2 139 ? -20.110 -35.033 28.676 1.000 25.287 139 CYS EEE O 1
ATOM 5916 N N . PHE E 2 140 ? -17.939 -34.443 28.250 1.000 24.143 140 PHE EEE N 1
ATOM 5917 C CA . PHE E 2 140 ? -18.219 -33.361 27.267 1.000 23.076 140 PHE EEE CA 1
ATOM 5918 C C . PHE E 2 140 ? -17.954 -33.886 25.844 1.000 22.849 140 PHE EEE C 1
ATOM 5919 O O . PHE E 2 140 ? -16.886 -34.449 25.598 1.000 22.741 140 PHE EEE O 1
ATOM 5927 N N . LEU E 2 141 ? -18.938 -33.727 24.961 1.000 22.632 141 LEU EEE N 1
ATOM 5928 C CA . LEU E 2 141 ? -18.846 -33.994 23.503 1.000 22.973 141 LEU EEE CA 1
ATOM 5929 C C . LEU E 2 141 ? -18.931 -32.637 22.808 1.000 22.558 141 LEU EEE C 1
ATOM 5930 O O . LEU E 2 141 ? -20.056 -32.132 22.687 1.000 22.488 141 LEU EEE O 1
ATOM 5935 N N . ASN E 2 142 ? -17.784 -32.033 22.483 1.000 22.371 142 ASN EEE N 1
ATOM 5936 C CA . ASN E 2 142 ? -17.672 -30.567 22.227 1.000 22.264 142 ASN EEE CA 1
ATOM 5937 C C . ASN E 2 142 ? -17.423 -30.271 20.742 1.000 22.880 142 ASN EEE C 1
ATOM 5938 O O . ASN E 2 142 ? -16.571 -30.939 20.129 1.000 23.208 142 ASN EEE O 1
ATOM 5943 N N . ASN E 2 143 ? -18.156 -29.305 20.197 1.000 23.322 143 ASN EEE N 1
ATOM 5944 C CA . ASN E 2 143 ? -17.834 -28.633 18.911 1.000 24.298 143 ASN EEE CA 1
ATOM 5945 C C . ASN E 2 143 ? -17.933 -29.648 17.774 1.000 25.077 143 ASN EEE C 1
ATOM 5946 O O . ASN E 2 143 ? -16.964 -29.787 17.022 1.000 25.750 143 ASN EEE O 1
ATOM 5951 N N . PHE E 2 144 ? -19.061 -30.355 17.678 1.000 25.312 144 PHE EEE N 1
ATOM 5952 C CA . PHE E 2 144 ? -19.335 -31.335 16.611 1.000 26.269 144 PHE EEE CA 1
ATOM 5953 C C . PHE E 2 144 ? -20.415 -30.767 15.700 1.000 27.418 144 PHE EEE C 1
ATOM 5954 O O . PHE E 2 144 ? -21.070 -29.753 16.059 1.000 27.018 144 PHE EEE O 1
ATOM 5962 N N . TYR E 2 145 ? -20.578 -31.386 14.536 1.000 28.973 145 TYR EEE N 1
ATOM 5963 C CA . TYR E 2 145 ? -21.670 -31.026 13.602 1.000 30.589 145 TYR EEE CA 1
ATOM 5964 C C . TYR E 2 145 ? -21.874 -32.028 12.482 1.000 32.329 145 TYR EEE C 1
ATOM 5965 O O . TYR E 2 145 ? -20.892 -32.320 11.823 1.000 32.925 145 TYR EEE O 1
ATOM 5974 N N . PRO E 2 146 ? -22.981 -32.807 12.473 1.000 33.409 146 PRO EEE N 1
ATOM 5975 C CA . PRO E 2 146 ? -24.327 -32.246 12.581 1.000 33.945 146 PRO EEE CA 1
ATOM 5976 C C . PRO E 2 146 ? -24.751 -32.528 14.042 1.000 32.898 146 PRO EEE C 1
ATOM 5977 O O . PRO E 2 146 ? -23.970 -33.143 14.760 1.000 31.997 146 PRO EEE O 1
ATOM 5981 N N . LYS E 2 147 ? -25.953 -32.115 14.455 1.000 33.287 147 LYS EEE N 1
ATOM 5982 C CA . LYS E 2 147 ? -26.409 -32.112 15.877 1.000 32.457 147 LYS EEE CA 1
ATOM 5983 C C . LYS E 2 147 ? -26.543 -33.536 16.449 1.000 32.857 147 LYS EEE C 1
ATOM 5984 O O . LYS E 2 147 ? -26.254 -33.722 17.642 1.000 31.448 147 LYS EEE O 1
ATOM 5990 N N . ASP E 2 148 ? -26.968 -34.504 15.644 1.000 35.025 148 ASP EEE N 1
ATOM 5991 C CA . ASP E 2 148 ? -27.233 -35.900 16.082 1.000 36.323 148 ASP EEE CA 1
ATOM 5992 C C . ASP E 2 148 ? -25.945 -36.572 16.570 1.000 35.774 148 ASP EEE C 1
ATOM 5993 O O . ASP E 2 148 ? -24.958 -36.595 15.811 1.000 36.135 148 ASP EEE O 1
ATOM 5998 N N . ILE E 2 149 ? -25.986 -37.143 17.776 1.000 35.127 149 ILE EEE N 1
ATOM 5999 C CA . ILE E 2 149 ? -24.847 -37.888 18.390 1.000 34.807 149 ILE EEE CA 1
ATOM 6000 C C . ILE E 2 149 ? -25.389 -38.910 19.398 1.000 35.568 149 ILE EEE C 1
ATOM 6001 O O . ILE E 2 149 ? -26.486 -38.680 19.939 1.000 35.497 149 ILE EEE O 1
ATOM 6006 N N . ASN E 2 150 ? -24.641 -39.997 19.615 1.000 36.748 150 ASN EEE N 1
ATOM 6007 C CA . ASN E 2 150 ? -24.943 -41.072 20.596 1.000 37.971 150 ASN EEE CA 1
ATOM 6008 C C . ASN E 2 150 ? -23.834 -41.078 21.645 1.000 37.298 150 ASN EEE C 1
ATOM 6009 O O . ASN E 2 150 ? -22.643 -41.097 21.271 1.000 37.003 150 ASN EEE O 1
ATOM 6014 N N . VAL E 2 151 ? -24.204 -41.035 22.920 1.000 37.249 151 VAL EEE N 1
ATOM 6015 C CA . VAL E 2 151 ? -23.242 -41.252 24.037 1.000 37.198 151 VAL EEE CA 1
ATOM 6016 C C . VAL E 2 151 ? -23.636 -42.549 24.759 1.000 39.065 151 VAL EEE C 1
ATOM 6017 O O . VAL E 2 151 ? -24.844 -42.752 24.967 1.000 39.527 151 VAL EEE O 1
ATOM 6021 N N . LYS E 2 152 ? -22.655 -43.414 25.059 1.000 40.267 152 LYS EEE N 1
ATOM 6022 C CA . LYS E 2 152 ? -22.822 -44.657 25.867 1.000 42.008 152 LYS EEE CA 1
ATOM 6023 C C . LYS E 2 152 ? -21.845 -44.644 27.037 1.000 41.701 152 LYS EEE C 1
ATOM 6024 O O . LYS E 2 152 ? -20.636 -44.459 26.792 1.000 41.423 152 LYS EEE O 1
ATOM 6030 N N . TRP E 2 153 ? -22.338 -44.882 28.250 1.000 41.985 153 TRP EEE N 1
ATOM 6031 C CA . TRP E 2 153 ? -21.473 -45.067 29.437 1.000 42.461 153 TRP EEE CA 1
ATOM 6032 C C . TRP E 2 153 ? -21.174 -46.558 29.607 1.000 45.472 153 TRP EEE C 1
ATOM 6033 O O . TRP E 2 153 ? -22.080 -47.381 29.344 1.000 46.567 153 TRP EEE O 1
ATOM 6044 N N . LYS E 2 154 ? -19.923 -46.872 29.957 1.000 46.754 154 LYS EEE N 1
ATOM 6045 C CA . LYS E 2 154 ? -19.493 -48.226 30.377 1.000 50.144 154 LYS EEE CA 1
ATOM 6046 C C . LYS E 2 154 ? -18.732 -48.120 31.704 1.000 51.109 154 LYS EEE C 1
ATOM 6047 O O . LYS E 2 154 ? -17.774 -47.309 31.817 1.000 49.175 154 LYS EEE O 1
ATOM 6053 N N . ILE E 2 155 ? -19.202 -48.897 32.678 1.000 54.027 155 ILE EEE N 1
ATOM 6054 C CA . ILE E 2 155 ? -18.555 -49.132 33.997 1.000 56.036 155 ILE EEE CA 1
ATOM 6055 C C . ILE E 2 155 ? -18.014 -50.569 33.990 1.000 59.086 155 ILE EEE C 1
ATOM 6056 O O . ILE E 2 155 ? -18.834 -51.517 33.884 1.000 61.182 155 ILE EEE O 1
ATOM 6061 N N . ASP E 2 156 ? -16.689 -50.733 34.069 1.000 59.630 156 ASP EEE N 1
ATOM 6062 C CA . ASP E 2 156 ? -16.007 -52.057 34.030 1.000 62.057 156 ASP EEE CA 1
ATOM 6063 C C . ASP E 2 156 ? -16.422 -52.837 32.771 1.000 62.724 156 ASP EEE C 1
ATOM 6064 O O . ASP E 2 156 ? -16.631 -54.071 32.872 1.000 65.958 156 ASP EEE O 1
ATOM 6069 N N . GLY E 2 157 ? -16.526 -52.153 31.628 1.000 60.243 157 GLY EEE N 1
ATOM 6070 C CA . GLY E 2 157 ? -16.769 -52.755 30.301 1.000 60.614 157 GLY EEE CA 1
ATOM 6071 C C . GLY E 2 157 ? -18.245 -52.986 30.012 1.000 61.071 157 GLY EEE C 1
ATOM 6072 O O . GLY E 2 157 ? -18.566 -53.282 28.848 1.000 61.089 157 GLY EEE O 1
ATOM 6073 N N . SER E 2 158 ? -19.121 -52.805 31.006 1.000 61.760 158 SER EEE N 1
ATOM 6074 C CA . SER E 2 158 ? -20.584 -53.052 30.906 1.000 62.776 158 SER EEE CA 1
ATOM 6075 C C . SER E 2 158 ? -21.348 -51.723 30.816 1.000 60.030 158 SER EEE C 1
ATOM 6076 O O . SER E 2 158 ? -20.964 -50.776 31.530 1.000 58.023 158 SER EEE O 1
ATOM 6079 N N . GLU E 2 159 ? -22.385 -51.668 29.965 1.000 60.302 159 GLU EEE N 1
ATOM 6080 C CA . GLU E 2 159 ? -23.219 -50.462 29.704 1.000 58.645 159 GLU EEE CA 1
ATOM 6081 C C . GLU E 2 159 ? -24.013 -50.080 30.961 1.000 58.681 159 GLU EEE C 1
ATOM 6082 O O . GLU E 2 159 ? -24.327 -50.972 31.768 1.000 60.819 159 GLU EEE O 1
ATOM 6088 N N . ARG E 2 160 ? -24.361 -48.797 31.085 1.000 56.435 160 ARG EEE N 1
ATOM 6089 C CA . ARG E 2 160 ? -25.015 -48.209 32.286 1.000 56.009 160 ARG EEE CA 1
ATOM 6090 C C . ARG E 2 160 ? -26.011 -47.137 31.834 1.000 53.860 160 ARG EEE C 1
ATOM 6091 O O . ARG E 2 160 ? -25.573 -46.304 31.021 1.000 52.193 160 ARG EEE O 1
ATOM 6099 N N . LEU E 2 165 ? -27.851 -38.112 32.597 1.000 34.568 165 LEU EEE N 1
ATOM 6100 C CA . LEU E 2 165 ? -28.613 -36.929 32.103 1.000 33.285 165 LEU EEE CA 1
ATOM 6101 C C . LEU E 2 165 ? -27.751 -36.194 31.063 1.000 31.848 165 LEU EEE C 1
ATOM 6102 O O . LEU E 2 165 ? -26.543 -35.988 31.325 1.000 31.617 165 LEU EEE O 1
ATOM 6107 N N . ASN E 2 166 ? -28.353 -35.859 29.916 1.000 30.979 166 ASN EEE N 1
ATOM 6108 C CA . ASN E 2 166 ? -27.693 -35.246 28.734 1.000 30.018 166 ASN EEE CA 1
ATOM 6109 C C . ASN E 2 166 ? -28.268 -33.855 28.474 1.000 29.118 166 ASN EEE C 1
ATOM 6110 O O . ASN E 2 166 ? -29.473 -33.689 28.696 1.000 29.937 166 ASN EEE O 1
ATOM 6115 N N . SER E 2 167 ? -27.425 -32.898 28.082 1.000 27.721 167 SER EEE N 1
ATOM 6116 C CA . SER E 2 167 ? -27.843 -31.508 27.778 1.000 26.974 167 SER EEE CA 1
ATOM 6117 C C . SER E 2 167 ? -27.086 -31.029 26.540 1.000 26.563 167 SER EEE C 1
ATOM 6118 O O . SER E 2 167 ? -25.867 -31.221 26.487 1.000 26.179 167 SER EEE O 1
ATOM 6121 N N . TRP E 2 168 ? -27.799 -30.449 25.584 1.000 26.915 168 TRP EEE N 1
ATOM 6122 C CA . TRP E 2 168 ? -27.238 -29.901 24.323 1.000 27.408 168 TRP EEE CA 1
ATOM 6123 C C . TRP E 2 168 ? -27.174 -28.385 24.439 1.000 26.595 168 TRP EEE C 1
ATOM 6124 O O . TRP E 2 168 ? -28.100 -27.803 24.994 1.000 26.106 168 TRP EEE O 1
ATOM 6135 N N . THR E 2 169 ? -26.136 -27.769 23.893 1.000 26.659 169 THR EEE N 1
ATOM 6136 C CA . THR E 2 169 ? -26.098 -26.304 23.684 1.000 26.737 169 THR EEE CA 1
ATOM 6137 C C . THR E 2 169 ? -26.918 -25.984 22.436 1.000 27.691 169 THR EEE C 1
ATOM 6138 O O . THR E 2 169 ? -27.230 -26.914 21.671 1.000 27.770 169 THR EEE O 1
ATOM 6142 N N . ASP E 2 170 ? -27.259 -24.712 22.254 1.000 28.548 170 ASP EEE N 1
ATOM 6143 C CA . ASP E 2 170 ? -27.763 -24.190 20.961 1.000 29.977 170 ASP EEE CA 1
ATOM 6144 C C . ASP E 2 170 ? -26.559 -24.086 20.020 1.000 30.153 170 ASP EEE C 1
ATOM 6145 O O . ASP E 2 170 ? -25.403 -23.998 20.528 1.000 29.256 170 ASP EEE O 1
ATOM 6150 N N . GLN E 2 171 ? -26.812 -24.108 18.709 1.000 30.813 171 GLN EEE N 1
ATOM 6151 C CA . GLN E 2 171 ? -25.765 -23.931 17.676 1.000 31.279 171 GLN EEE CA 1
ATOM 6152 C C . GLN E 2 171 ? -24.917 -22.726 18.091 1.000 31.254 171 GLN EEE C 1
ATOM 6153 O O . GLN E 2 171 ? -25.484 -21.671 18.409 1.000 31.409 171 GLN EEE O 1
ATOM 6159 N N . ASP E 2 172 ? -23.603 -22.903 18.131 1.000 31.223 172 ASP EEE N 1
ATOM 6160 C CA . ASP E 2 172 ? -22.634 -21.870 18.575 1.000 31.924 172 ASP EEE CA 1
ATOM 6161 C C . ASP E 2 172 ? -22.708 -20.678 17.609 1.000 33.757 172 ASP EEE C 1
ATOM 6162 O O . ASP E 2 172 ? -22.745 -20.906 16.387 1.000 34.403 172 ASP EEE O 1
ATOM 6167 N N . SER E 2 173 ? -22.765 -19.456 18.141 1.000 34.680 173 SER EEE N 1
ATOM 6168 C CA . SER E 2 173 ? -22.948 -18.197 17.366 1.000 36.653 173 SER EEE CA 1
ATOM 6169 C C . SER E 2 173 ? -21.775 -17.989 16.401 1.000 37.739 173 SER EEE C 1
ATOM 6170 O O . SER E 2 173 ? -22.016 -17.514 15.282 1.000 39.616 173 SER EEE O 1
ATOM 6173 N N . LYS E 2 174 ? -20.552 -18.333 16.811 1.000 37.145 174 LYS EEE N 1
ATOM 6174 C CA . LYS E 2 174 ? -19.306 -18.085 16.030 1.000 38.098 174 LYS EEE CA 1
ATOM 6175 C C . LYS E 2 174 ? -18.962 -19.305 15.169 1.000 37.086 174 LYS EEE C 1
ATOM 6176 O O . LYS E 2 174 ? -18.516 -19.125 14.034 1.000 37.939 174 LYS EEE O 1
ATOM 6182 N N . ASP E 2 175 ? -19.205 -20.500 15.702 1.000 35.085 175 ASP EEE N 1
ATOM 6183 C CA . ASP E 2 175 ? -18.655 -21.787 15.216 1.000 33.996 175 ASP EEE CA 1
ATOM 6184 C C . ASP E 2 175 ? -19.653 -22.532 14.330 1.000 33.497 175 ASP EEE C 1
ATOM 6185 O O . ASP E 2 175 ? -19.193 -23.323 13.496 1.000 33.524 175 ASP EEE O 1
ATOM 6190 N N . SER E 2 176 ? -20.946 -22.393 14.630 1.000 32.615 176 SER EEE N 1
ATOM 6191 C CA . SER E 2 176 ? -22.075 -23.176 14.061 1.000 32.583 176 SER EEE CA 1
ATOM 6192 C C . SER E 2 176 ? -21.996 -24.651 14.487 1.000 30.978 176 SER EEE C 1
ATOM 6193 O O . SER E 2 176 ? -22.727 -25.483 13.902 1.000 31.410 176 SER EEE O 1
ATOM 6196 N N . THR E 2 177 ? -21.169 -24.971 15.491 1.000 28.988 177 THR EEE N 1
ATOM 6197 C CA . THR E 2 177 ? -21.073 -26.342 16.052 1.000 27.699 177 THR EEE CA 1
ATOM 6198 C C . THR E 2 177 ? -22.085 -26.504 17.191 1.000 26.547 177 THR EEE C 1
ATOM 6199 O O . THR E 2 177 ? -22.692 -25.496 17.605 1.000 26.290 177 THR EEE O 1
ATOM 6203 N N . TYR E 2 178 ? -22.296 -27.751 17.608 1.000 25.874 178 TYR EEE N 1
ATOM 6204 C CA . TYR E 2 178 ? -23.095 -28.134 18.795 1.000 25.042 178 TYR EEE CA 1
ATOM 6205 C C . TYR E 2 178 ? -22.132 -28.723 19.820 1.000 24.226 178 TYR EEE C 1
ATOM 6206 O O . TYR E 2 178 ? -21.055 -29.221 19.437 1.000 24.072 178 TYR EEE O 1
ATOM 6215 N N . SER E 2 179 ? -22.518 -28.671 21.090 1.000 23.743 179 SER EEE N 1
ATOM 6216 C CA . SER E 2 179 ? -21.820 -29.376 22.185 1.000 23.403 179 SER EEE CA 1
ATOM 6217 C C . SER E 2 179 ? -22.875 -30.070 23.045 1.000 23.891 179 SER EEE C 1
ATOM 6218 O O . SER E 2 179 ? -24.046 -29.583 23.090 1.000 23.711 179 SER EEE O 1
ATOM 6221 N N . MET E 2 180 ? -22.478 -31.177 23.672 1.000 24.649 180 MET EEE N 1
ATOM 6222 C CA . MET E 2 180 ? -23.362 -31.996 24.535 1.000 25.456 180 MET EEE CA 1
ATOM 6223 C C . MET E 2 180 ? -22.594 -32.431 25.782 1.000 25.110 180 MET EEE C 1
ATOM 6224 O O . MET E 2 180 ? -21.423 -32.807 25.655 1.000 24.709 180 MET EEE O 1
ATOM 6229 N N . SER E 2 181 ? -23.240 -32.353 26.945 1.000 25.346 181 SER EEE N 1
ATOM 6230 C CA . SER E 2 181 ? -22.732 -32.905 28.225 1.000 25.875 181 SER EEE CA 1
ATOM 6231 C C . SER E 2 181 ? -23.539 -34.160 28.548 1.000 27.123 181 SER EEE C 1
ATOM 6232 O O . SER E 2 181 ? -24.756 -34.145 28.331 1.000 27.139 181 SER EEE O 1
ATOM 6235 N N . SER E 2 182 ? -22.862 -35.212 29.019 1.000 28.616 182 SER EEE N 1
ATOM 6236 C CA . SER E 2 182 ? -23.464 -36.428 29.619 1.000 30.068 182 SER EEE CA 1
ATOM 6237 C C . SER E 2 182 ? -22.942 -36.591 31.052 1.000 31.359 182 SER EEE C 1
ATOM 6238 O O . SER E 2 182 ? -21.694 -36.597 31.250 1.000 31.859 182 SER EEE O 1
ATOM 6241 N N . THR E 2 183 ? -23.844 -36.659 32.031 1.000 32.368 183 THR EEE N 1
ATOM 6242 C CA . THR E 2 183 ? -23.473 -36.708 33.466 1.000 33.658 183 THR EEE CA 1
ATOM 6243 C C . THR E 2 183 ? -24.015 -38.012 34.043 1.000 35.782 183 THR EEE C 1
ATOM 6244 O O . THR E 2 183 ? -25.231 -38.233 33.975 1.000 35.938 183 THR EEE O 1
ATOM 6248 N N . LEU E 2 184 ? -23.103 -38.856 34.517 1.000 37.909 184 LEU EEE N 1
ATOM 6249 C CA . LEU E 2 184 ? -23.407 -40.062 35.328 1.000 40.427 184 LEU EEE CA 1
ATOM 6250 C C . LEU E 2 184 ? -23.251 -39.709 36.812 1.000 41.905 184 LEU EEE C 1
ATOM 6251 O O . LEU E 2 184 ? -22.100 -39.442 37.239 1.000 41.680 184 LEU EEE O 1
ATOM 6256 N N . THR E 2 185 ? -24.363 -39.676 37.555 1.000 43.823 185 THR EEE N 1
ATOM 6257 C CA . THR E 2 185 ? -24.391 -39.391 39.016 1.000 45.800 185 THR EEE CA 1
ATOM 6258 C C . THR E 2 185 ? -24.506 -40.732 39.743 1.000 48.532 185 THR EEE C 1
ATOM 6259 O O . THR E 2 185 ? -25.460 -41.483 39.457 1.000 49.752 185 THR EEE O 1
ATOM 6263 N N . LEU E 2 186 ? -23.520 -41.032 40.589 1.000 50.247 186 LEU EEE N 1
ATOM 6264 C CA . LEU E 2 186 ? -23.511 -42.191 41.518 1.000 53.290 186 LEU EEE CA 1
ATOM 6265 C C . LEU E 2 186 ? -23.448 -41.679 42.958 1.000 54.819 186 LEU EEE C 1
ATOM 6266 O O . LEU E 2 186 ? -23.162 -40.474 43.149 1.000 53.485 186 LEU EEE O 1
ATOM 6271 N N . THR E 2 187 ? -23.708 -42.566 43.925 1.000 58.044 187 THR EEE N 1
ATOM 6272 C CA . THR E 2 187 ? -23.286 -42.408 45.342 1.000 60.503 187 THR EEE CA 1
ATOM 6273 C C . THR E 2 187 ? -21.780 -42.671 45.422 1.000 61.995 187 THR EEE C 1
ATOM 6274 O O . THR E 2 187 ? -21.268 -43.400 44.539 1.000 61.953 187 THR EEE O 1
ATOM 6278 N N . LYS E 2 188 ? -21.106 -42.080 46.415 1.000 63.244 188 LYS EEE N 1
ATOM 6279 C CA . LYS E 2 188 ? -19.677 -42.342 46.734 1.000 64.750 188 LYS EEE CA 1
ATOM 6280 C C . LYS E 2 188 ? -19.484 -43.858 46.846 1.000 66.831 188 LYS EEE C 1
ATOM 6281 O O . LYS E 2 188 ? -18.574 -44.379 46.186 1.000 66.342 188 LYS EEE O 1
ATOM 6287 N N . ASP E 2 189 ? -20.354 -44.524 47.609 1.000 68.862 189 ASP EEE N 1
ATOM 6288 C CA . ASP E 2 189 ? -20.333 -45.990 47.858 1.000 71.966 189 ASP EEE CA 1
ATOM 6289 C C . ASP E 2 189 ? -20.352 -46.735 46.518 1.000 71.327 189 ASP EEE C 1
ATOM 6290 O O . ASP E 2 189 ? -19.473 -47.597 46.329 1.000 72.556 189 ASP EEE O 1
ATOM 6295 N N . GLU E 2 190 ? -21.283 -46.400 45.615 1.000 69.890 190 GLU EEE N 1
ATOM 6296 C CA . GLU E 2 190 ? -21.453 -47.120 44.320 1.000 69.892 190 GLU EEE CA 1
ATOM 6297 C C . GLU E 2 190 ? -20.222 -46.890 43.432 1.000 68.381 190 GLU EEE C 1
ATOM 6298 O O . GLU E 2 190 ? -19.775 -47.863 42.795 1.000 68.576 190 GLU EEE O 1
ATOM 6304 N N . TYR E 2 191 ? -19.703 -45.657 43.387 1.000 66.783 191 TYR EEE N 1
ATOM 6305 C CA . TYR E 2 191 ? -18.546 -45.255 42.537 1.000 65.738 191 TYR EEE CA 1
ATOM 6306 C C . TYR E 2 191 ? -17.296 -46.064 42.925 1.000 69.098 191 TYR EEE C 1
ATOM 6307 O O . TYR E 2 191 ? -16.480 -46.419 42.045 1.000 68.935 191 TYR EEE O 1
ATOM 6316 N N . GLU E 2 192 ? -17.143 -46.357 44.216 1.000 72.683 192 GLU EEE N 1
ATOM 6317 C CA . GLU E 2 192 ? -15.960 -47.071 44.766 1.000 75.580 192 GLU EEE CA 1
ATOM 6318 C C . GLU E 2 192 ? -16.082 -48.578 44.501 1.000 78.168 192 GLU EEE C 1
ATOM 6319 O O . GLU E 2 192 ? -15.055 -49.254 44.626 1.000 79.683 192 GLU EEE O 1
ATOM 6325 N N . ARG E 2 193 ? -17.270 -49.078 44.126 1.000 78.802 193 ARG EEE N 1
ATOM 6326 C CA . ARG E 2 193 ? -17.516 -50.518 43.817 1.000 81.248 193 ARG EEE CA 1
ATOM 6327 C C . ARG E 2 193 ? -16.958 -50.887 42.433 1.000 79.822 193 ARG EEE C 1
ATOM 6328 O O . ARG E 2 193 ? -16.907 -52.098 42.123 1.000 81.977 193 ARG EEE O 1
ATOM 6336 N N . HIS E 2 194 ? -16.568 -49.902 41.618 1.000 76.362 194 HIS EEE N 1
ATOM 6337 C CA . HIS E 2 194 ? -16.042 -50.124 40.243 1.000 74.125 194 HIS EEE CA 1
ATOM 6338 C C . HIS E 2 194 ? -14.812 -49.235 40.027 1.000 71.310 194 HIS EEE C 1
ATOM 6339 O O . HIS E 2 194 ? -14.682 -48.226 40.749 1.000 70.622 194 HIS EEE O 1
ATOM 6346 N N . ASN E 2 195 ? -13.943 -49.611 39.081 1.000 69.816 195 ASN EEE N 1
ATOM 6347 C CA . ASN E 2 195 ? -12.603 -48.988 38.877 1.000 67.797 195 ASN EEE CA 1
ATOM 6348 C C . ASN E 2 195 ? -12.474 -48.335 37.486 1.000 64.074 195 ASN EEE C 1
ATOM 6349 O O . ASN E 2 1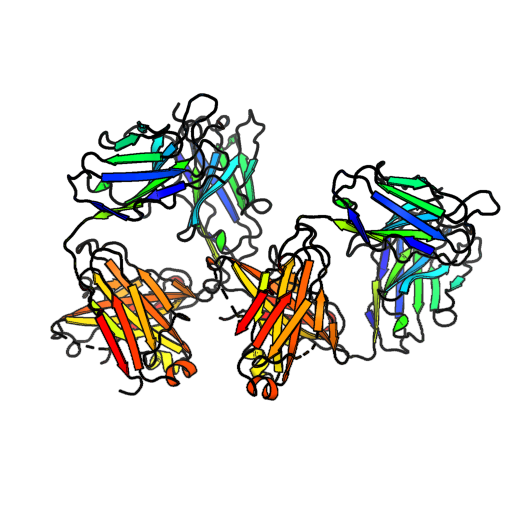95 ? -11.742 -47.317 37.386 1.000 61.582 195 ASN EEE O 1
ATOM 6354 N N . SER E 2 196 ? -13.131 -48.880 36.453 1.000 62.636 196 SER EEE N 1
ATOM 6355 C CA . SER E 2 196 ? -12.996 -48.427 35.043 1.000 59.879 196 SER EEE CA 1
ATOM 6356 C C . SER E 2 196 ? -14.249 -47.662 34.612 1.000 57.151 196 SER EEE C 1
ATOM 6357 O O . SER E 2 196 ? -15.338 -48.266 34.607 1.000 58.583 196 SER EEE O 1
ATOM 6360 N N . TYR E 2 197 ? -14.086 -46.393 34.238 1.000 53.773 197 TYR EEE N 1
ATOM 6361 C CA . TYR E 2 197 ? -15.192 -45.502 33.802 1.000 50.826 197 TYR EEE CA 1
ATOM 6362 C C . TYR E 2 197 ? -14.889 -45.045 32.381 1.000 47.433 197 TYR EEE C 1
ATOM 6363 O O . TYR E 2 197 ? -13.776 -44.550 32.135 1.000 46.111 197 TYR EEE O 1
ATOM 6372 N N . THR E 2 198 ? -15.850 -45.264 31.486 1.000 45.449 198 THR EEE N 1
ATOM 6373 C CA . THR E 2 198 ? -15.687 -45.082 30.030 1.000 43.586 198 THR EEE CA 1
ATOM 6374 C C . THR E 2 198 ? -16.882 -44.335 29.461 1.000 41.277 198 THR EEE C 1
ATOM 6375 O O . THR E 2 198 ? -18.024 -44.740 29.733 1.000 41.333 198 THR EEE O 1
ATOM 6379 N N . CYS E 2 199 ? -16.570 -43.293 28.693 1.000 38.556 199 CYS EEE N 1
ATOM 6380 C CA . CYS E 2 199 ? -17.502 -42.537 27.848 1.000 36.946 199 CYS EEE CA 1
ATOM 6381 C C . CYS E 2 199 ? -17.189 -42.861 26.381 1.000 37.001 199 CYS EEE C 1
ATOM 6382 O O . CYS E 2 199 ? -15.997 -42.793 26.013 1.000 36.615 199 CYS EEE O 1
ATOM 6385 N N . GLU E 2 200 ? -18.206 -43.208 25.585 1.000 37.314 200 GLU EEE N 1
ATOM 6386 C CA . GLU E 2 200 ? -18.060 -43.533 24.141 1.000 37.979 200 GLU EEE CA 1
ATOM 6387 C C . GLU E 2 200 ? -19.022 -42.685 23.310 1.000 36.740 200 GLU EEE C 1
ATOM 6388 O O . GLU E 2 200 ? -20.223 -42.816 23.529 1.000 37.090 200 GLU EEE O 1
ATOM 6394 N N . ALA E 2 201 ? -18.513 -41.924 22.341 1.000 35.864 201 ALA EEE N 1
ATOM 6395 C CA . ALA E 2 201 ? -19.315 -41.079 21.423 1.000 35.313 201 ALA EEE CA 1
ATOM 6396 C C . ALA E 2 201 ? -19.355 -41.719 20.034 1.000 36.695 201 ALA EEE C 1
ATOM 6397 O O . ALA E 2 201 ? -18.269 -41.989 19.504 1.000 36.993 201 ALA EEE O 1
ATOM 6399 N N . THR E 2 202 ? -20.548 -41.899 19.460 1.000 37.808 202 THR EEE N 1
ATOM 6400 C CA . THR E 2 202 ? -20.755 -42.293 18.038 1.000 39.558 202 THR EEE CA 1
ATOM 6401 C C . THR E 2 202 ? -21.357 -41.113 17.273 1.000 39.004 202 THR EEE C 1
ATOM 6402 O O . THR E 2 202 ? -22.428 -40.617 17.672 1.000 38.590 202 THR EEE O 1
ATOM 6406 N N . HIS E 2 203 ? -20.687 -40.717 16.194 1.000 39.511 203 HIS EEE N 1
ATOM 6407 C CA . HIS E 2 203 ? -21.058 -39.580 15.319 1.000 39.428 203 HIS EEE CA 1
ATOM 6408 C C . HIS E 2 203 ? -20.746 -39.958 13.871 1.000 41.334 203 HIS EEE C 1
ATOM 6409 O O . HIS E 2 203 ? -19.739 -40.650 13.651 1.000 41.652 203 HIS EEE O 1
ATOM 6416 N N . LYS E 2 204 ? -21.552 -39.466 12.931 1.000 42.619 204 LYS EEE N 1
ATOM 6417 C CA . LYS E 2 204 ? -21.496 -39.813 11.484 1.000 45.003 204 LYS EEE CA 1
ATOM 6418 C C . LYS E 2 204 ? -20.082 -39.615 10.916 1.000 44.888 204 LYS EEE C 1
ATOM 6419 O O . LYS E 2 204 ? -19.792 -40.218 9.879 1.000 46.685 204 LYS EEE O 1
ATOM 6425 N N . THR E 2 205 ? -19.261 -38.756 11.529 1.000 43.265 205 THR EEE N 1
ATOM 6426 C CA . THR E 2 205 ? -17.898 -38.405 11.043 1.000 42.912 205 THR EEE CA 1
ATOM 6427 C C . THR E 2 205 ? -16.972 -39.626 11.104 1.000 43.888 205 THR EEE C 1
ATOM 6428 O O . THR E 2 205 ? -15.918 -39.589 10.458 1.000 44.795 205 THR EEE O 1
ATOM 6432 N N . SER E 2 206 ? -17.323 -40.653 11.872 1.000 44.213 206 SER EEE N 1
ATOM 6433 C CA . SER E 2 206 ? -16.582 -41.937 11.903 1.000 45.352 206 SER EEE CA 1
ATOM 6434 C C . SER E 2 206 ? -17.544 -43.076 12.233 1.000 46.584 206 SER EEE C 1
ATOM 6435 O O . SER E 2 206 ? -18.482 -42.867 13.022 1.000 45.603 206 SER EEE O 1
ATOM 6438 N N . THR E 2 207 ? -17.312 -44.239 11.628 1.000 48.740 207 THR EEE N 1
ATOM 6439 C CA . THR E 2 207 ? -17.995 -45.509 11.976 1.000 50.424 207 THR EEE CA 1
ATOM 6440 C C . THR E 2 207 ? -17.454 -45.972 13.334 1.000 49.375 207 THR EEE C 1
ATOM 6441 O O . THR E 2 207 ? -18.187 -46.682 14.043 1.000 50.566 207 THR EEE O 1
ATOM 6445 N N . SER E 2 208 ? -16.227 -45.562 13.679 1.000 47.698 208 SER EEE N 1
ATOM 6446 C CA . SER E 2 208 ? -15.523 -45.929 14.935 1.000 46.770 208 SER EEE CA 1
ATOM 6447 C C . SER E 2 208 ? -15.917 -44.960 16.048 1.000 44.411 208 SER EEE C 1
ATOM 6448 O O . SER E 2 208 ? -15.780 -43.744 15.903 1.000 42.996 208 SER EEE O 1
ATOM 6451 N N . PRO E 2 209 ? -16.418 -45.469 17.195 1.000 44.039 209 PRO EEE N 1
ATOM 6452 C CA . PRO E 2 209 ? -16.736 -44.609 18.334 1.000 41.927 209 PRO EEE CA 1
ATOM 6453 C C . PRO E 2 209 ? -15.479 -43.986 18.964 1.000 40.082 209 PRO EEE C 1
ATOM 6454 O O . PRO E 2 209 ? -14.441 -44.616 18.941 1.000 40.431 209 PRO EEE O 1
ATOM 6458 N N . ILE E 2 210 ? -15.598 -42.753 19.472 1.000 37.946 210 ILE EEE N 1
ATOM 6459 C CA . ILE E 2 210 ? -14.536 -42.071 20.268 1.000 36.560 210 ILE EEE CA 1
ATOM 6460 C C . ILE E 2 210 ? -14.680 -42.554 21.715 1.000 36.457 210 ILE EEE C 1
ATOM 6461 O O . ILE E 2 210 ? -15.743 -42.314 22.312 1.000 35.656 210 ILE EEE O 1
ATOM 6466 N N . VAL E 2 211 ? -13.652 -43.226 22.238 1.000 36.980 211 VAL EEE N 1
ATOM 6467 C CA . VAL E 2 211 ? -13.655 -43.841 23.596 1.000 37.560 211 VAL EEE CA 1
ATOM 6468 C C . VAL E 2 211 ? -12.727 -43.026 24.501 1.000 36.630 211 VAL EEE C 1
ATOM 6469 O O . VAL E 2 211 ? -11.534 -42.886 24.164 1.000 36.328 211 VAL EEE O 1
ATOM 6473 N N . LYS E 2 212 ? -13.256 -42.504 25.608 1.000 36.254 212 LYS EEE N 1
ATOM 6474 C CA . LYS E 2 212 ? -12.436 -41.857 26.666 1.000 36.009 212 LYS EEE CA 1
ATOM 6475 C C . LYS E 2 212 ? -12.710 -42.597 27.972 1.000 37.084 212 LYS EEE C 1
ATOM 6476 O O . LYS E 2 212 ? -13.875 -42.981 28.183 1.000 37.358 212 LYS EEE O 1
ATOM 6482 N N . SER E 2 213 ? -11.665 -42.847 28.768 1.000 37.888 213 SER EEE N 1
ATOM 6483 C CA . SER E 2 213 ? -11.752 -43.598 30.047 1.000 39.329 213 SER EEE CA 1
ATOM 6484 C C . SER E 2 213 ? -10.749 -43.059 31.071 1.000 39.447 213 SER EEE C 1
ATOM 6485 O O . SER E 2 213 ? -9.746 -42.406 30.672 1.000 38.537 213 SER EEE O 1
ATOM 6488 N N . PHE E 2 214 ? -11.019 -43.340 32.348 1.000 40.451 214 PHE EEE N 1
ATOM 6489 C CA . PHE E 2 214 ? -10.062 -43.217 33.477 1.000 41.405 214 PHE EEE CA 1
ATOM 6490 C C . PHE E 2 214 ? -10.203 -44.446 34.388 1.000 43.389 214 PHE EEE C 1
ATOM 6491 O O . PHE E 2 214 ? -11.203 -45.175 34.297 1.000 43.760 214 PHE EEE O 1
ATOM 6499 N N . GLY F 3 4 ? -52.535 2.015 11.265 1.000 36.962 523 GLY FFF N 1
ATOM 6500 C CA . GLY F 3 4 ? -51.351 2.036 10.361 1.000 37.300 523 GLY FFF CA 1
ATOM 6501 C C . GLY F 3 4 ? -50.949 0.629 9.941 1.000 36.367 523 GLY FFF C 1
ATOM 6502 O O . GLY F 3 4 ? -51.148 0.281 8.764 1.000 37.142 523 GLY FFF O 1
ATOM 6503 N N . ALA F 3 5 ? -50.406 -0.158 10.873 1.000 34.827 524 ALA FFF N 1
ATOM 6504 C CA . ALA F 3 5 ? -49.797 -1.483 10.608 1.000 33.794 524 ALA FFF CA 1
ATOM 6505 C C . ALA F 3 5 ? -50.332 -2.504 11.611 1.000 32.086 524 ALA FFF C 1
ATOM 6506 O O . ALA F 3 5 ? -49.618 -2.938 12.501 1.000 31.145 524 ALA FFF O 1
ATOM 6508 N N . PRO F 3 6 ? -51.605 -2.932 11.475 1.000 31.556 525 PRO FFF N 1
ATOM 6509 C CA . PRO F 3 6 ? -52.251 -3.759 12.491 1.000 30.284 525 PRO FFF CA 1
ATOM 6510 C C . PRO F 3 6 ? -51.808 -5.233 12.492 1.000 29.209 525 PRO FFF C 1
ATOM 6511 O O . PRO F 3 6 ? -51.562 -5.810 11.439 1.000 29.343 525 PRO FFF O 1
ATOM 6515 N N . THR F 3 7 ? -51.692 -5.789 13.697 1.000 27.970 526 THR FFF N 1
ATOM 6516 C CA . THR F 3 7 ? -51.469 -7.234 13.956 1.000 27.101 526 THR FFF CA 1
ATOM 6517 C C . THR F 3 7 ? -52.780 -8.000 13.762 1.000 26.883 526 THR FFF C 1
ATOM 6518 O O . THR F 3 7 ? -52.729 -9.108 13.223 1.000 26.797 526 THR FFF O 1
ATOM 6522 N N . TYR F 3 8 ? -53.897 -7.450 14.245 1.000 26.811 527 TYR FFF N 1
ATOM 6523 C CA . TYR F 3 8 ? -55.185 -8.183 14.351 1.000 26.674 527 TYR FFF CA 1
ATOM 6524 C C . TYR F 3 8 ? -56.342 -7.312 13.839 1.000 27.458 527 TYR FFF C 1
ATOM 6525 O O . TYR F 3 8 ? -56.167 -6.104 13.565 1.000 27.897 527 TYR FFF O 1
ATOM 6534 N N . SER F 3 9 ? -57.490 -7.965 13.654 1.000 27.569 528 SER FFF N 1
ATOM 6535 C CA . SER F 3 9 ? -58.688 -7.432 12.962 1.000 28.445 528 SER FFF CA 1
ATOM 6536 C C . SER F 3 9 ? -59.612 -6.683 13.931 1.000 28.396 528 SER FFF C 1
ATOM 6537 O O . SER F 3 9 ? -60.506 -5.977 13.455 1.000 29.069 528 SER FFF O 1
ATOM 6540 N N . TRP F 3 10 ? -59.443 -6.854 15.241 1.000 27.612 529 TRP FFF N 1
ATOM 6541 C CA . TRP F 3 10 ? -60.432 -6.353 16.234 1.000 27.611 529 TRP FFF CA 1
ATOM 6542 C C . TRP F 3 10 ? -60.018 -4.971 16.759 1.000 27.732 529 TRP FFF C 1
ATOM 6543 O O . TRP F 3 10 ? -60.705 -4.440 17.668 1.000 27.465 529 TRP FFF O 1
ATOM 6554 N N . GLY F 3 11 ? -58.954 -4.392 16.200 1.000 28.109 530 GLY FFF N 1
ATOM 6555 C CA . GLY F 3 11 ? -58.625 -2.969 16.396 1.000 28.660 530 GLY FFF CA 1
ATOM 6556 C C . GLY F 3 11 ? -59.739 -2.071 15.884 1.000 29.866 530 GLY FFF C 1
ATOM 6557 O O . GLY F 3 11 ? -59.447 -0.926 15.502 1.000 30.984 530 GLY FFF O 1
#

Solvent-accessible surface area: 38802 Å² total; per-residue (Å²): 203,50,119,13,99,16,62,36,29,30,97,18,127,26,44,15,61,37,104,0,36,0,58,10,57,50,49,96,8,47,84,4,8,0,2,1,0,14,22,9,145,91,128,18,10,44,13,1,0,0,7,34,12,154,90,61,134,66,34,59,67,40,18,139,60,0,116,82,26,5,77,3,44,30,46,42,106,145,33,13,1,40,0,53,0,61,58,2,80,17,46,3,43,8,66,0,5,1,0,4,1,58,28,48,25,22,30,2,163,13,18,79,0,38,1,11,59,16,172,80,42,69,13,47,11,20,19,2,20,97,181,88,115,25,13,0,0,0,2,0,42,16,0,6,41,76,80,15,73,20,59,0,46,99,34,89,51,84,120,25,36,18,56,3,70,23,41,45,45,26,11,55,34,9,16,4,0,0,0,41,4,64,43,93,50,19,84,87,119,78,4,25,0,14,0,21,0,79,53,31,110,23,136,42,91,45,110,4,93,112,124,2,92,12,74,8,64,56,129,52,40,38,5,57,79,38,101,89,8,51,5,36,0,106,9,75,79,49,0,108,73,109,94,55,99,18,8,0,0,0,0,23,19,98,106,90,108,28,3,126,8,6,0,28,31,15,59,119,56,28,119,83,14,52,130,38,7,74,9,57,40,83,23,60,49,4,32,2,106,5,59,141,1,71,60,105,5,36,8,36,0,15,0,0,0,0,7,51,64,49,5,25,24,2,88,7,0,58,4,6,58,106,78,72,79,24,55,10,78,7,19,19,2,42,12,11,80,66,3,36,123,78,41,19,0,1,0,0,0,0,0,3,46,0,6,31,64,123,21,100,30,102,5,49,14,74,60,75,100,53,126,114,35,34,68,54,11,86,19,125,47,41,104,188,56,20,3,1,0,1,7,0,18,0,37,8,84,67,91,47,8,74,162,63,61,40,0,14,0,25,1,60,11,149,51,47,145,70,61,63,78,84,62,34,55,70,99,178,113,18,30,0,4,20,38,64,96,123,12,98,16,61,37,29,31,59,19,125,63,58,14,63,36,104,0,36,0,58,9,59,62,50,94,8,47,84,6,10,0,2,0,0,13,23,9,140,121,129,20,11,43,13,1,0,0,6,35,11,155,94,61,134,67,34,60,64,40,18,140,61,0,118,83,26,6,74,3,44,30,45,42,106,143,33,13,0,41,0,53,0,64,61,2,112,62,104,3,46,9,65,0,5,0,0,4,1,59,29,49,25,22,26,2,163,13,19,79,0,25,5,31,88,20,171,66,43,72,12,51,11,24,6,0,17,88,128,132,26,13,0,0,0,0,0,44,17,0,6,11,76,78,17,70,20,58,12,36,94,49,103,96,28,38,21,57,2,71,22,38,98,59,109,100,54,38,10,15,3,0,0,8,45,24,40,50,59,8,19,59,23,24,13,8,25,0,13,0,21,0,80,53,33,109,25,135,46,92,41,86,2,83,103,46,104,13,72,7,65,57,128,60,42,46,4,57,82,38,102,88,7,52,5,36,0,102,10,79,88,48,0,109,75,110,93,56,98,21,7,0,0,0,0,23,24,96,99,90,110,25,4,123,8,6,0,27,31,15,59,120,57,26,117,84,13,54,130,40,7,74,9,57,39,82,25,61,49,3,31,2,105,4,58,138,1,69,60,106,4,32,7,38,0,16,0,0,0,0,7,53,78,70,6,31,24,2,89,6,0,74,5,18,38,107,80,75,78,23,54,9,83,7,21,20,2,32,9,12,80,62,2,36,123,70,41,21,0,0,0,0,0,0,0,3,50,0,18,34,86,127,20,96,29,101,20,51,14,73,64,73,117,137,103,62,12,83,21,116,34,46,98,190,55,4,3,2,1,1,6,3,20,18,55,9,82,67,95,46,35,105,162,70,137,47,2,16,0,23,1,58,10,147,53,46,143,72,62,63,78,89,62,76,110,17,29,1,4,21,39,65